Protein AF-A0A936C1P8-F1 (afdb_monomer_lite)

Structure (mmCIF, N/CA/C/O backbone):
data_AF-A0A936C1P8-F1
#
_entry.id   AF-A0A936C1P8-F1
#
loop_
_atom_site.group_PDB
_atom_site.id
_atom_site.type_symbol
_atom_site.label_atom_id
_atom_site.label_alt_id
_atom_site.label_comp_id
_atom_site.label_asym_id
_atom_site.label_entity_id
_atom_site.label_seq_id
_atom_site.pdbx_PDB_ins_code
_atom_site.Cartn_x
_atom_site.Cartn_y
_atom_site.Cartn_z
_atom_site.occupancy
_atom_site.B_iso_or_equiv
_atom_site.auth_seq_id
_atom_site.auth_comp_id
_atom_site.auth_asym_id
_atom_site.auth_atom_id
_atom_site.pdbx_PDB_model_num
ATOM 1 N N . MET A 1 1 ? -43.468 30.485 35.275 1.00 27.14 1 MET A N 1
ATOM 2 C CA . MET A 1 1 ? -44.178 31.459 34.392 1.00 27.14 1 MET A CA 1
ATOM 3 C C . MET A 1 1 ? -43.372 31.644 33.102 1.00 27.14 1 MET A C 1
ATOM 5 O O . MET A 1 1 ? -42.189 31.355 33.112 1.00 27.14 1 MET A O 1
ATOM 9 N N . PHE A 1 2 ? -43.995 32.091 32.006 1.00 31.25 2 PHE A N 1
ATOM 10 C CA . PHE A 1 2 ? -43.425 32.065 30.644 1.00 31.25 2 PHE A CA 1
ATOM 11 C C . PHE A 1 2 ? -42.155 32.918 30.382 1.00 31.25 2 PHE A C 1
ATOM 13 O O . PHE A 1 2 ? -42.141 34.106 30.687 1.00 31.25 2 PHE A O 1
ATOM 20 N N . SER A 1 3 ? -41.250 32.336 29.575 1.00 31.14 3 SER A N 1
ATOM 21 C CA . SER A 1 3 ? -40.466 32.954 28.476 1.00 31.14 3 SER A CA 1
ATOM 22 C C . SER A 1 3 ? -39.229 33.844 28.752 1.00 31.14 3 SER A C 1
ATOM 24 O O . SER A 1 3 ? -39.345 35.014 29.105 1.00 31.14 3 SER A O 1
ATOM 26 N N . SER A 1 4 ? -38.059 33.302 28.364 1.00 40.88 4 SER A N 1
ATOM 27 C CA . SER A 1 4 ? -37.023 33.789 27.395 1.00 40.88 4 SER A CA 1
ATOM 28 C C . SER A 1 4 ? -37.318 35.085 26.566 1.00 40.88 4 SER A C 1
ATOM 30 O O . SER A 1 4 ? -38.504 35.412 26.442 1.00 40.88 4 SER A O 1
ATOM 32 N N . PRO A 1 5 ? -36.353 35.780 25.870 1.00 58.50 5 PRO A N 1
ATOM 33 C CA . PRO A 1 5 ? -35.000 35.313 25.455 1.00 58.50 5 PRO A CA 1
ATOM 34 C C . PRO A 1 5 ? -33.799 36.323 25.314 1.00 58.50 5 PRO A C 1
ATOM 36 O O . PRO A 1 5 ? -33.987 37.531 25.216 1.00 58.50 5 PRO A O 1
ATOM 39 N N . ARG A 1 6 ? -32.576 35.760 25.134 1.00 34.66 6 ARG A N 1
ATOM 40 C CA . ARG A 1 6 ? -31.388 36.170 24.295 1.00 34.66 6 ARG A CA 1
ATOM 41 C C . ARG A 1 6 ? -30.818 37.622 24.290 1.00 34.66 6 ARG A C 1
ATOM 43 O O . ARG A 1 6 ? -31.560 38.571 24.049 1.00 34.66 6 ARG A O 1
ATOM 50 N N . SER A 1 7 ? -29.468 37.778 24.226 1.00 34.75 7 SER A N 1
ATOM 51 C CA . SER A 1 7 ? -28.685 38.218 23.009 1.00 34.75 7 SER A CA 1
ATOM 52 C C . SER A 1 7 ? -27.275 38.867 23.240 1.00 34.75 7 SER A C 1
ATOM 54 O O . SER A 1 7 ? -27.147 39.731 24.102 1.00 34.75 7 SER A O 1
ATOM 56 N N . HIS A 1 8 ? -26.329 38.644 22.292 1.00 31.92 8 HIS A N 1
ATOM 57 C CA . HIS A 1 8 ? -25.045 39.375 21.993 1.00 31.92 8 HIS A CA 1
ATOM 58 C C . HIS A 1 8 ? -23.819 39.138 22.920 1.00 31.92 8 HIS A C 1
ATOM 60 O O . HIS A 1 8 ? -24.009 38.739 24.057 1.00 31.92 8 HIS A O 1
ATOM 66 N N . ALA A 1 9 ? -22.540 39.361 22.533 1.00 28.95 9 ALA A N 1
ATOM 67 C CA . ALA A 1 9 ? -21.859 40.010 21.370 1.00 28.95 9 ALA A CA 1
ATOM 68 C C . ALA A 1 9 ? -20.537 39.244 21.017 1.00 28.95 9 ALA A C 1
ATOM 70 O O . ALA A 1 9 ? -20.058 38.524 21.878 1.00 28.95 9 ALA A O 1
ATOM 71 N N . VAL A 1 10 ? -19.873 39.246 19.839 1.00 29.00 10 VAL A N 1
ATOM 72 C CA . VAL A 1 10 ? -19.589 40.193 18.715 1.00 29.00 10 VAL A CA 1
ATOM 73 C C . VAL A 1 10 ? -18.407 41.177 18.914 1.00 29.00 10 VAL A C 1
ATOM 75 O O . VAL A 1 10 ? -18.560 42.194 19.588 1.00 29.00 10 VAL A O 1
ATOM 78 N N . VAL A 1 11 ? -17.289 40.966 18.181 1.00 25.47 11 VAL A N 1
ATOM 79 C CA . VAL A 1 11 ? -16.214 41.953 17.851 1.00 25.47 11 VAL A CA 1
ATOM 80 C C . VAL A 1 11 ? -15.625 41.671 16.441 1.00 25.47 11 VAL A C 1
ATOM 82 O O . VAL A 1 11 ? -15.556 40.516 16.038 1.00 25.47 11 VAL A O 1
ATOM 85 N N . CYS A 1 12 ? -15.203 42.695 15.667 1.00 23.73 12 CYS A N 1
ATOM 86 C CA . CYS A 1 12 ? -14.635 42.553 14.297 1.00 23.73 12 CYS A CA 1
ATOM 87 C C . CYS A 1 12 ? -13.601 43.655 13.918 1.00 23.73 12 CYS A C 1
ATOM 89 O O . CYS A 1 12 ? -13.723 44.768 14.439 1.00 23.73 12 CYS A O 1
ATOM 91 N N . ARG A 1 13 ? -12.693 43.407 12.937 1.00 25.38 13 ARG A N 1
ATOM 92 C CA . ARG A 1 13 ? -12.074 44.354 11.933 1.00 25.38 13 ARG A CA 1
ATOM 93 C C . ARG A 1 13 ? -11.042 43.623 11.020 1.00 25.38 13 ARG A C 1
ATOM 95 O O . ARG A 1 13 ? -10.352 42.774 11.556 1.00 25.38 13 ARG A O 1
ATOM 102 N N . PHE A 1 14 ? -10.948 43.756 9.674 1.00 29.39 14 PHE A N 1
ATOM 103 C CA . PHE A 1 14 ? -10.834 44.897 8.697 1.00 29.39 14 PHE A CA 1
ATOM 104 C C . PHE A 1 14 ? -9.397 45.476 8.543 1.00 29.39 14 PHE A C 1
ATOM 106 O O . PHE A 1 14 ? -8.691 45.503 9.543 1.00 29.39 14 PHE A O 1
ATOM 113 N N . ASP A 1 15 ? -8.865 45.997 7.407 1.00 31.58 15 ASP A N 1
ATOM 114 C CA . ASP A 1 15 ? -9.319 46.441 6.040 1.00 31.58 15 ASP A CA 1
ATOM 115 C C . ASP A 1 15 ? -8.030 46.551 5.130 1.00 31.58 15 ASP A C 1
ATOM 117 O O . ASP A 1 15 ? -7.023 46.984 5.686 1.00 31.58 15 ASP A O 1
ATOM 121 N N . GLN A 1 16 ? -7.818 46.280 3.815 1.00 37.62 16 GLN A N 1
ATOM 122 C CA . GLN A 1 16 ? -8.491 45.770 2.574 1.00 37.62 16 GLN A CA 1
ATOM 123 C C . GLN A 1 16 ? -7.450 44.901 1.774 1.00 37.62 16 GLN A C 1
ATOM 125 O O . GLN A 1 16 ? -6.442 44.539 2.366 1.00 37.62 16 GLN A O 1
ATOM 130 N N . GLY A 1 17 ? -7.496 44.535 0.470 1.00 25.11 17 GLY A N 1
ATOM 131 C CA . GLY A 1 17 ? -8.266 44.890 -0.754 1.00 25.11 17 GLY A CA 1
ATOM 132 C C . GLY A 1 17 ? -7.647 44.193 -2.008 1.00 25.11 17 GLY A C 1
ATOM 133 O O . GLY A 1 17 ? -6.857 43.280 -1.833 1.00 25.11 17 GLY A O 1
ATOM 134 N N . HIS A 1 18 ? -7.873 44.546 -3.292 1.00 32.44 18 HIS A N 1
ATOM 135 C CA . HIS A 1 18 ? -8.718 45.581 -3.916 1.00 32.44 18 HIS A CA 1
ATOM 136 C C . HIS A 1 18 ? -8.942 45.308 -5.449 1.00 32.44 18 HIS A C 1
ATOM 138 O O . HIS A 1 18 ? -7.970 45.079 -6.162 1.00 32.44 18 HIS A O 1
ATOM 144 N N . LYS A 1 19 ? -10.181 45.492 -5.970 1.00 27.05 19 LYS A N 1
ATOM 145 C CA . LYS A 1 19 ? -10.636 45.601 -7.406 1.00 27.05 19 LYS A CA 1
ATOM 146 C C . LYS A 1 19 ? -10.908 44.337 -8.279 1.00 27.05 19 LYS A C 1
ATOM 148 O O . LYS A 1 19 ? -10.009 43.583 -8.617 1.00 27.05 19 LYS A O 1
ATOM 153 N N . ARG A 1 20 ? -12.144 44.264 -8.821 1.00 33.06 20 ARG A N 1
ATOM 154 C CA . ARG A 1 20 ? -12.545 43.645 -10.126 1.00 33.06 20 ARG A CA 1
ATOM 155 C C . ARG A 1 20 ? -12.795 44.765 -11.178 1.00 33.06 20 ARG A C 1
ATOM 157 O O . ARG A 1 20 ? -12.707 45.930 -10.768 1.00 33.06 20 ARG A O 1
ATOM 164 N N . PRO A 1 21 ? -13.132 44.509 -12.475 1.00 50.75 21 PRO A N 1
ATOM 165 C CA . PRO A 1 21 ? -14.564 44.337 -12.859 1.00 50.75 21 PRO A CA 1
ATOM 166 C C . PRO A 1 21 ? -14.916 43.579 -14.191 1.00 50.75 21 PRO A C 1
ATOM 168 O O . PRO A 1 21 ? -14.120 43.560 -15.120 1.00 50.75 21 PRO A O 1
ATOM 171 N N . LEU A 1 22 ? -16.199 43.162 -14.326 1.00 26.67 22 LEU A N 1
ATOM 172 C CA . LEU A 1 22 ? -16.978 42.834 -15.569 1.00 26.67 22 LEU A CA 1
ATOM 173 C C . LEU A 1 22 ? -16.602 41.563 -16.398 1.00 26.67 22 LEU A C 1
ATOM 175 O O . LEU A 1 22 ? -15.457 41.146 -16.355 1.00 26.67 22 LEU A O 1
ATOM 179 N N . ALA A 1 23 ? -17.453 40.967 -17.267 1.00 30.36 23 ALA A N 1
ATOM 180 C CA . ALA A 1 23 ? -18.920 40.684 -17.295 1.00 30.36 23 ALA A CA 1
ATOM 181 C C . ALA A 1 23 ? -19.339 39.936 -18.608 1.00 30.36 23 ALA A C 1
ATOM 183 O O . ALA A 1 23 ? -18.586 39.975 -19.574 1.00 30.36 23 ALA A O 1
ATOM 184 N N . TYR A 1 24 ? -20.591 39.424 -18.671 1.00 24.78 24 TYR A N 1
ATOM 185 C CA . TYR A 1 24 ? -21.315 38.776 -19.810 1.00 24.78 24 TYR A CA 1
ATOM 186 C C . TYR A 1 24 ? -20.932 37.313 -20.160 1.00 24.78 24 TYR A C 1
ATOM 188 O O . TYR A 1 24 ? -19.771 36.956 -20.041 1.00 24.78 24 TYR A O 1
ATOM 196 N N . ALA A 1 25 ? -21.827 36.438 -20.668 1.00 27.97 25 ALA A N 1
ATOM 197 C CA . ALA A 1 25 ? -23.308 36.357 -20.594 1.00 27.97 25 ALA A CA 1
ATOM 198 C C . ALA A 1 25 ? -23.852 34.997 -21.125 1.00 27.97 25 ALA A C 1
ATOM 200 O O . ALA A 1 25 ? -23.222 34.359 -21.960 1.00 27.97 25 ALA A O 1
ATOM 201 N N . PHE A 1 26 ? -25.063 34.613 -20.692 1.00 31.09 26 PHE A N 1
ATOM 202 C CA . PHE A 1 26 ? -25.852 33.459 -21.180 1.00 31.09 26 PHE A CA 1
ATOM 203 C C . PHE A 1 26 ? -26.375 33.621 -22.626 1.00 31.09 26 PHE A C 1
ATOM 205 O O . PHE A 1 26 ? -26.602 34.746 -23.081 1.00 31.09 26 PHE A O 1
ATOM 212 N N . GLY A 1 27 ? -26.719 32.510 -23.298 1.00 26.89 27 GLY A N 1
ATOM 213 C CA . GLY A 1 27 ? -27.486 32.536 -24.553 1.00 26.89 27 GLY A CA 1
ATOM 214 C C . GLY A 1 27 ? -28.050 31.179 -25.010 1.00 26.89 27 GLY A C 1
ATOM 215 O O . GLY A 1 27 ? -27.331 30.191 -24.991 1.00 26.89 27 GLY A O 1
ATOM 216 N N . LEU A 1 28 ? -29.301 31.201 -25.508 1.00 26.34 28 LEU A N 1
ATOM 217 C CA . LEU A 1 28 ? -30.104 30.087 -26.073 1.00 26.34 28 LEU A CA 1
ATOM 218 C C . LEU A 1 28 ? -30.559 29.007 -25.050 1.00 26.34 28 LEU A C 1
ATOM 220 O O . LEU A 1 28 ? -29.825 28.679 -24.133 1.00 26.34 28 LEU A O 1
ATOM 224 N N . LEU A 1 29 ? -31.772 28.427 -25.125 1.00 26.00 29 LEU A N 1
ATOM 225 C CA . LEU A 1 29 ? -32.919 28.650 -26.030 1.00 26.00 29 LEU A CA 1
ATOM 226 C C . LEU A 1 29 ? -34.262 28.355 -25.313 1.00 26.00 29 LEU A C 1
ATOM 228 O O . LEU A 1 29 ? -34.385 27.317 -24.672 1.00 26.00 29 LEU A O 1
ATOM 232 N N . LEU A 1 30 ? -35.299 29.193 -25.484 1.00 25.59 30 LEU A N 1
ATOM 233 C CA . LEU A 1 30 ? -36.688 28.843 -25.118 1.00 25.59 30 LEU A CA 1
ATOM 234 C C . LEU A 1 30 ? -37.737 29.630 -25.931 1.00 25.59 30 LEU A C 1
ATOM 236 O O . LEU A 1 30 ? -37.748 30.858 -25.880 1.00 25.59 30 LEU A O 1
ATOM 240 N N . ALA A 1 31 ? -38.626 28.909 -26.631 1.00 30.91 31 ALA A N 1
ATOM 241 C CA . ALA A 1 31 ? -39.962 29.294 -27.143 1.00 30.91 31 ALA A CA 1
ATOM 242 C C . ALA A 1 31 ? -40.404 28.241 -28.185 1.00 30.91 31 ALA A C 1
ATOM 244 O O . ALA A 1 31 ? -39.554 27.793 -28.945 1.00 30.91 31 ALA A O 1
ATOM 245 N N . LEU A 1 32 ? -41.660 27.822 -28.391 1.00 30.02 32 LEU A N 1
ATOM 246 C CA . LEU A 1 32 ? -43.013 27.965 -27.797 1.00 30.02 32 LEU A CA 1
ATOM 247 C C . LEU A 1 32 ? -43.831 26.765 -28.407 1.00 30.02 32 LEU A C 1
ATOM 249 O O . LEU A 1 32 ? -43.332 26.140 -29.337 1.00 30.02 32 LEU A O 1
ATOM 253 N N . PHE A 1 33 ? -45.050 26.334 -28.046 1.00 28.14 33 PHE A N 1
ATOM 254 C CA . PHE A 1 33 ? -46.254 26.965 -27.477 1.00 28.14 33 PHE A CA 1
ATOM 255 C C . PHE A 1 33 ? -47.275 25.848 -27.097 1.00 28.14 33 PHE A C 1
ATOM 257 O O . PHE A 1 33 ? -47.389 24.901 -27.865 1.00 28.14 33 PHE A O 1
ATOM 264 N N . LEU A 1 34 ? -48.115 26.048 -26.060 1.00 28.06 34 LEU A N 1
ATOM 265 C CA . LEU A 1 34 ? -49.360 25.287 -25.732 1.00 28.06 34 LEU A CA 1
ATOM 266 C C . LEU A 1 34 ? -49.203 23.794 -25.306 1.00 28.06 34 LEU A C 1
ATOM 268 O O . LEU A 1 34 ? -48.451 23.053 -25.918 1.00 28.06 34 LEU A O 1
ATOM 272 N N . GLY A 1 35 ? -49.943 23.254 -24.323 1.00 26.12 35 GLY A N 1
ATOM 273 C CA . GLY A 1 35 ? -50.797 23.902 -23.313 1.00 26.12 35 GLY A CA 1
ATOM 274 C C . GLY A 1 35 ? -51.821 22.971 -22.618 1.00 26.12 35 GLY A C 1
ATOM 275 O O . GLY A 1 35 ? -52.532 22.245 -23.298 1.00 26.12 35 GLY A O 1
ATOM 276 N N . ALA A 1 36 ? -51.963 23.137 -21.291 1.00 28.59 36 ALA A N 1
ATOM 277 C CA . ALA A 1 36 ? -53.063 22.708 -20.396 1.00 28.59 36 ALA A CA 1
ATOM 278 C C . ALA A 1 36 ? -53.218 21.222 -19.951 1.00 28.59 36 ALA A C 1
ATOM 280 O O . ALA A 1 36 ? -53.629 20.368 -20.724 1.00 28.59 36 ALA A O 1
ATOM 281 N N . CYS A 1 37 ? -53.067 21.032 -18.627 1.00 25.20 37 CYS A N 1
ATOM 282 C CA . CYS A 1 37 ? -53.874 20.214 -17.691 1.00 25.20 37 CYS A CA 1
ATOM 283 C C . CYS A 1 37 ? -54.083 18.691 -17.884 1.00 25.20 37 CYS A C 1
ATOM 285 O O . CYS A 1 37 ? -54.798 18.282 -18.794 1.00 25.20 37 CYS A O 1
ATOM 287 N N . GLY A 1 38 ? -53.732 17.911 -16.844 1.00 26.38 38 GLY A N 1
ATOM 288 C CA . GLY A 1 38 ? -54.608 16.835 -16.340 1.00 26.38 38 GLY A CA 1
ATOM 289 C C . GLY A 1 38 ? -53.952 15.534 -15.852 1.00 26.38 38 GLY A C 1
ATOM 290 O O . GLY A 1 38 ? -53.723 14.638 -16.657 1.00 26.38 38 GLY A O 1
ATOM 291 N N . ASP A 1 39 ? -53.801 15.381 -14.534 1.00 30.80 39 ASP A N 1
ATOM 292 C CA . ASP A 1 39 ? -53.790 14.078 -13.838 1.00 30.80 39 ASP A CA 1
ATOM 293 C C . ASP A 1 39 ? -55.242 13.620 -13.545 1.00 30.80 39 ASP A C 1
ATOM 295 O O . ASP A 1 39 ? -56.134 14.480 -13.512 1.00 30.80 39 ASP A O 1
ATOM 299 N N . PRO A 1 40 ? -55.529 12.355 -13.162 1.00 58.50 40 PRO A N 1
ATOM 300 C CA . PRO A 1 40 ? -54.913 11.049 -13.473 1.00 58.50 40 PRO A CA 1
ATOM 301 C C . PRO A 1 40 ? -55.999 10.179 -14.208 1.00 58.50 40 PRO A C 1
ATOM 303 O O . PRO A 1 40 ? -56.766 10.777 -14.968 1.00 58.50 40 PRO A O 1
ATOM 306 N N . PRO A 1 41 ? -56.231 8.850 -14.008 1.00 44.94 41 PRO A N 1
ATOM 307 C CA . PRO A 1 41 ? -55.430 7.724 -13.487 1.00 44.94 41 PRO A CA 1
ATOM 308 C C . PRO A 1 41 ? -55.456 6.447 -14.389 1.00 44.94 41 PRO A C 1
ATOM 310 O O . PRO A 1 41 ? -56.005 6.431 -15.489 1.00 44.94 41 PRO A O 1
ATOM 313 N N . ALA A 1 42 ? -54.906 5.335 -13.878 1.00 39.09 42 ALA A N 1
ATOM 314 C CA . ALA A 1 42 ? -55.239 3.946 -14.263 1.00 39.09 42 ALA A CA 1
ATOM 315 C C . ALA A 1 42 ? -56.714 3.586 -13.873 1.00 39.09 42 ALA A C 1
ATOM 317 O O . ALA A 1 42 ? -57.282 4.356 -13.094 1.00 39.09 42 ALA A O 1
ATOM 318 N N . PRO A 1 43 ? -57.358 2.458 -14.303 1.00 49.31 43 PRO A N 1
ATOM 319 C CA . PRO A 1 43 ? -56.746 1.177 -14.712 1.00 49.31 43 PRO A CA 1
ATOM 320 C C . PRO A 1 43 ? -57.443 0.344 -15.838 1.00 49.31 43 PRO A C 1
ATOM 322 O O . PRO A 1 43 ? -58.476 0.707 -16.387 1.00 49.31 43 PRO A O 1
ATOM 325 N N . SER A 1 44 ? -56.872 -0.845 -16.108 1.00 30.23 44 SER A N 1
ATOM 326 C CA . SER A 1 44 ? -57.527 -2.109 -16.542 1.00 30.23 44 SER A CA 1
ATOM 327 C C . SER A 1 44 ? -58.367 -2.213 -17.848 1.00 30.23 44 SER A C 1
ATOM 329 O O . SER A 1 44 ? -59.545 -1.873 -17.851 1.00 30.23 44 SER A O 1
ATOM 331 N N . GLY A 1 45 ? -57.839 -2.947 -18.849 1.00 28.27 45 GLY A N 1
ATOM 332 C CA . GLY A 1 45 ? -58.402 -4.253 -19.285 1.00 28.27 45 GLY A CA 1
ATOM 333 C C . GLY A 1 45 ? -59.385 -4.366 -20.482 1.00 28.27 45 GLY A C 1
ATOM 334 O O . GLY A 1 45 ? -60.276 -3.542 -20.643 1.00 28.27 45 GLY A O 1
ATOM 335 N N . TYR A 1 46 ? -59.282 -5.509 -21.201 1.00 28.53 46 TYR A N 1
ATOM 336 C CA . TYR A 1 46 ? -60.231 -6.094 -22.193 1.00 28.53 46 TYR A CA 1
ATOM 337 C C . TYR A 1 46 ? -60.417 -5.337 -23.545 1.00 28.53 46 TYR A C 1
ATOM 339 O O . TYR A 1 46 ? -60.330 -4.118 -23.586 1.00 28.53 46 TYR A O 1
ATOM 347 N N . ASP A 1 47 ? -60.661 -5.954 -24.721 1.00 31.83 47 ASP A N 1
ATOM 348 C CA . ASP A 1 47 ? -60.823 -7.368 -25.156 1.00 31.83 47 ASP A CA 1
ATOM 349 C C . ASP A 1 47 ? -60.517 -7.543 -26.683 1.00 31.83 47 ASP A C 1
ATOM 351 O O . ASP A 1 47 ? -60.566 -6.567 -27.427 1.00 31.83 47 ASP A O 1
ATOM 355 N N . ALA A 1 48 ? -60.343 -8.799 -27.137 1.00 35.47 48 ALA A N 1
ATOM 356 C CA . ALA A 1 48 ? -60.642 -9.353 -28.480 1.00 35.47 48 ALA A CA 1
ATOM 357 C C . ALA A 1 48 ? -59.860 -8.895 -29.751 1.00 35.47 48 ALA A C 1
ATOM 359 O O . ALA A 1 48 ? -59.616 -7.719 -29.979 1.00 35.47 48 ALA A O 1
ATOM 360 N N . SER A 1 49 ? -59.557 -9.767 -30.739 1.00 32.50 49 SER A N 1
ATOM 361 C CA . SER A 1 49 ? -59.664 -11.248 -30.829 1.00 32.50 49 SER A CA 1
ATOM 362 C C . SER A 1 49 ? -58.957 -11.830 -32.083 1.00 32.50 49 SER A C 1
ATOM 364 O O . SER A 1 49 ? -58.610 -11.091 -33.002 1.00 32.50 49 SER A O 1
ATOM 366 N N . THR A 1 50 ? -58.870 -13.174 -32.156 1.00 32.09 50 THR A N 1
ATOM 367 C CA . THR A 1 50 ? -58.329 -14.035 -33.250 1.00 32.09 50 THR A CA 1
ATOM 368 C C . THR A 1 50 ? -56.798 -14.007 -33.404 1.00 32.09 50 THR A C 1
ATOM 370 O O . THR A 1 50 ? -56.212 -12.936 -33.441 1.00 32.09 50 THR A O 1
ATOM 373 N N . GLY A 1 51 ? -56.058 -15.121 -33.513 1.00 30.86 51 GLY A N 1
ATOM 374 C CA . GLY A 1 51 ? -56.346 -16.576 -33.516 1.00 30.86 51 GLY A CA 1
ATOM 375 C C . GLY A 1 51 ? -55.137 -17.307 -34.155 1.00 30.86 51 GLY A C 1
ATOM 376 O O . GLY A 1 51 ? -54.377 -16.652 -34.859 1.00 30.86 51 GLY A O 1
ATOM 377 N N . GLN A 1 52 ? -54.829 -18.604 -34.014 1.00 33.41 52 GLN A N 1
ATOM 378 C CA . GLN A 1 52 ? -55.421 -19.835 -33.438 1.00 33.41 52 GLN A CA 1
ATOM 379 C C . GLN A 1 52 ? -54.255 -20.876 -33.295 1.00 33.41 52 GLN A C 1
ATOM 381 O O . GLN A 1 52 ? -53.250 -20.685 -33.974 1.00 33.41 52 GLN A O 1
ATOM 386 N N . THR A 1 53 ? -54.246 -22.003 -32.557 1.00 31.72 53 THR A N 1
ATOM 387 C CA . THR A 1 53 ? -55.142 -22.710 -31.595 1.00 31.72 53 THR A CA 1
ATOM 388 C C . THR A 1 53 ? -54.324 -23.805 -30.867 1.00 31.72 53 THR A C 1
ATOM 390 O O . THR A 1 53 ? -53.484 -24.403 -31.529 1.00 31.72 53 THR A O 1
ATOM 393 N N . ASP A 1 54 ? -54.682 -24.122 -29.610 1.00 30.27 54 ASP A N 1
ATOM 394 C CA . ASP A 1 54 ? -54.626 -25.435 -28.902 1.00 30.27 54 ASP A CA 1
ATOM 395 C C . ASP A 1 54 ? -53.296 -26.245 -28.785 1.00 30.27 54 ASP A C 1
ATOM 397 O O . ASP A 1 54 ? -52.465 -26.222 -29.681 1.00 30.27 54 ASP A O 1
ATOM 401 N N . ALA A 1 55 ? -53.037 -27.136 -27.805 1.00 33.94 55 ALA A N 1
ATOM 402 C CA . ALA A 1 55 ? -53.433 -27.397 -26.392 1.00 33.94 55 ALA A CA 1
ATOM 403 C C . ALA A 1 55 ? -52.671 -28.697 -25.943 1.00 33.94 55 ALA A C 1
ATOM 405 O O . ALA A 1 55 ? -52.236 -29.440 -26.819 1.00 33.94 55 ALA A O 1
ATOM 406 N N . LYS A 1 56 ? -52.460 -29.130 -24.681 1.00 28.94 56 LYS A N 1
ATOM 407 C CA . LYS A 1 56 ? -52.755 -28.683 -23.295 1.00 28.94 56 LYS A CA 1
ATOM 408 C C . LYS A 1 56 ? -51.724 -29.354 -22.335 1.00 28.94 56 LYS A C 1
ATOM 410 O O . LYS A 1 56 ? -51.211 -30.417 -22.670 1.00 28.94 56 LYS A O 1
ATOM 415 N N . ALA A 1 57 ? -51.510 -28.818 -21.126 1.00 32.72 57 ALA A N 1
ATOM 416 C CA . ALA A 1 57 ? -50.851 -29.497 -19.987 1.00 32.72 57 ALA A CA 1
ATOM 417 C C . ALA A 1 57 ? -51.734 -30.599 -19.323 1.00 32.72 57 ALA A C 1
ATOM 419 O O . ALA A 1 57 ? -52.905 -30.756 -19.705 1.00 32.72 57 ALA A O 1
ATOM 420 N N . PRO A 1 58 ? -51.231 -31.332 -18.305 1.00 50.00 58 PRO A N 1
ATOM 421 C CA . PRO A 1 58 ? -51.422 -30.835 -16.930 1.00 50.00 58 PRO A CA 1
ATOM 422 C C . PRO A 1 58 ? -50.241 -31.081 -15.958 1.00 50.00 58 PRO A C 1
ATOM 424 O O . PRO A 1 58 ? -49.176 -31.553 -16.339 1.00 50.00 58 PRO A O 1
ATOM 427 N N . ASP A 1 59 ? -50.502 -30.701 -14.710 1.00 37.19 59 ASP A N 1
ATOM 428 C CA . ASP A 1 59 ? -49.784 -30.885 -13.443 1.00 37.19 59 ASP A CA 1
ATOM 429 C C . ASP A 1 59 ? -49.598 -32.346 -12.962 1.00 37.19 59 ASP A C 1
ATOM 431 O O . ASP A 1 59 ? -50.091 -33.297 -13.573 1.00 37.19 59 ASP A O 1
ATOM 435 N N . GLY A 1 60 ? -48.895 -32.500 -11.829 1.00 29.08 60 GLY A N 1
ATOM 436 C CA . GLY A 1 60 ? -48.810 -33.747 -11.062 1.00 29.08 60 GLY A CA 1
ATOM 437 C C . GLY A 1 60 ? -47.806 -33.692 -9.903 1.00 29.08 60 GLY A C 1
ATOM 438 O O . GLY A 1 60 ? -46.645 -34.047 -10.085 1.00 29.08 60 GLY A O 1
ATOM 439 N N . SER A 1 61 ? -48.246 -33.283 -8.710 1.00 38.38 61 SER A N 1
ATOM 440 C CA . SER A 1 61 ? -47.530 -33.552 -7.453 1.00 38.38 61 SER A CA 1
ATOM 441 C C . SER A 1 61 ? -47.950 -34.913 -6.881 1.00 38.38 61 SER A C 1
ATOM 443 O O . SER A 1 61 ? -49.096 -35.334 -7.049 1.00 38.38 61 SER A O 1
ATOM 445 N N . GLY A 1 62 ? -47.036 -35.613 -6.204 1.00 28.41 62 GLY A N 1
ATOM 446 C CA . GLY A 1 62 ? -47.327 -36.907 -5.584 1.00 28.41 62 GLY A CA 1
ATOM 447 C C . GLY A 1 62 ? -46.122 -37.509 -4.863 1.00 28.41 62 GLY A C 1
ATOM 448 O O . GLY A 1 62 ? -45.035 -37.585 -5.430 1.00 28.41 62 GLY A O 1
ATOM 449 N N . LEU A 1 63 ? -46.342 -37.917 -3.614 1.00 37.72 63 LEU A N 1
ATOM 450 C CA . LEU A 1 63 ? -45.455 -38.783 -2.833 1.00 37.72 63 LEU A CA 1
ATOM 451 C C . LEU A 1 63 ? -45.862 -40.264 -3.052 1.00 37.72 63 LEU A C 1
ATOM 453 O O . LEU A 1 63 ? -46.656 -40.564 -3.943 1.00 37.72 63 LEU A O 1
ATOM 457 N N . ASP A 1 64 ? -45.352 -41.146 -2.190 1.00 31.56 64 ASP A N 1
ATOM 458 C CA . ASP A 1 64 ? -45.848 -42.501 -1.886 1.00 31.56 64 ASP A CA 1
ATOM 459 C C . ASP A 1 64 ? -45.365 -43.692 -2.758 1.00 31.56 64 ASP A C 1
ATOM 461 O O . ASP A 1 64 ? -46.023 -44.144 -3.691 1.00 31.56 64 ASP A O 1
ATOM 465 N N . ASP A 1 65 ? -44.253 -44.274 -2.284 1.00 28.58 65 ASP A N 1
ATOM 466 C CA . ASP A 1 65 ? -44.155 -45.672 -1.799 1.00 28.58 65 ASP A CA 1
ATOM 467 C C . ASP A 1 65 ? -43.957 -46.887 -2.761 1.00 28.58 65 ASP A C 1
ATOM 469 O O . ASP A 1 65 ? -44.486 -46.985 -3.863 1.00 28.58 65 ASP A O 1
ATOM 473 N N . ALA A 1 66 ? -43.183 -47.851 -2.233 1.00 31.77 66 ALA A N 1
ATOM 474 C CA . ALA A 1 66 ? -43.038 -49.288 -2.525 1.00 31.77 66 ALA A CA 1
ATOM 475 C C . ALA A 1 66 ? -42.904 -49.846 -3.969 1.00 31.77 66 ALA A C 1
ATOM 477 O O . ALA A 1 66 ? -43.834 -49.825 -4.772 1.00 31.77 66 ALA A O 1
ATOM 478 N N . GLY A 1 67 ? -41.832 -50.630 -4.210 1.00 28.05 67 GLY A N 1
ATOM 479 C CA . GLY A 1 67 ? -41.853 -51.692 -5.238 1.00 28.05 67 GLY A CA 1
ATOM 480 C C . GLY A 1 67 ? -40.506 -52.303 -5.666 1.00 28.05 67 GLY A C 1
ATOM 481 O O . GLY A 1 67 ? -39.791 -51.715 -6.467 1.00 28.05 67 GLY A O 1
ATOM 482 N N . ALA A 1 68 ? -40.200 -53.526 -5.208 1.00 33.44 68 ALA A N 1
ATOM 483 C CA . ALA A 1 68 ? -39.119 -54.384 -5.738 1.00 33.44 68 ALA A CA 1
ATOM 484 C C . ALA A 1 68 ? -39.438 -54.877 -7.186 1.00 33.44 68 ALA A C 1
ATOM 486 O O . ALA A 1 68 ? -40.569 -54.726 -7.645 1.00 33.44 68 ALA A O 1
ATOM 487 N N . ASP A 1 69 ? -38.540 -55.483 -7.979 1.00 32.00 69 ASP A N 1
ATOM 488 C CA . ASP A 1 69 ? -37.738 -56.686 -7.674 1.00 32.00 69 ASP A CA 1
ATOM 489 C C . ASP A 1 69 ? -36.696 -57.017 -8.787 1.00 32.00 69 ASP A C 1
ATOM 491 O O . ASP A 1 69 ? -36.794 -56.507 -9.904 1.00 32.00 69 ASP A O 1
ATOM 495 N N . ALA A 1 70 ? -35.793 -57.966 -8.489 1.00 34.28 70 ALA A N 1
ATOM 496 C CA . ALA A 1 70 ? -34.875 -58.724 -9.364 1.00 34.28 70 ALA A CA 1
ATOM 497 C C . ALA A 1 70 ? -33.612 -58.031 -9.951 1.00 34.28 70 ALA A C 1
ATOM 499 O O . ALA A 1 70 ? -33.640 -56.865 -10.321 1.00 34.28 70 ALA A O 1
ATOM 500 N N . ALA A 1 71 ? -32.477 -58.722 -10.179 1.00 34.22 71 ALA A N 1
ATOM 501 C CA . ALA A 1 71 ? -31.943 -59.983 -9.613 1.00 34.22 71 ALA A CA 1
ATOM 502 C C . ALA A 1 71 ? -30.474 -60.230 -10.060 1.00 34.22 71 ALA A C 1
ATOM 504 O O . ALA A 1 71 ? -30.151 -59.989 -11.219 1.00 34.22 71 ALA A O 1
ATOM 505 N N . ASN A 1 72 ? -29.672 -60.880 -9.196 1.00 33.59 72 ASN A N 1
ATOM 506 C CA . ASN A 1 72 ? -28.315 -61.441 -9.424 1.00 33.59 72 ASN A CA 1
ATOM 507 C C . ASN A 1 72 ? -27.168 -60.444 -9.750 1.00 33.59 72 ASN A C 1
ATOM 509 O O . ASN A 1 72 ? -27.345 -59.516 -10.524 1.00 33.59 72 ASN A O 1
ATOM 513 N N . GLY A 1 73 ? -25.932 -60.648 -9.270 1.00 31.06 73 GLY A N 1
ATOM 514 C CA . GLY A 1 73 ? -25.452 -61.649 -8.299 1.00 31.06 73 GLY A CA 1
ATOM 515 C C . GLY A 1 73 ? -23.929 -61.884 -8.347 1.00 31.06 73 GLY A C 1
ATOM 516 O O . GLY A 1 73 ? -23.313 -61.635 -9.379 1.00 31.06 73 GLY A O 1
ATOM 517 N N . HIS A 1 74 ? -23.386 -62.450 -7.256 1.00 33.66 74 HIS A N 1
ATOM 518 C CA . HIS A 1 74 ? -21.972 -62.797 -6.989 1.00 33.66 74 HIS A CA 1
ATOM 519 C C . HIS A 1 74 ? -20.962 -61.640 -6.865 1.00 33.66 74 HIS A C 1
ATOM 521 O O . HIS A 1 74 ? -21.069 -60.652 -7.579 1.00 33.66 74 HIS A O 1
ATOM 527 N N . ASP A 1 75 ? -19.880 -61.719 -6.076 1.00 34.69 75 ASP A N 1
ATOM 528 C CA . ASP A 1 75 ? -19.483 -62.447 -4.834 1.00 34.69 75 ASP A CA 1
ATOM 529 C C . ASP A 1 75 ? -18.068 -61.886 -4.511 1.00 34.69 75 ASP A C 1
ATOM 531 O O . ASP A 1 75 ? -17.259 -61.775 -5.431 1.00 34.69 75 ASP A O 1
ATOM 535 N N . GLY A 1 76 ? -17.637 -61.532 -3.298 1.00 30.81 76 GLY A N 1
ATOM 536 C CA . GLY A 1 76 ? -18.284 -61.396 -1.989 1.00 30.81 76 GLY A CA 1
ATOM 537 C C . GLY A 1 76 ? -17.268 -60.812 -0.977 1.00 30.81 76 GLY A C 1
ATOM 538 O O . GLY A 1 76 ? -16.065 -60.855 -1.232 1.00 30.81 76 GLY A O 1
ATOM 539 N N . ALA A 1 77 ? -17.735 -60.251 0.145 1.00 37.88 77 ALA A N 1
ATOM 540 C CA . ALA A 1 77 ? -16.882 -59.784 1.258 1.00 37.88 77 ALA A CA 1
ATOM 541 C C . ALA A 1 77 ? -16.460 -60.964 2.185 1.00 37.88 77 ALA A C 1
ATOM 543 O O . ALA A 1 77 ? -16.784 -62.111 1.849 1.00 37.88 77 ALA A O 1
ATOM 544 N N . PRO A 1 78 ? -15.716 -60.751 3.298 1.00 50.81 78 PRO A N 1
ATOM 545 C CA . PRO A 1 78 ? -16.327 -60.178 4.515 1.00 50.81 78 PRO A CA 1
ATOM 546 C C . PRO A 1 78 ? -15.426 -59.265 5.390 1.00 50.81 78 PRO A C 1
ATOM 548 O O . PRO A 1 78 ? -14.208 -59.258 5.252 1.00 50.81 78 PRO A O 1
ATOM 551 N N . ASP A 1 79 ? -16.090 -58.507 6.274 1.00 34.72 79 ASP A N 1
ATOM 552 C CA . ASP A 1 79 ? -15.906 -58.313 7.736 1.00 34.72 79 ASP A CA 1
ATOM 553 C C . ASP A 1 79 ? -14.505 -58.509 8.386 1.00 34.72 79 ASP A C 1
ATOM 555 O O . ASP A 1 79 ? -13.745 -59.397 8.016 1.00 34.72 79 ASP A O 1
ATOM 559 N N . GLY A 1 80 ? -14.120 -57.815 9.470 1.00 31.03 80 GLY A N 1
ATOM 560 C CA . GLY A 1 80 ? -14.837 -56.847 10.319 1.00 31.03 80 GLY A CA 1
ATOM 561 C C . GLY A 1 80 ? -14.534 -57.046 11.824 1.00 31.03 80 GLY A C 1
ATOM 562 O O . GLY A 1 80 ? -14.240 -58.160 12.241 1.00 31.03 80 GLY A O 1
ATOM 563 N N . HIS A 1 81 ? -14.673 -55.979 12.627 1.00 31.73 81 HIS A N 1
ATOM 564 C CA . HIS A 1 81 ? -14.600 -55.919 14.109 1.00 31.73 81 HIS A CA 1
ATOM 565 C C . HIS A 1 81 ? -13.256 -56.161 14.857 1.00 31.73 81 HIS A C 1
ATOM 567 O O . HIS A 1 81 ? -12.691 -57.245 14.855 1.00 31.73 81 HIS A O 1
ATOM 573 N N . VAL A 1 82 ? -12.852 -55.102 15.580 1.00 39.50 82 VAL A N 1
ATOM 574 C CA . VAL A 1 82 ? -12.169 -54.983 16.898 1.00 39.50 82 VAL A CA 1
ATOM 575 C C . VAL A 1 82 ? -11.463 -56.192 17.563 1.00 39.50 82 VAL A C 1
ATOM 577 O O . VAL A 1 82 ? -12.088 -57.211 17.846 1.00 39.50 82 VAL A O 1
ATOM 580 N N . ASN A 1 83 ? -10.184 -56.010 17.947 1.00 30.19 83 ASN A N 1
ATOM 581 C CA . ASN A 1 83 ? -9.709 -55.935 19.355 1.00 30.19 83 ASN A CA 1
ATOM 582 C C . ASN A 1 83 ? -8.160 -55.932 19.475 1.00 30.19 83 ASN A C 1
ATOM 584 O O . ASN A 1 83 ? -7.477 -56.613 18.718 1.00 30.19 83 ASN A O 1
ATOM 588 N N . ASP A 1 84 ? -7.672 -55.169 20.458 1.00 30.75 84 ASP A N 1
ATOM 589 C CA . ASP A 1 84 ? -6.537 -55.330 21.395 1.00 30.75 84 ASP A CA 1
ATOM 590 C C . ASP A 1 84 ? -5.264 -56.175 21.098 1.00 30.75 84 ASP A C 1
ATOM 592 O O . ASP A 1 84 ? -5.307 -57.342 20.720 1.00 30.75 84 ASP A O 1
ATOM 596 N N . GLU A 1 85 ? -4.138 -55.563 21.504 1.00 32.97 85 GLU A N 1
ATOM 597 C CA . GLU A 1 85 ? -2.917 -56.122 22.136 1.00 32.97 85 GLU A CA 1
ATOM 598 C C . GLU A 1 85 ? -1.952 -57.099 21.403 1.00 32.97 85 GLU A C 1
ATOM 600 O O . GLU A 1 85 ? -2.107 -58.316 21.387 1.00 32.97 85 GLU A O 1
ATOM 605 N N . ASP A 1 86 ? -0.824 -56.497 20.990 1.00 33.91 86 ASP A N 1
ATOM 606 C CA . ASP A 1 86 ? 0.557 -56.764 21.464 1.00 33.91 86 ASP A CA 1
ATOM 607 C C . ASP A 1 86 ? 1.405 -57.970 20.954 1.00 33.91 86 ASP A C 1
ATOM 609 O O . ASP A 1 86 ? 0.930 -59.066 20.659 1.00 33.91 86 ASP A O 1
ATOM 613 N N . ALA A 1 87 ? 2.729 -57.720 20.942 1.00 33.72 87 ALA A N 1
ATOM 614 C CA . ALA A 1 87 ? 3.905 -58.504 20.507 1.00 33.72 87 ALA A CA 1
ATOM 615 C C . ALA A 1 87 ? 4.433 -58.234 19.070 1.00 33.72 87 ALA A C 1
ATOM 617 O O . ALA A 1 87 ? 3.729 -58.427 18.083 1.00 33.72 87 ALA A O 1
ATOM 618 N N . GLY A 1 88 ? 5.704 -57.868 18.830 1.00 30.50 88 GLY A N 1
ATOM 619 C CA . GLY A 1 88 ? 6.850 -57.636 19.731 1.00 30.50 88 GLY A CA 1
ATOM 620 C C . GLY A 1 88 ? 8.060 -58.531 19.407 1.00 30.50 88 GLY A C 1
ATOM 621 O O . GLY A 1 88 ? 7.948 -59.748 19.520 1.00 30.50 88 GLY A O 1
ATOM 622 N N . THR A 1 89 ? 9.185 -57.938 18.968 1.00 35.16 89 THR A N 1
ATOM 623 C CA . THR A 1 89 ? 10.595 -58.444 18.920 1.00 35.16 89 THR A CA 1
ATOM 624 C C . THR A 1 89 ? 11.423 -57.590 17.925 1.00 35.16 89 THR A C 1
ATOM 626 O O . THR A 1 89 ? 10.882 -57.164 16.911 1.00 35.16 89 THR A O 1
ATOM 629 N N . ASP A 1 90 ? 12.728 -57.313 18.082 1.00 34.25 90 ASP A N 1
ATOM 630 C CA . ASP A 1 90 ? 13.606 -57.418 19.265 1.00 34.25 90 ASP A CA 1
ATOM 631 C C . ASP A 1 90 ? 14.915 -56.596 19.104 1.00 34.25 90 ASP A C 1
ATOM 633 O O . ASP A 1 90 ? 15.579 -56.691 18.071 1.00 34.25 90 ASP A O 1
ATOM 637 N N . GLY A 1 91 ? 15.345 -55.922 20.186 1.00 33.97 91 GLY A N 1
ATOM 638 C CA . GLY A 1 91 ? 16.751 -55.576 20.501 1.00 33.97 91 GLY A CA 1
ATOM 639 C C . GLY A 1 91 ? 17.401 -54.364 19.797 1.00 33.97 91 GLY A C 1
ATOM 640 O O . GLY A 1 91 ? 17.067 -54.022 18.672 1.00 33.97 91 GLY A O 1
ATOM 641 N N . SER A 1 92 ? 18.418 -53.693 20.366 1.00 37.62 92 SER A N 1
ATOM 642 C CA . SER A 1 92 ? 19.104 -53.797 21.688 1.00 37.62 92 SER A CA 1
ATOM 643 C C . SER A 1 92 ? 20.003 -52.537 21.872 1.00 37.62 92 SER A C 1
ATOM 645 O O . SER A 1 92 ? 20.332 -51.924 20.862 1.00 37.62 92 SER A O 1
ATOM 647 N N . SER A 1 93 ? 20.501 -52.081 23.037 1.00 34.47 93 SER A N 1
ATOM 648 C CA . SER A 1 93 ? 20.521 -52.575 24.435 1.00 34.47 93 SER A CA 1
ATOM 649 C C . SER A 1 93 ? 21.013 -51.478 25.419 1.00 34.47 93 SER A C 1
ATOM 651 O O . SER A 1 93 ? 21.864 -50.696 25.012 1.00 34.47 93 SER A O 1
ATOM 653 N N . ALA A 1 94 ? 20.632 -51.590 26.710 1.00 36.06 94 ALA A N 1
ATOM 654 C CA . ALA A 1 94 ? 21.361 -51.157 27.936 1.00 36.06 94 ALA A CA 1
ATOM 655 C C . ALA A 1 94 ? 21.647 -49.649 28.187 1.00 36.06 94 ALA A C 1
ATOM 657 O O . ALA A 1 94 ? 21.888 -48.901 27.249 1.00 36.06 94 ALA A O 1
ATOM 658 N N . ASP A 1 95 ? 21.765 -49.119 29.419 1.00 32.56 95 ASP A N 1
ATOM 659 C CA . ASP A 1 95 ? 21.377 -49.486 30.815 1.00 32.56 95 ASP A CA 1
ATOM 660 C C . ASP A 1 95 ? 21.620 -48.212 31.691 1.00 32.56 95 ASP A C 1
ATOM 662 O O . ASP A 1 95 ? 22.410 -47.360 31.289 1.00 32.56 95 ASP A O 1
ATOM 666 N N . GLY A 1 96 ? 21.062 -47.971 32.891 1.00 30.55 96 GLY A N 1
ATOM 667 C CA . GLY A 1 96 ? 20.072 -48.694 33.709 1.00 30.55 96 GLY A CA 1
ATOM 668 C C . GLY A 1 96 ? 20.306 -48.497 35.233 1.00 30.55 96 GLY A C 1
ATOM 669 O O . GLY A 1 96 ? 21.456 -48.555 35.661 1.00 30.55 96 GLY A O 1
ATOM 670 N N . SER A 1 97 ? 19.238 -48.364 36.055 1.00 35.06 97 SER A N 1
ATOM 671 C CA . SER A 1 97 ? 19.208 -48.351 37.560 1.00 35.06 97 SER A CA 1
ATOM 672 C C . SER A 1 97 ? 19.852 -47.140 38.298 1.00 35.06 97 SER A C 1
ATOM 674 O O . SER A 1 97 ? 20.710 -46.484 37.723 1.00 35.06 97 SER A O 1
ATOM 676 N N . SER A 1 98 ? 19.534 -46.766 39.558 1.00 32.41 98 SER A N 1
ATOM 677 C CA . SER A 1 98 ? 18.396 -47.015 40.493 1.00 32.41 98 SER A CA 1
ATOM 678 C C . SER A 1 98 ? 18.432 -46.001 41.675 1.00 32.41 98 SER A C 1
ATOM 680 O O . SER A 1 98 ? 19.284 -45.118 41.695 1.00 32.41 98 SER A O 1
ATOM 682 N N . SER A 1 99 ? 17.524 -46.124 42.655 1.00 35.03 99 SER A N 1
ATOM 683 C CA . SER A 1 99 ? 17.432 -45.310 43.887 1.00 35.03 99 SER A CA 1
ATOM 684 C C . SER A 1 99 ? 18.601 -45.475 44.878 1.00 35.03 99 SER A C 1
ATOM 686 O O . SER A 1 99 ? 19.251 -46.521 44.873 1.00 35.03 99 SER A O 1
ATOM 688 N N . ASP A 1 100 ? 18.828 -44.472 45.748 1.00 32.56 100 ASP A N 1
ATOM 689 C CA . ASP A 1 100 ? 18.723 -44.566 47.231 1.00 32.56 100 ASP A CA 1
ATOM 690 C C . ASP A 1 100 ? 19.321 -43.333 47.975 1.00 32.56 100 ASP A C 1
ATOM 692 O O . ASP A 1 100 ? 20.226 -42.687 47.464 1.00 32.56 100 ASP A O 1
ATOM 696 N N . ASP A 1 101 ? 18.799 -43.067 49.189 1.00 32.38 101 ASP A N 1
ATOM 697 C CA . ASP A 1 101 ? 19.421 -42.493 50.420 1.00 32.38 101 ASP A CA 1
ATOM 698 C C . ASP A 1 101 ? 20.324 -41.217 50.415 1.00 32.38 101 ASP A C 1
ATOM 700 O O . ASP A 1 101 ? 21.209 -41.035 49.587 1.00 32.38 101 ASP A O 1
ATOM 704 N N . GLY A 1 102 ? 20.211 -40.410 51.489 1.00 30.19 102 GLY A N 1
ATOM 705 C CA . GLY A 1 102 ? 21.343 -39.621 52.020 1.00 30.19 102 GLY A CA 1
ATOM 706 C C . GLY A 1 102 ? 21.099 -38.141 52.367 1.00 30.19 102 GLY A C 1
ATOM 707 O O . GLY A 1 102 ? 21.108 -37.278 51.496 1.00 30.19 102 GLY A O 1
ATOM 708 N N . SER A 1 103 ? 20.992 -37.809 53.662 1.00 36.31 103 SER A N 1
ATOM 709 C CA . SER A 1 103 ? 21.079 -36.422 54.184 1.00 36.31 103 SER A CA 1
ATOM 710 C C . SER A 1 103 ? 22.498 -36.049 54.676 1.00 36.31 103 SER A C 1
ATOM 712 O O . SER A 1 103 ? 23.367 -36.912 54.737 1.00 36.31 103 SER A O 1
ATOM 714 N N . VAL A 1 104 ? 22.667 -34.789 55.127 1.00 32.91 104 VAL A N 1
ATOM 715 C CA . VAL A 1 104 ? 23.833 -34.145 55.805 1.00 32.91 104 VAL A CA 1
ATOM 716 C C . VAL A 1 104 ? 25.146 -33.979 55.002 1.00 32.91 104 VAL A C 1
ATOM 718 O O . VAL A 1 104 ? 25.496 -34.810 54.178 1.00 32.91 104 VAL A O 1
ATOM 721 N N . GLY A 1 105 ? 25.955 -32.928 55.220 1.00 29.28 105 GLY A N 1
ATOM 722 C CA . GLY A 1 105 ? 25.724 -31.714 56.026 1.00 29.28 105 GLY A CA 1
ATOM 723 C C . GLY A 1 105 ? 26.988 -30.872 56.325 1.00 29.28 105 GLY A C 1
ATOM 724 O O . GLY A 1 105 ? 28.032 -31.429 56.633 1.00 29.28 105 GLY A O 1
ATOM 725 N N . ASP A 1 106 ? 26.817 -29.545 56.265 1.00 31.09 106 ASP A N 1
ATOM 726 C CA . ASP A 1 106 ? 27.560 -28.413 56.879 1.00 31.09 106 ASP A CA 1
ATOM 727 C C . ASP A 1 106 ? 29.115 -28.253 56.821 1.00 31.09 106 ASP A C 1
ATOM 729 O O . ASP A 1 106 ? 29.900 -29.116 57.203 1.00 31.09 106 ASP A O 1
ATOM 733 N N . SER A 1 107 ? 29.516 -26.998 56.549 1.00 35.12 107 SER A N 1
ATOM 734 C CA . SER A 1 107 ? 30.762 -26.284 56.921 1.00 35.12 107 SER A CA 1
ATOM 735 C C . SER A 1 107 ? 32.131 -26.622 56.273 1.00 35.12 107 SER A C 1
ATOM 737 O O . SER A 1 107 ? 32.683 -27.699 56.462 1.00 35.12 107 SER A O 1
ATOM 739 N N . SER A 1 108 ? 32.780 -25.609 55.651 1.00 32.81 108 SER A N 1
ATOM 740 C CA . SER A 1 108 ? 33.938 -24.900 56.268 1.00 32.81 108 SER A CA 1
ATOM 741 C C . SER A 1 108 ? 34.569 -23.746 55.427 1.00 32.81 108 SER A C 1
ATOM 743 O O . SER A 1 108 ? 35.225 -23.989 54.418 1.00 32.81 108 SER A O 1
ATOM 745 N N . SER A 1 109 ? 34.474 -22.508 55.940 1.00 34.97 109 SER A N 1
ATOM 746 C CA . SER A 1 109 ? 35.502 -21.423 55.973 1.00 34.97 109 SER A CA 1
ATOM 747 C C . SER A 1 109 ? 36.300 -20.932 54.724 1.00 34.97 109 SER A C 1
ATOM 749 O O . SER A 1 109 ? 37.346 -21.485 54.398 1.00 34.97 109 SER A O 1
ATOM 751 N N . THR A 1 110 ? 35.894 -19.763 54.189 1.00 38.56 110 THR A N 1
ATOM 752 C CA . THR A 1 110 ? 36.634 -18.457 54.076 1.00 38.56 110 THR A CA 1
ATOM 753 C C . THR A 1 110 ? 38.134 -18.336 53.704 1.00 38.56 110 THR A C 1
ATOM 755 O O . THR A 1 110 ? 38.970 -18.893 54.412 1.00 38.56 110 THR A O 1
ATOM 758 N N . ASP A 1 111 ? 38.472 -17.354 52.836 1.00 30.28 111 ASP A N 1
ATOM 759 C CA . ASP A 1 111 ? 39.546 -16.340 53.070 1.00 30.28 111 ASP A CA 1
ATOM 760 C C . ASP A 1 111 ? 39.409 -15.062 52.171 1.00 30.28 111 ASP A C 1
ATOM 762 O O . ASP A 1 111 ? 38.983 -15.200 51.032 1.00 30.28 111 ASP A O 1
ATOM 766 N N . SER A 1 112 ? 39.792 -13.875 52.699 1.00 35.75 112 SER A N 1
ATOM 767 C CA . SER A 1 112 ? 40.318 -12.602 52.089 1.00 35.75 112 SER A CA 1
ATOM 768 C C . SER A 1 112 ? 39.760 -12.001 50.760 1.00 35.75 112 SER A C 1
ATOM 770 O O . SER A 1 112 ? 39.375 -12.727 49.860 1.00 35.75 112 SER A O 1
ATOM 772 N N . SER A 1 113 ? 39.781 -10.687 50.432 1.00 35.91 113 SER A N 1
ATOM 773 C CA . SER A 1 113 ? 40.175 -9.367 51.028 1.00 35.91 113 SER A CA 1
ATOM 774 C C . SER A 1 113 ? 39.932 -8.271 49.933 1.00 35.91 113 SER A C 1
ATOM 776 O O . SER A 1 113 ? 40.040 -8.639 48.770 1.00 35.91 113 SER A O 1
ATOM 778 N N . SER A 1 114 ? 39.729 -6.943 50.057 1.00 37.09 114 SER A N 1
ATOM 779 C CA . SER A 1 114 ? 39.593 -5.911 51.114 1.00 37.09 114 SER A CA 1
ATOM 780 C C . SER A 1 114 ? 39.699 -4.487 50.475 1.00 37.09 114 SER A C 1
ATOM 782 O O . SER A 1 114 ? 40.576 -4.311 49.630 1.00 37.09 114 SER A O 1
ATOM 784 N N . GLY A 1 115 ? 38.969 -3.461 50.958 1.00 30.45 115 GLY A N 1
ATOM 785 C CA . GLY A 1 115 ? 39.285 -2.012 50.778 1.00 30.45 115 GLY A CA 1
ATOM 786 C C . GLY A 1 115 ? 38.359 -1.187 49.847 1.00 30.45 115 GLY A C 1
ATOM 787 O O . GLY A 1 115 ? 37.863 -1.729 48.868 1.00 30.45 115 GLY A O 1
ATOM 788 N N . ASP A 1 116 ? 38.105 0.117 50.071 1.00 34.44 116 ASP A N 1
ATOM 789 C CA . ASP A 1 116 ? 38.448 0.991 51.222 1.00 34.44 116 ASP A CA 1
ATOM 790 C C . ASP A 1 116 ? 37.493 2.226 51.350 1.00 34.44 116 ASP A C 1
ATOM 792 O O . ASP A 1 116 ? 36.642 2.448 50.493 1.00 34.44 116 ASP A O 1
ATOM 796 N N . ALA A 1 117 ? 37.629 2.981 52.451 1.00 39.09 117 ALA A N 1
ATOM 797 C CA . ALA A 1 117 ? 36.802 4.057 53.043 1.00 39.09 117 ALA A CA 1
ATOM 798 C C . ALA A 1 117 ? 36.371 5.268 52.158 1.00 39.09 117 ALA A C 1
ATOM 800 O O . ALA A 1 117 ? 36.921 5.503 51.088 1.00 39.09 117 ALA A O 1
ATOM 801 N N . GLY A 1 118 ? 35.445 6.154 52.587 1.00 33.16 118 GLY A N 1
ATOM 802 C CA . GLY A 1 118 ? 34.742 6.304 53.886 1.00 33.16 118 GLY A CA 1
ATOM 803 C C . GLY A 1 118 ? 33.705 7.459 53.877 1.00 33.16 118 GLY A C 1
ATOM 804 O O . GLY A 1 118 ? 33.685 8.240 52.935 1.00 33.16 118 GLY A O 1
ATOM 805 N N . SER A 1 119 ? 32.756 7.553 54.826 1.00 41.78 119 SER A N 1
ATOM 806 C CA . SER A 1 119 ? 32.879 8.048 56.227 1.00 41.78 119 SER A CA 1
ATOM 807 C C . SER A 1 119 ? 32.357 9.502 56.386 1.00 41.78 119 SER A C 1
ATOM 809 O O . SER A 1 119 ? 32.707 10.356 55.583 1.00 41.78 119 SER A O 1
ATOM 811 N N . GLY A 1 120 ? 31.579 9.872 57.419 1.00 32.22 120 GLY A N 1
ATOM 812 C CA . GLY A 1 120 ? 31.206 9.088 58.610 1.00 32.22 120 GLY A CA 1
ATOM 813 C C . GLY A 1 120 ? 30.188 9.751 59.564 1.00 32.22 120 GLY A C 1
ATOM 814 O O . GLY A 1 120 ? 29.180 10.286 59.121 1.00 32.22 120 GLY A O 1
ATOM 815 N N . ASP A 1 121 ? 30.447 9.645 60.873 1.00 38.53 121 ASP A N 1
ATOM 816 C CA . ASP A 1 121 ? 29.448 9.447 61.947 1.00 38.53 121 ASP A CA 1
ATOM 817 C C . ASP A 1 121 ? 29.505 10.486 63.103 1.00 38.53 121 ASP A C 1
ATOM 819 O O . ASP A 1 121 ? 30.508 11.187 63.262 1.00 38.53 121 ASP A O 1
ATOM 823 N N . THR A 1 122 ? 28.421 10.594 63.896 1.00 36.97 122 THR A N 1
ATOM 824 C CA . THR A 1 122 ? 28.369 10.690 65.390 1.00 36.97 122 THR A CA 1
ATOM 825 C C . THR A 1 122 ? 26.930 10.996 65.866 1.00 36.97 122 THR A C 1
ATOM 827 O O . THR A 1 122 ? 26.225 11.754 65.210 1.00 36.97 122 THR A O 1
ATOM 830 N N . GLY A 1 123 ? 26.419 10.516 67.013 1.00 32.72 123 GLY A N 1
ATOM 831 C CA . GLY A 1 123 ? 26.973 9.591 68.015 1.00 32.72 123 GLY A CA 1
ATOM 832 C C . GLY A 1 123 ? 25.982 9.303 69.178 1.00 32.72 123 GLY A C 1
ATOM 833 O O . GLY A 1 123 ? 24.954 9.961 69.303 1.00 32.72 123 GLY A O 1
ATOM 834 N N . SER A 1 124 ? 26.290 8.310 70.025 1.00 41.19 124 SER A N 1
ATOM 835 C CA . SER A 1 124 ? 25.377 7.652 70.999 1.00 41.19 124 SER A CA 1
ATOM 836 C C . SER A 1 124 ? 24.994 8.432 72.283 1.00 41.19 124 SER A C 1
ATOM 838 O O . SER A 1 124 ? 25.793 9.205 72.810 1.00 41.19 124 SER A O 1
ATOM 840 N N . GLY A 1 125 ? 23.840 8.083 72.886 1.00 30.91 125 GLY A N 1
ATOM 841 C CA . GLY A 1 125 ? 23.419 8.423 74.265 1.00 30.91 125 GLY A CA 1
ATOM 842 C C . GLY A 1 125 ? 22.320 7.472 74.796 1.00 30.91 125 GLY A C 1
ATOM 843 O O . GLY A 1 125 ? 21.531 6.983 73.998 1.00 30.91 125 GLY A O 1
ATOM 844 N N . ASP A 1 126 ? 22.292 7.170 76.106 1.00 35.00 126 ASP A N 1
ATOM 845 C CA . ASP A 1 126 ? 21.514 6.056 76.709 1.00 35.00 126 ASP A CA 1
ATOM 846 C C . ASP A 1 126 ? 20.895 6.404 78.095 1.00 35.00 126 ASP A C 1
ATOM 848 O O . ASP A 1 126 ? 21.397 7.280 78.805 1.00 35.00 126 ASP A O 1
ATOM 852 N N . THR A 1 127 ? 19.867 5.641 78.501 1.00 36.34 127 THR A N 1
ATOM 853 C CA . THR A 1 127 ? 19.118 5.588 79.786 1.00 36.34 127 THR A CA 1
ATOM 854 C C . THR A 1 127 ? 18.138 6.733 80.119 1.00 36.34 127 THR A C 1
ATOM 856 O O . THR A 1 127 ? 18.486 7.906 80.006 1.00 36.34 127 THR A O 1
ATOM 859 N N . GLY A 1 128 ? 16.918 6.412 80.611 1.00 31.83 128 GLY A N 1
ATOM 860 C CA . GLY A 1 128 ? 15.944 7.462 80.987 1.00 31.83 128 GLY A CA 1
ATOM 861 C C . GLY A 1 128 ? 14.709 7.151 81.861 1.00 31.83 128 GLY A C 1
ATOM 862 O O . GLY A 1 128 ? 14.545 7.860 82.843 1.00 31.83 128 GLY A O 1
ATOM 863 N N . SER A 1 129 ? 13.882 6.127 81.572 1.00 35.56 129 SER A N 1
ATOM 864 C CA . SER A 1 129 ? 12.667 5.713 82.346 1.00 35.56 129 SER A CA 1
ATOM 865 C C . SER A 1 129 ? 11.510 6.736 82.507 1.00 35.56 129 SER A C 1
ATOM 867 O O . SER A 1 129 ? 11.684 7.758 83.167 1.00 35.56 129 SER A O 1
ATOM 869 N N . GLY A 1 130 ? 10.275 6.401 82.083 1.00 30.47 130 GLY A N 1
ATOM 870 C CA . GLY A 1 130 ? 9.092 7.227 82.405 1.00 30.47 130 GLY A CA 1
ATOM 871 C C . GLY A 1 130 ? 7.709 6.756 81.916 1.00 30.47 130 GLY A C 1
ATOM 872 O O . GLY A 1 130 ? 7.204 7.313 80.953 1.00 30.47 130 GLY A O 1
ATOM 873 N N . ASP A 1 131 ? 7.082 5.853 82.678 1.00 33.25 131 ASP A N 1
ATOM 874 C CA . ASP A 1 131 ? 5.633 5.533 82.705 1.00 33.25 131 ASP A CA 1
ATOM 875 C C . ASP A 1 131 ? 4.959 4.878 81.470 1.00 33.25 131 ASP A C 1
ATOM 877 O O . ASP A 1 131 ? 5.632 4.469 80.526 1.00 33.25 131 ASP A O 1
ATOM 881 N N . THR A 1 132 ? 3.648 4.614 81.585 1.00 33.97 132 THR A N 1
ATOM 882 C CA . THR A 1 132 ? 2.954 3.454 80.988 1.00 33.97 132 THR A CA 1
ATOM 883 C C . THR A 1 132 ? 1.537 3.743 80.465 1.00 33.97 132 THR A C 1
ATOM 885 O O . THR A 1 132 ? 0.889 4.694 80.896 1.00 33.97 132 THR A O 1
ATOM 888 N N . GLY A 1 133 ? 1.043 2.884 79.561 1.00 30.47 133 GLY A N 1
ATOM 889 C CA . GLY A 1 133 ? -0.344 2.877 79.076 1.00 30.47 133 GLY A CA 1
ATOM 890 C C . GLY A 1 133 ? -0.547 1.872 77.935 1.00 30.47 133 GLY A C 1
ATOM 891 O O . GLY A 1 133 ? -0.173 2.156 76.800 1.00 30.47 133 GLY A O 1
ATOM 892 N N . SER A 1 134 ? -1.078 0.681 78.232 1.00 37.03 134 SER A N 1
ATOM 893 C CA . SER A 1 134 ? -1.403 -0.358 77.236 1.00 37.03 134 SER A CA 1
ATOM 894 C C . SER A 1 134 ? -2.458 -1.333 77.772 1.00 37.03 134 SER A C 1
ATOM 896 O O . SER A 1 134 ? -2.420 -1.690 78.950 1.00 37.03 134 SER A O 1
ATOM 898 N N . GLY A 1 135 ? -3.340 -1.765 76.876 1.00 31.23 135 GLY A N 1
ATOM 899 C CA . GLY A 1 135 ? -4.276 -2.891 76.953 1.00 31.23 135 GLY A CA 1
ATOM 900 C C . GLY A 1 135 ? -4.970 -2.922 75.584 1.00 31.23 135 GLY A C 1
ATOM 901 O O . GLY A 1 135 ? -5.428 -1.869 75.154 1.00 31.23 135 GLY A O 1
ATOM 902 N N . ASP A 1 136 ? -4.857 -3.948 74.741 1.00 35.50 136 ASP A N 1
ATOM 903 C CA . ASP A 1 136 ? -5.047 -5.404 74.907 1.00 35.50 136 ASP A CA 1
ATOM 904 C C . ASP A 1 136 ? -6.518 -5.780 75.141 1.00 35.50 136 ASP A C 1
ATOM 906 O O . ASP A 1 136 ? -7.071 -5.549 76.215 1.00 35.50 136 ASP A O 1
ATOM 910 N N . ALA A 1 137 ? -7.112 -6.408 74.124 1.00 33.72 137 ALA A N 1
ATOM 911 C CA . ALA A 1 137 ? -8.442 -7.011 74.137 1.00 33.72 137 ALA A CA 1
ATOM 912 C C . ALA A 1 137 ? -8.356 -8.540 74.291 1.00 33.72 137 ALA A C 1
ATOM 914 O O . ALA A 1 137 ? -7.364 -9.144 73.877 1.00 33.72 137 ALA A O 1
ATOM 915 N N . VAL A 1 138 ? -9.411 -9.172 74.821 1.00 34.59 138 VAL A N 1
ATOM 916 C CA . VAL A 1 138 ? -9.784 -10.568 74.503 1.00 34.59 138 VAL A CA 1
ATOM 917 C C . VAL A 1 138 ? -11.194 -10.920 74.990 1.00 34.59 138 VAL A C 1
ATOM 919 O O . VAL A 1 138 ? -11.514 -10.694 76.152 1.00 34.59 138 VAL A O 1
ATOM 922 N N . SER A 1 139 ? -11.955 -11.548 74.086 1.00 31.56 139 SER A N 1
ATOM 923 C CA . SER A 1 139 ? -12.834 -12.723 74.265 1.00 31.56 139 SER A CA 1
ATOM 924 C C . SER A 1 139 ? -13.370 -13.057 75.668 1.00 31.56 139 SER A C 1
ATOM 926 O O . SER A 1 139 ? -12.631 -13.338 76.615 1.00 31.56 139 SER A O 1
ATOM 928 N N . SER A 1 140 ? -14.692 -13.216 75.720 1.00 29.20 140 SER A N 1
ATOM 929 C CA . SER A 1 140 ? -15.409 -14.084 76.656 1.00 29.20 140 SER A CA 1
ATOM 930 C C . SER A 1 140 ? -15.342 -15.562 76.220 1.00 29.20 140 SER A C 1
ATOM 932 O O . SER A 1 140 ? -15.285 -15.852 75.027 1.00 29.20 140 SER A O 1
ATOM 934 N N . ASP A 1 141 ? -15.366 -16.488 77.190 1.00 32.69 141 ASP A N 1
ATOM 935 C CA . ASP A 1 141 ? -16.038 -17.800 77.086 1.00 32.69 141 ASP A CA 1
ATOM 936 C C . ASP A 1 141 ? -16.290 -18.399 78.501 1.00 32.69 141 ASP A C 1
ATOM 938 O O . ASP A 1 141 ? -15.578 -18.115 79.468 1.00 32.69 141 ASP A O 1
ATOM 942 N N . ALA A 1 142 ? -17.348 -19.201 78.606 1.00 31.70 142 ALA A N 1
ATOM 943 C CA . ALA A 1 142 ? -17.927 -19.968 79.714 1.00 31.70 142 ALA A CA 1
ATOM 944 C C . ALA A 1 142 ? -17.300 -19.963 81.143 1.00 31.70 142 ALA A C 1
ATOM 946 O O . ALA A 1 142 ? -16.358 -20.689 81.462 1.00 31.70 142 ALA A O 1
ATOM 947 N N . ALA A 1 143 ? -18.064 -19.353 82.064 1.00 31.59 143 ALA A N 1
ATOM 948 C CA . ALA A 1 143 ? -18.512 -19.893 83.366 1.00 31.59 143 ALA A CA 1
ATOM 949 C C . ALA A 1 143 ? -17.514 -20.327 84.480 1.00 31.59 143 ALA A C 1
ATOM 951 O O . ALA A 1 143 ? -16.801 -21.319 84.361 1.00 31.59 143 ALA A O 1
ATOM 952 N N . SER A 1 144 ? -17.675 -19.746 85.691 1.00 30.67 144 SER A N 1
ATOM 953 C CA . SER A 1 144 ? -17.965 -20.505 86.943 1.00 30.67 144 SER A CA 1
ATOM 954 C C . SER A 1 144 ? -18.127 -19.615 88.199 1.00 30.67 144 SER A C 1
ATOM 956 O O . SER A 1 144 ? -17.147 -19.086 88.709 1.00 30.67 144 SER A O 1
ATOM 958 N N . THR A 1 145 ? -19.324 -19.628 88.808 1.00 31.56 145 THR A N 1
ATOM 959 C CA . THR A 1 145 ? -19.612 -19.497 90.269 1.00 31.56 145 THR A CA 1
ATOM 960 C C . THR A 1 145 ? -18.987 -18.357 91.109 1.00 31.56 145 THR A C 1
ATOM 962 O O . THR A 1 145 ? -17.790 -18.394 91.394 1.00 31.56 145 THR A O 1
ATOM 965 N N . GLY A 1 146 ? -19.807 -17.507 91.758 1.00 31.70 146 GLY A N 1
ATOM 966 C CA . GLY A 1 146 ? -19.317 -16.727 92.915 1.00 31.70 146 GLY A CA 1
ATOM 967 C C . GLY A 1 146 ? -20.163 -15.566 93.459 1.00 31.70 146 GLY A C 1
ATOM 968 O O . GLY A 1 146 ? -19.645 -14.459 93.539 1.00 31.70 146 GLY A O 1
ATOM 969 N N . ASP A 1 147 ? -21.412 -15.793 93.876 1.00 33.09 147 ASP A N 1
ATOM 970 C CA . ASP A 1 147 ? -22.245 -14.752 94.513 1.00 33.09 147 ASP A CA 1
ATOM 971 C C . ASP A 1 147 ? -21.744 -14.288 95.912 1.00 33.09 147 ASP A C 1
ATOM 973 O O . ASP A 1 147 ? -21.145 -15.060 96.668 1.00 33.09 147 ASP A O 1
ATOM 977 N N . ALA A 1 148 ? -22.121 -13.041 96.238 1.00 37.16 148 ALA A N 1
ATOM 978 C CA . ALA A 1 148 ? -22.444 -12.462 97.551 1.00 37.16 148 ALA A CA 1
ATOM 979 C C . ALA A 1 148 ? -21.453 -11.491 98.233 1.00 37.16 148 ALA A C 1
ATOM 981 O O . ALA A 1 148 ? -20.482 -11.898 98.877 1.00 37.16 148 ALA A O 1
ATOM 982 N N . GLY A 1 149 ? -21.873 -10.215 98.328 1.00 31.16 149 GLY A N 1
ATOM 983 C CA . GLY A 1 149 ? -21.863 -9.517 99.627 1.00 31.16 149 GLY A CA 1
ATOM 984 C C . GLY A 1 149 ? -21.561 -8.006 99.668 1.00 31.16 149 GLY A C 1
ATOM 985 O O . GLY A 1 149 ? -20.389 -7.632 99.730 1.00 31.16 149 GLY A O 1
ATOM 986 N N . PRO A 1 150 ? -22.585 -7.138 99.815 1.00 53.16 150 PRO A N 1
ATOM 987 C CA . PRO A 1 150 ? -22.418 -5.755 100.270 1.00 53.16 150 PRO A CA 1
ATOM 988 C C . PRO A 1 150 ? -22.598 -5.568 101.801 1.00 53.16 150 PRO A C 1
ATOM 990 O O . PRO A 1 150 ? -23.656 -5.833 102.364 1.00 53.16 150 PRO A O 1
ATOM 993 N N . ASP A 1 151 ? -21.557 -5.009 102.429 1.00 43.88 151 ASP A N 1
ATOM 994 C CA . ASP A 1 151 ? -21.490 -4.306 103.734 1.00 43.88 151 ASP A CA 1
ATOM 995 C C . ASP A 1 151 ? -21.900 -5.024 105.062 1.00 43.88 151 ASP A C 1
ATOM 997 O O . ASP A 1 151 ? -22.193 -6.217 105.137 1.00 43.88 151 ASP A O 1
ATOM 1001 N N . ASN A 1 152 ? -21.723 -4.308 106.183 1.00 42.66 152 ASN A N 1
ATOM 1002 C CA . ASN A 1 152 ? -21.434 -4.848 107.516 1.00 42.66 152 ASN A CA 1
ATOM 1003 C C . ASN A 1 152 ? -22.667 -5.138 108.391 1.00 42.66 152 ASN A C 1
ATOM 1005 O O . ASN A 1 152 ? -23.485 -4.266 108.679 1.00 42.66 152 ASN A O 1
ATOM 1009 N N . GLY A 1 153 ? -22.717 -6.362 108.923 1.00 39.41 153 GLY A N 1
ATOM 1010 C CA . GLY A 1 153 ? -23.867 -6.889 109.653 1.00 39.41 153 GLY A CA 1
ATOM 1011 C C . GLY A 1 153 ? -24.080 -6.469 111.115 1.00 39.41 153 GLY A C 1
ATOM 1012 O O . GLY A 1 153 ? -23.216 -5.924 111.802 1.00 39.41 153 GLY A O 1
ATOM 1013 N N . ASP A 1 154 ? -25.241 -6.896 111.614 1.00 39.19 154 ASP A N 1
ATOM 1014 C CA . ASP A 1 154 ? -25.472 -7.333 112.997 1.00 39.19 154 ASP A CA 1
ATOM 1015 C C . ASP A 1 154 ? -26.392 -8.580 112.970 1.00 39.19 154 ASP A C 1
ATOM 1017 O O . ASP A 1 154 ? -26.958 -8.930 111.933 1.00 39.19 154 ASP A O 1
ATOM 1021 N N . ALA A 1 155 ? -26.511 -9.311 114.078 1.00 46.50 155 ALA A N 1
ATOM 1022 C CA . ALA A 1 155 ? -27.136 -10.633 114.110 1.00 46.50 155 ALA A CA 1
ATOM 1023 C C . ALA A 1 155 ? -28.652 -10.606 114.407 1.00 46.50 155 ALA A C 1
ATOM 1025 O O . ALA A 1 155 ? -29.072 -10.287 115.521 1.00 46.50 155 ALA A O 1
ATOM 1026 N N . GLY A 1 156 ? -29.479 -11.083 113.465 1.00 37.84 156 GLY A N 1
ATOM 1027 C CA . GLY A 1 156 ? -30.927 -11.262 113.659 1.00 37.84 156 GLY A CA 1
ATOM 1028 C C . GLY A 1 156 ? -31.530 -12.358 112.773 1.00 37.84 156 GLY A C 1
ATOM 1029 O O . GLY A 1 156 ? -31.649 -12.194 111.569 1.00 37.84 156 GLY A O 1
ATOM 1030 N N . SER A 1 157 ? -31.918 -13.490 113.368 1.00 50.59 157 SER A N 1
ATOM 1031 C CA . SER A 1 157 ? -32.443 -14.658 112.640 1.00 50.59 157 SER A CA 1
ATOM 1032 C C . SER A 1 157 ? -33.937 -14.530 112.294 1.00 50.59 157 SER A C 1
ATOM 1034 O O . SER A 1 157 ? -34.754 -14.304 113.188 1.00 50.59 157 SER A O 1
ATOM 1036 N N . GLY A 1 158 ? -34.292 -14.770 111.027 1.00 38.06 158 GLY A N 1
ATOM 1037 C CA . GLY A 1 158 ? -35.664 -14.919 110.523 1.00 38.06 158 GLY A CA 1
ATOM 1038 C C . GLY A 1 158 ? -35.670 -15.538 109.116 1.00 38.06 158 GLY A C 1
ATOM 1039 O O . GLY A 1 158 ? -34.731 -15.314 108.361 1.00 38.06 158 GLY A O 1
ATOM 1040 N N . HIS A 1 159 ? -36.678 -16.350 108.780 1.00 53.22 159 HIS A N 1
ATOM 1041 C CA . HIS A 1 159 ? -36.866 -16.902 107.427 1.00 53.22 159 HIS A CA 1
ATOM 1042 C C . HIS A 1 159 ? -37.833 -16.029 106.610 1.00 53.22 159 HIS A C 1
ATOM 1044 O O . HIS A 1 159 ? -38.826 -15.554 107.162 1.00 53.22 159 HIS A O 1
ATOM 1050 N N . GLY A 1 160 ? -37.574 -15.911 105.307 1.00 37.62 160 GLY A N 1
ATOM 1051 C CA . GLY A 1 160 ? -38.456 -15.375 104.264 1.00 37.62 160 GLY A CA 1
ATOM 1052 C C . GLY A 1 160 ? -38.102 -16.045 102.928 1.00 37.62 160 GLY A C 1
ATOM 1053 O O . GLY A 1 160 ? -36.974 -16.518 102.790 1.00 37.62 160 GLY A O 1
ATOM 1054 N N . ASP A 1 161 ? -39.072 -16.176 102.022 1.00 46.41 161 ASP A N 1
ATOM 1055 C CA . ASP A 1 161 ? -38.959 -16.970 100.786 1.00 46.41 161 ASP A CA 1
ATOM 1056 C C . ASP A 1 161 ? -37.963 -16.418 99.753 1.00 46.41 161 ASP A C 1
ATOM 1058 O O . ASP A 1 161 ? -37.673 -15.224 99.718 1.00 46.41 161 ASP A O 1
ATOM 1062 N N . ALA A 1 162 ? -37.487 -17.311 98.880 1.00 43.41 162 ALA A N 1
ATOM 1063 C CA . ALA A 1 162 ? -36.721 -16.985 97.679 1.00 43.41 162 ALA A CA 1
ATOM 1064 C C . ALA A 1 162 ? -37.612 -17.208 96.443 1.00 43.41 162 ALA A C 1
ATOM 1066 O O . ALA A 1 162 ? -37.714 -18.323 95.938 1.00 43.41 162 ALA A O 1
ATOM 1067 N N . GLY A 1 163 ? -38.304 -16.148 96.022 1.00 50.56 163 GLY A N 1
ATOM 1068 C CA . GLY A 1 163 ? -39.283 -16.151 94.926 1.00 50.56 163 GLY A CA 1
ATOM 1069 C C . GLY A 1 163 ? -39.865 -14.752 94.722 1.00 50.56 163 GLY A C 1
ATOM 1070 O O . GLY A 1 163 ? -41.060 -14.552 94.906 1.00 50.56 163 GLY A O 1
ATOM 1071 N N . SER A 1 164 ? -38.974 -13.774 94.526 1.00 56.06 164 SER A N 1
ATOM 1072 C CA . SER A 1 164 ? -39.270 -12.329 94.511 1.00 56.06 164 SER A CA 1
ATOM 1073 C C . SER A 1 164 ? -38.139 -11.519 93.841 1.00 56.06 164 SER A C 1
ATOM 1075 O O . SER A 1 164 ? -37.840 -10.410 94.274 1.00 56.06 164 SER A O 1
ATOM 1077 N N . GLN A 1 165 ? -37.426 -12.122 92.882 1.00 57.53 165 GLN A N 1
ATOM 1078 C CA . GLN A 1 165 ? -36.341 -11.479 92.110 1.00 57.53 165 GLN A CA 1
ATOM 1079 C C . GLN A 1 165 ? -36.390 -11.789 90.606 1.00 57.53 165 GLN A C 1
ATOM 1081 O O . GLN A 1 165 ? -35.565 -11.263 89.878 1.00 57.53 165 GLN A O 1
ATOM 1086 N N . PHE A 1 166 ? -37.326 -12.653 90.212 1.00 67.88 166 PHE A N 1
ATOM 1087 C CA . PHE A 1 166 ? -37.719 -13.010 88.855 1.00 67.88 166 PHE A CA 1
ATOM 1088 C C . PHE A 1 166 ? -39.223 -13.207 88.988 1.00 67.88 166 PHE A C 1
ATOM 1090 O O . PHE A 1 166 ? -39.683 -14.188 89.591 1.00 67.88 166 PHE A O 1
ATOM 1097 N N . ARG A 1 167 ? -39.959 -12.162 88.658 1.00 82.19 167 ARG A N 1
ATOM 1098 C CA . ARG A 1 167 ? -41.404 -12.084 88.768 1.00 82.19 167 ARG A CA 1
ATOM 1099 C C . ARG A 1 167 ? -41.830 -11.257 87.568 1.00 82.19 167 ARG A C 1
ATOM 1101 O O . ARG A 1 167 ? -41.274 -10.193 87.407 1.00 82.19 167 ARG A O 1
ATOM 1108 N N . ASP A 1 168 ? -42.754 -11.768 86.784 1.00 83.94 168 ASP A N 1
ATOM 1109 C CA . ASP A 1 168 ? -43.578 -11.005 85.851 1.00 83.94 168 ASP A CA 1
ATOM 1110 C C . ASP A 1 168 ? -44.993 -10.868 86.472 1.00 83.94 168 ASP A C 1
ATOM 1112 O O . ASP A 1 168 ? -45.326 -11.557 87.464 1.00 83.94 168 ASP A O 1
ATOM 1116 N N . GLN A 1 169 ? -45.835 -9.965 85.967 1.00 85.88 169 GLN A N 1
ATOM 1117 C CA . GLN A 1 169 ? -47.181 -9.717 86.512 1.00 85.88 169 GLN A CA 1
ATOM 1118 C C . GLN A 1 169 ? -48.298 -9.744 85.446 1.00 85.88 169 GLN A C 1
ATOM 1120 O O . GLN A 1 169 ? -49.380 -10.299 85.684 1.00 85.88 169 GLN A O 1
ATOM 1125 N N . ASP A 1 170 ? -47.991 -9.078 84.357 1.00 84.88 170 ASP A N 1
ATOM 1126 C CA . ASP A 1 170 ? -48.338 -9.066 82.925 1.00 84.88 170 ASP A CA 1
ATOM 1127 C C . ASP A 1 170 ? -48.149 -10.434 82.228 1.00 84.88 170 ASP A C 1
ATOM 1129 O O . ASP A 1 170 ? -49.133 -11.006 81.736 1.00 84.88 170 ASP A O 1
ATOM 1133 N N . SER A 1 171 ? -46.939 -11.004 82.304 1.00 87.19 171 SER A N 1
ATOM 1134 C CA . SER A 1 171 ? -46.496 -12.271 81.682 1.00 87.19 171 SER A CA 1
ATOM 1135 C C . SER A 1 171 ? -46.154 -12.224 80.178 1.00 87.19 171 SER A C 1
ATOM 1137 O O . SER A 1 171 ? -46.459 -13.170 79.438 1.00 87.19 171 SER A O 1
ATOM 1139 N N . ASP A 1 172 ? -45.472 -11.166 79.761 1.00 85.19 172 ASP A N 1
ATOM 1140 C CA . ASP A 1 172 ? -44.671 -11.023 78.534 1.00 85.19 172 ASP A CA 1
ATOM 1141 C C . ASP A 1 172 ? -43.530 -12.069 78.437 1.00 85.19 172 ASP A C 1
ATOM 1143 O O . ASP A 1 172 ? -43.652 -13.076 77.719 1.00 85.19 172 ASP A O 1
ATOM 1147 N N . GLY A 1 173 ? -42.458 -11.866 79.208 1.00 86.50 173 GLY A N 1
ATOM 1148 C CA . GLY A 1 173 ? -41.167 -12.556 79.155 1.00 86.50 173 GLY A CA 1
ATOM 1149 C C . GLY A 1 173 ? -40.055 -11.906 80.005 1.00 86.50 173 GLY A C 1
ATOM 1150 O O . GLY A 1 173 ? -39.083 -12.602 80.319 1.00 86.50 173 GLY A O 1
ATOM 1151 N N . ILE A 1 174 ? -40.216 -10.644 80.428 1.00 88.75 174 ILE A N 1
ATOM 1152 C CA . ILE A 1 174 ? -39.248 -9.827 81.179 1.00 88.75 174 ILE A CA 1
ATOM 1153 C C . ILE A 1 174 ? -39.441 -10.058 82.704 1.00 88.75 174 ILE A C 1
ATOM 1155 O O . ILE A 1 174 ? -39.746 -11.176 83.138 1.00 88.75 174 ILE A O 1
ATOM 1159 N N . SER A 1 175 ? -39.133 -9.104 83.584 1.00 89.62 175 SER A N 1
ATOM 1160 C CA . SER A 1 175 ? -39.384 -9.217 85.025 1.00 89.62 175 SER A CA 1
ATOM 1161 C C . SER A 1 175 ? -39.414 -7.858 85.747 1.00 89.62 175 SER A C 1
ATOM 1163 O O . SER A 1 175 ? -38.557 -7.020 85.455 1.00 89.62 175 SER A O 1
ATOM 1165 N N . ASP A 1 176 ? -40.262 -7.754 86.799 1.00 86.88 176 ASP A N 1
ATOM 1166 C CA . ASP A 1 176 ? -40.535 -6.724 87.854 1.00 86.88 176 ASP A CA 1
ATOM 1167 C C . ASP A 1 176 ? -39.322 -5.877 88.336 1.00 86.88 176 ASP A C 1
ATOM 1169 O O . ASP A 1 176 ? -39.412 -5.025 89.227 1.00 86.88 176 ASP A O 1
ATOM 1173 N N . ARG A 1 177 ? -38.126 -6.267 87.921 1.00 86.62 177 ARG A N 1
ATOM 1174 C CA . ARG A 1 177 ? -36.808 -5.795 88.316 1.00 86.62 177 ARG A CA 1
ATOM 1175 C C . ARG A 1 177 ? -36.111 -5.032 87.187 1.00 86.62 177 ARG A C 1
ATOM 1177 O O . ARG A 1 177 ? -35.353 -4.110 87.496 1.00 86.62 177 ARG A O 1
ATOM 1184 N N . ASP A 1 178 ? -36.276 -5.497 85.956 1.00 87.88 178 ASP A N 1
ATOM 1185 C CA . ASP A 1 178 ? -35.497 -5.114 84.785 1.00 87.88 178 ASP A CA 1
ATOM 1186 C C . ASP A 1 178 ? -36.336 -4.218 83.839 1.00 87.88 178 ASP A C 1
ATOM 1188 O O . ASP A 1 178 ? -35.754 -3.311 83.238 1.00 87.88 178 ASP A O 1
ATOM 1192 N N . GLU A 1 179 ? -37.684 -4.301 83.879 1.00 88.12 179 GLU A N 1
ATOM 1193 C CA . GLU A 1 179 ? -38.528 -3.120 83.593 1.00 88.12 179 GLU A CA 1
ATOM 1194 C C . GLU A 1 179 ? -38.235 -2.038 84.648 1.00 88.12 179 GLU A C 1
ATOM 1196 O O . GLU A 1 179 ? -37.578 -1.040 84.381 1.00 88.12 179 GLU A O 1
ATOM 1201 N N . GLY A 1 180 ? -38.592 -2.249 85.917 1.00 80.62 180 GLY A N 1
ATOM 1202 C CA . GLY A 1 180 ? -38.264 -1.293 86.977 1.00 80.62 180 GLY A CA 1
ATOM 1203 C C . GLY A 1 180 ? -39.149 -1.419 88.208 1.00 80.62 180 GLY A C 1
ATOM 1204 O O . GLY A 1 180 ? -40.079 -2.212 88.249 1.00 80.62 180 GLY A O 1
ATOM 1205 N N . ASP A 1 181 ? -38.897 -0.617 89.251 1.00 74.00 181 ASP A N 1
ATOM 1206 C CA . ASP A 1 181 ? -39.569 -0.787 90.556 1.00 74.00 181 ASP A CA 1
ATOM 1207 C C . ASP A 1 181 ? -41.027 -0.268 90.627 1.00 74.00 181 ASP A C 1
ATOM 1209 O O . ASP A 1 181 ? -41.519 0.088 91.706 1.00 74.00 181 ASP A O 1
ATOM 1213 N N . GLY A 1 182 ? -41.727 -0.244 89.486 1.00 75.38 182 GLY A N 1
ATOM 1214 C CA . GLY A 1 182 ? -43.057 0.343 89.311 1.00 75.38 182 GLY A CA 1
ATOM 1215 C C . GLY A 1 182 ? -43.046 1.872 89.400 1.00 75.38 182 GLY A C 1
ATOM 1216 O O . GLY A 1 182 ? -43.945 2.463 90.010 1.00 75.38 182 GLY A O 1
ATOM 1217 N N . SER A 1 183 ? -41.980 2.505 88.892 1.00 81.25 183 SER A N 1
ATOM 1218 C CA . SER A 1 183 ? -41.818 3.967 88.864 1.00 81.25 183 SER A CA 1
ATOM 1219 C C . SER A 1 183 ? -41.154 4.544 87.603 1.00 81.25 183 SER A C 1
ATOM 1221 O O . SER A 1 183 ? -40.918 5.756 87.562 1.00 81.25 183 SER A O 1
ATOM 1223 N N . ILE A 1 184 ? -40.891 3.691 86.610 1.00 88.81 184 ILE A N 1
ATOM 1224 C CA . ILE A 1 184 ? -40.686 4.063 85.203 1.00 88.81 184 ILE A CA 1
ATOM 1225 C C . ILE A 1 184 ? -42.069 3.954 84.516 1.00 88.81 184 ILE A C 1
ATOM 1227 O O . ILE A 1 184 ? -42.970 3.353 85.105 1.00 88.81 184 ILE A O 1
ATOM 1231 N N . ASP A 1 185 ? -42.272 4.724 83.452 1.00 91.44 185 ASP A N 1
ATOM 1232 C CA . ASP A 1 185 ? -43.543 5.155 82.837 1.00 91.44 185 ASP A CA 1
ATOM 1233 C C . ASP A 1 185 ? -43.072 5.791 81.508 1.00 91.44 185 ASP A C 1
ATOM 1235 O O . ASP A 1 185 ? -42.819 7.002 81.480 1.00 91.44 185 ASP A O 1
ATOM 1239 N N . THR A 1 186 ? -42.690 4.943 80.537 1.00 93.00 186 THR A N 1
ATOM 1240 C CA . THR A 1 186 ? -41.795 5.303 79.410 1.00 93.00 186 THR A CA 1
ATOM 1241 C C . THR A 1 186 ? -42.518 6.090 78.311 1.00 93.00 186 THR A C 1
ATOM 1243 O O . THR A 1 186 ? -42.138 7.244 78.080 1.00 93.00 186 THR A O 1
ATOM 1246 N N . ASP A 1 187 ? -43.616 5.566 77.752 1.00 90.50 187 ASP A N 1
ATOM 1247 C CA . ASP A 1 187 ? -44.534 6.301 76.857 1.00 90.50 187 ASP A CA 1
ATOM 1248 C C . ASP A 1 187 ? -45.155 7.553 77.542 1.00 90.50 187 ASP A C 1
ATOM 1250 O O . ASP A 1 187 ? -45.253 8.658 76.985 1.00 90.50 187 ASP A O 1
ATOM 1254 N N . GLY A 1 188 ? -45.537 7.400 78.816 1.00 93.00 188 GLY A N 1
ATOM 1255 C CA . GLY A 1 188 ? -46.219 8.391 79.638 1.00 93.00 188 GLY A CA 1
ATOM 1256 C C . GLY A 1 188 ? -47.759 8.324 79.686 1.00 93.00 188 GLY A C 1
ATOM 1257 O O . GLY A 1 188 ? -48.363 9.329 80.106 1.00 93.00 188 GLY A O 1
ATOM 1258 N N . ASP A 1 189 ? -48.424 7.216 79.319 1.00 91.44 189 ASP A N 1
ATOM 1259 C CA . ASP A 1 189 ? -49.866 6.967 79.557 1.00 91.44 189 ASP A CA 1
ATOM 1260 C C . ASP A 1 189 ? -50.199 7.117 81.051 1.00 91.44 189 ASP A C 1
ATOM 1262 O O . ASP A 1 189 ? -51.208 7.739 81.441 1.00 91.44 189 ASP A O 1
ATOM 1266 N N . GLY A 1 190 ? -49.312 6.591 81.901 1.00 90.25 190 GLY A N 1
ATOM 1267 C CA . GLY A 1 190 ? -49.499 6.443 83.338 1.00 90.25 190 GLY A CA 1
ATOM 1268 C C . GLY A 1 190 ? -49.764 5.005 83.804 1.00 90.25 190 GLY A C 1
ATOM 1269 O O . GLY A 1 190 ? -50.153 4.818 84.974 1.00 90.25 190 GLY A O 1
ATOM 1270 N N . VAL A 1 191 ? -49.562 4.008 82.941 1.00 90.81 191 VAL A N 1
ATOM 1271 C CA . VAL A 1 191 ? -49.196 2.641 83.333 1.00 90.81 191 VAL A CA 1
ATOM 1272 C C . VAL A 1 191 ? -47.660 2.578 83.476 1.00 90.81 191 VAL A C 1
ATOM 1274 O O . VAL A 1 191 ? -46.954 3.120 82.644 1.00 90.81 191 VAL A O 1
ATOM 1277 N N . PRO A 1 192 ? -47.108 1.997 84.558 1.00 91.88 192 PRO A N 1
ATOM 1278 C CA . PRO A 1 192 ? -45.660 1.817 84.700 1.00 91.88 192 PRO A CA 1
ATOM 1279 C C . PRO A 1 192 ? -45.188 0.529 84.011 1.00 91.88 192 PRO A C 1
ATOM 1281 O O . PRO A 1 192 ? -45.727 -0.511 84.392 1.00 91.88 192 PRO A O 1
ATOM 1284 N N . ASP A 1 193 ? -44.142 0.591 83.172 1.00 91.56 193 ASP A N 1
ATOM 1285 C CA . ASP A 1 193 ? -43.538 -0.469 82.322 1.00 91.56 193 ASP A CA 1
ATOM 1286 C C . ASP A 1 193 ? -43.881 -1.910 82.775 1.00 91.56 193 ASP A C 1
ATOM 1288 O O . ASP A 1 193 ? -44.596 -2.645 82.112 1.00 91.56 193 ASP A O 1
ATOM 1292 N N . SER A 1 194 ? -43.489 -2.251 84.014 1.00 89.81 194 SER A N 1
ATOM 1293 C CA . SER A 1 194 ? -43.768 -3.478 84.804 1.00 89.81 194 SER A CA 1
ATOM 1294 C C . SER A 1 194 ? -45.248 -3.884 85.032 1.00 89.81 194 SER A C 1
ATOM 1296 O O . SER A 1 194 ? -45.575 -4.509 86.054 1.00 89.81 194 SER A O 1
ATOM 1298 N N . LEU A 1 195 ? -46.163 -3.381 84.203 1.00 90.88 195 LEU A N 1
ATOM 1299 C CA . LEU A 1 195 ? -47.611 -3.588 84.176 1.00 90.88 195 LEU A CA 1
ATOM 1300 C C . LEU A 1 195 ? -48.237 -3.372 82.788 1.00 90.88 195 LEU A C 1
ATOM 1302 O O . LEU A 1 195 ? -49.457 -3.584 82.694 1.00 90.88 195 LEU A O 1
ATOM 1306 N N . ASP A 1 196 ? -47.482 -2.894 81.795 1.00 90.94 196 ASP A N 1
ATOM 1307 C CA . ASP A 1 196 ? -47.974 -2.728 80.430 1.00 90.94 196 ASP A CA 1
ATOM 1308 C C . ASP A 1 196 ? -47.722 -3.988 79.584 1.00 90.94 196 ASP A C 1
ATOM 1310 O O . ASP A 1 196 ? -47.697 -5.103 80.121 1.00 90.94 196 ASP A O 1
ATOM 1314 N N . SER A 1 197 ? -47.685 -3.841 78.265 1.00 91.25 197 SER A N 1
ATOM 1315 C CA . SER A 1 197 ? -47.398 -4.905 77.299 1.00 91.25 197 SER A CA 1
ATOM 1316 C C . SER A 1 197 ? -46.942 -4.352 75.941 1.00 91.25 197 SER A C 1
ATOM 1318 O O . SER A 1 197 ? -47.165 -5.021 74.938 1.00 91.25 197 SER A O 1
ATOM 1320 N N . ASP A 1 198 ? -46.495 -3.100 75.948 1.00 93.06 198 ASP A N 1
ATOM 1321 C CA . ASP A 1 198 ? -46.233 -2.148 74.863 1.00 93.06 198 ASP A CA 1
ATOM 1322 C C . ASP A 1 198 ? -45.743 -0.890 75.630 1.00 93.06 198 ASP A C 1
ATOM 1324 O O . ASP A 1 198 ? -46.559 -0.107 76.124 1.00 93.06 198 ASP A O 1
ATOM 1328 N N . SER A 1 199 ? -44.453 -0.842 76.000 1.00 94.06 199 SER A N 1
ATOM 1329 C CA . SER A 1 199 ? -43.935 0.039 77.078 1.00 94.06 199 SER A CA 1
ATOM 1330 C C . SER A 1 199 ? -43.632 1.485 76.630 1.00 94.06 199 SER A C 1
ATOM 1332 O O . SER A 1 199 ? -43.499 2.388 77.468 1.00 94.06 199 SER A O 1
ATOM 1334 N N . ASP A 1 200 ? -43.563 1.709 75.323 1.00 92.75 200 ASP A N 1
ATOM 1335 C CA . ASP A 1 200 ? -43.172 2.931 74.605 1.00 92.75 200 ASP A CA 1
ATOM 1336 C C . ASP A 1 200 ? -44.273 3.444 73.639 1.00 92.75 200 ASP A C 1
ATOM 1338 O O . ASP A 1 200 ? -44.209 4.613 73.245 1.00 92.75 200 ASP A O 1
ATOM 1342 N N . ASP A 1 201 ? -45.340 2.660 73.389 1.00 94.12 201 ASP A N 1
ATOM 1343 C CA . ASP A 1 201 ? -46.475 2.934 72.467 1.00 94.12 201 ASP A CA 1
ATOM 1344 C C . ASP A 1 201 ? -46.035 2.958 70.982 1.00 94.12 201 ASP A C 1
ATOM 1346 O O . ASP A 1 201 ? -46.595 3.712 70.176 1.00 94.12 201 ASP A O 1
ATOM 1350 N N . ASP A 1 202 ? -45.033 2.136 70.625 1.00 91.94 202 ASP A N 1
ATOM 1351 C CA . ASP A 1 202 ? -44.530 1.937 69.256 1.00 91.94 202 ASP A CA 1
ATOM 1352 C C . ASP A 1 202 ? -45.513 1.077 68.416 1.00 91.94 202 ASP A C 1
ATOM 1354 O O . ASP A 1 202 ? -45.964 1.485 67.336 1.00 91.94 202 ASP A O 1
ATOM 1358 N N . GLY A 1 203 ? -45.961 -0.057 68.971 1.00 92.44 203 GLY A N 1
ATOM 1359 C CA . GLY A 1 203 ? -46.879 -1.013 68.351 1.00 92.44 203 GLY A CA 1
ATOM 1360 C C . GLY A 1 203 ? -46.378 -2.462 68.229 1.00 92.44 203 GLY A C 1
ATOM 1361 O O . GLY A 1 203 ? -47.157 -3.305 67.750 1.00 92.44 203 GLY A O 1
ATOM 1362 N N . ILE A 1 204 ? -45.151 -2.768 68.663 1.00 93.94 204 ILE A N 1
ATOM 1363 C CA . ILE A 1 204 ? -44.664 -4.119 68.977 1.00 93.94 204 ILE A CA 1
ATOM 1364 C C . ILE A 1 204 ? -45.220 -4.495 70.378 1.00 93.94 204 ILE A C 1
ATOM 1366 O O . ILE A 1 204 ? -46.414 -4.291 70.622 1.00 93.94 204 ILE A O 1
ATOM 1370 N N . SER A 1 205 ? -44.495 -5.183 71.265 1.00 93.94 205 SER A N 1
ATOM 1371 C CA . SER A 1 205 ? -44.968 -5.544 72.611 1.00 93.94 205 SER A CA 1
ATOM 1372 C C . SER A 1 205 ? -43.850 -6.210 73.395 1.00 93.94 205 SER A C 1
ATOM 1374 O O . SER A 1 205 ? -43.426 -7.265 72.936 1.00 93.94 205 SER A O 1
ATOM 1376 N N . ASP A 1 206 ? -43.512 -5.760 74.619 1.00 92.38 206 ASP A N 1
ATOM 1377 C CA . ASP A 1 206 ? -42.309 -6.131 75.418 1.00 92.38 206 ASP A CA 1
ATOM 1378 C C . ASP A 1 206 ? -41.917 -7.626 75.370 1.00 92.38 206 ASP A C 1
ATOM 1380 O O . ASP A 1 206 ? -40.780 -8.046 75.566 1.00 92.38 206 ASP A O 1
ATOM 1384 N N . ARG A 1 207 ? -42.921 -8.474 75.172 1.00 91.31 207 ARG A N 1
ATOM 1385 C CA . ARG A 1 207 ? -42.877 -9.914 74.959 1.00 91.31 207 ARG A CA 1
ATOM 1386 C C . ARG A 1 207 ? -42.116 -10.389 73.703 1.00 91.31 207 ARG A C 1
ATOM 1388 O O . ARG A 1 207 ? -41.747 -11.572 73.655 1.00 91.31 207 ARG A O 1
ATOM 1395 N N . GLU A 1 208 ? -42.002 -9.550 72.688 1.00 91.56 208 GLU A N 1
ATOM 1396 C CA . GLU A 1 208 ? -41.418 -9.815 71.377 1.00 91.56 208 GLU A CA 1
ATOM 1397 C C . GLU A 1 208 ? -40.025 -9.152 71.314 1.00 91.56 208 GLU A C 1
ATOM 1399 O O . GLU A 1 208 ? -39.069 -9.904 71.109 1.00 91.56 208 GLU A O 1
ATOM 1404 N N . GLU A 1 209 ? -39.848 -7.886 71.736 1.00 93.12 209 GLU A N 1
ATOM 1405 C CA . GLU A 1 209 ? -38.511 -7.276 71.961 1.00 93.12 209 GLU A CA 1
ATOM 1406 C C . GLU A 1 209 ? -37.670 -7.986 73.048 1.00 93.12 209 GLU A C 1
ATOM 1408 O O . GLU A 1 209 ? -36.440 -7.939 73.038 1.00 93.12 209 GLU A O 1
ATOM 1413 N N . ALA A 1 210 ? -38.289 -8.712 73.993 1.00 87.25 210 ALA A N 1
ATOM 1414 C CA . ALA A 1 210 ? -37.564 -9.464 75.028 1.00 87.25 210 ALA A CA 1
ATOM 1415 C C . ALA A 1 210 ? -36.510 -10.457 74.490 1.00 87.25 210 ALA A C 1
ATOM 1417 O O . ALA A 1 210 ? -35.669 -10.917 75.274 1.00 87.25 210 ALA A O 1
ATOM 1418 N N . GLY A 1 211 ? -36.593 -10.868 73.216 1.00 79.19 211 GLY A N 1
ATOM 1419 C CA . GLY A 1 211 ? -35.701 -11.822 72.538 1.00 79.19 211 GLY A CA 1
ATOM 1420 C C . GLY A 1 211 ? -35.785 -13.274 73.039 1.00 79.19 211 GLY A C 1
ATOM 1421 O O . GLY A 1 211 ? -35.643 -14.229 72.270 1.00 79.19 211 GLY A O 1
ATOM 1422 N N . ASP A 1 212 ? -36.077 -13.501 74.325 1.00 80.56 212 ASP A N 1
ATOM 1423 C CA . ASP A 1 212 ? -36.460 -14.806 74.854 1.00 80.56 212 ASP A CA 1
ATOM 1424 C C . ASP A 1 212 ? -37.572 -14.750 75.921 1.00 80.56 212 ASP A C 1
ATOM 1426 O O . ASP A 1 212 ? -37.873 -13.738 76.540 1.00 80.56 212 ASP A O 1
ATOM 1430 N N . ILE A 1 213 ? -38.218 -15.899 76.150 1.00 80.62 213 ILE A N 1
ATOM 1431 C CA . ILE A 1 213 ? -39.290 -16.058 77.152 1.00 80.62 213 ILE A CA 1
ATOM 1432 C C . ILE A 1 213 ? -38.759 -16.455 78.545 1.00 80.62 213 ILE A C 1
ATOM 1434 O O . ILE A 1 213 ? -39.424 -17.187 79.295 1.00 80.62 213 ILE A O 1
ATOM 1438 N N . SER A 1 214 ? -37.518 -16.095 78.871 1.00 83.50 214 SER A N 1
ATOM 1439 C CA . SER A 1 214 ? -36.845 -16.417 80.125 1.00 83.50 214 SER A CA 1
ATOM 1440 C C . SER A 1 214 ? -36.668 -15.160 80.975 1.00 83.50 214 SER A C 1
ATOM 1442 O O . SER A 1 214 ? -35.649 -14.480 80.937 1.00 83.50 214 SER A O 1
ATOM 1444 N N . ILE A 1 215 ? -37.576 -15.030 81.946 1.00 81.75 215 ILE A N 1
ATOM 1445 C CA . ILE A 1 215 ? -37.546 -14.117 83.108 1.00 81.75 215 ILE A CA 1
ATOM 1446 C C . ILE A 1 215 ? -36.278 -14.216 84.002 1.00 81.75 215 ILE A C 1
ATOM 1448 O O . ILE A 1 215 ? -36.270 -13.777 85.151 1.00 81.75 215 ILE A O 1
ATOM 1452 N N . THR A 1 216 ? -35.234 -14.923 83.556 1.00 83.81 216 THR A N 1
ATOM 1453 C CA . THR A 1 216 ? -33.915 -15.070 84.198 1.00 83.81 216 THR A CA 1
ATOM 1454 C C . THR A 1 216 ? -32.740 -14.716 83.281 1.00 83.81 216 THR A C 1
ATOM 1456 O O . THR A 1 216 ? -31.588 -14.776 83.725 1.00 83.81 216 THR A O 1
ATOM 1459 N N . SER A 1 217 ? -33.036 -14.382 82.026 1.00 83.75 217 SER A N 1
ATOM 1460 C CA . SER A 1 217 ? -32.150 -13.711 81.084 1.00 83.75 217 SER A CA 1
ATOM 1461 C C . SER A 1 217 ? -31.998 -12.240 81.511 1.00 83.75 217 SER A C 1
ATOM 1463 O O . SER A 1 217 ? -32.403 -11.843 82.609 1.00 83.75 217 SER A O 1
ATOM 1465 N N . ARG A 1 218 ? -31.346 -11.433 80.683 1.00 85.94 218 ARG A N 1
ATOM 1466 C CA . ARG A 1 218 ? -31.652 -10.001 80.620 1.00 85.94 218 ARG A CA 1
ATOM 1467 C C . ARG A 1 218 ? -32.572 -9.799 79.411 1.00 85.94 218 ARG A C 1
ATOM 1469 O O . ARG A 1 218 ? -32.515 -10.663 78.535 1.00 85.94 218 ARG A O 1
ATOM 1476 N N . PRO A 1 219 ? -33.337 -8.700 79.357 1.00 89.12 219 PRO A N 1
ATOM 1477 C CA . PRO A 1 219 ? -33.787 -8.145 78.086 1.00 89.12 219 PRO A CA 1
ATOM 1478 C C . PRO A 1 219 ? -32.631 -8.026 77.087 1.00 89.12 219 PRO A C 1
ATOM 1480 O O . PRO A 1 219 ? -31.457 -8.017 77.496 1.00 89.12 219 PRO A O 1
ATOM 1483 N N . VAL A 1 220 ? -32.986 -7.931 75.811 1.00 92.00 220 VAL A N 1
ATOM 1484 C CA . VAL A 1 220 ? -32.069 -7.504 74.753 1.00 92.00 220 VAL A CA 1
ATOM 1485 C C . VAL A 1 220 ? -31.721 -6.011 74.955 1.00 92.00 220 VAL A C 1
ATOM 1487 O O . VAL A 1 220 ? -32.259 -5.365 75.858 1.00 92.00 220 VAL A O 1
ATOM 1490 N N . ASP A 1 221 ? -30.651 -5.576 74.302 1.00 93.25 221 ASP A N 1
ATOM 1491 C CA . ASP A 1 221 ? -29.929 -4.302 74.432 1.00 93.25 221 ASP A CA 1
ATOM 1492 C C . ASP A 1 221 ? -29.098 -4.263 73.127 1.00 93.25 221 ASP A C 1
ATOM 1494 O O . ASP A 1 221 ? -27.916 -4.617 73.174 1.00 93.25 221 ASP A O 1
ATOM 1498 N N . THR A 1 222 ? -29.765 -4.108 71.964 1.00 94.31 222 THR A N 1
ATOM 1499 C CA . THR A 1 222 ? -29.229 -4.485 70.626 1.00 94.31 222 THR A CA 1
ATOM 1500 C C . THR A 1 222 ? -28.106 -3.559 70.136 1.00 94.31 222 THR A C 1
ATOM 1502 O O . THR A 1 222 ? -27.007 -4.063 69.872 1.00 94.31 222 THR A O 1
ATOM 1505 N N . ASP A 1 223 ? -28.298 -2.233 70.119 1.00 93.00 223 ASP A N 1
ATOM 1506 C CA . ASP A 1 223 ? -27.237 -1.253 69.785 1.00 93.00 223 ASP A CA 1
ATOM 1507 C C . ASP A 1 223 ? -26.104 -1.186 70.851 1.00 93.00 223 ASP A C 1
ATOM 1509 O O . ASP A 1 223 ? -24.934 -0.886 70.564 1.00 93.00 223 ASP A O 1
ATOM 1513 N N . PHE A 1 224 ? -26.445 -1.535 72.099 1.00 94.25 224 PHE A N 1
ATOM 1514 C CA . PHE A 1 224 ? -25.661 -1.426 73.336 1.00 94.25 224 PHE A CA 1
ATOM 1515 C C . PHE A 1 224 ? -25.451 -0.003 73.937 1.00 94.25 224 PHE A C 1
ATOM 1517 O O . PHE A 1 224 ? -24.474 0.195 74.685 1.00 94.25 224 PHE A O 1
ATOM 1524 N N . ASP A 1 225 ? -26.342 0.973 73.712 1.00 92.88 225 ASP A N 1
ATOM 1525 C CA . ASP A 1 225 ? -26.463 2.235 74.477 1.00 92.88 225 ASP A CA 1
ATOM 1526 C C . ASP A 1 225 ? -26.644 1.941 75.976 1.00 92.88 225 ASP A C 1
ATOM 1528 O O . ASP A 1 225 ? -25.956 2.512 76.845 1.00 92.88 225 ASP A O 1
ATOM 1532 N N . GLY A 1 226 ? -27.532 0.987 76.274 1.00 92.12 226 GLY A N 1
ATOM 1533 C CA . GLY A 1 226 ? -27.967 0.619 77.616 1.00 92.12 226 GLY A CA 1
ATOM 1534 C C . GLY A 1 226 ? -29.407 1.017 77.961 1.00 92.12 226 GLY A C 1
ATOM 1535 O O . GLY A 1 226 ? -29.803 0.837 79.127 1.00 92.12 226 GLY A O 1
ATOM 1536 N N . VAL A 1 227 ? -30.176 1.534 77.001 1.00 92.75 227 VAL A N 1
ATOM 1537 C CA . VAL A 1 227 ? -31.627 1.327 76.926 1.00 92.75 227 VAL A CA 1
ATOM 1538 C C . VAL A 1 227 ? -31.871 -0.080 76.349 1.00 92.75 227 VAL A C 1
ATOM 1540 O O . VAL A 1 227 ? -31.254 -0.452 75.363 1.00 92.75 227 VAL A O 1
ATOM 1543 N N . PRO A 1 228 ? -32.675 -0.926 77.013 1.00 93.06 228 PRO A N 1
ATOM 1544 C CA . PRO A 1 228 ? -33.107 -2.203 76.445 1.00 93.06 228 PRO A CA 1
ATOM 1545 C C . PRO A 1 228 ? -34.265 -2.025 75.462 1.00 93.06 228 PRO A C 1
ATOM 1547 O O . PRO A 1 228 ? -35.186 -1.288 75.812 1.00 93.06 228 PRO A O 1
ATOM 1550 N N . ASP A 1 229 ? -34.263 -2.801 74.377 1.00 94.69 229 ASP A N 1
ATOM 1551 C CA . ASP A 1 229 ? -35.136 -2.728 73.190 1.00 94.69 229 ASP A CA 1
ATOM 1552 C C . ASP A 1 229 ? -36.601 -2.360 73.501 1.00 94.69 229 ASP A C 1
ATOM 1554 O O . ASP A 1 229 ? -37.105 -1.395 72.952 1.00 94.69 229 ASP A O 1
ATOM 1558 N N . PHE A 1 230 ? -37.237 -3.022 74.481 1.00 93.50 230 PHE A N 1
ATOM 1559 C CA . PHE A 1 230 ? -38.624 -2.769 74.946 1.00 93.50 230 PHE A CA 1
ATOM 1560 C C . PHE A 1 230 ? -38.912 -1.383 75.577 1.00 93.50 230 PHE A C 1
ATOM 1562 O O . PHE A 1 230 ? -39.828 -1.250 76.397 1.00 93.50 230 PHE A O 1
ATOM 1569 N N . ARG A 1 231 ? -38.025 -0.409 75.350 1.00 94.12 231 ARG A N 1
ATOM 1570 C CA . ARG A 1 231 ? -38.087 0.996 75.781 1.00 94.12 231 ARG A CA 1
ATOM 1571 C C . ARG A 1 231 ? -37.334 1.954 74.858 1.00 94.12 231 ARG A C 1
ATOM 1573 O O . ARG A 1 231 ? -37.128 3.106 75.272 1.00 94.12 231 ARG A O 1
ATOM 1580 N N . ASP A 1 232 ? -36.847 1.489 73.713 1.00 94.25 232 ASP A N 1
ATOM 1581 C CA . ASP A 1 232 ? -36.301 2.377 72.689 1.00 94.25 232 AS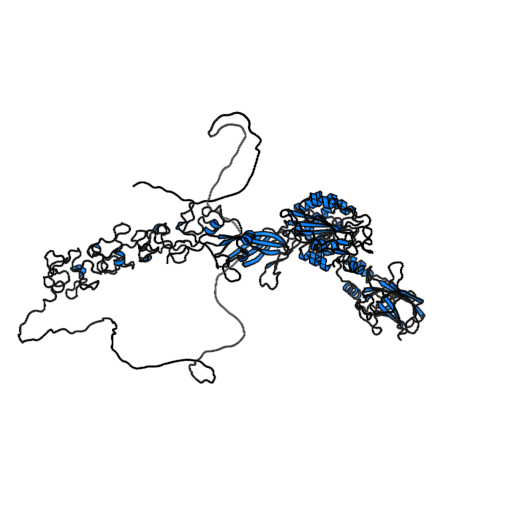P A CA 1
ATOM 1582 C C . ASP A 1 232 ? -37.356 2.678 71.615 1.00 94.25 232 ASP A C 1
ATOM 1584 O O . ASP A 1 232 ? -38.546 2.485 71.862 1.00 94.25 232 ASP A O 1
ATOM 1588 N N . LEU A 1 233 ? -36.943 3.306 70.514 1.00 94.06 233 LEU A N 1
ATOM 1589 C CA . LEU A 1 233 ? -37.778 3.618 69.344 1.00 94.06 233 LEU A CA 1
ATOM 1590 C C . LEU A 1 233 ? -36.949 3.516 68.035 1.00 94.06 233 LEU A C 1
ATOM 1592 O O . LEU A 1 233 ? -37.225 4.262 67.097 1.00 94.06 233 LEU A O 1
ATOM 1596 N N . ASP A 1 234 ? -35.864 2.734 68.079 1.00 93.81 234 ASP A N 1
ATOM 1597 C CA . ASP A 1 234 ? -34.641 2.711 67.240 1.00 93.81 234 ASP A CA 1
ATOM 1598 C C . ASP A 1 234 ? -33.697 1.677 67.919 1.00 93.81 234 ASP A C 1
ATOM 1600 O O . ASP A 1 234 ? -32.685 2.043 68.525 1.00 93.81 234 ASP A O 1
ATOM 1604 N N . ALA A 1 235 ? -34.125 0.407 68.045 1.00 95.19 235 ALA A N 1
ATOM 1605 C CA . ALA A 1 235 ? -33.528 -0.535 69.009 1.00 95.19 235 ALA A CA 1
ATOM 1606 C C . ALA A 1 235 ? -32.162 -1.119 68.590 1.00 95.19 235 ALA A C 1
ATOM 1608 O O . ALA A 1 235 ? -31.360 -1.499 69.459 1.00 95.19 235 ALA A O 1
ATOM 1609 N N . ASP A 1 236 ? -31.876 -1.201 67.290 1.00 94.06 236 ASP A N 1
ATOM 1610 C CA . ASP A 1 236 ? -30.583 -1.639 66.750 1.00 94.06 236 ASP A CA 1
ATOM 1611 C C . ASP A 1 236 ? -29.574 -0.470 66.582 1.00 94.06 236 ASP A C 1
ATOM 1613 O O . ASP A 1 236 ? -28.352 -0.686 66.609 1.00 94.06 236 ASP A O 1
ATOM 1617 N N . GLY A 1 237 ? -30.082 0.769 66.514 1.00 94.44 237 GLY A N 1
ATOM 1618 C CA . GLY A 1 237 ? -29.331 2.014 66.382 1.00 94.44 237 GLY A CA 1
ATOM 1619 C C . GLY A 1 237 ? -29.073 2.462 64.937 1.00 94.44 237 GLY A C 1
ATOM 1620 O O . GLY A 1 237 ? -28.063 3.150 64.696 1.00 94.44 237 GLY A O 1
ATOM 1621 N N . ASP A 1 238 ? -29.900 2.052 63.973 1.00 93.75 238 ASP A N 1
ATOM 1622 C CA . ASP A 1 238 ? -29.750 2.404 62.566 1.00 93.75 238 ASP A CA 1
ATOM 1623 C C . ASP A 1 238 ? -30.255 3.825 62.212 1.00 93.75 238 ASP A C 1
ATOM 1625 O O . ASP A 1 238 ? -29.606 4.497 61.410 1.00 93.75 238 ASP A O 1
ATOM 1629 N N . SER A 1 239 ? -31.240 4.391 62.925 1.00 94.12 239 SER A N 1
ATOM 1630 C CA . SER A 1 239 ? -31.983 5.649 62.640 1.00 94.12 239 SER A CA 1
ATOM 1631 C C . SER A 1 239 ? -33.271 5.542 61.796 1.00 94.12 239 SER A C 1
ATOM 1633 O O . SER A 1 239 ? -33.809 6.588 61.404 1.00 94.12 239 SER A O 1
ATOM 1635 N N . ILE A 1 240 ? -33.791 4.342 61.565 1.00 94.31 240 ILE A N 1
ATOM 1636 C CA . ILE A 1 240 ? -35.207 4.042 61.311 1.00 94.31 240 ILE A CA 1
ATOM 1637 C C . ILE A 1 240 ? -35.869 3.832 62.700 1.00 94.31 240 ILE A C 1
ATOM 1639 O O . ILE A 1 240 ? -35.288 4.188 63.728 1.00 94.31 240 ILE A O 1
ATOM 1643 N N . ALA A 1 241 ? -37.141 3.442 62.771 1.00 94.75 241 ALA A N 1
ATOM 1644 C CA . ALA A 1 241 ? -37.855 3.274 64.034 1.00 94.75 241 ALA A CA 1
ATOM 1645 C C . ALA A 1 241 ? -38.641 1.964 64.076 1.00 94.75 241 ALA A C 1
ATOM 1647 O O . ALA A 1 241 ? -39.382 1.667 63.132 1.00 94.75 241 ALA A O 1
ATOM 1648 N N . ASP A 1 242 ? -38.607 1.294 65.237 1.00 94.50 242 ASP A N 1
ATOM 1649 C CA . ASP A 1 242 ? -39.156 -0.055 65.455 1.00 94.50 242 ASP A CA 1
ATOM 1650 C C . ASP A 1 242 ? -40.603 -0.210 64.930 1.00 94.50 242 ASP A C 1
ATOM 1652 O O . ASP A 1 242 ? -40.997 -1.234 64.364 1.00 94.50 242 ASP A O 1
ATOM 1656 N N . ALA A 1 243 ? -41.401 0.856 65.059 1.00 93.81 243 ALA A N 1
ATOM 1657 C CA . ALA A 1 243 ? -42.801 0.938 64.641 1.00 93.81 243 ALA A CA 1
ATOM 1658 C C . ALA A 1 243 ? -43.037 0.968 63.110 1.00 93.81 243 ALA A C 1
ATOM 1660 O O . ALA A 1 243 ? -44.177 0.777 62.662 1.00 93.81 243 ALA A O 1
ATOM 1661 N N . GLU A 1 244 ? -42.006 1.259 62.311 1.00 93.44 244 GLU A N 1
ATOM 1662 C CA . GLU A 1 244 ? -42.015 1.272 60.840 1.00 93.44 244 GLU A CA 1
ATOM 1663 C C . GLU A 1 244 ? -41.477 -0.054 60.269 1.00 93.44 244 GLU A C 1
ATOM 1665 O O . GLU A 1 244 ? -42.117 -0.635 59.390 1.00 93.44 244 GLU A O 1
ATOM 1670 N N . GLU A 1 245 ? -40.392 -0.583 60.841 1.00 94.38 245 GLU A N 1
ATOM 1671 C CA . GLU A 1 245 ? -39.769 -1.873 60.494 1.00 94.38 245 GLU A CA 1
ATOM 1672 C C . GLU A 1 245 ? -40.644 -3.063 60.931 1.00 94.38 245 GLU A C 1
ATOM 1674 O O . GLU A 1 245 ? -41.052 -3.929 60.146 1.00 94.38 245 GLU A O 1
ATOM 1679 N N . GLY A 1 246 ? -40.998 -3.073 62.216 1.00 92.81 246 GLY A N 1
ATOM 1680 C CA . GLY A 1 246 ? -41.862 -4.048 62.853 1.00 92.81 246 GLY A CA 1
ATOM 1681 C C . GLY A 1 246 ? -41.318 -5.480 62.917 1.00 92.81 246 GLY A C 1
ATOM 1682 O O . GLY A 1 246 ? -40.158 -5.805 62.686 1.00 92.81 246 GLY A O 1
ATOM 1683 N N . THR A 1 247 ? -42.226 -6.401 63.250 1.00 94.50 247 THR A N 1
ATOM 1684 C CA . THR A 1 247 ? -41.928 -7.821 63.532 1.00 94.50 247 THR A CA 1
ATOM 1685 C C . THR A 1 247 ? -41.887 -8.711 62.282 1.00 94.50 247 THR A C 1
ATOM 1687 O O . THR A 1 247 ? -42.449 -9.816 62.266 1.00 94.50 247 THR A O 1
ATOM 1690 N N . ALA A 1 248 ? -41.265 -8.214 61.213 1.00 95.19 248 ALA A N 1
ATOM 1691 C CA . ALA A 1 248 ? -40.907 -9.010 60.042 1.00 95.19 248 ALA A CA 1
ATOM 1692 C C . ALA A 1 248 ? -39.635 -9.862 60.308 1.00 95.19 248 ALA A C 1
ATOM 1694 O O . ALA A 1 248 ? -39.223 -10.005 61.455 1.00 95.19 248 ALA A O 1
ATOM 1695 N N . ASP A 1 249 ? -39.166 -10.576 59.283 1.00 94.00 249 ASP A N 1
ATOM 1696 C CA . ASP A 1 249 ? -38.051 -11.553 59.251 1.00 94.00 249 ASP A CA 1
ATOM 1697 C C . ASP A 1 249 ? -37.911 -11.891 57.752 1.00 94.00 249 ASP A C 1
ATOM 1699 O O . ASP A 1 249 ? -38.534 -12.846 57.259 1.00 94.00 249 ASP A O 1
ATOM 1703 N N . LEU A 1 250 ? -37.317 -10.966 56.983 1.00 93.62 250 LEU A N 1
ATOM 1704 C CA . LEU A 1 250 ? -37.414 -10.925 55.515 1.00 93.62 250 LEU A CA 1
ATOM 1705 C C . LEU A 1 250 ? -36.382 -11.850 54.846 1.00 93.62 250 LEU A C 1
ATOM 1707 O O . LEU A 1 250 ? -36.785 -12.764 54.107 1.00 93.62 250 LEU A O 1
ATOM 1711 N N . ASP A 1 251 ? -35.095 -11.690 55.167 1.00 93.12 251 ASP A N 1
ATOM 1712 C CA . ASP A 1 251 ? -33.991 -12.529 54.667 1.00 93.12 251 ASP A CA 1
ATOM 1713 C C . ASP A 1 251 ? -34.125 -14.013 55.112 1.00 93.12 251 ASP A C 1
ATOM 1715 O O . ASP A 1 251 ? -33.877 -14.950 54.339 1.00 93.12 251 ASP A O 1
ATOM 1719 N N . GLN A 1 252 ? -34.653 -14.224 56.327 1.00 96.00 252 GLN A N 1
ATOM 1720 C CA . GLN A 1 252 ? -34.793 -15.483 57.072 1.00 96.00 252 GLN A CA 1
ATOM 1721 C C . GLN A 1 252 ? -33.518 -16.039 57.760 1.00 96.00 252 GLN A C 1
ATOM 1723 O O . GLN A 1 252 ? -33.398 -17.268 57.921 1.00 96.00 252 GLN A O 1
ATOM 1728 N N . ASP A 1 253 ? -32.613 -15.179 58.245 1.00 94.38 253 ASP A N 1
ATOM 1729 C CA . ASP A 1 253 ? -31.640 -15.469 59.315 1.00 94.38 253 ASP A CA 1
ATOM 1730 C C . ASP A 1 253 ? -32.375 -15.926 60.588 1.00 94.38 253 ASP A C 1
ATOM 1732 O O . ASP A 1 253 ? -32.094 -17.008 61.142 1.00 94.38 253 ASP A O 1
ATOM 1736 N N . GLY A 1 254 ? -33.392 -15.151 60.983 1.00 92.75 254 GLY A N 1
ATOM 1737 C CA . GLY A 1 254 ? -34.210 -15.350 62.177 1.00 92.75 254 GLY A CA 1
ATOM 1738 C C . GLY A 1 254 ? -34.012 -14.315 63.291 1.00 92.75 254 GLY A C 1
ATOM 1739 O O . GLY A 1 254 ? -34.445 -14.584 64.422 1.00 92.75 254 GLY A O 1
ATOM 1740 N N . ILE A 1 255 ? -33.376 -13.182 62.991 1.00 92.75 255 ILE A N 1
ATOM 1741 C CA . ILE A 1 255 ? -33.539 -11.904 63.695 1.00 92.75 255 ILE A CA 1
ATOM 1742 C C . ILE A 1 255 ? -34.762 -11.180 63.068 1.00 92.75 255 ILE A C 1
ATOM 1744 O O . ILE A 1 255 ? -35.026 -11.375 61.883 1.00 92.75 255 ILE A O 1
ATOM 1748 N N . PRO A 1 256 ? -35.594 -10.444 63.830 1.00 94.31 256 PRO A N 1
ATOM 1749 C CA . PRO A 1 256 ? -36.644 -9.598 63.256 1.00 94.31 256 PRO A CA 1
ATOM 1750 C C . PRO A 1 256 ? -36.091 -8.235 62.818 1.00 94.31 256 PRO A C 1
ATOM 1752 O O . PRO A 1 256 ? -35.191 -7.749 63.487 1.00 94.31 256 PRO A O 1
ATOM 1755 N N . ASN A 1 257 ? -36.689 -7.596 61.804 1.00 95.12 257 ASN A N 1
ATOM 1756 C CA . ASN A 1 257 ? -36.215 -6.321 61.231 1.00 95.12 257 ASN A CA 1
ATOM 1757 C C . ASN A 1 257 ? -35.817 -5.264 62.285 1.00 95.12 257 ASN A C 1
ATOM 1759 O O . ASN A 1 257 ? -34.651 -4.916 62.316 1.00 95.12 257 ASN A O 1
ATOM 1763 N N . PHE A 1 258 ? -36.688 -4.938 63.256 1.00 95.25 258 PHE A N 1
ATOM 1764 C CA . PHE A 1 258 ? -36.395 -4.018 64.389 1.00 95.25 258 PHE A CA 1
ATOM 1765 C C . PHE A 1 258 ? -35.213 -4.402 65.324 1.00 95.25 258 PHE A C 1
ATOM 1767 O O . PHE A 1 258 ? -35.015 -3.823 66.390 1.00 95.25 258 PHE A O 1
ATOM 1774 N N . GLN A 1 259 ? -34.463 -5.458 65.008 1.00 95.38 259 GLN A N 1
ATOM 1775 C CA . GLN A 1 259 ? -33.259 -5.897 65.718 1.00 95.38 259 GLN A CA 1
ATOM 1776 C C . GLN A 1 259 ? -32.124 -6.307 64.758 1.00 95.38 259 GLN A C 1
ATOM 1778 O O . GLN A 1 259 ? -31.120 -6.854 65.235 1.00 95.38 259 GLN A O 1
ATOM 1783 N N . ASP A 1 260 ? -32.287 -6.121 63.442 1.00 95.88 260 ASP A N 1
ATOM 1784 C CA . ASP A 1 260 ? -31.299 -6.462 62.415 1.00 95.88 260 ASP A CA 1
ATOM 1785 C C . ASP A 1 260 ? -30.788 -5.215 61.691 1.00 95.88 260 ASP A C 1
ATOM 1787 O O . ASP A 1 260 ? -31.483 -4.221 61.578 1.00 95.88 260 ASP A O 1
ATOM 1791 N N . ILE A 1 261 ? -29.545 -5.288 61.221 1.00 94.94 261 ILE A N 1
ATOM 1792 C CA . ILE A 1 261 ? -28.793 -4.147 60.668 1.00 94.94 261 ILE A CA 1
ATOM 1793 C C . ILE A 1 261 ? -28.672 -4.204 59.132 1.00 94.94 261 ILE A C 1
ATOM 1795 O O . ILE A 1 261 ? -27.841 -3.484 58.580 1.00 94.94 261 ILE A O 1
ATOM 1799 N N . ASP A 1 262 ? -29.334 -5.187 58.517 1.00 95.94 262 ASP A N 1
ATOM 1800 C CA . ASP A 1 262 ? -29.194 -5.710 57.143 1.00 95.94 262 ASP A CA 1
ATOM 1801 C C . ASP A 1 262 ? -30.521 -6.451 56.816 1.00 95.94 262 ASP A C 1
ATOM 1803 O O . ASP A 1 262 ? -30.564 -7.675 56.665 1.00 95.94 262 ASP A O 1
ATOM 1807 N N . SER A 1 263 ? -31.644 -5.720 56.894 1.00 96.31 263 SER A N 1
ATOM 1808 C CA . SER A 1 263 ? -33.025 -6.222 57.068 1.00 96.31 263 SER A CA 1
ATOM 1809 C C . SER A 1 263 ? -33.529 -7.208 56.010 1.00 96.31 263 SER A C 1
ATOM 1811 O O . SER A 1 263 ? -34.403 -8.040 56.300 1.00 96.31 263 SER A O 1
ATOM 1813 N N . ASP A 1 264 ? -33.046 -7.098 54.775 1.00 94.88 264 ASP A N 1
ATOM 1814 C CA . ASP A 1 264 ? -33.419 -7.952 53.645 1.00 94.88 264 ASP A CA 1
ATOM 1815 C C . ASP A 1 264 ? -32.307 -8.947 53.235 1.00 94.88 264 ASP A C 1
ATOM 1817 O O . ASP A 1 264 ? -32.585 -9.942 52.545 1.00 94.88 264 ASP A O 1
ATOM 1821 N N . GLY A 1 265 ? -31.088 -8.741 53.749 1.00 95.50 265 GLY A N 1
ATOM 1822 C CA . GLY A 1 265 ? -29.900 -9.563 53.553 1.00 95.50 265 GLY A CA 1
ATOM 1823 C C . GLY A 1 265 ? -29.122 -9.302 52.257 1.00 95.50 265 GLY A C 1
ATOM 1824 O O . GLY A 1 265 ? -28.422 -10.221 51.796 1.00 95.50 265 GLY A O 1
ATOM 1825 N N . ASP A 1 266 ? -29.259 -8.128 51.634 1.00 93.75 266 ASP A N 1
ATOM 1826 C CA . ASP A 1 266 ? -28.512 -7.741 50.431 1.00 93.75 266 ASP A CA 1
ATOM 1827 C C . ASP A 1 266 ? -27.007 -7.478 50.720 1.00 93.75 266 ASP A C 1
ATOM 1829 O O . ASP A 1 266 ? -26.129 -7.951 49.977 1.00 93.75 266 ASP A O 1
ATOM 1833 N N . GLY A 1 267 ? -26.694 -6.846 51.859 1.00 94.19 267 GLY A N 1
ATOM 1834 C CA . GLY A 1 267 ? -25.348 -6.485 52.307 1.00 94.19 267 GLY A CA 1
ATOM 1835 C C . GLY A 1 267 ? -24.963 -4.996 52.229 1.00 94.19 267 GLY A C 1
ATOM 1836 O O . GLY A 1 267 ? -23.764 -4.693 52.372 1.00 94.19 267 GLY A O 1
ATOM 1837 N N . ILE A 1 268 ? -25.921 -4.085 52.030 1.00 95.56 268 ILE A N 1
ATOM 1838 C CA . ILE A 1 268 ? -25.874 -2.696 52.511 1.00 95.56 268 ILE A CA 1
ATOM 1839 C C . ILE A 1 268 ? -26.145 -2.734 54.038 1.00 95.56 268 ILE A C 1
ATOM 1841 O O . ILE A 1 268 ? -25.568 -3.594 54.708 1.00 95.56 268 ILE A O 1
ATOM 1845 N N . LEU A 1 269 ? -26.832 -1.764 54.641 1.00 95.88 269 LEU A N 1
ATOM 1846 C CA . LEU A 1 269 ? -27.091 -1.658 56.081 1.00 95.88 269 LEU A CA 1
ATOM 1847 C C . LEU A 1 269 ? -28.193 -0.615 56.295 1.00 95.88 269 LEU A C 1
ATOM 1849 O O . LEU A 1 269 ? -27.946 0.550 55.979 1.00 95.88 269 LEU A O 1
ATOM 1853 N N . ASP A 1 270 ? -29.276 -0.962 56.988 1.00 95.44 270 ASP A N 1
ATOM 1854 C CA . ASP A 1 270 ? -30.515 -0.176 57.116 1.00 95.44 270 ASP A CA 1
ATOM 1855 C C . ASP A 1 270 ? -30.292 1.332 57.373 1.00 95.44 270 ASP A C 1
ATOM 1857 O O . ASP A 1 270 ? -30.882 2.171 56.704 1.00 95.44 270 ASP A O 1
ATOM 1861 N N . ARG A 1 271 ? -29.323 1.722 58.216 1.00 94.50 271 ARG A N 1
ATOM 1862 C CA . ARG A 1 271 ? -28.914 3.133 58.443 1.00 94.50 271 ARG A CA 1
ATOM 1863 C C . ARG A 1 271 ? -28.474 3.887 57.188 1.00 94.50 271 ARG A C 1
ATOM 1865 O O . ARG A 1 271 ? -28.683 5.095 57.061 1.00 94.50 271 ARG A O 1
ATOM 1872 N N . ASP A 1 272 ? -27.692 3.228 56.345 1.00 93.31 272 ASP A N 1
ATOM 1873 C CA . ASP A 1 272 ? -27.185 3.795 55.104 1.00 93.31 272 ASP A CA 1
ATOM 1874 C C . ASP A 1 272 ? -28.349 3.823 54.063 1.00 93.31 272 ASP A C 1
ATOM 1876 O O . ASP A 1 272 ? -28.400 4.719 53.208 1.00 93.31 272 ASP A O 1
ATOM 1880 N N . GLU A 1 273 ? -29.377 2.978 54.239 1.00 94.81 273 GLU A N 1
ATOM 1881 C CA . GLU A 1 273 ? -30.707 3.094 53.620 1.00 94.81 273 GLU A CA 1
ATOM 1882 C C . GLU A 1 273 ? -31.690 4.069 54.316 1.00 94.81 273 GLU A C 1
ATOM 1884 O O . GLU A 1 273 ? -32.613 4.539 53.661 1.00 94.81 273 GLU A O 1
ATOM 1889 N N . ALA A 1 274 ? -31.493 4.508 55.560 1.00 91.81 274 ALA A N 1
ATOM 1890 C CA . ALA A 1 274 ? -32.458 5.345 56.294 1.00 91.81 274 ALA A CA 1
ATOM 1891 C C . ALA A 1 274 ? -32.687 6.744 55.675 1.00 91.81 274 ALA A C 1
ATOM 1893 O O . ALA A 1 274 ? -33.629 7.463 56.021 1.00 91.81 274 ALA A O 1
ATOM 1894 N N . GLY A 1 275 ? -31.808 7.180 54.768 1.00 85.00 275 GLY A N 1
ATOM 1895 C CA . GLY A 1 275 ? -31.934 8.416 53.988 1.00 85.00 275 GLY A CA 1
ATOM 1896 C C . GLY A 1 275 ? -31.615 9.714 54.750 1.00 85.00 275 GLY A C 1
ATOM 1897 O O . GLY A 1 275 ? -31.040 10.636 54.161 1.00 85.00 275 GLY A O 1
ATOM 1898 N N . ASP A 1 276 ? -31.912 9.810 56.055 1.00 86.88 276 ASP A N 1
ATOM 1899 C CA . ASP A 1 276 ? -31.240 10.769 56.948 1.00 86.88 276 ASP A CA 1
ATOM 1900 C C . ASP A 1 276 ? -30.714 10.171 58.277 1.00 86.88 276 ASP A C 1
ATOM 1902 O O . ASP A 1 276 ? -29.949 9.216 58.240 1.00 86.88 276 ASP A O 1
ATOM 1906 N N . ALA A 1 277 ? -30.941 10.804 59.429 1.00 88.81 277 ALA A N 1
ATOM 1907 C CA . ALA A 1 277 ? -30.427 10.389 60.744 1.00 88.81 277 ALA A CA 1
ATOM 1908 C C . ALA A 1 277 ? -31.298 10.968 61.884 1.00 88.81 277 ALA A C 1
ATOM 1910 O O . ALA A 1 277 ? -30.794 11.498 62.886 1.00 88.81 277 ALA A O 1
ATOM 1911 N N . ASP A 1 278 ? -32.611 10.986 61.661 1.00 89.00 278 ASP A N 1
ATOM 1912 C CA . ASP A 1 278 ? -33.665 11.394 62.589 1.00 89.00 278 ASP A CA 1
ATOM 1913 C C . ASP A 1 278 ? -34.775 10.323 62.473 1.00 89.00 278 ASP A C 1
ATOM 1915 O O . ASP A 1 278 ? -35.593 10.428 61.557 1.00 89.00 278 ASP A O 1
ATOM 1919 N N . PRO A 1 279 ? -34.850 9.316 63.371 1.00 86.00 279 PRO A N 1
ATOM 1920 C CA . PRO A 1 279 ? -35.868 8.243 63.337 1.00 86.00 279 PRO A CA 1
ATOM 1921 C C . PRO A 1 279 ? -37.309 8.744 63.574 1.00 86.00 279 PRO A C 1
ATOM 1923 O O . PRO A 1 279 ? -38.269 7.988 63.648 1.00 86.00 279 PRO A O 1
ATOM 1926 N N . ALA A 1 280 ? -37.496 10.064 63.689 1.00 87.19 280 ALA A N 1
ATOM 1927 C CA . ALA A 1 280 ? -38.794 10.733 63.604 1.00 87.19 280 ALA A CA 1
ATOM 1928 C C . ALA A 1 280 ? -39.107 11.286 62.192 1.00 87.19 280 ALA A C 1
ATOM 1930 O O . ALA A 1 280 ? -39.994 12.144 62.043 1.00 87.19 280 ALA A O 1
ATOM 1931 N N . SER A 1 281 ? -38.351 10.853 61.180 1.00 89.19 281 SER A N 1
ATOM 1932 C CA . SER A 1 281 ? -38.723 10.896 59.766 1.00 89.19 281 SER A CA 1
ATOM 1933 C C . SER A 1 281 ? -39.774 9.805 59.461 1.00 89.19 281 SER A C 1
ATOM 1935 O O . SER A 1 281 ? -40.412 9.290 60.375 1.00 89.19 281 SER A O 1
ATOM 1937 N N . GLU A 1 282 ? -40.067 9.564 58.187 1.00 88.56 282 GLU A N 1
ATOM 1938 C CA . GLU A 1 282 ? -40.778 8.362 57.720 1.00 88.56 282 GLU A CA 1
ATOM 1939 C C . GLU A 1 282 ? -39.815 7.760 56.681 1.00 88.56 282 GLU A C 1
ATOM 1941 O O . GLU A 1 282 ? -39.235 8.546 55.914 1.00 88.56 282 GLU A O 1
ATOM 1946 N N . ALA A 1 283 ? -39.591 6.443 56.710 1.00 90.62 283 ALA A N 1
ATOM 1947 C CA . ALA A 1 283 ? -38.561 5.762 55.923 1.00 90.62 283 ALA A CA 1
ATOM 1948 C C . ALA A 1 283 ? -38.635 6.116 54.426 1.00 90.62 283 ALA A C 1
ATOM 1950 O O . ALA A 1 283 ? -39.708 6.398 53.876 1.00 90.62 283 ALA A O 1
ATOM 1951 N N . VAL A 1 284 ? -37.475 6.154 53.768 1.00 93.75 284 VAL A N 1
ATOM 1952 C CA . VAL A 1 284 ? -37.396 6.477 52.339 1.00 93.75 284 VAL A CA 1
ATOM 1953 C C . VAL A 1 284 ? -37.922 5.308 51.495 1.00 93.75 284 VAL A C 1
ATOM 1955 O O . VAL A 1 284 ? -37.794 4.152 51.874 1.00 93.75 284 VAL A O 1
ATOM 1958 N N . ASP A 1 285 ? -38.610 5.667 50.414 1.00 94.69 285 ASP A N 1
ATOM 1959 C CA . ASP A 1 285 ? -39.334 4.815 49.460 1.00 94.69 285 ASP A CA 1
ATOM 1960 C C . ASP A 1 285 ? -39.040 5.459 48.097 1.00 94.69 285 ASP A C 1
ATOM 1962 O O . ASP A 1 285 ? -39.677 6.459 47.717 1.00 94.69 285 ASP A O 1
ATOM 1966 N N . THR A 1 286 ? -37.943 5.026 47.468 1.00 95.31 286 THR A N 1
ATOM 1967 C CA . THR A 1 286 ? -37.297 5.735 46.354 1.00 95.31 286 THR A CA 1
ATOM 1968 C C . THR A 1 286 ? -38.084 5.572 45.045 1.00 95.31 286 THR A C 1
ATOM 1970 O O . THR A 1 286 ? -38.519 6.591 44.487 1.00 95.31 286 THR A O 1
ATOM 1973 N N . ASP A 1 287 ? -38.420 4.353 44.602 1.00 94.19 287 ASP A N 1
ATOM 1974 C CA . ASP A 1 287 ? -39.257 4.136 43.399 1.00 94.19 287 ASP A CA 1
ATOM 1975 C C . ASP A 1 287 ? -40.748 4.538 43.581 1.00 94.19 287 ASP A C 1
ATOM 1977 O O . ASP A 1 287 ? -41.408 4.969 42.621 1.00 94.19 287 ASP A O 1
ATOM 1981 N N . ASN A 1 288 ? -41.265 4.522 44.821 1.00 95.56 288 ASN A N 1
ATOM 1982 C CA . ASN A 1 288 ? -42.669 4.761 45.207 1.00 95.56 288 ASN A CA 1
ATOM 1983 C C . ASN A 1 288 ? -43.666 3.596 44.917 1.00 95.56 288 ASN A C 1
ATOM 1985 O O . ASN A 1 288 ? -44.867 3.853 44.699 1.00 95.56 288 ASN A O 1
ATOM 1989 N N . ASP A 1 289 ? -43.226 2.330 44.947 1.00 93.62 289 ASP A N 1
ATOM 1990 C CA . ASP A 1 289 ? -44.047 1.105 45.038 1.00 93.62 289 ASP A CA 1
ATOM 1991 C C . ASP A 1 289 ? -44.805 1.055 46.373 1.00 93.62 289 ASP A C 1
ATOM 1993 O O . ASP A 1 289 ? -46.034 0.841 46.398 1.00 93.62 289 ASP A O 1
ATOM 1997 N N . GLY A 1 290 ? -44.088 1.345 47.465 1.00 93.25 290 GLY A N 1
ATOM 1998 C CA . GLY A 1 290 ? -44.559 1.246 48.844 1.00 93.25 290 GLY A CA 1
ATOM 1999 C C . GLY A 1 290 ? -43.938 0.111 49.671 1.00 93.25 290 GLY A C 1
ATOM 2000 O O . GLY A 1 290 ? -44.556 -0.287 50.668 1.00 93.25 290 GLY A O 1
ATOM 2001 N N . GLN A 1 291 ? -42.769 -0.393 49.274 1.00 93.06 291 GLN A N 1
ATOM 2002 C CA . GLN A 1 291 ? -41.765 -0.971 50.174 1.00 93.06 291 GLN A CA 1
ATOM 2003 C C . GLN A 1 291 ? -40.707 0.131 50.406 1.00 93.06 291 GLN A C 1
ATOM 2005 O O . GLN A 1 291 ? -40.290 0.745 49.429 1.00 93.06 291 GLN A O 1
ATOM 2010 N N . PRO A 1 292 ? -40.344 0.479 51.653 1.00 95.00 292 PRO A N 1
ATOM 2011 C CA . PRO A 1 292 ? -39.203 1.354 51.908 1.00 95.00 292 PRO A CA 1
ATOM 2012 C C . PRO A 1 292 ? -37.881 0.664 51.556 1.00 95.00 292 PRO A C 1
ATOM 2014 O O . PRO A 1 292 ? -37.792 -0.554 51.693 1.00 95.00 292 PRO A O 1
ATOM 2017 N N . ASP A 1 293 ? -36.872 1.451 51.186 1.00 95.94 293 ASP A N 1
ATOM 2018 C CA . ASP A 1 293 ? -35.594 0.985 50.630 1.00 95.94 293 ASP A CA 1
ATOM 2019 C C . ASP A 1 293 ? -34.927 -0.121 51.485 1.00 95.94 293 ASP A C 1
ATOM 2021 O O . ASP A 1 293 ? -34.590 -1.168 50.958 1.00 95.94 293 ASP A O 1
ATOM 2025 N N . PHE A 1 294 ? -34.873 0.025 52.820 1.00 95.50 294 PHE A N 1
ATOM 2026 C CA . PHE A 1 294 ? -34.285 -0.970 53.750 1.00 95.50 294 PHE A CA 1
ATOM 2027 C C . PHE A 1 294 ? -34.975 -2.358 53.778 1.00 95.50 294 PHE A C 1
ATOM 2029 O O . PHE A 1 294 ? -34.576 -3.255 54.521 1.00 95.50 294 PHE A O 1
ATOM 2036 N N . ILE A 1 295 ? -36.067 -2.539 53.027 1.00 95.69 295 ILE A N 1
ATOM 2037 C CA . ILE A 1 295 ? -36.727 -3.832 52.806 1.00 95.69 295 ILE A CA 1
ATOM 2038 C C . ILE A 1 295 ? -37.079 -4.080 51.328 1.00 95.69 295 ILE A C 1
ATOM 2040 O O . ILE A 1 295 ? -37.998 -4.868 51.055 1.00 95.69 295 ILE A O 1
ATOM 2044 N N . ASP A 1 296 ? -36.384 -3.442 50.379 1.00 95.69 296 ASP A N 1
ATOM 2045 C CA . ASP A 1 296 ? -36.503 -3.755 48.952 1.00 95.69 296 ASP A CA 1
ATOM 2046 C C . ASP A 1 296 ? -35.155 -3.986 48.257 1.00 95.69 296 ASP A C 1
ATOM 2048 O O . ASP A 1 296 ? -34.178 -3.290 48.478 1.00 95.69 296 ASP A O 1
ATOM 2052 N N . LEU A 1 297 ? -35.143 -4.969 47.356 1.00 94.88 297 LEU A N 1
ATOM 2053 C CA . LEU A 1 297 ? -33.943 -5.501 46.690 1.00 94.88 297 LEU A CA 1
ATOM 2054 C C . LEU A 1 297 ? -33.687 -4.841 45.314 1.00 94.88 297 LEU A C 1
ATOM 2056 O O . LEU A 1 297 ? -33.091 -5.482 44.442 1.00 94.88 297 LEU A O 1
ATOM 2060 N N . ASP A 1 298 ? -34.300 -3.677 45.081 1.00 94.94 298 ASP A N 1
ATOM 2061 C CA . ASP A 1 298 ? -34.479 -2.962 43.799 1.00 94.94 298 ASP A CA 1
ATOM 2062 C C . ASP A 1 298 ? -34.969 -1.519 44.124 1.00 94.94 298 ASP A C 1
ATOM 2064 O O . ASP A 1 298 ? -36.067 -1.124 43.724 1.00 94.94 298 ASP A O 1
ATOM 2068 N N . SER A 1 299 ? -34.237 -0.772 44.972 1.00 96.06 299 SER A N 1
ATOM 2069 C CA . SER A 1 299 ? -34.734 0.425 45.705 1.00 96.06 299 SER A CA 1
ATOM 2070 C C . SER A 1 299 ? -35.311 1.565 44.844 1.00 96.06 299 SER A C 1
ATOM 2072 O O . SER A 1 299 ? -36.260 2.246 45.254 1.00 96.06 299 SER A O 1
ATOM 2074 N N . ASP A 1 300 ? -34.772 1.809 43.648 1.00 94.81 300 ASP A N 1
ATOM 2075 C CA . ASP A 1 300 ? -35.305 2.785 42.680 1.00 94.81 300 ASP A CA 1
ATOM 2076 C C . ASP A 1 300 ? -36.065 2.133 41.499 1.00 94.81 300 ASP A C 1
ATOM 2078 O O . ASP A 1 300 ? -36.541 2.806 40.564 1.00 94.81 300 ASP A O 1
ATOM 2082 N N . GLY A 1 301 ? -36.254 0.815 41.577 1.00 94.44 301 GLY A N 1
ATOM 2083 C CA . GLY A 1 301 ? -37.039 0.013 40.655 1.00 94.44 301 GLY A CA 1
ATOM 2084 C C . GLY A 1 301 ? -36.430 -0.105 39.259 1.00 94.44 301 GLY A C 1
ATOM 2085 O O . GLY A 1 301 ? -37.202 -0.239 38.294 1.00 94.44 301 GLY A O 1
ATOM 2086 N N . ASP A 1 302 ? -35.115 0.070 39.087 1.00 93.44 302 ASP A N 1
ATOM 2087 C CA . ASP A 1 302 ? -34.422 -0.056 37.800 1.00 93.44 302 ASP A CA 1
ATOM 2088 C C . ASP A 1 302 ? -34.334 -1.508 37.267 1.00 93.44 302 ASP A C 1
ATOM 2090 O O . ASP A 1 302 ? -34.442 -1.721 36.052 1.00 93.44 302 ASP A O 1
ATOM 2094 N N . THR A 1 303 ? -34.343 -2.504 38.159 1.00 93.50 303 THR A N 1
ATOM 2095 C CA . THR A 1 303 ? -34.187 -3.959 37.947 1.00 93.50 303 THR A CA 1
ATOM 2096 C C . THR A 1 303 ? -32.760 -4.528 37.851 1.00 93.50 303 THR A C 1
ATOM 2098 O O . THR A 1 303 ? -32.597 -5.726 37.566 1.00 93.50 303 THR A O 1
ATOM 2101 N N . ILE A 1 304 ? -31.747 -3.727 38.177 1.00 93.88 304 ILE A N 1
ATOM 2102 C CA . ILE A 1 304 ? -30.546 -4.145 38.918 1.00 93.88 304 ILE A CA 1
ATOM 2103 C C . ILE A 1 304 ? -30.979 -4.342 40.389 1.00 93.88 304 ILE A C 1
ATOM 2105 O O . ILE A 1 304 ? -32.167 -4.470 40.666 1.00 93.88 304 ILE A O 1
ATOM 2109 N N . ALA A 1 305 ? -30.057 -4.578 41.313 1.00 94.94 305 ALA A N 1
ATOM 2110 C CA . ALA A 1 305 ? -30.375 -5.051 42.648 1.00 94.94 305 ALA A CA 1
ATOM 2111 C C . ALA A 1 305 ? -29.304 -4.550 43.596 1.00 94.94 305 ALA A C 1
ATOM 2113 O O . ALA A 1 305 ? -28.134 -4.889 43.393 1.00 94.94 305 ALA A O 1
ATOM 2114 N N . ASP A 1 306 ? -29.726 -3.858 44.649 1.00 95.19 306 ASP A N 1
ATOM 2115 C CA . ASP A 1 306 ? -28.929 -3.074 45.593 1.00 95.19 306 ASP A CA 1
ATOM 2116 C C . ASP A 1 306 ? -27.581 -3.733 45.968 1.00 95.19 306 ASP A C 1
ATOM 2118 O O . ASP A 1 306 ? -26.539 -3.078 45.950 1.00 95.19 306 ASP A O 1
ATOM 2122 N N . ALA A 1 307 ? -27.533 -5.062 46.128 1.00 94.38 307 ALA A N 1
ATOM 2123 C CA . ALA A 1 307 ? -26.321 -5.844 46.425 1.00 94.38 307 ALA A CA 1
ATOM 2124 C C . ALA A 1 307 ? -25.233 -5.828 45.322 1.00 94.38 307 ALA A C 1
ATOM 2126 O O . ALA A 1 307 ? -24.136 -6.387 45.491 1.00 94.38 307 ALA A O 1
ATOM 2127 N N . ILE A 1 308 ? -25.540 -5.261 44.155 1.00 93.25 308 ILE A N 1
ATOM 2128 C CA . ILE A 1 308 ? -24.704 -5.150 42.956 1.00 93.25 308 ILE A CA 1
ATOM 2129 C C . ILE A 1 308 ? -24.311 -3.684 42.720 1.00 93.25 308 ILE A C 1
ATOM 2131 O O . ILE A 1 308 ? -23.156 -3.416 42.351 1.00 93.25 308 ILE A O 1
ATOM 2135 N N . GLU A 1 309 ? -25.206 -2.731 42.983 1.00 94.06 309 GLU A N 1
ATOM 2136 C CA . GLU A 1 309 ? -24.861 -1.319 43.135 1.00 94.06 309 GLU A CA 1
ATOM 2137 C C . GLU A 1 309 ? -24.039 -1.073 44.408 1.00 94.06 309 GLU A C 1
ATOM 2139 O O . GLU A 1 309 ? -22.825 -0.831 44.341 1.00 94.06 309 GLU A O 1
ATOM 2144 N N . GLY A 1 310 ? -24.686 -1.166 45.563 1.00 93.25 310 GLY A N 1
ATOM 2145 C CA . GLY A 1 310 ? -24.170 -0.821 46.874 1.00 93.25 310 GLY A CA 1
ATOM 2146 C C . GLY A 1 310 ? -23.919 0.678 47.047 1.00 93.25 310 GLY A C 1
ATOM 2147 O O . GLY A 1 310 ? -24.168 1.502 46.171 1.00 93.25 310 GLY A O 1
ATOM 2148 N N . THR A 1 311 ? -23.321 1.038 48.183 1.00 94.12 311 THR A N 1
ATOM 2149 C CA . THR A 1 311 ? -23.031 2.426 48.605 1.00 94.12 311 THR A CA 1
ATOM 2150 C C . THR A 1 311 ? -21.871 3.107 47.852 1.00 94.12 311 THR A C 1
ATOM 2152 O O . THR A 1 311 ? -21.066 3.844 48.437 1.00 94.12 311 THR A O 1
ATOM 2155 N N . ARG A 1 312 ? -21.749 2.855 46.544 1.00 92.06 312 ARG A N 1
ATOM 2156 C CA . ARG A 1 312 ? -20.975 3.704 45.629 1.00 92.06 312 ARG A CA 1
ATOM 2157 C C . ARG A 1 312 ? -21.761 5.001 45.358 1.00 92.06 312 ARG A C 1
ATOM 2159 O O . ARG A 1 312 ? -22.944 5.069 45.649 1.00 92.06 312 ARG A O 1
ATOM 2166 N N . ASP A 1 313 ? -21.041 6.023 44.907 1.00 91.88 313 ASP A N 1
ATOM 2167 C CA . ASP A 1 313 ? -21.536 7.219 44.216 1.00 91.88 313 ASP A CA 1
ATOM 2168 C C . ASP A 1 313 ? -20.776 7.216 42.870 1.00 91.88 313 ASP A C 1
ATOM 2170 O O . ASP A 1 313 ? -19.532 7.151 42.854 1.00 91.88 313 ASP A O 1
ATOM 2174 N N . GLY A 1 314 ? -21.511 7.067 41.767 1.00 88.44 314 GLY A N 1
ATOM 2175 C CA . GLY A 1 314 ? -20.991 6.681 40.457 1.00 88.44 314 GLY A CA 1
ATOM 2176 C C . GLY A 1 314 ? -20.394 7.851 39.683 1.00 88.44 314 GLY A C 1
ATOM 2177 O O . GLY A 1 314 ? -19.223 7.771 39.280 1.00 88.44 314 GLY A O 1
ATOM 2178 N N . ASP A 1 315 ? -21.171 8.931 39.546 1.00 90.38 315 ASP A N 1
ATOM 2179 C CA . ASP A 1 315 ? -20.843 10.162 38.816 1.00 90.38 315 ASP A CA 1
ATOM 2180 C C . ASP A 1 315 ? -20.231 11.276 39.706 1.00 90.38 315 ASP A C 1
ATOM 2182 O O . ASP A 1 315 ? -19.387 12.060 39.241 1.00 90.38 315 ASP A O 1
ATOM 2186 N N . GLY A 1 316 ? -20.614 11.336 40.990 1.00 92.00 316 GLY A N 1
ATOM 2187 C CA . GLY A 1 316 ? -20.268 12.387 41.950 1.00 92.00 316 GLY A CA 1
ATOM 2188 C C . GLY A 1 316 ? -21.367 13.419 42.286 1.00 92.00 316 GLY A C 1
ATOM 2189 O O . GLY A 1 3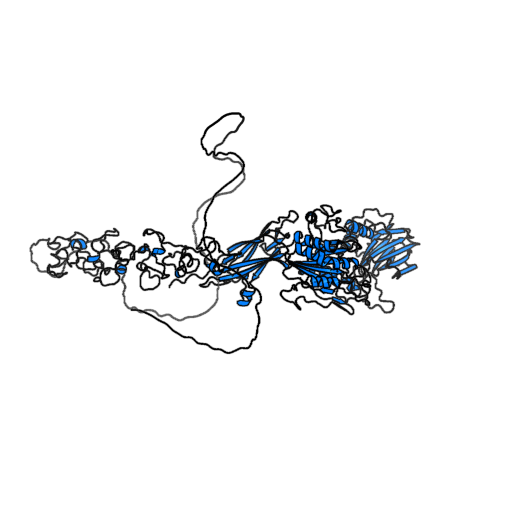16 ? -21.000 14.557 42.625 1.00 92.00 316 GLY A O 1
ATOM 2190 N N . ASP A 1 317 ? -22.663 13.097 42.176 1.00 92.38 317 ASP A N 1
ATOM 2191 C CA . ASP A 1 317 ? -23.813 13.986 42.470 1.00 92.38 317 ASP A CA 1
ATOM 2192 C C . ASP A 1 317 ? -24.083 14.236 43.978 1.00 92.38 317 ASP A C 1
ATOM 2194 O O . ASP A 1 317 ? -24.615 15.298 44.325 1.00 92.38 317 ASP A O 1
ATOM 2198 N N . ASP A 1 318 ? -23.594 13.364 44.875 1.00 92.31 318 ASP A N 1
ATOM 2199 C CA . ASP A 1 318 ? -24.018 13.155 46.282 1.00 92.31 318 ASP A CA 1
ATOM 2200 C C . ASP A 1 318 ? -25.242 12.185 46.453 1.00 92.31 318 ASP A C 1
ATOM 2202 O O . ASP A 1 318 ? -25.797 12.118 47.558 1.00 92.31 318 ASP A O 1
ATOM 2206 N N . VAL A 1 319 ? -25.648 11.409 45.429 1.00 92.56 319 VAL A N 1
ATOM 2207 C CA . VAL A 1 319 ? -26.610 10.271 45.515 1.00 92.56 319 VAL A CA 1
ATOM 2208 C C . VAL A 1 319 ? -25.864 8.927 45.349 1.00 92.56 319 VAL A C 1
ATOM 2210 O O . VAL A 1 319 ? -24.911 8.878 44.574 1.00 92.56 319 VAL A O 1
ATOM 2213 N N . PRO A 1 320 ? -26.217 7.850 46.088 1.00 94.19 320 PRO A N 1
ATOM 2214 C CA . PRO A 1 320 ? -25.630 6.526 45.870 1.00 94.19 320 PRO A CA 1
ATOM 2215 C C . PRO A 1 320 ? -26.252 5.763 44.693 1.00 94.19 320 PRO A C 1
ATOM 2217 O O . PRO A 1 320 ? -27.451 5.888 44.480 1.00 94.19 320 PRO A O 1
ATOM 2220 N N . ASP A 1 321 ? -25.471 4.909 44.025 1.00 94.94 321 ASP A N 1
ATOM 2221 C CA . ASP A 1 321 ? -25.871 4.171 42.811 1.00 94.94 321 ASP A CA 1
ATOM 2222 C C . ASP A 1 321 ? -27.205 3.401 42.976 1.00 94.94 321 ASP A C 1
ATOM 2224 O O . ASP A 1 321 ? -28.059 3.513 42.114 1.00 94.94 321 ASP A O 1
ATOM 2228 N N . PHE A 1 322 ? -27.455 2.736 44.119 1.00 95.56 322 PHE A N 1
ATOM 2229 C CA . PHE A 1 322 ? -28.720 2.012 44.417 1.00 95.56 322 PHE A CA 1
ATOM 2230 C C . PHE A 1 322 ? -29.980 2.906 44.548 1.00 95.56 322 PHE A C 1
ATOM 2232 O O . PHE A 1 322 ? -31.014 2.501 45.077 1.00 95.56 322 PHE A O 1
ATOM 2239 N N . ARG A 1 323 ? -29.868 4.185 44.176 1.00 95.81 323 ARG A N 1
ATOM 2240 C CA . ARG A 1 323 ? -30.901 5.224 44.274 1.00 95.81 323 ARG A CA 1
ATOM 2241 C C . ARG A 1 323 ? -30.877 6.210 43.103 1.00 95.81 323 ARG A C 1
ATOM 2243 O O . ARG A 1 323 ? -31.561 7.239 43.200 1.00 95.81 323 ARG A O 1
ATOM 2250 N N . ASP A 1 324 ? -30.066 5.975 42.071 1.00 95.38 324 ASP A N 1
ATOM 2251 C CA . ASP A 1 324 ? -29.952 6.883 40.929 1.00 95.38 324 ASP A CA 1
ATOM 2252 C C . ASP A 1 324 ? -30.326 6.204 39.607 1.00 95.38 324 ASP A C 1
ATOM 2254 O O . ASP A 1 324 ? -29.611 5.357 39.090 1.00 95.38 324 ASP A O 1
ATOM 2258 N N . ASP A 1 325 ? -31.405 6.714 39.009 1.00 94.25 325 ASP A N 1
ATOM 2259 C CA . ASP A 1 325 ? -31.994 6.347 37.709 1.00 94.25 325 ASP A CA 1
ATOM 2260 C C . ASP A 1 325 ? -30.992 6.398 36.510 1.00 94.25 325 ASP A C 1
ATOM 2262 O O . ASP A 1 325 ? -31.420 6.125 35.389 1.00 94.25 325 ASP A O 1
ATOM 2266 N N . ASP A 1 326 ? -29.749 6.876 36.701 1.00 94.19 326 ASP A N 1
ATOM 2267 C CA . ASP A 1 326 ? -28.746 7.317 35.697 1.00 94.19 326 ASP A CA 1
ATOM 2268 C C . ASP A 1 326 ? -27.310 7.311 36.320 1.00 94.19 326 ASP A C 1
ATOM 2270 O O . ASP A 1 326 ? -26.653 8.357 36.388 1.00 94.19 326 ASP A O 1
ATOM 2274 N N . SER A 1 327 ? -26.837 6.159 36.834 1.00 94.19 327 SER A N 1
ATOM 2275 C CA . SER A 1 327 ? -25.689 5.991 37.771 1.00 94.19 327 SER A CA 1
ATOM 2276 C C . SER A 1 327 ? -24.333 6.599 37.362 1.00 94.19 327 SER A C 1
ATOM 2278 O O . SER A 1 327 ? -23.469 6.803 38.224 1.00 94.19 327 SER A O 1
ATOM 2280 N N . ASP A 1 328 ? -24.078 6.875 36.078 1.00 91.62 328 ASP A N 1
ATOM 2281 C CA . ASP A 1 328 ? -22.859 7.574 35.626 1.00 91.62 328 ASP A CA 1
ATOM 2282 C C . ASP A 1 328 ? -23.110 8.901 34.867 1.00 91.62 328 ASP A C 1
ATOM 2284 O O . ASP A 1 328 ? -22.163 9.599 34.468 1.00 91.62 328 ASP A O 1
ATOM 2288 N N . GLN A 1 329 ? -24.383 9.307 34.763 1.00 92.25 329 GLN A N 1
ATOM 2289 C CA . GLN A 1 329 ? -24.887 10.508 34.086 1.00 92.25 329 GLN A CA 1
ATOM 2290 C C . GLN A 1 329 ? -24.461 10.667 32.614 1.00 92.25 329 GLN A C 1
ATOM 2292 O O . GLN A 1 329 ? -24.258 11.790 32.110 1.00 92.25 329 GLN A O 1
ATOM 2297 N N . ASP A 1 330 ? -24.370 9.557 31.886 1.00 89.12 330 ASP A N 1
ATOM 2298 C CA . ASP A 1 330 ? -24.399 9.538 30.426 1.00 89.12 330 ASP A CA 1
ATOM 2299 C C . ASP A 1 330 ? -25.738 10.106 29.870 1.00 89.12 330 ASP A C 1
ATOM 2301 O O . ASP A 1 330 ? -25.725 10.975 28.976 1.00 89.12 330 ASP A O 1
ATOM 2305 N N . GLY A 1 331 ? -26.878 9.730 30.466 1.00 88.81 331 GLY A N 1
ATOM 2306 C CA . GLY A 1 331 ? -28.225 10.164 30.091 1.00 88.81 331 GLY A CA 1
ATOM 2307 C C . GLY A 1 331 ? -29.076 9.187 29.259 1.00 88.81 331 GLY A C 1
ATOM 2308 O O . GLY A 1 331 ? -30.054 9.643 28.633 1.00 88.81 331 GLY A O 1
ATOM 2309 N N . HIS A 1 332 ? -28.743 7.894 29.236 1.00 89.00 332 HIS A N 1
ATOM 2310 C CA . HIS A 1 332 ? -29.707 6.790 29.183 1.00 89.00 332 HIS A CA 1
ATOM 2311 C C . HIS A 1 332 ? -30.368 6.655 30.567 1.00 89.00 332 HIS A C 1
ATOM 2313 O O . HIS A 1 332 ? -30.804 7.676 31.100 1.00 89.00 332 HIS A O 1
ATOM 2319 N N . LEU A 1 333 ? -30.577 5.432 31.059 1.00 93.31 333 LEU A N 1
ATOM 2320 C CA . LEU A 1 333 ? -31.044 5.080 32.404 1.00 93.31 333 LEU A CA 1
ATOM 2321 C C . LEU A 1 333 ? -30.663 3.608 32.628 1.00 93.31 333 LEU A C 1
ATOM 2323 O O . LEU A 1 333 ? -30.942 2.802 31.735 1.00 93.31 333 LEU A O 1
ATOM 2327 N N . ASP A 1 334 ? -30.182 3.247 33.811 1.00 93.50 334 ASP A N 1
ATOM 2328 C CA . ASP A 1 334 ? -29.679 1.912 34.178 1.00 93.50 334 ASP A CA 1
ATOM 2329 C C . ASP A 1 334 ? -30.655 0.779 33.745 1.00 93.50 334 ASP A C 1
ATOM 2331 O O . ASP A 1 334 ? -30.312 -0.181 33.039 1.00 93.50 334 ASP A O 1
ATOM 2335 N N . ARG A 1 335 ? -31.951 1.014 33.995 1.00 92.50 335 ARG A N 1
ATOM 2336 C CA . ARG A 1 335 ? -33.121 0.190 33.616 1.00 92.50 335 ARG A CA 1
ATOM 2337 C C . ARG A 1 335 ? -33.330 -0.093 32.122 1.00 92.50 335 ARG A C 1
ATOM 2339 O O . ARG A 1 335 ? -34.113 -0.981 31.768 1.00 92.50 335 ARG A O 1
ATOM 2346 N N . ASP A 1 336 ? -32.768 0.724 31.234 1.00 90.88 336 ASP A N 1
ATOM 2347 C CA . ASP A 1 336 ? -32.818 0.550 29.772 1.00 90.88 336 ASP A CA 1
ATOM 2348 C C . ASP A 1 336 ? -31.520 -0.123 29.245 1.00 90.88 336 ASP A C 1
ATOM 2350 O O . ASP A 1 336 ? -31.493 -0.535 28.080 1.00 90.88 336 ASP A O 1
ATOM 2354 N N . GLU A 1 337 ? -30.499 -0.301 30.098 1.00 92.12 337 GLU A N 1
ATOM 2355 C CA . GLU A 1 337 ? -29.166 -0.847 29.778 1.00 92.12 337 GLU A CA 1
ATOM 2356 C C . GLU A 1 337 ? -28.996 -2.324 30.201 1.00 92.12 337 GLU A C 1
ATOM 2358 O O . GLU A 1 337 ? -28.156 -3.041 29.653 1.00 92.12 337 GLU A O 1
ATOM 2363 N N . VAL A 1 338 ? -29.867 -2.842 31.077 1.00 90.31 338 VAL A N 1
ATOM 2364 C CA . VAL A 1 338 ? -29.955 -4.279 31.414 1.00 90.31 338 VAL A CA 1
ATOM 2365 C C . VAL A 1 338 ? -30.896 -5.091 30.508 1.00 90.31 338 VAL A C 1
ATOM 2367 O O . VAL A 1 338 ? -31.970 -4.646 30.094 1.00 90.31 338 VAL A O 1
ATOM 2370 N N . THR A 1 339 ? -30.533 -6.347 30.198 1.00 85.25 339 THR A N 1
ATOM 2371 C CA . THR A 1 339 ? -31.274 -7.164 29.208 1.00 85.25 339 THR A CA 1
ATOM 2372 C C . THR A 1 339 ? -32.372 -8.107 29.741 1.00 85.25 339 THR A C 1
ATOM 2374 O O . THR A 1 339 ? -33.146 -8.637 28.927 1.00 85.25 339 THR A O 1
ATOM 2377 N N . ASP A 1 340 ? -32.502 -8.327 31.056 1.00 84.38 340 ASP A N 1
ATOM 2378 C CA . ASP A 1 340 ? -33.607 -9.084 31.684 1.00 84.38 340 ASP A CA 1
ATOM 2379 C C . ASP A 1 340 ? -33.906 -8.562 33.102 1.00 84.38 340 ASP A C 1
ATOM 2381 O O . ASP A 1 340 ? -32.996 -8.191 33.829 1.00 84.38 340 ASP A O 1
ATOM 2385 N N . THR A 1 341 ? -35.175 -8.588 33.517 1.00 88.00 341 THR A N 1
ATOM 2386 C CA . THR A 1 341 ? -35.637 -8.023 34.804 1.00 88.00 341 THR A CA 1
ATOM 2387 C C . THR A 1 341 ? -35.627 -9.095 35.908 1.00 88.00 341 THR A C 1
ATOM 2389 O O . THR A 1 341 ? -36.682 -9.478 36.435 1.00 88.00 341 THR A O 1
ATOM 2392 N N . ASP A 1 342 ? -34.468 -9.703 36.160 1.00 89.62 342 ASP A N 1
ATOM 2393 C CA . ASP A 1 342 ? -34.277 -10.766 37.158 1.00 89.62 342 ASP A CA 1
ATOM 2394 C C . ASP A 1 342 ? -33.061 -10.428 38.028 1.00 89.62 342 ASP A C 1
ATOM 2396 O O . ASP A 1 342 ? -31.930 -10.755 37.666 1.00 89.62 342 ASP A O 1
ATOM 2400 N N . LEU A 1 343 ? -33.334 -9.838 39.197 1.00 90.12 343 LEU A N 1
ATOM 2401 C CA . LEU A 1 343 ? -32.396 -9.452 40.266 1.00 90.12 343 LEU A CA 1
ATOM 2402 C C . LEU A 1 343 ? -31.374 -10.547 40.644 1.00 90.12 343 LEU A C 1
ATOM 2404 O O . LEU A 1 343 ? -30.332 -10.282 41.229 1.00 90.12 343 LEU A O 1
ATOM 2408 N N . SER A 1 344 ? -31.652 -11.820 40.323 1.00 86.38 344 SER A N 1
ATOM 2409 C CA . SER A 1 344 ? -30.724 -12.936 40.559 1.00 86.38 344 SER A CA 1
ATOM 2410 C C . SER A 1 344 ? -29.725 -13.191 39.417 1.00 86.38 344 SER A C 1
ATOM 2412 O O . SER A 1 344 ? -28.958 -14.166 39.457 1.00 86.38 344 SER A O 1
ATOM 2414 N N . THR A 1 345 ? -29.735 -12.347 38.384 1.00 86.81 345 THR A N 1
ATOM 2415 C CA . THR A 1 345 ? -28.769 -12.341 37.280 1.00 86.81 345 THR A CA 1
ATOM 2416 C C . THR A 1 345 ? -27.634 -11.339 37.530 1.00 86.81 345 THR A C 1
ATOM 2418 O O . THR A 1 345 ? -27.612 -10.631 38.527 1.00 86.81 345 THR A O 1
ATOM 2421 N N . ARG A 1 346 ? -26.598 -11.375 36.686 1.00 87.38 346 ARG A N 1
ATOM 2422 C CA . ARG A 1 346 ? -25.502 -10.394 36.698 1.00 87.38 346 ARG A CA 1
ATOM 2423 C C . ARG A 1 346 ? -25.845 -9.376 35.601 1.00 87.38 346 ARG A C 1
ATOM 2425 O O . ARG A 1 346 ? -26.136 -9.873 34.510 1.00 87.38 346 ARG A O 1
ATOM 2432 N N . PRO A 1 347 ? -25.761 -8.056 35.854 1.00 92.06 347 PRO A N 1
ATOM 2433 C CA . PRO A 1 347 ? -25.930 -7.029 34.827 1.00 92.06 347 PRO A CA 1
ATOM 2434 C C . PRO A 1 347 ? -25.014 -7.233 33.627 1.00 92.06 347 PRO A C 1
ATOM 2436 O O . PRO A 1 347 ? -24.011 -7.957 33.700 1.00 92.06 347 PRO A O 1
ATOM 2439 N N . ASP A 1 348 ? -25.386 -6.606 32.520 1.00 93.56 348 ASP A N 1
ATOM 2440 C CA . ASP A 1 348 ? -24.624 -6.687 31.286 1.00 93.56 348 ASP A CA 1
ATOM 2441 C C . ASP A 1 348 ? -23.280 -5.926 31.399 1.00 93.56 348 ASP A C 1
ATOM 2443 O O . ASP A 1 348 ? -23.064 -5.085 32.272 1.00 93.56 348 ASP A O 1
ATOM 2447 N N . ASP A 1 349 ? -22.319 -6.420 30.622 1.00 93.81 349 ASP A N 1
ATOM 2448 C CA . ASP A 1 349 ? -20.861 -6.229 30.716 1.00 93.81 349 ASP A CA 1
ATOM 2449 C C . ASP A 1 349 ? -20.372 -6.433 29.272 1.00 93.81 349 ASP A C 1
ATOM 2451 O O . ASP A 1 349 ? -19.898 -7.516 28.897 1.00 93.81 349 ASP A O 1
ATOM 2455 N N . THR A 1 350 ? -20.738 -5.477 28.409 1.00 93.75 350 THR A N 1
ATOM 2456 C CA . THR A 1 350 ? -20.873 -5.689 26.959 1.00 93.75 350 THR A CA 1
ATOM 2457 C C . THR A 1 350 ? -19.528 -5.833 26.237 1.00 93.75 350 THR A C 1
ATOM 2459 O O . THR A 1 350 ? -19.386 -6.750 25.412 1.00 93.75 350 THR A O 1
ATOM 2462 N N . ASP A 1 351 ? -18.520 -5.012 26.553 1.00 92.25 351 ASP A N 1
ATOM 2463 C CA . ASP A 1 351 ? -17.155 -5.161 26.017 1.00 92.25 351 ASP A CA 1
ATOM 2464 C C . ASP A 1 351 ? -16.340 -6.270 26.737 1.00 92.25 351 ASP A C 1
ATOM 2466 O O . ASP A 1 351 ? -15.554 -6.996 26.105 1.00 92.25 351 ASP A O 1
ATOM 2470 N N . GLY A 1 352 ? -16.588 -6.477 28.038 1.00 94.12 352 GLY A N 1
ATOM 2471 C CA . GLY A 1 352 ? -15.915 -7.457 28.892 1.00 94.12 352 GLY A CA 1
ATOM 2472 C C . GLY A 1 352 ? -14.716 -6.946 29.713 1.00 94.12 352 GLY A C 1
ATOM 2473 O O . GLY A 1 352 ? -13.906 -7.781 30.148 1.00 94.12 352 GLY A O 1
ATOM 2474 N N . ASP A 1 353 ? -14.553 -5.631 29.901 1.00 90.69 353 ASP A N 1
ATOM 2475 C CA . ASP A 1 353 ? -13.573 -4.984 30.791 1.00 90.69 353 ASP A CA 1
ATOM 2476 C C . ASP A 1 353 ? -13.763 -5.421 32.255 1.00 90.69 353 ASP A C 1
ATOM 2478 O O . ASP A 1 353 ? -12.800 -5.832 32.926 1.00 90.69 353 ASP A O 1
ATOM 2482 N N . GLY A 1 354 ? -15.019 -5.425 32.717 1.00 91.69 354 GLY A N 1
ATOM 2483 C CA . GLY A 1 354 ? -15.417 -5.759 34.083 1.00 91.69 354 GLY A CA 1
ATOM 2484 C C . GLY A 1 354 ? -15.991 -4.601 34.907 1.00 91.69 354 GLY A C 1
ATOM 2485 O O . GLY A 1 354 ? -16.308 -4.829 36.082 1.00 91.69 354 GLY A O 1
ATOM 2486 N N . ILE A 1 355 ? -16.148 -3.410 34.319 1.00 91.06 355 ILE A N 1
ATOM 2487 C CA . ILE A 1 355 ? -17.250 -2.487 34.646 1.00 91.06 355 ILE A CA 1
ATOM 2488 C C . ILE A 1 355 ? -18.570 -3.117 34.108 1.00 91.06 355 ILE A C 1
ATOM 2490 O O . ILE A 1 355 ? -18.551 -4.203 33.525 1.00 91.06 355 ILE A O 1
ATOM 2494 N N . PHE A 1 356 ? -19.724 -2.533 34.415 1.00 93.31 356 PHE A N 1
ATOM 2495 C CA . PHE A 1 356 ? -21.041 -2.936 33.906 1.00 93.31 356 PHE A CA 1
ATOM 2496 C C . PHE A 1 356 ? -21.628 -1.789 33.082 1.00 93.31 356 PHE A C 1
ATOM 2498 O O . PHE A 1 356 ? -21.331 -0.649 33.426 1.00 93.31 356 PHE A O 1
ATOM 2505 N N . ASP A 1 357 ? -22.474 -2.075 32.086 1.00 93.81 357 ASP A N 1
ATOM 2506 C CA . ASP A 1 357 ? -23.013 -1.072 31.145 1.00 93.81 357 ASP A CA 1
ATOM 2507 C C . ASP A 1 357 ? -23.594 0.167 31.878 1.00 93.81 357 ASP A C 1
ATOM 2509 O O . ASP A 1 357 ? -23.128 1.272 31.639 1.00 93.81 357 ASP A O 1
ATOM 2513 N N . PHE A 1 358 ? -24.436 -0.019 32.910 1.00 93.12 358 PHE A N 1
ATOM 2514 C CA . PHE A 1 358 ? -25.009 1.053 33.768 1.00 93.12 358 PHE A CA 1
ATOM 2515 C C . PHE A 1 358 ? -24.000 1.940 34.537 1.00 93.12 358 PHE A C 1
ATOM 2517 O O . PHE A 1 358 ? -24.354 2.828 35.306 1.00 93.12 358 PHE A O 1
ATOM 2524 N N . ARG A 1 359 ? -22.707 1.645 34.417 1.00 92.19 359 ARG A N 1
ATOM 2525 C CA . ARG A 1 359 ? -21.587 2.351 35.050 1.00 92.19 359 ARG A CA 1
ATOM 2526 C C . ARG A 1 359 ? -20.452 2.615 34.057 1.00 92.19 359 ARG A C 1
ATOM 2528 O O . ARG A 1 359 ? -19.359 2.990 34.506 1.00 92.19 359 ARG A O 1
ATOM 2535 N N . ASP A 1 360 ? -20.658 2.353 32.763 1.00 92.94 360 ASP A N 1
ATOM 2536 C CA . ASP A 1 360 ? -19.655 2.555 31.726 1.00 92.94 360 ASP A CA 1
ATOM 2537 C C . ASP A 1 360 ? -20.137 3.395 30.539 1.00 92.94 360 ASP A C 1
ATOM 2539 O O . ASP A 1 360 ? -20.630 2.879 29.546 1.00 92.94 360 ASP A O 1
ATOM 2543 N N . LEU A 1 361 ? -19.820 4.690 30.616 1.00 92.69 361 LEU A N 1
ATOM 2544 C CA . LEU A 1 361 ? -19.704 5.713 29.563 1.00 92.69 361 LEU A CA 1
ATOM 2545 C C . LEU A 1 361 ? -19.169 5.293 28.158 1.00 92.69 361 LEU A C 1
ATOM 2547 O O . LEU A 1 361 ? -18.926 6.205 27.360 1.00 92.69 361 LEU A O 1
ATOM 2551 N N . ASP A 1 362 ? -18.868 4.018 27.886 1.00 92.81 362 ASP A N 1
ATOM 2552 C CA . ASP A 1 362 ? -18.308 3.414 26.658 1.00 92.81 362 ASP A CA 1
ATOM 2553 C C . ASP A 1 362 ? -18.708 1.913 26.551 1.00 92.81 362 ASP A C 1
ATOM 2555 O O . ASP A 1 362 ? -17.833 1.074 26.320 1.00 92.81 362 ASP A O 1
ATOM 2559 N N . SER A 1 363 ? -19.982 1.542 26.777 1.00 93.25 363 SER A N 1
ATOM 2560 C CA . SER A 1 363 ? -20.424 0.154 27.084 1.00 93.25 363 SER A CA 1
ATOM 2561 C C . SER A 1 363 ? -19.912 -0.942 26.132 1.00 93.25 363 SER A C 1
ATOM 2563 O O . SER A 1 363 ? -19.698 -2.088 26.541 1.00 93.25 363 SER A O 1
ATOM 2565 N N . ASP A 1 364 ? -19.718 -0.635 24.844 1.00 92.69 364 ASP A N 1
ATOM 2566 C CA . ASP A 1 364 ? -19.207 -1.584 23.842 1.00 92.69 364 ASP A CA 1
ATOM 2567 C C . ASP A 1 364 ? -17.699 -1.492 23.526 1.00 92.69 364 ASP A C 1
ATOM 2569 O O . ASP A 1 364 ? -17.173 -2.317 22.762 1.00 92.69 364 ASP A O 1
ATOM 2573 N N . GLY A 1 365 ? -16.993 -0.531 24.128 1.00 91.62 365 GLY A N 1
ATOM 2574 C CA . GLY A 1 365 ? -15.543 -0.356 24.036 1.00 91.62 365 GLY A CA 1
ATOM 2575 C C . GLY A 1 365 ? -15.010 0.131 22.678 1.00 91.62 365 GLY A C 1
ATOM 2576 O O . GLY A 1 365 ? -13.808 -0.005 22.402 1.00 91.62 365 GLY A O 1
ATOM 2577 N N . ASP A 1 366 ? -15.852 0.676 21.792 1.00 90.12 366 ASP A N 1
ATOM 2578 C CA . ASP A 1 366 ? -15.433 1.351 20.550 1.00 90.12 366 ASP A CA 1
ATOM 2579 C C . ASP A 1 366 ? -14.662 2.670 20.813 1.00 90.12 366 ASP A C 1
ATOM 2581 O O . ASP A 1 366 ? -13.790 3.057 20.015 1.00 90.12 366 ASP A O 1
ATOM 2585 N N . GLY A 1 367 ? -14.889 3.312 21.965 1.00 89.25 367 GLY A N 1
ATOM 2586 C CA . GLY A 1 367 ? -14.252 4.557 22.393 1.00 89.25 367 GLY A CA 1
ATOM 2587 C C . GLY A 1 367 ? -15.038 5.822 22.033 1.00 89.25 367 GLY A C 1
ATOM 2588 O O . GLY A 1 367 ? -14.474 6.929 22.056 1.00 89.25 367 GLY A O 1
ATOM 2589 N N . LEU A 1 368 ? -16.304 5.669 21.642 1.00 90.25 368 LEU A N 1
ATOM 2590 C CA . LEU A 1 368 ? -17.272 6.758 21.584 1.00 90.25 368 LEU A CA 1
ATOM 2591 C C . LEU A 1 368 ? -17.723 7.091 23.015 1.00 90.25 368 LEU A C 1
ATOM 2593 O O . LEU A 1 368 ? -16.862 7.313 23.865 1.00 90.25 368 LEU A O 1
ATOM 2597 N N . ARG A 1 369 ? -19.018 7.319 23.230 1.00 91.44 369 ARG A N 1
ATOM 2598 C CA . ARG A 1 369 ? -19.637 7.638 24.518 1.00 91.44 369 ARG A CA 1
ATOM 2599 C C . ARG A 1 369 ? -21.124 7.508 24.343 1.00 91.44 369 ARG A C 1
ATOM 2601 O O . ARG A 1 369 ? -21.678 8.318 23.596 1.00 91.44 369 ARG A O 1
ATOM 2608 N N . ASP A 1 370 ? -21.736 6.637 25.115 1.00 91.56 370 ASP A N 1
ATOM 2609 C CA . ASP A 1 370 ? -23.133 6.217 25.066 1.00 91.56 370 ASP A CA 1
ATOM 2610 C C . ASP A 1 370 ? -24.095 7.433 24.934 1.00 91.56 370 ASP A C 1
ATOM 2612 O O . ASP A 1 370 ? -25.023 7.433 24.115 1.00 91.56 370 ASP A O 1
ATOM 2616 N N . ALA A 1 371 ? -23.734 8.563 25.557 1.00 90.75 371 ALA A N 1
ATOM 2617 C CA . ALA A 1 371 ? -24.465 9.835 25.592 1.00 90.75 371 ALA A CA 1
ATOM 2618 C C . ALA A 1 371 ? -24.570 10.554 24.231 1.00 90.75 371 ALA A C 1
ATOM 2620 O O . ALA A 1 371 ? -25.417 11.430 24.003 1.00 90.75 371 ALA A O 1
ATOM 2621 N N . ASP A 1 372 ? -23.652 10.242 23.317 1.00 90.06 372 ASP A N 1
ATOM 2622 C CA . ASP A 1 372 ? -23.651 10.658 21.917 1.00 90.06 372 ASP A CA 1
ATOM 2623 C C . ASP A 1 372 ? -24.283 9.574 20.997 1.00 90.06 372 ASP A C 1
ATOM 2625 O O . ASP A 1 372 ? -24.537 9.848 19.817 1.00 90.06 372 ASP A O 1
ATOM 2629 N N . GLU A 1 373 ? -24.636 8.389 21.514 1.00 92.31 373 GLU A N 1
ATOM 2630 C CA . GLU A 1 373 ? -25.031 7.157 20.791 1.00 92.31 373 GLU A CA 1
ATOM 2631 C C . GLU A 1 373 ? -26.530 6.851 20.896 1.00 92.31 373 GLU A C 1
ATOM 2633 O O . GLU A 1 373 ? -26.988 5.745 21.163 1.00 92.31 373 GLU A O 1
ATOM 2638 N N . LEU A 1 374 ? -27.323 7.886 20.608 1.00 88.38 374 LEU A N 1
ATOM 2639 C CA . LEU A 1 374 ? -28.788 7.956 20.740 1.00 88.38 374 LEU A CA 1
ATOM 2640 C C . LEU A 1 374 ? -29.609 7.042 19.788 1.00 88.38 374 LEU A C 1
ATOM 2642 O O . LEU A 1 374 ? -30.708 7.421 19.354 1.00 88.38 374 LEU A O 1
ATOM 2646 N N . GLY A 1 375 ? -29.077 5.882 19.408 1.00 88.00 375 GLY A N 1
ATOM 2647 C CA . GLY A 1 375 ? -29.722 4.834 18.628 1.00 88.00 375 GLY A CA 1
ATOM 2648 C C . GLY A 1 375 ? -29.837 5.119 17.127 1.00 88.00 375 GLY A C 1
ATOM 2649 O O . GLY A 1 375 ? -30.180 6.222 16.671 1.00 88.00 375 GLY A O 1
ATOM 2650 N N . CYS A 1 376 ? -29.679 4.077 16.310 1.00 88.88 376 CYS A N 1
ATOM 2651 C CA . CYS A 1 376 ? -29.919 4.167 14.873 1.00 88.88 376 CYS A CA 1
ATOM 2652 C C . CYS A 1 376 ? -31.396 4.482 14.526 1.00 88.88 376 CYS A C 1
ATOM 2654 O O . CYS A 1 376 ? -32.322 3.846 15.038 1.00 88.88 376 CYS A O 1
ATOM 2656 N N . PRO A 1 377 ? -31.689 5.404 13.577 1.00 85.19 377 PRO A N 1
ATOM 2657 C CA . PRO A 1 377 ? -30.782 6.096 12.658 1.00 85.19 377 PRO A CA 1
ATOM 2658 C C . PRO A 1 377 ? -30.499 7.558 13.078 1.00 85.19 377 PRO A C 1
ATOM 2660 O O . PRO A 1 377 ? -30.495 8.454 12.224 1.00 85.19 377 PRO A O 1
ATOM 2663 N N . GLY A 1 378 ? -30.419 7.828 14.382 1.00 76.44 378 GLY A N 1
ATOM 2664 C CA . GLY A 1 378 ? -30.109 9.139 14.957 1.00 76.44 378 GLY A CA 1
ATOM 2665 C C . GLY A 1 378 ? -28.610 9.323 15.169 1.00 76.44 378 GLY A C 1
ATOM 2666 O O . GLY A 1 378 ? -28.046 10.287 14.646 1.00 76.44 378 GLY A O 1
ATOM 2667 N N . SER A 1 379 ? -28.018 8.364 15.877 1.00 86.56 379 SER A N 1
ATOM 2668 C CA . SER A 1 379 ? -26.581 8.132 16.041 1.00 86.56 379 SER A CA 1
ATOM 2669 C C . SER A 1 379 ? -26.321 6.618 15.932 1.00 86.56 379 SER A C 1
ATOM 2671 O O . SER A 1 379 ? -27.119 5.941 15.281 1.00 86.56 379 SER A O 1
ATOM 2673 N N . THR A 1 380 ? -25.237 6.129 16.518 1.00 93.00 380 THR A N 1
ATOM 2674 C CA . THR A 1 380 ? -24.825 4.724 16.725 1.00 93.00 380 THR A CA 1
ATOM 2675 C C . THR A 1 380 ? -25.676 4.011 17.810 1.00 93.00 380 THR A C 1
ATOM 2677 O O . THR A 1 380 ? -26.778 4.487 18.096 1.00 93.00 380 THR A O 1
ATOM 2680 N N . ASP A 1 381 ? -25.270 2.844 18.327 1.00 92.25 381 ASP A N 1
ATOM 2681 C CA . ASP A 1 381 ? -26.039 1.930 19.206 1.00 92.25 381 ASP A CA 1
ATOM 2682 C C . ASP A 1 381 ? -25.097 1.444 20.325 1.00 92.25 381 ASP A C 1
ATOM 2684 O O . ASP A 1 381 ? -24.326 0.528 20.078 1.00 92.25 381 ASP A O 1
ATOM 2688 N N . ALA A 1 382 ? -25.153 2.078 21.505 1.00 92.38 382 ALA A N 1
ATOM 2689 C CA . ALA A 1 382 ? -24.142 2.038 22.582 1.00 92.38 382 ALA A CA 1
ATOM 2690 C C . ALA A 1 382 ? -23.653 0.648 23.050 1.00 92.38 382 ALA A C 1
ATOM 2692 O O . ALA A 1 382 ? -22.547 0.509 23.556 1.00 92.38 382 ALA A O 1
ATOM 2693 N N . HIS A 1 383 ? -24.456 -0.401 22.846 1.00 91.06 383 HIS A N 1
ATOM 2694 C CA . HIS A 1 383 ? -24.093 -1.780 23.191 1.00 91.06 383 HIS A CA 1
ATOM 2695 C C . HIS A 1 383 ? -23.592 -2.582 21.962 1.00 91.06 383 HIS A C 1
ATOM 2697 O O . HIS A 1 383 ? -23.679 -3.819 21.946 1.00 91.06 383 HIS A O 1
ATOM 2703 N N . ARG A 1 384 ? -23.167 -1.918 20.866 1.00 92.94 384 ARG A N 1
ATOM 2704 C CA . ARG A 1 384 ? -22.659 -2.520 19.611 1.00 92.94 384 ARG A CA 1
ATOM 2705 C C . ARG A 1 384 ? -21.737 -1.595 18.798 1.00 92.94 384 ARG A C 1
ATOM 2707 O O . ARG A 1 384 ? -22.184 -0.943 17.852 1.00 92.94 384 ARG A O 1
ATOM 2714 N N . ALA A 1 385 ? -20.434 -1.854 18.925 1.00 93.25 385 ALA A N 1
ATOM 2715 C CA . ALA A 1 385 ? -19.340 -1.259 18.147 1.00 93.25 385 ALA A CA 1
ATOM 2716 C C . ALA A 1 385 ? -19.411 -1.437 16.604 1.00 93.25 385 ALA A C 1
ATOM 2718 O O . ALA A 1 385 ? -18.501 -1.016 15.892 1.00 93.25 385 ALA A O 1
ATOM 2719 N N . ASP A 1 386 ? -20.439 -2.118 16.084 1.00 94.19 386 ASP A N 1
ATOM 2720 C CA . ASP A 1 386 ? -20.855 -2.231 14.676 1.00 94.19 386 ASP A CA 1
ATOM 2721 C C . ASP A 1 386 ? -22.398 -2.186 14.669 1.00 94.19 386 ASP A C 1
ATOM 2723 O O . ASP A 1 386 ? -23.076 -3.217 14.796 1.00 94.19 386 ASP A O 1
ATOM 2727 N N . SER A 1 387 ? -22.955 -0.973 14.584 1.00 94.69 387 SER A N 1
ATOM 2728 C CA . SER A 1 387 ? -24.387 -0.688 14.776 1.00 94.69 387 SER A CA 1
ATOM 2729 C C . SER A 1 387 ? -25.313 -1.473 13.838 1.00 94.69 387 SER A C 1
ATOM 2731 O O . SER A 1 387 ? -26.428 -1.855 14.220 1.00 94.69 387 SER A O 1
ATOM 2733 N N . ASP A 1 388 ? -24.899 -1.691 12.583 1.00 93.19 388 ASP A N 1
ATOM 2734 C CA . ASP A 1 388 ? -25.732 -2.326 11.552 1.00 93.19 388 ASP A CA 1
ATOM 2735 C C . ASP A 1 388 ? -25.333 -3.765 11.173 1.00 93.19 388 ASP A C 1
ATOM 2737 O O . ASP A 1 388 ? -26.150 -4.491 10.581 1.00 93.19 388 ASP A O 1
ATOM 2741 N N . GLY A 1 389 ? -24.153 -4.215 11.604 1.00 93.88 389 GLY A N 1
ATOM 2742 C CA . GLY A 1 389 ? -23.672 -5.586 11.494 1.00 93.88 389 GLY A CA 1
ATOM 2743 C C . GLY A 1 389 ? -23.096 -5.955 10.124 1.00 93.88 389 GLY A C 1
ATOM 2744 O O . GLY A 1 389 ? -23.237 -7.118 9.714 1.00 93.88 389 GLY A O 1
ATOM 2745 N N . ASP A 1 390 ? -22.509 -5.007 9.381 1.00 92.50 390 ASP A N 1
ATOM 2746 C CA . ASP A 1 390 ? -21.852 -5.280 8.090 1.00 92.50 390 ASP A CA 1
ATOM 2747 C C . ASP A 1 390 ? -20.345 -5.599 8.188 1.00 92.50 390 ASP A C 1
ATOM 2749 O O . ASP A 1 390 ? -19.793 -6.202 7.254 1.00 92.50 390 ASP A O 1
ATOM 2753 N N . GLY A 1 391 ? -19.726 -5.346 9.349 1.00 91.81 391 GLY A N 1
ATOM 2754 C CA . GLY A 1 391 ? -18.342 -5.688 9.677 1.00 91.81 391 GLY A CA 1
ATOM 2755 C C . GLY A 1 391 ? -17.357 -4.514 9.723 1.00 91.81 391 GLY A C 1
ATOM 2756 O O . GLY A 1 391 ? -16.147 -4.765 9.776 1.00 91.81 391 GLY A O 1
ATOM 2757 N N . PHE A 1 392 ? -17.825 -3.263 9.685 1.00 92.44 392 PHE A N 1
ATOM 2758 C CA . PHE A 1 392 ? -17.014 -2.077 9.982 1.00 92.44 392 PHE A CA 1
ATOM 2759 C C . PHE A 1 392 ? -17.375 -1.521 11.362 1.00 92.44 392 PHE A C 1
ATOM 2761 O O . PHE A 1 392 ? -18.548 -1.431 11.686 1.00 92.44 392 PHE A O 1
ATOM 2768 N N . GLN A 1 393 ? -16.369 -1.124 12.151 1.00 92.62 393 GLN A N 1
ATOM 2769 C CA . GLN A 1 393 ? -16.626 -0.467 13.435 1.00 92.62 393 GLN A CA 1
ATOM 2770 C C . GLN A 1 393 ? -17.146 0.959 13.251 1.00 92.62 393 GLN A C 1
ATOM 2772 O O . GLN A 1 393 ? -16.735 1.660 12.317 1.00 92.62 393 GLN A O 1
ATOM 2777 N N . ASP A 1 394 ? -17.974 1.410 14.183 1.00 92.81 394 ASP A N 1
ATOM 2778 C CA . ASP A 1 394 ? -18.680 2.684 14.101 1.00 92.81 394 ASP A CA 1
ATOM 2779 C C . ASP A 1 394 ? -17.723 3.892 14.117 1.00 92.81 394 ASP A C 1
ATOM 2781 O O . ASP A 1 394 ? -17.822 4.778 13.256 1.00 92.81 394 ASP A O 1
ATOM 2785 N N . THR A 1 395 ? -16.681 3.896 14.955 1.00 92.44 395 THR A N 1
ATOM 2786 C CA . THR A 1 395 ? -15.602 4.903 14.860 1.00 92.44 395 THR A CA 1
ATOM 2787 C C . THR A 1 395 ? -14.845 4.888 13.539 1.00 92.44 395 THR A C 1
ATOM 2789 O O . THR A 1 395 ? -14.421 5.943 13.044 1.00 92.44 395 THR A O 1
ATOM 2792 N N . ALA A 1 396 ? -14.660 3.711 12.941 1.00 93.44 396 ALA A N 1
ATOM 2793 C CA . ALA A 1 396 ? -13.976 3.563 11.663 1.00 93.44 396 ALA A CA 1
ATOM 2794 C C . ALA A 1 396 ? -14.828 4.111 10.506 1.00 93.44 396 ALA A C 1
ATOM 2796 O O . ALA A 1 396 ? -14.301 4.804 9.627 1.00 93.44 396 ALA A O 1
ATOM 2797 N N . GLU A 1 397 ? -16.140 3.877 10.552 1.00 94.06 397 GLU A N 1
ATOM 2798 C CA . GLU A 1 397 ? -17.149 4.478 9.677 1.00 94.06 397 GLU A CA 1
ATOM 2799 C C . GLU A 1 397 ? -17.164 6.013 9.803 1.00 94.06 397 GLU A C 1
ATOM 2801 O O . GLU A 1 397 ? -17.058 6.735 8.804 1.00 94.06 397 GLU A O 1
ATOM 2806 N N . ILE A 1 398 ? -17.232 6.534 11.034 1.00 92.81 398 ILE A N 1
ATOM 2807 C CA . ILE A 1 398 ? -17.261 7.975 11.333 1.00 92.81 398 ILE A CA 1
ATOM 2808 C C . ILE A 1 398 ? -15.996 8.671 10.809 1.00 92.81 398 ILE A C 1
ATOM 2810 O O . ILE A 1 398 ? -16.090 9.693 10.120 1.00 92.81 398 ILE A O 1
ATOM 2814 N N . ALA A 1 399 ? -14.811 8.098 11.048 1.00 93.62 399 ALA A N 1
ATOM 2815 C CA . ALA A 1 399 ? -13.545 8.641 10.551 1.00 93.62 399 ALA A CA 1
ATOM 2816 C C . ALA A 1 399 ? -13.377 8.523 9.025 1.00 93.62 399 ALA A C 1
ATOM 2818 O O . ALA A 1 399 ? -12.721 9.373 8.410 1.00 93.62 399 ALA A O 1
ATOM 2819 N N . PHE A 1 400 ? -13.966 7.507 8.385 1.00 93.81 400 PHE A N 1
ATOM 2820 C CA . PHE A 1 400 ? -14.004 7.406 6.922 1.00 93.81 400 PHE A CA 1
ATOM 2821 C C . PHE A 1 400 ? -15.025 8.370 6.288 1.00 93.81 400 PHE A C 1
ATOM 2823 O O . PHE A 1 400 ? -14.820 8.840 5.161 1.00 93.81 400 PHE A O 1
ATOM 2830 N N . GLY A 1 401 ? -16.085 8.717 7.022 1.00 92.62 401 GLY A N 1
ATOM 2831 C CA . GLY A 1 401 ? -17.209 9.531 6.563 1.00 92.62 401 GLY A CA 1
ATOM 2832 C C . GLY A 1 401 ? -18.325 8.714 5.902 1.00 92.62 401 GLY A C 1
ATOM 2833 O O . GLY A 1 401 ? -18.983 9.226 4.987 1.00 92.62 401 GLY A O 1
ATOM 2834 N N . SER A 1 402 ? -18.499 7.459 6.324 1.00 92.94 402 SER A N 1
ATOM 2835 C CA . SER A 1 402 ? -19.596 6.560 5.950 1.00 92.94 402 SER A CA 1
ATOM 2836 C C . SER A 1 402 ? -20.791 6.701 6.918 1.00 92.94 402 SER A C 1
ATOM 2838 O O . SER A 1 402 ? -21.215 7.838 7.148 1.00 92.94 402 SER A O 1
ATOM 2840 N N . SER A 1 403 ? -21.458 5.626 7.356 1.00 93.44 403 SER A N 1
ATOM 2841 C CA . SER A 1 403 ? -22.781 5.703 7.993 1.00 93.44 403 SER A CA 1
ATOM 2842 C C . SER A 1 403 ? -23.128 4.424 8.785 1.00 93.44 403 SER A C 1
ATOM 2844 O O . SER A 1 403 ? -23.856 3.598 8.224 1.00 93.44 403 SER A O 1
ATOM 2846 N N . PRO A 1 404 ? -22.785 4.355 10.090 1.00 94.25 404 PRO A N 1
ATOM 2847 C CA . PRO A 1 404 ? -23.007 3.202 10.986 1.00 94.25 404 PRO A CA 1
ATOM 2848 C C . PRO A 1 404 ? -24.397 2.543 10.990 1.00 94.25 404 PRO A C 1
ATOM 2850 O O . PRO A 1 404 ? -24.561 1.395 11.369 1.00 94.25 404 PRO A O 1
ATOM 2853 N N . CYS A 1 405 ? -25.440 3.266 10.574 1.00 94.44 405 CYS A N 1
ATOM 2854 C CA . CYS A 1 405 ? -26.820 2.771 10.526 1.00 94.44 405 CYS A CA 1
ATOM 2855 C C . CYS A 1 405 ? -27.268 2.272 9.138 1.00 94.44 405 CYS A C 1
ATOM 2857 O O . CYS A 1 405 ? -28.447 2.411 8.776 1.00 94.44 405 CYS A O 1
ATOM 2859 N N . SER A 1 406 ? -26.352 1.821 8.280 1.00 94.12 406 SER A N 1
ATOM 2860 C CA . SER A 1 406 ? -26.639 1.463 6.891 1.00 94.12 406 SER A CA 1
ATOM 2861 C C . SER A 1 406 ? -25.589 0.536 6.234 1.00 94.12 406 SER A C 1
ATOM 2863 O O . SER A 1 406 ? -24.820 1.015 5.394 1.00 94.12 406 SER A O 1
ATOM 2865 N N . ALA A 1 407 ? -25.768 -0.788 6.394 1.00 92.38 407 ALA A N 1
ATOM 2866 C CA . ALA A 1 407 ? -25.080 -1.959 5.785 1.00 92.38 407 ALA A CA 1
ATOM 2867 C C . ALA A 1 407 ? -24.947 -2.008 4.237 1.00 92.38 407 ALA A C 1
ATOM 2869 O O . ALA A 1 407 ? -24.753 -3.046 3.596 1.00 92.38 407 ALA A O 1
ATOM 2870 N N . ALA A 1 408 ? -25.207 -0.886 3.578 1.00 92.38 408 ALA A N 1
ATOM 2871 C CA . ALA A 1 408 ? -24.978 -0.610 2.170 1.00 92.38 408 ALA A CA 1
ATOM 2872 C C . ALA A 1 408 ? -23.971 0.545 1.965 1.00 92.38 408 ALA A C 1
ATOM 2874 O O . ALA A 1 408 ? -23.879 1.058 0.844 1.00 92.38 408 ALA A O 1
ATOM 2875 N N . SER A 1 409 ? -23.289 0.993 3.028 1.00 91.88 409 SER A N 1
ATOM 2876 C CA . SER A 1 409 ? -22.557 2.265 3.089 1.00 91.88 409 SER A CA 1
ATOM 2877 C C . SER A 1 409 ? -21.150 2.187 3.700 1.00 91.88 409 SER A C 1
ATOM 2879 O O . SER A 1 409 ? -20.549 3.248 3.854 1.00 91.88 409 SER A O 1
ATOM 2881 N N . GLY A 1 410 ? -20.631 0.985 3.968 1.00 89.19 410 GLY A N 1
ATOM 2882 C CA . GLY A 1 410 ? -19.353 0.753 4.642 1.00 89.19 410 GLY A CA 1
ATOM 2883 C C . GLY A 1 410 ? -18.070 1.318 3.995 1.00 89.19 410 GLY A C 1
ATOM 2884 O O . GLY A 1 410 ? -18.077 1.897 2.898 1.00 89.19 410 GLY A O 1
ATOM 2885 N N . ILE A 1 411 ? -16.926 1.079 4.647 1.00 90.88 411 ILE A N 1
ATOM 2886 C CA . ILE A 1 411 ? -15.596 1.563 4.235 1.00 90.88 411 ILE A CA 1
ATOM 2887 C C . ILE A 1 411 ? -15.158 0.971 2.883 1.00 90.88 411 ILE A C 1
ATOM 2889 O O . ILE A 1 411 ? -15.064 -0.241 2.682 1.00 90.88 411 ILE A O 1
ATOM 2893 N N . VAL A 1 412 ? -14.797 1.843 1.932 1.00 90.25 412 VAL A N 1
ATOM 2894 C CA . VAL A 1 412 ? -14.359 1.440 0.582 1.00 90.25 412 VAL A CA 1
ATOM 2895 C C . VAL A 1 412 ? -12.845 1.582 0.426 1.00 90.25 412 VAL A C 1
ATOM 2897 O O . VAL A 1 412 ? -12.341 2.657 0.095 1.00 90.25 412 VAL A O 1
ATOM 2900 N N . GLY A 1 413 ? -12.117 0.476 0.586 1.00 88.88 413 GLY A N 1
ATOM 2901 C CA . GLY A 1 413 ? -10.684 0.411 0.297 1.00 88.88 413 GLY A CA 1
ATOM 2902 C C . GLY A 1 413 ? -9.993 -0.812 0.897 1.00 88.88 413 GLY A C 1
ATOM 2903 O O . GLY A 1 413 ? -10.612 -1.849 1.116 1.00 88.88 413 GLY A O 1
ATOM 2904 N N . PHE A 1 414 ? -8.694 -0.673 1.152 1.00 93.12 414 PHE A N 1
ATOM 2905 C CA . PHE A 1 414 ? -7.917 -1.561 2.014 1.00 93.12 414 PHE A CA 1
ATOM 2906 C C . PHE A 1 414 ? -7.575 -0.754 3.270 1.00 93.12 414 PHE A C 1
ATOM 2908 O O . PHE A 1 414 ? -7.017 0.339 3.145 1.00 93.12 414 PHE A O 1
ATOM 2915 N N . TYR A 1 415 ? -7.976 -1.229 4.450 1.00 94.69 415 TYR A N 1
ATOM 2916 C CA . TYR A 1 415 ? -7.925 -0.446 5.687 1.00 94.69 415 TYR A CA 1
ATOM 2917 C C . TYR A 1 415 ? -7.478 -1.274 6.898 1.00 94.69 415 TYR A C 1
ATOM 2919 O O . TYR A 1 415 ? -7.493 -2.502 6.849 1.00 94.69 415 TYR A O 1
ATOM 2927 N N . PHE A 1 416 ? -7.104 -0.575 7.970 1.00 96.06 416 PHE A N 1
ATOM 2928 C CA . PHE A 1 416 ? -6.876 -1.120 9.309 1.00 96.06 416 PHE A CA 1
ATOM 2929 C C . PHE A 1 416 ? -7.443 -0.163 10.368 1.00 96.06 416 PHE A C 1
ATOM 2931 O O . PHE A 1 416 ? -7.389 1.054 10.170 1.00 96.06 416 PHE A O 1
ATOM 2938 N N . VAL A 1 417 ? -7.888 -0.702 11.505 1.00 94.75 417 VAL A N 1
ATOM 2939 C CA . VAL A 1 417 ? -8.087 0.040 12.764 1.00 94.75 417 VAL A CA 1
ATOM 2940 C C . VAL A 1 417 ? -6.891 -0.273 13.665 1.00 94.75 417 VAL A C 1
ATOM 2942 O O . VAL A 1 417 ? -6.568 -1.440 13.857 1.00 94.75 417 VAL A O 1
ATOM 2945 N N . LEU A 1 418 ? -6.171 0.747 14.145 1.00 96.19 418 LEU A N 1
ATOM 2946 C CA . LEU A 1 418 ? -4.889 0.583 14.847 1.00 96.19 418 LEU A CA 1
ATOM 2947 C C . LEU A 1 418 ? -4.837 1.410 16.153 1.00 96.19 418 LEU A C 1
ATOM 2949 O O . LEU A 1 418 ? -4.340 2.550 16.143 1.00 96.19 418 LEU A O 1
ATOM 2953 N N . PRO A 1 419 ? -5.289 0.841 17.290 1.00 93.75 419 PRO A N 1
ATOM 2954 C CA . PRO A 1 419 ? -5.144 1.446 18.616 1.00 93.75 419 PRO A CA 1
ATOM 2955 C C . PRO A 1 419 ? -3.686 1.846 18.923 1.00 93.75 419 PRO A C 1
ATOM 2957 O O . PRO A 1 419 ? -2.763 1.113 18.548 1.00 93.75 419 PRO A O 1
ATOM 2960 N N . PRO A 1 420 ? -3.420 2.987 19.592 1.00 94.44 420 PRO A N 1
ATOM 2961 C CA . PRO A 1 420 ? -2.058 3.415 19.924 1.00 94.44 420 PRO A CA 1
ATOM 2962 C C . PRO A 1 420 ? -1.300 2.370 20.751 1.00 94.44 420 PRO A C 1
ATOM 2964 O O . PRO A 1 420 ? -1.756 1.982 21.820 1.00 94.44 420 PRO A O 1
ATOM 2967 N N . LEU A 1 421 ? -0.121 1.939 20.279 1.00 94.69 421 LEU A N 1
ATOM 2968 C CA . LEU A 1 421 ? 0.659 0.835 20.875 1.00 94.69 421 LEU A CA 1
ATOM 2969 C C . LEU A 1 421 ? -0.077 -0.525 20.942 1.00 94.69 421 LEU A C 1
ATOM 2971 O O . LEU A 1 421 ? 0.371 -1.425 21.652 1.00 94.69 421 LEU A O 1
ATOM 2975 N N . GLY A 1 422 ? -1.167 -0.688 20.186 1.00 92.38 422 GLY A N 1
ATOM 2976 C CA . GLY A 1 422 ? -1.917 -1.937 20.072 1.00 92.38 422 GLY A CA 1
ATOM 2977 C C . GLY A 1 422 ? -1.140 -3.077 19.388 1.00 92.38 422 GLY A C 1
ATOM 2978 O O . GLY A 1 422 ? 0.029 -2.910 19.006 1.00 92.38 422 GLY A O 1
ATOM 2979 N N . PRO A 1 423 ? -1.777 -4.254 19.232 1.00 95.19 423 PRO A N 1
ATOM 2980 C CA . PRO A 1 423 ? -1.197 -5.406 18.542 1.00 95.19 423 PRO A CA 1
ATOM 2981 C C . PRO A 1 423 ? -0.879 -5.119 17.064 1.00 95.19 423 PRO A C 1
ATOM 2983 O O . PRO A 1 423 ? -1.286 -4.110 16.490 1.00 95.19 423 PRO A O 1
ATOM 2986 N N . VAL A 1 424 ? -0.105 -6.021 16.452 1.00 95.56 424 VAL A N 1
ATOM 2987 C CA . VAL A 1 424 ? 0.136 -6.007 15.003 1.00 95.56 424 VAL A CA 1
ATOM 2988 C C . VAL A 1 424 ? -1.035 -6.694 14.312 1.00 95.56 424 VAL A C 1
ATOM 2990 O O . VAL A 1 424 ? -1.178 -7.911 14.435 1.00 95.56 424 VAL A O 1
ATOM 2993 N N . GLU A 1 425 ? -1.796 -5.928 13.542 1.00 97.06 425 GLU A N 1
ATOM 2994 C CA . GLU A 1 425 ? -2.847 -6.444 12.669 1.00 97.06 425 GLU A CA 1
ATOM 2995 C C . GLU A 1 425 ? -2.268 -6.895 11.325 1.00 97.06 425 GLU A C 1
ATOM 2997 O O . GLU A 1 425 ? -1.272 -6.341 10.844 1.00 97.06 425 GLU A O 1
ATOM 3002 N N . ASP A 1 426 ? -2.881 -7.902 10.695 1.00 95.56 426 ASP A N 1
ATOM 3003 C CA . ASP A 1 426 ? -2.497 -8.342 9.352 1.00 95.56 426 ASP A CA 1
ATOM 3004 C C . ASP A 1 426 ? -3.691 -8.504 8.401 1.00 95.56 426 ASP A C 1
ATOM 3006 O O . ASP A 1 426 ? -4.790 -8.886 8.799 1.00 95.56 426 ASP A O 1
ATOM 3010 N N . ALA A 1 427 ? -3.486 -8.140 7.130 1.00 95.12 427 ALA A N 1
ATOM 3011 C CA . ALA A 1 427 ? -4.523 -8.221 6.104 1.00 95.12 427 ALA A CA 1
ATOM 3012 C C . ALA A 1 427 ? -3.962 -8.644 4.730 1.00 95.12 427 ALA A C 1
ATOM 3014 O O . ALA A 1 427 ? -2.847 -8.252 4.353 1.00 95.12 427 ALA A O 1
ATOM 3015 N N . PRO A 1 428 ? -4.718 -9.436 3.939 1.00 94.62 428 PRO A N 1
ATOM 3016 C CA . PRO A 1 428 ? -4.289 -9.906 2.626 1.00 94.62 428 PRO A CA 1
ATOM 3017 C C . PRO A 1 428 ? -4.479 -8.825 1.554 1.00 94.62 428 PRO A C 1
ATOM 3019 O O . PRO A 1 428 ? -5.594 -8.537 1.119 1.00 94.62 428 PRO A O 1
ATOM 3022 N N . LEU A 1 429 ? -3.374 -8.270 1.063 1.00 93.56 429 LEU A N 1
ATOM 3023 C CA . LEU A 1 429 ? -3.372 -7.327 -0.050 1.00 93.56 429 LEU A CA 1
ATOM 3024 C C . LEU A 1 429 ? -3.240 -8.081 -1.379 1.00 93.56 429 LEU A C 1
ATOM 3026 O O . LEU A 1 429 ? -2.248 -8.770 -1.624 1.00 93.56 429 LEU A O 1
ATOM 3030 N N . VAL A 1 430 ? -4.246 -7.944 -2.245 1.00 92.12 430 VAL A N 1
ATOM 3031 C CA . VAL A 1 430 ? -4.282 -8.577 -3.570 1.00 92.12 430 VAL A CA 1
ATOM 3032 C C . VAL A 1 430 ? -4.234 -7.537 -4.691 1.00 92.12 430 VAL A C 1
ATOM 3034 O O . VAL A 1 430 ? -4.933 -6.516 -4.671 1.00 92.12 430 VAL A O 1
ATOM 3037 N N . PHE A 1 431 ? -3.412 -7.856 -5.686 1.00 88.69 431 PHE A N 1
ATOM 3038 C CA . PHE A 1 431 ? -3.283 -7.196 -6.977 1.00 88.69 431 PHE A CA 1
ATOM 3039 C C . PHE A 1 431 ? -3.827 -8.166 -8.027 1.00 88.69 431 PHE A C 1
ATOM 3041 O O . PHE A 1 431 ? -3.319 -9.282 -8.156 1.00 88.69 431 PHE A O 1
ATOM 3048 N N . GLU A 1 432 ? -4.929 -7.799 -8.685 1.00 86.50 432 GLU A N 1
ATOM 3049 C CA . GLU A 1 432 ? -5.669 -8.709 -9.576 1.00 86.50 432 GLU A CA 1
ATOM 3050 C C . GLU A 1 432 ? -4.920 -8.991 -10.887 1.00 86.50 432 GLU A C 1
ATOM 3052 O O . GLU A 1 432 ? -4.988 -10.107 -11.406 1.00 86.50 432 GLU A O 1
ATOM 3057 N N . ASP A 1 433 ? -4.143 -8.014 -11.346 1.00 84.06 433 ASP A N 1
ATOM 3058 C CA . ASP A 1 433 ? -3.179 -8.095 -12.436 1.00 84.06 433 ASP A CA 1
ATOM 3059 C C . ASP A 1 433 ? -1.950 -7.214 -12.117 1.00 84.06 433 ASP A C 1
ATOM 3061 O O . ASP A 1 433 ? -1.881 -6.562 -11.071 1.00 84.06 433 ASP A O 1
ATOM 3065 N N . THR A 1 434 ? -0.952 -7.261 -13.000 1.00 89.44 434 THR A N 1
ATOM 3066 C CA . THR A 1 434 ? 0.276 -6.447 -12.960 1.00 89.44 434 THR A CA 1
ATOM 3067 C C . THR A 1 434 ? 0.605 -5.950 -14.370 1.00 89.44 434 THR A C 1
ATOM 3069 O O . THR A 1 434 ? 1.733 -6.107 -14.844 1.00 89.44 434 THR A O 1
ATOM 3072 N N . ASP A 1 435 ? -0.403 -5.469 -15.099 1.00 89.88 435 ASP A N 1
ATOM 3073 C CA . ASP A 1 435 ? -0.235 -4.998 -16.478 1.00 89.88 435 ASP A CA 1
ATOM 3074 C C . ASP A 1 435 ? 0.552 -3.675 -16.546 1.00 89.88 435 ASP A C 1
ATOM 3076 O O . ASP A 1 435 ? 0.502 -2.831 -15.651 1.00 89.88 435 ASP A O 1
ATOM 3080 N N . ILE A 1 436 ? 1.322 -3.484 -17.625 1.00 91.19 436 ILE A N 1
ATOM 3081 C CA . ILE A 1 436 ? 2.166 -2.292 -17.804 1.00 91.19 436 ILE A CA 1
ATOM 3082 C C . ILE A 1 436 ? 1.334 -1.160 -18.417 1.00 91.19 436 ILE A C 1
ATOM 3084 O O . ILE A 1 436 ? 1.401 -0.875 -19.613 1.00 91.19 436 ILE A O 1
ATOM 3088 N N . ASP A 1 437 ? 0.548 -0.496 -17.573 1.00 90.00 437 ASP A N 1
ATOM 3089 C CA . ASP A 1 437 ? -0.391 0.552 -17.991 1.00 90.00 437 ASP A CA 1
ATOM 3090 C C . ASP A 1 437 ? 0.315 1.832 -18.507 1.00 90.00 437 ASP A C 1
ATOM 3092 O O . ASP A 1 437 ? -0.241 2.603 -19.302 1.00 90.00 437 ASP A O 1
ATOM 3096 N N . ARG A 1 438 ? 1.576 2.044 -18.086 1.00 91.88 438 ARG A N 1
ATOM 3097 C CA . ARG A 1 438 ? 2.435 3.193 -18.429 1.00 91.88 438 ARG A CA 1
ATOM 3098 C C . ARG A 1 438 ? 3.801 2.759 -18.953 1.00 91.88 438 ARG A C 1
ATOM 3100 O O . ARG A 1 438 ? 4.552 2.067 -18.270 1.00 91.88 438 ARG A O 1
ATOM 3107 N N . ALA A 1 439 ? 4.175 3.258 -20.130 1.00 94.38 439 ALA A N 1
ATOM 3108 C CA . ALA A 1 439 ? 5.511 3.078 -20.697 1.00 94.38 439 ALA A CA 1
ATOM 3109 C C . ALA A 1 439 ? 5.930 4.275 -21.560 1.00 94.38 439 ALA A C 1
ATOM 3111 O O . ALA A 1 439 ? 5.102 4.911 -22.218 1.00 94.38 439 ALA A O 1
ATOM 3112 N N . ASP A 1 440 ? 7.231 4.546 -21.603 1.00 95.50 440 ASP A N 1
ATOM 3113 C CA . ASP A 1 440 ? 7.809 5.674 -22.328 1.00 95.50 440 ASP A CA 1
ATOM 3114 C C . ASP A 1 440 ? 8.804 5.176 -23.384 1.00 95.50 440 ASP A C 1
ATOM 3116 O O . ASP A 1 440 ? 9.891 4.692 -23.065 1.00 95.50 440 ASP A O 1
ATOM 3120 N N . LEU A 1 441 ? 8.441 5.307 -24.664 1.00 96.50 441 LEU A N 1
ATOM 3121 C CA . LEU A 1 441 ? 9.264 4.863 -25.788 1.00 96.50 441 LEU A CA 1
ATOM 3122 C C . LEU A 1 441 ? 10.266 5.935 -26.225 1.00 96.50 441 LEU A C 1
ATOM 3124 O O . LEU A 1 441 ? 9.882 6.941 -26.823 1.00 96.50 441 LEU A O 1
ATOM 3128 N N . ALA A 1 442 ? 11.557 5.659 -26.068 1.00 97.25 442 ALA A N 1
ATOM 3129 C CA . ALA A 1 442 ? 12.625 6.375 -26.749 1.00 97.25 442 ALA A CA 1
ATOM 3130 C C . ALA A 1 442 ? 12.929 5.736 -28.108 1.00 97.25 442 ALA A C 1
ATOM 3132 O O . ALA A 1 442 ? 13.633 4.730 -28.196 1.00 97.25 442 ALA A O 1
ATOM 3133 N N . ILE A 1 443 ? 12.416 6.332 -29.188 1.00 97.94 443 ILE A N 1
ATOM 3134 C CA . ILE A 1 443 ? 12.742 5.915 -30.556 1.00 97.94 443 ILE A CA 1
ATOM 3135 C C . ILE A 1 443 ? 14.104 6.512 -30.921 1.00 97.94 443 ILE A C 1
ATOM 3137 O O . ILE A 1 443 ? 14.208 7.711 -31.187 1.00 97.94 443 ILE A O 1
ATOM 3141 N N . ASN A 1 444 ? 15.135 5.668 -30.919 1.00 97.31 444 ASN A N 1
ATOM 3142 C CA . ASN A 1 444 ? 16.523 6.036 -31.165 1.00 97.31 444 ASN A CA 1
ATOM 3143 C C . ASN A 1 444 ? 16.987 5.502 -32.522 1.00 97.31 444 ASN A C 1
ATOM 3145 O O . ASN A 1 444 ? 17.258 4.307 -32.659 1.00 97.31 444 ASN A O 1
ATOM 3149 N N . ILE A 1 445 ? 17.069 6.376 -33.523 1.00 95.31 445 ILE A N 1
ATOM 3150 C CA . ILE A 1 445 ? 17.319 5.979 -34.912 1.00 95.31 445 ILE A CA 1
ATOM 3151 C C . ILE A 1 445 ? 18.601 6.588 -35.481 1.00 95.31 445 ILE A C 1
ATOM 3153 O O . ILE A 1 445 ? 18.855 7.787 -35.397 1.00 95.31 445 ILE A O 1
ATOM 3157 N N . ASP A 1 446 ? 19.387 5.722 -36.096 1.00 91.81 446 ASP A N 1
ATOM 3158 C CA . ASP A 1 446 ? 20.539 6.041 -36.926 1.00 91.81 446 ASP A CA 1
ATOM 3159 C C . ASP A 1 446 ? 20.129 6.958 -38.106 1.00 91.81 446 ASP A C 1
ATOM 3161 O O . ASP A 1 446 ? 19.205 6.633 -38.860 1.00 91.81 446 ASP A O 1
ATOM 3165 N N . THR A 1 447 ? 20.773 8.125 -38.256 1.00 92.12 447 THR A N 1
ATOM 3166 C CA . THR A 1 447 ? 20.507 9.092 -39.349 1.00 92.12 447 THR A CA 1
ATOM 3167 C C . THR A 1 447 ? 21.601 9.151 -40.412 1.00 92.12 447 THR A C 1
ATOM 3169 O O . THR A 1 447 ? 21.682 10.111 -41.186 1.00 92.12 447 THR A O 1
ATOM 3172 N N . THR A 1 448 ? 22.420 8.107 -40.507 1.00 84.44 448 THR A N 1
ATOM 3173 C CA . THR A 1 448 ? 23.508 8.008 -41.483 1.00 84.44 448 THR A CA 1
ATOM 3174 C C . THR A 1 448 ? 23.017 7.909 -42.930 1.00 84.44 448 THR A C 1
ATOM 3176 O O . THR A 1 448 ? 21.826 7.886 -43.260 1.00 84.44 448 THR A O 1
ATOM 3179 N N . SER A 1 449 ? 23.971 7.885 -43.862 1.00 81.00 449 SER A N 1
ATOM 3180 C CA . SER A 1 449 ? 23.686 7.957 -45.294 1.00 81.00 449 SER A CA 1
ATOM 3181 C C . SER A 1 449 ? 23.008 6.697 -45.877 1.00 81.00 449 SER A C 1
ATOM 3183 O O . SER A 1 449 ? 22.534 6.725 -47.023 1.00 81.00 449 SER A O 1
ATOM 3185 N N . SER A 1 450 ? 22.935 5.608 -45.120 1.00 79.38 450 SER A N 1
ATOM 3186 C CA . SER A 1 450 ? 22.321 4.337 -45.509 1.00 79.38 450 SER A CA 1
ATOM 3187 C C . SER A 1 450 ? 20.860 4.211 -45.049 1.00 79.38 450 SER A C 1
ATOM 3189 O O . SER A 1 450 ? 20.034 3.752 -45.842 1.00 79.38 450 SER A O 1
ATOM 3191 N N . MET A 1 451 ? 20.506 4.747 -43.876 1.00 88.81 451 MET A N 1
ATOM 3192 C CA . MET A 1 451 ? 19.187 4.680 -43.202 1.00 88.81 451 MET A CA 1
ATOM 3193 C C . MET A 1 451 ? 18.008 5.432 -43.874 1.00 88.81 451 MET A C 1
ATOM 3195 O O . MET A 1 451 ? 17.024 5.834 -43.242 1.00 88.81 451 MET A O 1
ATOM 3199 N N . ARG A 1 452 ? 18.097 5.687 -45.184 1.00 88.44 452 ARG A N 1
ATOM 3200 C CA . ARG A 1 452 ? 17.150 6.527 -45.941 1.00 88.44 452 ARG A CA 1
ATOM 3201 C C . ARG A 1 452 ? 15.735 5.974 -46.018 1.00 88.44 452 ARG A C 1
ATOM 3203 O O . ARG A 1 452 ? 14.789 6.763 -46.002 1.00 88.44 452 ARG A O 1
ATOM 3210 N N . ASP A 1 453 ? 15.593 4.666 -46.172 1.00 91.00 453 ASP A N 1
ATOM 3211 C CA . ASP A 1 453 ? 14.292 4.042 -46.397 1.00 91.00 453 ASP A CA 1
ATOM 3212 C C . ASP A 1 453 ? 13.612 3.740 -45.048 1.00 91.00 453 ASP A C 1
ATOM 3214 O O . ASP A 1 453 ? 12.398 3.869 -44.906 1.00 91.00 453 ASP A O 1
ATOM 3218 N N . GLU A 1 454 ? 14.405 3.477 -44.015 1.00 92.62 454 GLU A N 1
ATOM 3219 C CA . GLU A 1 454 ? 14.024 3.226 -42.625 1.00 92.62 454 GLU A CA 1
ATOM 3220 C C . GLU A 1 454 ? 13.374 4.470 -42.013 1.00 92.62 454 GLU A C 1
ATOM 3222 O O . GLU A 1 454 ? 12.250 4.404 -41.513 1.00 92.62 454 GLU A O 1
ATOM 3227 N N . ILE A 1 455 ? 14.024 5.632 -42.149 1.00 94.75 455 ILE A N 1
ATOM 3228 C CA . ILE A 1 455 ? 13.483 6.927 -41.707 1.00 94.75 455 ILE A CA 1
ATOM 3229 C C . ILE A 1 455 ? 12.173 7.256 -42.439 1.00 94.75 455 ILE A C 1
ATOM 3231 O O . ILE A 1 455 ? 11.209 7.694 -41.809 1.00 94.75 455 ILE A O 1
ATOM 3235 N N . ALA A 1 456 ? 12.082 6.976 -43.743 1.00 94.88 456 ALA A N 1
ATOM 3236 C CA . ALA A 1 456 ? 10.853 7.185 -44.509 1.00 94.88 456 ALA A CA 1
ATOM 3237 C C . ALA A 1 456 ? 9.709 6.243 -44.069 1.00 94.88 456 ALA A C 1
ATOM 3239 O O . ALA A 1 456 ? 8.545 6.655 -44.028 1.00 94.88 456 ALA A O 1
ATOM 3240 N N . ASN A 1 457 ? 10.022 4.995 -43.698 1.00 95.12 457 ASN A N 1
ATOM 3241 C CA . ASN A 1 457 ? 9.057 4.062 -43.111 1.00 95.12 457 ASN A CA 1
ATOM 3242 C C . ASN A 1 457 ? 8.632 4.503 -41.696 1.00 95.12 457 ASN A C 1
ATOM 3244 O O . ASN A 1 457 ? 7.442 4.424 -41.377 1.00 95.12 457 ASN A O 1
ATOM 3248 N N . LEU A 1 458 ? 9.544 5.019 -40.863 1.00 96.19 458 LEU A N 1
ATOM 3249 C CA . LEU A 1 458 ? 9.229 5.564 -39.534 1.00 96.19 458 LEU A CA 1
ATOM 3250 C C . LEU A 1 458 ? 8.292 6.781 -39.638 1.00 96.19 458 LEU A C 1
ATOM 3252 O O . LEU A 1 458 ? 7.234 6.799 -39.007 1.00 96.19 458 LEU A O 1
ATOM 3256 N N . GLN A 1 459 ? 8.615 7.735 -40.517 1.00 96.62 459 GLN A N 1
ATOM 3257 C CA . GLN A 1 459 ? 7.785 8.908 -40.829 1.00 96.62 459 GLN A CA 1
ATOM 3258 C C . GLN A 1 459 ? 6.370 8.521 -41.268 1.00 96.62 459 GLN A C 1
ATOM 3260 O O . GLN A 1 459 ? 5.390 9.086 -40.781 1.00 96.62 459 GLN A O 1
ATOM 3265 N N . ALA A 1 460 ? 6.235 7.513 -42.133 1.00 96.12 460 ALA A N 1
ATOM 3266 C CA . ALA A 1 460 ? 4.929 7.032 -42.570 1.00 96.12 460 ALA A CA 1
ATOM 3267 C C . ALA A 1 460 ? 4.132 6.303 -41.466 1.00 96.12 460 ALA A C 1
ATOM 3269 O O . ALA A 1 460 ? 2.896 6.297 -41.511 1.00 96.12 460 ALA A O 1
ATOM 3270 N N . SER A 1 461 ? 4.809 5.673 -40.498 1.00 96.62 461 SER A N 1
ATOM 3271 C CA . SER A 1 461 ? 4.197 4.699 -39.585 1.00 96.62 461 SER A CA 1
ATOM 3272 C C . SER A 1 461 ? 3.972 5.174 -38.148 1.00 96.62 461 SER A C 1
ATOM 3274 O O . SER A 1 461 ? 3.083 4.609 -37.512 1.00 96.62 461 SER A O 1
ATOM 3276 N N . LEU A 1 462 ? 4.661 6.207 -37.641 1.00 96.38 462 LEU A N 1
ATOM 3277 C CA . LEU A 1 462 ? 4.543 6.615 -36.231 1.00 96.38 462 LEU A CA 1
ATOM 3278 C C . LEU A 1 462 ? 3.086 6.894 -35.806 1.00 96.38 462 LEU A C 1
ATOM 3280 O O . LEU A 1 462 ? 2.519 6.118 -35.041 1.00 96.38 462 LEU A O 1
ATOM 3284 N N . SER A 1 463 ? 2.435 7.929 -36.349 1.00 95.75 463 SER A N 1
ATOM 3285 C CA . SER A 1 463 ? 1.039 8.260 -35.986 1.00 95.75 463 SER A CA 1
ATOM 3286 C C . SER A 1 463 ? -0.016 7.268 -36.499 1.00 95.75 463 SER A C 1
ATOM 3288 O O . SER A 1 463 ? -1.168 7.334 -36.078 1.00 95.75 463 SER A O 1
ATOM 3290 N N . ASN A 1 464 ? 0.331 6.389 -37.447 1.00 94.94 464 ASN A N 1
ATOM 3291 C CA . ASN A 1 464 ? -0.638 5.557 -38.179 1.00 94.94 464 ASN A CA 1
ATOM 3292 C C . ASN A 1 464 ? -0.611 4.071 -37.788 1.00 94.94 464 ASN A C 1
ATOM 3294 O O . ASN A 1 464 ? -1.561 3.352 -38.097 1.00 94.94 464 ASN A O 1
ATOM 3298 N N . VAL A 1 465 ? 0.481 3.605 -37.176 1.00 96.19 465 VAL A N 1
ATOM 3299 C CA . VAL A 1 465 ? 0.734 2.196 -36.836 1.00 96.19 465 VAL A CA 1
ATOM 3300 C C . VAL A 1 465 ? 1.344 2.087 -35.442 1.00 96.19 465 VAL A C 1
ATOM 3302 O O . VAL A 1 465 ? 0.749 1.431 -34.595 1.00 96.19 465 VAL A O 1
ATOM 3305 N N . ILE A 1 466 ? 2.478 2.758 -35.192 1.00 96.56 466 ILE A N 1
ATOM 3306 C CA . ILE A 1 466 ? 3.229 2.606 -33.935 1.00 96.56 466 ILE A CA 1
ATOM 3307 C C . ILE A 1 466 ? 2.405 3.117 -32.760 1.00 96.56 466 ILE A C 1
ATOM 3309 O O . ILE A 1 466 ? 2.084 2.336 -31.873 1.00 96.56 466 ILE A O 1
ATOM 3313 N N . VAL A 1 467 ? 2.012 4.395 -32.773 1.00 96.06 467 VAL A N 1
ATOM 3314 C CA . VAL A 1 467 ? 1.259 4.988 -31.660 1.00 96.06 467 VAL A CA 1
ATOM 3315 C C . VAL A 1 467 ? -0.055 4.234 -31.418 1.00 96.06 467 VAL A C 1
ATOM 3317 O O . VAL A 1 467 ? -0.221 3.765 -30.300 1.00 96.06 467 VAL A O 1
ATOM 3320 N N . PRO A 1 468 ? -0.943 3.998 -32.414 1.00 96.25 468 PRO A N 1
ATOM 3321 C CA . PRO A 1 468 ? -2.186 3.261 -32.170 1.00 96.25 468 PRO A CA 1
ATOM 3322 C C . PRO A 1 468 ? -1.983 1.823 -31.670 1.00 96.25 468 PRO A C 1
ATOM 3324 O O . PRO A 1 468 ? -2.781 1.349 -30.863 1.00 96.25 468 PRO A O 1
ATOM 3327 N N . GLY A 1 469 ? -0.945 1.126 -32.148 1.00 94.56 469 GLY A N 1
ATOM 3328 C CA . GLY A 1 469 ? -0.627 -0.237 -31.720 1.00 94.56 469 GLY A CA 1
ATOM 3329 C C . GLY A 1 469 ? -0.109 -0.282 -30.284 1.00 94.56 469 GLY A C 1
ATOM 3330 O O . GLY A 1 469 ? -0.647 -1.019 -29.462 1.00 94.56 469 GLY A O 1
ATOM 3331 N N . VAL A 1 470 ? 0.861 0.576 -29.955 1.00 94.94 470 VAL A N 1
ATOM 3332 C CA . VAL A 1 470 ? 1.392 0.719 -28.591 1.00 94.94 470 VAL A CA 1
ATOM 3333 C C . VAL A 1 470 ? 0.282 1.122 -27.617 1.00 94.94 470 VAL A C 1
ATOM 3335 O O . VAL A 1 470 ? 0.097 0.437 -26.618 1.00 94.94 470 VAL A O 1
ATOM 3338 N N . THR A 1 471 ? -0.558 2.111 -27.951 1.00 93.56 471 THR A N 1
ATOM 3339 C CA . THR A 1 471 ? -1.696 2.523 -27.100 1.00 93.56 471 THR A CA 1
ATOM 3340 C C . THR A 1 471 ? -2.840 1.503 -27.023 1.00 93.56 471 THR A C 1
ATOM 3342 O O . THR A 1 471 ? -3.867 1.784 -26.414 1.00 93.56 471 THR A O 1
ATOM 3345 N N . THR A 1 472 ? -2.717 0.343 -27.679 1.00 92.31 472 THR A N 1
ATOM 3346 C CA . THR A 1 472 ? -3.639 -0.793 -27.495 1.00 92.31 472 THR A CA 1
ATOM 3347 C C . THR A 1 472 ? -3.156 -1.747 -26.394 1.00 92.31 472 THR A C 1
ATOM 3349 O O . THR A 1 472 ? -3.988 -2.439 -25.820 1.00 92.31 472 THR A O 1
ATOM 3352 N N . SER A 1 473 ? -1.848 -1.769 -26.094 1.00 89.19 473 SER A N 1
ATOM 3353 C CA . SER A 1 473 ? -1.245 -2.612 -25.039 1.00 89.19 473 SER A CA 1
ATOM 3354 C C . SER A 1 473 ? -0.787 -1.811 -23.812 1.00 89.19 473 SER A C 1
ATOM 3356 O O . SER A 1 473 ? -0.677 -2.371 -22.735 1.00 89.19 473 SER A O 1
ATOM 3358 N N . VAL A 1 474 ? -0.520 -0.510 -23.976 1.00 93.62 474 VAL A N 1
ATOM 3359 C CA . VAL A 1 474 ? -0.097 0.425 -22.920 1.00 93.62 474 VAL A CA 1
ATOM 3360 C C . VAL A 1 474 ? -0.989 1.673 -23.005 1.00 93.62 474 VAL A C 1
ATOM 3362 O O . VAL A 1 474 ? -0.735 2.539 -23.852 1.00 93.62 474 VAL A O 1
ATOM 3365 N N . PRO A 1 475 ? -2.072 1.779 -22.214 1.00 92.25 475 PRO A N 1
ATOM 3366 C CA . PRO A 1 475 ? -3.058 2.856 -22.337 1.00 92.25 475 PRO A CA 1
ATOM 3367 C C . PRO A 1 475 ? -2.501 4.279 -22.180 1.00 92.25 475 PRO A C 1
ATOM 3369 O O . PRO A 1 475 ? -2.960 5.183 -22.883 1.00 92.25 475 PRO A O 1
ATOM 3372 N N . ASP A 1 476 ? -1.501 4.486 -21.318 1.00 92.12 476 ASP A N 1
ATOM 3373 C CA . ASP A 1 476 ? -0.812 5.770 -21.127 1.00 92.12 476 ASP A CA 1
ATOM 3374 C C . ASP A 1 476 ? 0.655 5.681 -21.586 1.00 92.12 476 ASP A C 1
ATOM 3376 O O . ASP A 1 476 ? 1.604 5.719 -20.798 1.00 92.12 476 ASP A O 1
ATOM 3380 N N . ALA A 1 477 ? 0.840 5.548 -22.902 1.00 94.19 477 ALA A N 1
ATOM 3381 C CA . ALA A 1 477 ? 2.151 5.543 -23.547 1.00 94.19 477 ALA A CA 1
ATOM 3382 C C . ALA A 1 477 ? 2.623 6.947 -23.975 1.00 94.19 477 ALA A C 1
ATOM 3384 O O . ALA A 1 477 ? 1.887 7.690 -24.636 1.00 94.19 477 ALA A O 1
ATOM 3385 N N . ALA A 1 478 ? 3.886 7.280 -23.692 1.00 94.44 478 ALA A N 1
ATOM 3386 C CA . ALA A 1 478 ? 4.542 8.502 -24.169 1.00 94.44 478 ALA A CA 1
ATOM 3387 C C . ALA A 1 478 ? 5.740 8.197 -25.087 1.00 94.44 478 ALA A C 1
ATOM 3389 O O . ALA A 1 478 ? 6.250 7.079 -25.126 1.00 94.44 478 ALA A O 1
ATOM 3390 N N . PHE A 1 479 ? 6.187 9.195 -25.860 1.00 94.88 479 PHE A N 1
ATOM 3391 C CA . PHE A 1 479 ? 7.175 9.001 -26.928 1.00 94.88 479 PHE A CA 1
ATOM 3392 C C . PHE A 1 479 ? 8.251 10.097 -26.922 1.00 94.88 479 PHE A C 1
ATOM 3394 O O . PHE A 1 479 ? 7.930 11.287 -26.929 1.00 94.88 479 PHE A O 1
ATOM 3401 N N . SER A 1 480 ? 9.527 9.712 -26.975 1.00 94.62 480 SER A N 1
ATOM 3402 C CA . SER A 1 480 ? 10.665 10.581 -27.297 1.00 94.62 480 SER A CA 1
ATOM 3403 C C . SER A 1 480 ? 11.314 10.157 -28.615 1.00 94.62 480 SER A C 1
ATOM 3405 O O . SER A 1 480 ? 11.151 9.026 -29.076 1.00 94.62 480 SER A O 1
ATOM 3407 N N . VAL A 1 481 ? 12.061 11.070 -29.237 1.00 96.81 481 VAL A N 1
ATOM 3408 C CA . VAL A 1 481 ? 12.727 10.824 -30.524 1.00 96.81 481 VAL A CA 1
ATOM 3409 C C . VAL A 1 481 ? 14.157 11.331 -30.441 1.00 96.81 481 VAL A C 1
ATOM 3411 O O . VAL A 1 481 ? 14.383 12.520 -30.192 1.00 96.81 481 VAL A O 1
ATOM 3414 N N . THR A 1 482 ? 15.112 10.438 -30.667 1.00 96.69 482 THR A N 1
ATOM 3415 C CA . THR A 1 482 ? 16.547 10.731 -30.678 1.00 96.69 482 THR A CA 1
ATOM 3416 C C . THR A 1 482 ? 17.190 10.194 -31.949 1.00 96.69 482 THR A C 1
ATOM 3418 O O . THR A 1 482 ? 16.682 9.268 -32.583 1.00 96.69 482 THR A O 1
ATOM 3421 N N . SER A 1 483 ? 18.314 10.793 -32.325 1.00 95.19 483 SER A N 1
ATOM 3422 C CA . SER A 1 483 ? 19.089 10.394 -33.495 1.00 95.19 483 SER A CA 1
ATOM 3423 C C . SER A 1 483 ? 20.576 10.324 -33.188 1.00 95.19 483 SER A C 1
ATOM 3425 O O . SER A 1 483 ? 21.075 11.084 -32.352 1.00 95.19 483 SER A O 1
ATOM 3427 N N . PHE A 1 484 ? 21.282 9.451 -33.898 1.00 93.50 484 PHE A N 1
ATOM 3428 C CA . PHE A 1 484 ? 22.732 9.315 -33.809 1.00 93.50 484 PHE A CA 1
ATOM 3429 C C . PHE A 1 484 ? 23.350 9.011 -35.171 1.00 93.50 484 PHE A C 1
ATOM 3431 O O . PHE A 1 484 ? 22.695 8.511 -36.083 1.00 93.50 484 PHE A O 1
ATOM 3438 N N . GLU A 1 485 ? 24.623 9.356 -35.286 1.00 90.12 485 GLU A N 1
ATOM 3439 C CA . GLU A 1 485 ? 25.471 9.162 -36.456 1.00 90.12 485 GLU A CA 1
ATOM 3440 C C . GLU A 1 485 ? 26.836 8.734 -35.910 1.00 90.12 485 GLU A C 1
ATOM 3442 O O . GLU A 1 485 ? 26.925 7.735 -35.197 1.00 90.12 485 GLU A O 1
ATOM 3447 N N . ASP A 1 486 ? 27.864 9.561 -36.080 1.00 87.50 486 ASP A N 1
ATOM 3448 C CA . ASP A 1 486 ? 29.198 9.331 -35.547 1.00 87.50 486 ASP A CA 1
ATOM 3449 C C . ASP A 1 486 ? 29.778 10.597 -34.895 1.00 87.50 486 ASP A C 1
ATOM 3451 O O . ASP A 1 486 ? 29.260 11.709 -35.050 1.00 87.50 486 ASP A O 1
ATOM 3455 N N . TYR A 1 487 ? 30.897 10.456 -34.187 1.00 87.31 487 TYR A N 1
ATOM 3456 C CA . TYR A 1 487 ? 31.730 11.596 -33.822 1.00 87.31 487 TYR A CA 1
ATOM 3457 C C . TYR A 1 487 ? 32.384 12.175 -35.086 1.00 87.31 487 TYR A C 1
ATOM 3459 O O . TYR A 1 487 ? 33.045 11.428 -35.806 1.00 87.31 487 TYR A O 1
ATOM 3467 N N . PRO A 1 488 ? 32.314 13.497 -35.347 1.00 88.38 488 PRO A N 1
ATOM 3468 C CA . PRO A 1 488 ? 32.848 14.121 -36.564 1.00 88.38 488 PRO A CA 1
ATOM 3469 C C . PRO A 1 488 ? 34.383 14.264 -36.502 1.00 88.38 488 PRO A C 1
ATOM 3471 O O . PRO A 1 488 ? 34.929 15.371 -36.509 1.00 88.38 488 PRO A O 1
ATOM 3474 N N . VAL A 1 489 ? 35.086 13.133 -36.395 1.00 81.38 489 VAL A N 1
ATOM 3475 C CA . VAL A 1 489 ? 36.528 12.986 -36.167 1.00 81.38 489 VAL A CA 1
ATOM 3476 C C . VAL A 1 489 ? 37.054 11.821 -37.010 1.00 81.38 489 VAL A C 1
ATOM 3478 O O . VAL A 1 489 ? 36.641 10.682 -36.837 1.00 81.38 489 VAL A O 1
ATOM 3481 N N . VAL A 1 490 ? 38.017 12.097 -37.892 1.00 77.75 490 VAL A N 1
ATOM 3482 C CA . VAL A 1 490 ? 38.652 11.086 -38.761 1.00 77.75 490 VAL A CA 1
ATOM 3483 C C . VAL A 1 490 ? 39.402 10.055 -37.897 1.00 77.75 490 VAL A C 1
ATOM 3485 O O . VAL A 1 490 ? 40.182 10.486 -37.047 1.00 77.75 490 VAL A O 1
ATOM 3488 N N . PRO A 1 491 ? 39.258 8.731 -38.121 1.00 71.19 491 PRO A N 1
ATOM 3489 C CA . PRO A 1 491 ? 38.685 8.070 -39.303 1.00 71.19 491 PRO A CA 1
ATOM 3490 C C . PRO A 1 491 ? 37.177 7.783 -39.258 1.00 71.19 491 PRO A C 1
ATOM 3492 O O . PRO A 1 491 ? 36.666 7.292 -40.261 1.00 71.19 491 PRO A O 1
ATOM 3495 N N . PHE A 1 492 ? 36.525 8.064 -38.132 1.00 76.25 492 PHE A N 1
ATOM 3496 C CA . PHE A 1 492 ? 35.137 7.725 -37.821 1.00 76.25 492 PHE A CA 1
ATOM 3497 C C . PHE A 1 492 ? 34.180 8.624 -38.621 1.00 76.25 492 PHE A C 1
ATOM 3499 O O . PHE A 1 492 ? 33.901 8.334 -39.781 1.00 76.25 492 PHE A O 1
ATOM 3506 N N . GLY A 1 493 ? 33.804 9.796 -38.107 1.00 77.19 493 GLY A N 1
ATOM 3507 C CA . GLY A 1 493 ? 33.093 10.819 -38.873 1.00 77.19 493 GLY A CA 1
ATOM 3508 C C . GLY A 1 493 ? 34.009 11.780 -39.643 1.00 77.19 493 GLY A C 1
ATOM 3509 O O . GLY A 1 493 ? 35.244 11.711 -39.636 1.00 77.19 493 GLY A O 1
ATOM 3510 N N . ASN A 1 494 ? 33.396 12.749 -40.318 1.00 74.25 494 ASN A N 1
ATOM 3511 C CA . ASN A 1 494 ? 34.066 13.724 -41.169 1.00 74.25 494 ASN A CA 1
ATOM 3512 C C . ASN A 1 494 ? 33.898 15.153 -40.623 1.00 74.25 494 ASN A C 1
ATOM 3514 O O . ASN A 1 494 ? 32.838 15.735 -40.821 1.00 74.25 494 ASN A O 1
ATOM 3518 N N . PRO A 1 495 ? 34.951 15.814 -40.095 1.00 72.81 495 PRO A N 1
ATOM 3519 C CA . PRO A 1 495 ? 34.884 17.181 -39.546 1.00 72.81 495 PRO A CA 1
ATOM 3520 C C . PRO A 1 495 ? 34.362 18.298 -40.482 1.00 72.81 495 PRO A C 1
ATOM 3522 O O . PRO A 1 495 ? 34.287 19.459 -40.074 1.00 72.81 495 PRO A O 1
ATOM 3525 N N . SER A 1 496 ? 34.088 18.002 -41.759 1.00 72.75 496 SER A N 1
ATOM 3526 C CA . SER A 1 496 ? 33.497 18.933 -42.738 1.00 72.75 496 SER A CA 1
ATOM 3527 C C . SER A 1 496 ? 31.980 18.779 -42.905 1.00 72.75 496 SER A C 1
ATOM 3529 O O . SER A 1 496 ? 31.344 19.672 -43.472 1.00 72.75 496 SER A O 1
ATOM 3531 N N . TYR A 1 497 ? 31.420 17.664 -42.442 1.00 64.56 497 TYR A N 1
ATOM 3532 C CA . TYR A 1 497 ? 29.991 17.400 -42.325 1.00 64.56 497 TYR A CA 1
ATOM 3533 C C . TYR A 1 497 ? 29.663 17.349 -40.825 1.00 64.56 497 TYR A C 1
ATOM 3535 O O . TYR A 1 497 ? 30.539 17.122 -39.995 1.00 64.56 497 TYR A O 1
ATOM 3543 N N . SER A 1 498 ? 28.457 17.753 -40.434 1.00 68.88 498 SER A N 1
ATOM 3544 C CA . SER A 1 498 ? 28.155 17.988 -39.017 1.00 68.88 498 SER A CA 1
ATOM 3545 C C . SER A 1 498 ? 27.615 16.733 -38.346 1.00 68.88 498 SER A C 1
ATOM 3547 O O . SER A 1 498 ? 26.505 16.787 -37.820 1.00 68.88 498 SER A O 1
ATOM 3549 N N . ASP A 1 499 ? 28.388 15.648 -38.408 1.00 83.12 4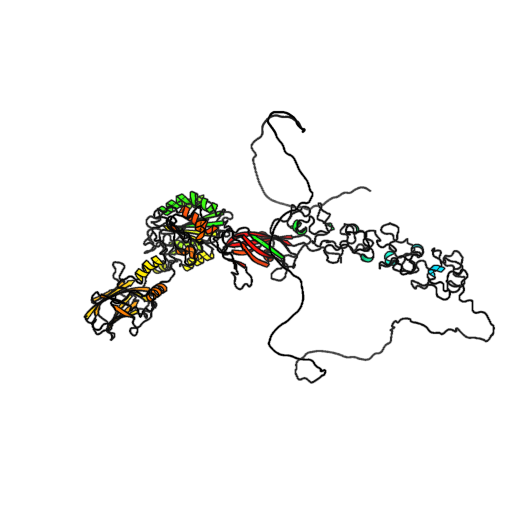99 ASP A N 1
ATOM 3550 C CA . ASP A 1 499 ? 28.017 14.353 -37.835 1.00 83.12 499 ASP A CA 1
ATOM 3551 C C . ASP A 1 499 ? 27.790 14.500 -36.318 1.00 83.12 499 ASP A C 1
ATOM 3553 O O . ASP A 1 499 ? 28.481 15.287 -35.648 1.00 83.12 499 ASP A O 1
ATOM 3557 N N . ARG A 1 500 ? 26.771 13.818 -35.787 1.00 87.38 500 ARG A N 1
ATOM 3558 C CA . ARG A 1 500 ? 26.330 13.954 -34.389 1.00 87.38 500 ARG A CA 1
ATOM 3559 C C . ARG A 1 500 ? 26.291 12.605 -33.669 1.00 87.38 500 ARG A C 1
ATOM 3561 O O . ARG A 1 500 ? 25.425 11.795 -33.989 1.00 87.38 500 ARG A O 1
ATOM 3568 N N . PRO A 1 501 ? 27.103 12.392 -32.614 1.00 90.62 501 PRO A N 1
ATOM 3569 C CA . PRO A 1 501 ? 27.072 11.129 -31.882 1.00 90.62 501 PRO A CA 1
ATOM 3570 C C . PRO A 1 501 ? 25.786 10.939 -31.055 1.00 90.62 501 PRO A C 1
ATOM 3572 O O . PRO A 1 501 ? 25.423 9.826 -30.697 1.00 90.62 501 PRO A O 1
ATOM 3575 N N . PHE A 1 502 ? 25.075 12.031 -30.750 1.00 94.25 502 PHE A N 1
ATOM 3576 C CA . PHE A 1 502 ? 23.733 11.998 -30.166 1.00 94.25 502 PHE A CA 1
ATOM 3577 C C . PHE A 1 502 ? 23.018 13.348 -30.325 1.00 94.25 502 PHE A C 1
ATOM 3579 O O . PHE A 1 502 ? 23.618 14.400 -30.071 1.00 94.25 502 PHE A O 1
ATOM 3586 N N . GLU A 1 503 ? 21.727 13.325 -30.670 1.00 92.81 503 GLU A N 1
ATOM 3587 C CA . GLU A 1 503 ? 20.811 14.468 -30.595 1.00 92.81 503 GLU A CA 1
ATOM 3588 C C . GLU A 1 503 ? 19.395 14.055 -30.151 1.00 92.81 503 GLU A C 1
ATOM 3590 O O . GLU A 1 503 ? 18.853 13.037 -30.578 1.00 92.81 503 GLU A O 1
ATOM 3595 N N . ILE A 1 504 ? 18.764 14.898 -29.324 1.00 92.50 504 ILE A N 1
ATOM 3596 C CA . ILE A 1 504 ? 17.366 14.763 -28.898 1.00 92.50 504 ILE A CA 1
ATOM 3597 C C . ILE A 1 504 ? 16.489 15.637 -29.805 1.00 92.50 504 ILE A C 1
ATOM 3599 O O . ILE A 1 504 ? 16.505 16.863 -29.683 1.00 92.50 504 ILE A O 1
ATOM 3603 N N . GLN A 1 505 ? 15.687 15.016 -30.675 1.00 93.69 505 GLN A N 1
ATOM 3604 C CA . GLN A 1 505 ? 14.727 15.719 -31.540 1.00 93.69 505 GLN A CA 1
ATOM 3605 C C . GLN A 1 505 ? 13.466 16.119 -30.753 1.00 93.69 505 GLN A C 1
ATOM 3607 O O . GLN A 1 505 ? 12.955 17.232 -30.885 1.00 93.69 505 GLN A O 1
ATOM 3612 N N . THR A 1 506 ? 13.004 15.250 -29.848 1.00 91.44 506 THR A N 1
ATOM 3613 C CA . THR A 1 506 ? 12.162 15.647 -28.710 1.00 91.44 506 THR A CA 1
ATOM 3614 C C . THR A 1 506 ? 12.432 14.762 -27.498 1.00 91.44 506 THR A C 1
ATOM 3616 O O . THR A 1 506 ? 12.602 13.552 -27.638 1.00 91.44 506 THR A O 1
ATOM 3619 N N . ARG A 1 507 ? 12.394 15.375 -26.304 1.00 89.88 507 ARG A N 1
ATOM 3620 C CA . ARG A 1 507 ? 12.134 14.681 -25.028 1.00 89.88 507 ARG A CA 1
ATOM 3621 C C . ARG A 1 507 ? 10.845 13.857 -25.122 1.00 89.88 507 ARG A C 1
ATOM 3623 O O . ARG A 1 507 ? 10.045 14.095 -26.038 1.00 89.88 507 ARG A O 1
ATOM 3630 N N . VAL A 1 508 ? 10.625 12.990 -24.137 1.00 91.81 508 VAL A N 1
ATOM 3631 C CA . VAL A 1 508 ? 9.339 12.311 -23.916 1.00 91.81 508 VAL A CA 1
ATOM 3632 C C . VAL A 1 508 ? 8.178 13.304 -24.019 1.00 91.81 508 VAL A C 1
ATOM 3634 O O . VAL A 1 508 ? 8.296 14.478 -23.654 1.00 91.81 508 VAL A O 1
ATOM 3637 N N . THR A 1 509 ? 7.077 12.858 -24.623 1.00 90.88 509 THR A N 1
ATOM 3638 C CA . THR A 1 509 ? 5.826 13.605 -24.687 1.00 90.88 509 THR A CA 1
ATOM 3639 C C . THR A 1 509 ? 4.646 12.695 -25.038 1.00 90.88 509 THR A C 1
ATOM 3641 O O . THR A 1 509 ? 4.775 11.767 -25.835 1.00 90.88 509 THR A O 1
ATOM 3644 N N . THR A 1 510 ? 3.469 13.001 -24.495 1.00 91.56 510 THR A N 1
ATOM 3645 C CA . THR A 1 510 ? 2.178 12.425 -24.910 1.00 91.56 510 THR A CA 1
ATOM 3646 C C . THR A 1 510 ? 1.522 13.206 -26.060 1.00 91.56 510 THR A C 1
ATOM 3648 O O . THR A 1 510 ? 0.505 12.778 -26.604 1.00 91.56 510 THR A O 1
ATOM 3651 N N . ASP A 1 511 ? 2.100 14.335 -26.502 1.00 91.62 511 ASP A N 1
ATOM 3652 C CA . ASP A 1 511 ? 1.662 15.005 -27.733 1.00 91.62 511 ASP A CA 1
ATOM 3653 C C . ASP A 1 511 ? 2.204 14.266 -28.965 1.00 91.62 511 ASP A C 1
ATOM 3655 O O . ASP A 1 511 ? 3.285 14.553 -29.483 1.00 91.62 511 ASP A O 1
ATOM 3659 N N . VAL A 1 512 ? 1.395 13.337 -29.474 1.00 91.38 512 VAL A N 1
ATOM 3660 C CA . VAL A 1 512 ? 1.631 12.592 -30.722 1.00 91.38 512 VAL A CA 1
ATOM 3661 C C . VAL A 1 512 ? 1.962 13.520 -31.901 1.00 91.38 512 VAL A C 1
ATOM 3663 O O . VAL A 1 512 ? 2.763 13.162 -32.763 1.00 91.38 512 VAL A O 1
ATOM 3666 N N . THR A 1 513 ? 1.420 14.744 -31.933 1.00 93.56 513 THR A N 1
ATOM 3667 C CA . THR A 1 513 ? 1.728 15.741 -32.974 1.00 93.56 513 THR A CA 1
ATOM 3668 C C . THR A 1 513 ? 3.172 16.225 -32.881 1.00 93.56 513 THR A C 1
ATOM 3670 O O . THR A 1 513 ? 3.818 16.438 -33.906 1.00 93.56 513 THR A O 1
ATOM 3673 N N . ARG A 1 514 ? 3.687 16.400 -31.659 1.00 92.38 514 ARG A N 1
ATOM 3674 C CA . ARG A 1 514 ? 5.074 16.791 -31.380 1.00 92.38 514 ARG A CA 1
ATOM 3675 C C . ARG A 1 514 ? 6.038 15.634 -31.644 1.00 92.38 514 ARG A C 1
ATOM 3677 O O . ARG A 1 514 ? 7.077 15.869 -32.255 1.00 92.38 514 ARG A O 1
ATOM 3684 N N . ALA A 1 515 ? 5.678 14.406 -31.266 1.00 93.56 515 ALA A N 1
ATOM 3685 C CA . ALA A 1 515 ? 6.455 13.210 -31.598 1.00 93.56 515 ALA A CA 1
ATOM 3686 C C . ALA A 1 515 ? 6.553 12.999 -33.125 1.00 93.56 515 ALA A C 1
ATOM 3688 O O . ALA A 1 515 ? 7.651 12.843 -33.659 1.00 93.56 515 ALA A O 1
ATOM 3689 N N . GLN A 1 516 ? 5.434 13.109 -33.854 1.00 96.25 516 GLN A N 1
ATOM 3690 C CA . GLN A 1 516 ? 5.432 13.061 -35.321 1.00 96.25 516 GLN A CA 1
ATOM 3691 C C . GLN A 1 516 ? 6.238 14.208 -35.935 1.00 96.25 516 GLN A C 1
ATOM 3693 O O . GLN A 1 516 ? 7.020 13.960 -36.841 1.00 96.25 516 GLN A O 1
ATOM 3698 N N . ALA A 1 517 ? 6.119 15.441 -35.432 1.00 95.44 517 ALA A N 1
ATOM 3699 C CA . ALA A 1 517 ? 6.896 16.571 -35.944 1.00 95.44 517 ALA A CA 1
ATOM 3700 C C . ALA A 1 517 ? 8.416 16.420 -35.725 1.00 95.44 517 ALA A C 1
ATOM 3702 O O . ALA A 1 517 ? 9.190 16.979 -36.499 1.00 95.44 517 ALA A O 1
ATOM 3703 N N . ALA A 1 518 ? 8.843 15.673 -34.701 1.00 95.44 518 ALA A N 1
ATOM 3704 C CA . ALA A 1 518 ? 10.245 15.321 -34.483 1.00 95.44 518 ALA A CA 1
ATOM 3705 C C . ALA A 1 518 ? 10.721 14.222 -35.454 1.00 95.44 518 ALA A C 1
ATOM 3707 O O . ALA A 1 518 ? 11.798 14.349 -36.031 1.00 95.44 518 ALA A O 1
ATOM 3708 N N . VAL A 1 519 ? 9.906 13.192 -35.713 1.00 96.44 519 VAL A N 1
ATOM 3709 C CA . VAL A 1 519 ? 10.20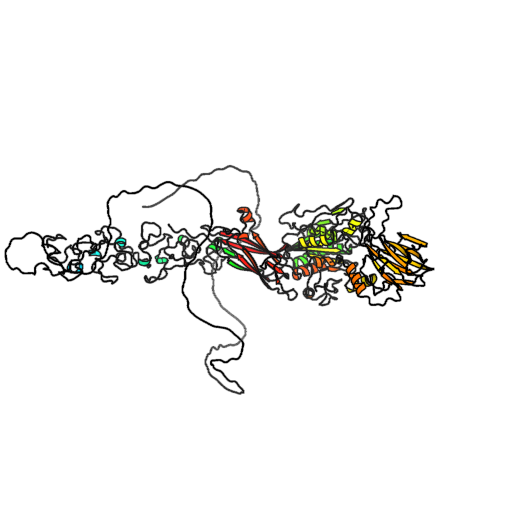3 12.166 -36.732 1.00 96.44 519 VAL A CA 1
ATOM 3710 C C . VAL A 1 519 ? 10.189 12.743 -38.158 1.00 96.44 519 VAL A C 1
ATOM 3712 O O . VAL A 1 519 ? 11.069 12.428 -38.957 1.00 96.44 519 VAL A O 1
ATOM 3715 N N . ASP A 1 520 ? 9.255 13.642 -38.476 1.00 96.00 520 ASP A N 1
ATOM 3716 C CA . ASP A 1 520 ? 9.175 14.376 -39.752 1.00 96.00 520 ASP A CA 1
ATOM 3717 C C . ASP A 1 520 ? 10.381 15.315 -39.982 1.00 96.00 520 ASP A C 1
ATOM 3719 O O . ASP A 1 520 ? 10.580 15.792 -41.100 1.00 96.00 520 ASP A O 1
ATOM 3723 N N . ALA A 1 521 ? 11.175 15.599 -38.940 1.00 93.50 521 ALA A N 1
ATOM 3724 C CA . ALA A 1 521 ? 12.396 16.404 -39.010 1.00 93.50 521 ALA A CA 1
ATOM 3725 C C . ALA A 1 521 ? 13.681 15.573 -39.212 1.00 93.50 521 ALA A C 1
ATOM 3727 O O . ALA A 1 521 ? 14.736 16.156 -39.461 1.00 93.50 521 ALA A O 1
ATOM 3728 N N . LEU A 1 522 ? 13.606 14.238 -39.132 1.00 91.88 522 LEU A N 1
ATOM 3729 C CA . LEU A 1 522 ? 14.732 13.347 -39.420 1.00 91.88 522 LEU A CA 1
ATOM 3730 C C . LEU A 1 522 ? 15.067 13.375 -40.923 1.00 91.88 522 LEU A C 1
ATOM 3732 O O . LEU A 1 522 ? 14.230 13.050 -41.768 1.00 91.88 522 LEU A O 1
ATOM 3736 N N . GLU A 1 523 ? 16.313 13.708 -41.263 1.00 83.31 523 GLU A N 1
ATOM 3737 C CA . GLU A 1 523 ? 16.850 13.620 -42.625 1.00 83.31 523 GLU A CA 1
ATOM 3738 C C . GLU A 1 523 ? 18.120 12.758 -42.621 1.00 83.31 523 GLU A C 1
ATOM 3740 O O . GLU A 1 523 ? 19.103 13.114 -41.981 1.00 83.31 523 GLU A O 1
ATOM 3745 N N . ALA A 1 524 ? 18.128 11.652 -43.374 1.00 74.88 524 ALA A N 1
ATOM 3746 C CA . ALA A 1 524 ? 19.306 10.793 -43.528 1.00 74.88 524 ALA A CA 1
ATOM 3747 C C . ALA A 1 524 ? 20.469 11.558 -44.190 1.00 74.88 524 ALA A C 1
ATOM 3749 O O . ALA A 1 524 ? 20.430 11.852 -45.399 1.00 74.88 524 ALA A O 1
ATOM 3750 N N . VAL A 1 525 ? 21.507 11.891 -43.424 1.00 69.81 525 VAL A N 1
ATOM 3751 C CA . VAL A 1 525 ? 22.535 12.849 -43.838 1.00 69.81 525 VAL A CA 1
ATOM 3752 C C . VAL A 1 525 ? 23.311 12.322 -45.049 1.00 69.81 525 VAL A C 1
ATOM 3754 O O . VAL A 1 525 ? 23.729 11.172 -45.154 1.00 69.81 525 VAL A O 1
ATOM 3757 N N . SER A 1 526 ? 23.454 13.160 -46.077 1.00 56.31 526 SER A N 1
ATOM 3758 C CA . SER A 1 526 ? 23.937 12.712 -47.393 1.00 56.31 526 SER A CA 1
ATOM 3759 C C . SER A 1 526 ? 25.460 12.531 -47.496 1.00 56.31 526 SER A C 1
ATOM 3761 O O . SER A 1 526 ? 25.961 12.379 -48.611 1.00 56.31 526 SER A O 1
ATOM 3763 N N . ALA A 1 527 ? 26.191 12.649 -46.384 1.00 54.97 527 ALA A N 1
ATOM 3764 C CA . ALA A 1 527 ? 27.657 12.658 -46.348 1.00 54.97 527 ALA A CA 1
ATOM 3765 C C . ALA A 1 527 ? 28.276 12.297 -44.974 1.00 54.97 527 ALA A C 1
ATOM 3767 O O . ALA A 1 527 ? 29.466 12.549 -44.787 1.00 54.97 527 ALA A O 1
ATOM 3768 N N . SER A 1 528 ? 27.484 11.754 -44.043 1.00 52.41 528 SER A N 1
ATOM 3769 C CA . SER A 1 528 ? 27.948 11.201 -42.764 1.00 52.41 528 SER A CA 1
ATOM 3770 C C . SER A 1 528 ? 28.534 9.795 -42.953 1.00 52.41 528 SER A C 1
ATOM 3772 O O . SER A 1 528 ? 28.254 9.141 -43.966 1.00 52.41 528 SER A O 1
ATOM 3774 N N . GLY A 1 529 ? 29.357 9.366 -41.993 1.00 58.03 529 GLY A N 1
ATOM 3775 C CA . GLY A 1 529 ? 30.096 8.100 -42.015 1.00 58.03 529 GLY A CA 1
ATOM 3776 C C . GLY A 1 529 ? 31.409 8.182 -42.810 1.00 58.03 529 GLY A C 1
ATOM 3777 O O . GLY A 1 529 ? 31.428 8.431 -44.021 1.00 58.03 529 GLY A O 1
ATOM 3778 N N . GLY A 1 530 ? 32.539 7.976 -42.132 1.00 58.41 530 GLY A N 1
ATOM 3779 C CA . GLY A 1 530 ? 33.863 7.754 -42.731 1.00 58.41 530 GLY A CA 1
ATOM 3780 C C . GLY A 1 530 ? 34.249 6.271 -42.801 1.00 58.41 530 GLY A C 1
ATOM 3781 O O . GLY A 1 530 ? 35.059 5.891 -43.654 1.00 58.41 530 GLY A O 1
ATOM 3782 N N . ASN A 1 531 ? 33.625 5.432 -41.970 1.00 64.31 531 ASN A N 1
ATOM 3783 C CA . ASN A 1 531 ? 33.700 3.972 -41.987 1.00 64.31 531 ASN A CA 1
ATOM 3784 C C . ASN A 1 531 ? 32.292 3.319 -42.026 1.00 64.31 531 ASN A C 1
ATOM 3786 O O . ASN A 1 531 ? 31.564 3.589 -42.978 1.00 64.31 531 ASN A O 1
ATOM 3790 N N . ILE A 1 532 ? 31.974 2.361 -41.141 1.00 67.94 532 ILE A N 1
ATOM 3791 C CA . ILE A 1 532 ? 30.745 1.526 -41.192 1.00 67.94 532 ILE A CA 1
ATOM 3792 C C . ILE A 1 532 ? 30.109 1.316 -39.805 1.00 67.94 532 ILE A C 1
ATOM 3794 O O . ILE A 1 532 ? 28.888 1.220 -39.748 1.00 67.94 532 ILE A O 1
ATOM 3798 N N . PRO A 1 533 ? 30.864 1.172 -38.696 1.00 77.06 533 PRO A N 1
ATOM 3799 C CA . PRO A 1 533 ? 30.278 1.248 -37.365 1.00 77.06 533 PRO A CA 1
ATOM 3800 C C . PRO A 1 533 ? 30.013 2.707 -36.979 1.00 77.06 533 PRO A C 1
ATOM 3802 O O . PRO A 1 533 ? 30.761 3.593 -37.371 1.00 77.06 533 PRO A O 1
ATOM 3805 N N . GLU A 1 534 ? 28.974 2.928 -36.184 1.00 84.62 534 GLU A N 1
ATOM 3806 C CA . GLU A 1 534 ? 28.429 4.245 -35.840 1.00 84.62 534 GLU A CA 1
ATOM 3807 C C . GLU A 1 534 ? 28.307 4.374 -34.304 1.00 84.62 534 GLU A C 1
ATOM 3809 O O . GLU A 1 534 ? 28.517 3.416 -33.556 1.00 84.62 534 GLU A O 1
ATOM 3814 N N . SER A 1 535 ? 27.953 5.540 -33.772 1.00 88.94 535 SER A N 1
ATOM 3815 C CA . SER A 1 535 ? 28.007 5.839 -32.324 1.00 88.94 535 SER A CA 1
ATOM 3816 C C . SER A 1 535 ? 26.842 5.285 -31.473 1.00 88.94 535 SER A C 1
ATOM 3818 O O . SER A 1 535 ? 26.533 5.811 -30.402 1.00 88.94 535 SER A O 1
ATOM 3820 N N . GLY A 1 536 ? 26.191 4.198 -31.898 1.00 89.44 536 GLY A N 1
ATOM 3821 C CA . GLY A 1 536 ? 24.961 3.686 -31.272 1.00 89.44 536 GLY A CA 1
ATOM 3822 C C . GLY A 1 536 ? 25.071 3.335 -29.778 1.00 89.44 536 GLY A C 1
ATOM 3823 O O . GLY A 1 536 ? 24.111 3.544 -29.037 1.00 89.44 536 GLY A O 1
ATOM 3824 N N . LEU A 1 537 ? 26.245 2.891 -29.305 1.00 88.50 537 LEU A N 1
ATOM 3825 C CA . LEU A 1 537 ? 26.515 2.684 -27.872 1.00 88.50 537 LEU A CA 1
ATOM 3826 C C . LEU A 1 537 ? 26.486 4.006 -27.087 1.00 88.50 537 LEU A C 1
ATOM 3828 O O . LEU A 1 537 ? 25.837 4.084 -26.044 1.00 88.50 537 LEU A O 1
ATOM 3832 N N . GLU A 1 538 ? 27.128 5.057 -27.603 1.00 92.75 538 GLU A N 1
ATOM 3833 C CA . GLU A 1 538 ? 27.105 6.387 -26.985 1.00 92.75 538 GLU A CA 1
ATOM 3834 C C . GLU A 1 538 ? 25.677 6.942 -26.947 1.00 92.75 538 GLU A C 1
ATOM 3836 O O . GLU A 1 538 ? 25.238 7.441 -25.914 1.00 92.75 538 GLU A O 1
ATOM 3841 N N . ALA A 1 539 ? 24.915 6.789 -28.032 1.00 95.56 539 ALA A N 1
ATOM 3842 C CA . ALA A 1 539 ? 23.523 7.225 -28.090 1.00 95.56 539 ALA A CA 1
ATOM 3843 C C . ALA A 1 539 ? 22.659 6.579 -26.990 1.00 95.56 539 ALA A C 1
ATOM 3845 O O . ALA A 1 539 ? 21.873 7.270 -26.341 1.00 95.56 539 ALA A O 1
ATOM 3846 N N . LEU A 1 540 ? 22.836 5.278 -26.724 1.00 96.12 540 LEU A N 1
ATOM 3847 C CA . LEU A 1 540 ? 22.158 4.593 -25.618 1.00 96.12 540 LEU A CA 1
ATOM 3848 C C . LEU A 1 540 ? 22.613 5.107 -24.243 1.00 96.12 540 LEU A C 1
ATOM 3850 O O . LEU A 1 540 ? 21.765 5.360 -23.388 1.00 96.12 540 LEU A O 1
ATOM 3854 N N . TYR A 1 541 ? 23.914 5.337 -24.033 1.00 95.81 541 TYR A N 1
ATOM 3855 C CA . TYR A 1 541 ? 24.417 5.931 -22.785 1.00 95.81 541 TYR A CA 1
ATOM 3856 C C . TYR A 1 541 ? 23.858 7.340 -22.544 1.00 95.81 541 TYR A C 1
ATOM 3858 O O . TYR A 1 541 ? 23.521 7.698 -21.413 1.00 95.81 541 TYR A O 1
ATOM 3866 N N . GLN A 1 542 ? 23.709 8.143 -23.599 1.00 97.12 542 GLN A N 1
ATOM 3867 C CA . GLN A 1 542 ? 23.139 9.483 -23.497 1.00 97.12 542 GLN A CA 1
ATOM 3868 C C . GLN A 1 542 ? 21.624 9.457 -23.250 1.00 97.12 542 GLN A C 1
ATOM 3870 O O . GLN A 1 542 ? 21.149 10.272 -22.465 1.00 97.12 542 GLN A O 1
ATOM 3875 N N . ILE A 1 543 ? 20.874 8.495 -23.805 1.00 96.88 543 ILE A N 1
ATOM 3876 C CA . ILE A 1 543 ? 19.461 8.252 -23.440 1.00 96.88 543 ILE A CA 1
ATOM 3877 C C . ILE A 1 543 ? 19.335 7.825 -21.976 1.00 96.88 543 ILE A C 1
ATOM 3879 O O . ILE A 1 543 ? 18.423 8.274 -21.285 1.00 96.88 543 ILE A O 1
ATOM 3883 N N . ALA A 1 544 ? 20.261 7.001 -21.489 1.00 96.00 544 ALA A N 1
ATOM 3884 C CA . ALA A 1 544 ? 20.248 6.503 -20.121 1.00 96.00 544 ALA A CA 1
ATOM 3885 C C . ALA A 1 544 ? 20.655 7.558 -19.074 1.00 96.00 544 ALA A C 1
ATOM 3887 O O . ALA A 1 544 ? 20.093 7.583 -17.986 1.00 96.00 544 ALA A O 1
ATOM 3888 N N . THR A 1 545 ? 21.593 8.460 -19.393 1.00 96.00 545 THR A N 1
ATOM 3889 C CA . THR A 1 545 ? 22.215 9.356 -18.390 1.00 96.00 545 THR A CA 1
ATOM 3890 C C . THR A 1 545 ? 22.018 10.853 -18.610 1.00 96.00 545 THR A C 1
ATOM 3892 O O . THR A 1 545 ? 22.078 11.617 -17.649 1.00 96.00 545 THR A O 1
ATOM 3895 N N . GLY A 1 546 ? 21.877 11.310 -19.858 1.00 94.50 546 GLY A N 1
ATOM 3896 C CA . GLY A 1 546 ? 21.964 12.734 -20.198 1.00 94.50 546 GLY A CA 1
ATOM 3897 C C . GLY A 1 546 ? 23.328 13.377 -19.895 1.00 94.50 546 GLY A C 1
ATOM 3898 O O . GLY A 1 546 ? 23.426 14.603 -19.862 1.00 94.50 546 GLY A O 1
ATOM 3899 N N . ALA A 1 547 ? 24.392 12.597 -19.662 1.00 94.62 547 ALA A N 1
ATOM 3900 C CA . ALA A 1 547 ? 25.680 13.101 -19.170 1.00 94.62 547 ALA A CA 1
ATOM 3901 C C . ALA A 1 547 ? 26.363 14.134 -20.094 1.00 94.62 547 ALA A C 1
ATOM 3903 O O . ALA A 1 547 ? 27.190 14.928 -19.637 1.00 94.62 547 ALA A O 1
ATOM 3904 N N . GLY A 1 548 ? 26.008 14.148 -21.381 1.00 93.19 548 GLY A N 1
ATOM 3905 C CA . GLY A 1 548 ? 26.680 14.909 -22.428 1.00 93.19 548 GLY A CA 1
ATOM 3906 C C . GLY A 1 548 ? 27.950 14.211 -22.914 1.00 93.19 548 GLY A C 1
ATOM 3907 O O . GLY A 1 548 ? 28.482 13.316 -22.259 1.00 93.19 548 GLY A O 1
ATOM 3908 N N . THR A 1 549 ? 28.447 14.625 -24.079 1.00 92.81 549 THR A N 1
ATOM 3909 C CA . THR A 1 549 ? 29.668 14.067 -24.676 1.00 92.81 549 THR A CA 1
ATOM 3910 C C . THR A 1 549 ? 30.449 15.117 -25.453 1.00 92.81 549 THR A C 1
ATOM 3912 O O . THR A 1 549 ? 29.888 16.108 -25.921 1.00 92.81 549 THR A O 1
ATOM 3915 N N . SER A 1 550 ? 31.760 14.943 -25.579 1.00 91.94 550 SER A N 1
ATOM 3916 C CA . SER A 1 550 ? 32.674 15.952 -26.116 1.00 91.94 550 SER A CA 1
ATOM 3917 C C . SER A 1 550 ? 33.776 15.344 -26.980 1.00 91.94 550 SER A C 1
ATOM 3919 O O . SER A 1 550 ? 34.077 14.158 -26.865 1.00 91.94 550 SER A O 1
ATOM 3921 N N . TRP A 1 551 ? 34.318 16.154 -27.892 1.00 91.31 551 TRP A N 1
ATOM 3922 C CA . TRP A 1 551 ? 35.303 15.752 -28.901 1.00 91.31 551 TRP A CA 1
ATOM 3923 C C . TRP A 1 551 ? 36.081 16.974 -29.433 1.00 91.31 551 TRP A C 1
ATOM 3925 O O . TRP A 1 551 ? 35.703 18.121 -29.151 1.00 91.31 551 TRP A O 1
ATOM 3935 N N . PRO A 1 552 ? 37.142 16.792 -30.245 1.00 87.31 552 PRO A N 1
ATOM 3936 C CA . PRO A 1 552 ? 37.881 17.890 -30.868 1.00 87.31 552 PRO A CA 1
ATOM 3937 C C . PRO A 1 552 ? 37.004 18.884 -31.654 1.00 87.31 552 PRO A C 1
ATOM 3939 O O . PRO A 1 552 ? 36.659 18.682 -32.815 1.00 87.31 552 PRO A O 1
ATOM 3942 N N . GLY A 1 553 ? 36.684 20.018 -31.024 1.00 83.56 553 GLY A N 1
ATOM 3943 C CA . GLY A 1 553 ? 35.951 21.127 -31.646 1.00 83.56 553 GLY A CA 1
ATOM 3944 C C . GLY A 1 553 ? 34.426 21.104 -31.486 1.00 83.56 553 GLY A C 1
ATOM 3945 O O . GLY A 1 553 ? 33.779 22.020 -31.998 1.00 83.56 553 GLY A O 1
ATOM 3946 N N . GLY A 1 554 ? 33.850 20.144 -30.756 1.00 87.81 554 GLY A N 1
ATOM 3947 C CA . GLY A 1 554 ? 32.405 20.066 -30.518 1.00 87.81 554 GLY A CA 1
ATOM 3948 C C . GLY A 1 554 ? 32.019 19.365 -29.212 1.00 87.81 554 GLY A C 1
ATOM 3949 O O . GLY A 1 554 ? 32.868 18.879 -28.467 1.00 87.81 554 GLY A O 1
ATOM 3950 N N . GLN A 1 555 ? 30.723 19.397 -28.904 1.00 91.50 555 GLN A N 1
ATOM 3951 C CA . GLN A 1 555 ? 30.110 18.671 -27.790 1.00 91.50 555 GLN A CA 1
ATOM 3952 C C . GLN A 1 555 ? 28.599 18.532 -28.019 1.00 91.50 555 GLN A C 1
ATOM 3954 O O . GLN A 1 555 ? 27.976 19.460 -28.546 1.00 91.50 555 GLN A O 1
ATOM 3959 N N . THR A 1 556 ? 28.016 17.441 -27.534 1.00 91.00 556 THR A N 1
ATOM 3960 C CA . THR A 1 556 ? 26.596 17.357 -27.181 1.00 91.00 556 THR A CA 1
ATOM 3961 C C . THR A 1 556 ? 26.503 17.746 -25.702 1.00 91.00 556 THR A C 1
ATOM 3963 O O . THR A 1 556 ? 27.071 17.040 -24.867 1.00 91.00 556 THR A O 1
ATOM 3966 N N . PRO A 1 557 ? 25.892 18.893 -25.343 1.00 90.69 557 PRO A N 1
ATOM 3967 C CA . PRO A 1 557 ? 25.849 19.348 -23.955 1.00 90.69 557 PRO A CA 1
ATOM 3968 C C . PRO A 1 557 ? 25.138 18.353 -23.036 1.00 90.69 557 PRO A C 1
ATOM 3970 O O . PRO A 1 557 ? 24.191 17.696 -23.462 1.00 90.69 557 PRO A O 1
ATOM 3973 N N . ALA A 1 558 ? 25.549 18.318 -21.766 1.00 91.75 558 ALA A N 1
ATOM 3974 C CA . ALA A 1 558 ? 24.818 17.604 -20.726 1.00 91.75 558 ALA A CA 1
ATOM 3975 C C . ALA A 1 558 ? 23.359 18.084 -20.658 1.00 91.75 558 ALA A C 1
ATOM 3977 O O . ALA A 1 558 ? 23.077 19.286 -20.748 1.00 91.75 558 ALA A O 1
ATOM 3978 N N . PHE A 1 559 ? 22.451 17.133 -20.488 1.00 88.81 559 PHE A N 1
ATOM 3979 C CA . PHE A 1 559 ? 21.016 17.323 -20.484 1.00 88.81 559 PHE A CA 1
ATOM 3980 C C . PHE A 1 559 ? 20.422 16.838 -19.158 1.00 88.81 559 PHE A C 1
ATOM 3982 O O . PHE A 1 559 ? 20.412 15.651 -18.857 1.00 88.81 559 PHE A O 1
ATOM 3989 N N . ASP A 1 560 ? 19.906 17.786 -18.378 1.00 87.69 560 ASP A N 1
ATOM 3990 C CA . ASP A 1 560 ? 19.163 17.525 -17.147 1.00 87.69 560 ASP A CA 1
ATOM 3991 C C . ASP A 1 560 ? 17.653 17.483 -17.478 1.00 87.69 560 ASP A C 1
ATOM 3993 O O . ASP A 1 560 ? 17.107 18.510 -17.913 1.00 87.69 560 ASP A O 1
ATOM 3997 N N . PRO A 1 561 ? 16.964 16.337 -17.302 1.00 84.38 561 PRO A N 1
ATOM 3998 C CA . PRO A 1 561 ? 15.544 16.206 -17.624 1.00 84.38 561 PRO A CA 1
ATOM 3999 C C . PRO A 1 561 ? 14.654 17.099 -16.747 1.00 84.38 561 PRO A C 1
ATOM 4001 O O . PRO A 1 561 ? 13.695 17.689 -17.255 1.00 84.38 561 PRO A O 1
ATOM 4004 N N . ALA A 1 562 ? 15.013 17.304 -15.473 1.00 81.94 562 ALA A N 1
ATOM 4005 C CA . ALA A 1 562 ? 14.257 18.143 -14.544 1.00 81.94 562 ALA A CA 1
ATOM 4006 C C . ALA A 1 562 ? 14.334 19.641 -14.905 1.00 81.94 562 ALA A C 1
ATOM 4008 O O . ALA A 1 562 ? 13.453 20.430 -14.539 1.00 81.94 562 ALA A O 1
ATOM 4009 N N . VAL A 1 563 ? 15.344 20.068 -15.675 1.00 81.12 563 VAL A N 1
ATOM 4010 C CA . VAL A 1 563 ? 15.456 21.457 -16.139 1.00 81.12 563 VAL A CA 1
ATOM 4011 C C . VAL A 1 563 ? 14.410 21.753 -17.216 1.00 81.12 563 VAL A C 1
ATOM 4013 O O . VAL A 1 563 ? 14.551 21.416 -18.396 1.00 81.12 563 VAL A O 1
ATOM 4016 N N . GLY A 1 564 ? 13.369 22.475 -16.798 1.00 68.38 564 GLY A N 1
ATOM 4017 C CA . GLY A 1 564 ? 12.282 22.957 -17.656 1.00 68.38 564 GLY A CA 1
ATOM 4018 C C . GLY A 1 564 ? 10.961 22.197 -17.521 1.00 68.38 564 GLY A C 1
ATOM 4019 O O . GLY A 1 564 ? 10.043 22.529 -18.265 1.00 68.38 564 GLY A O 1
ATOM 4020 N N . LEU A 1 565 ? 10.875 21.243 -16.585 1.00 73.25 565 LEU A N 1
ATOM 4021 C CA . LEU A 1 565 ? 9.686 20.454 -16.242 1.00 73.25 565 LEU A CA 1
ATOM 4022 C C . LEU A 1 565 ? 8.388 21.287 -16.221 1.00 73.25 565 LEU A C 1
ATOM 4024 O O . LEU A 1 565 ? 8.311 22.302 -15.518 1.00 73.25 565 LEU A O 1
ATOM 4028 N N . VAL A 1 566 ? 7.350 20.824 -16.926 1.00 66.00 566 VAL A N 1
ATOM 4029 C CA . VAL A 1 566 ? 5.980 21.348 -16.815 1.00 66.00 566 VAL A CA 1
ATOM 4030 C C . VAL A 1 566 ? 5.073 20.277 -16.188 1.00 66.00 566 VAL A C 1
ATOM 4032 O O . VAL A 1 566 ? 4.589 19.404 -16.905 1.00 66.00 566 VAL A O 1
ATOM 4035 N N . PRO A 1 567 ? 4.797 20.331 -14.868 1.00 54.69 567 PRO A N 1
ATOM 4036 C CA . PRO A 1 567 ? 3.950 19.343 -14.198 1.00 54.69 567 PRO A CA 1
ATOM 4037 C C . PRO A 1 567 ? 2.577 19.187 -14.868 1.00 54.69 567 PRO A C 1
ATOM 4039 O O . PRO A 1 567 ? 1.902 20.180 -15.152 1.00 54.69 567 PRO A O 1
ATOM 4042 N N . GLY A 1 568 ? 2.166 17.941 -15.118 1.00 50.75 568 GLY A N 1
ATOM 4043 C CA . GLY A 1 568 ? 0.926 17.610 -15.836 1.00 50.75 568 GLY A CA 1
ATOM 4044 C C . GLY A 1 568 ? 1.043 17.603 -17.368 1.00 50.75 568 GLY A C 1
ATOM 4045 O O . GLY A 1 568 ? 0.057 17.339 -18.053 1.00 50.75 568 GLY A O 1
ATOM 4046 N N . VAL A 1 569 ? 2.231 17.863 -17.917 1.00 60.41 569 VAL A N 1
ATOM 4047 C CA . VAL A 1 569 ? 2.649 17.400 -19.250 1.00 60.41 569 VAL A CA 1
ATOM 4048 C C . VAL A 1 569 ? 3.603 16.221 -19.032 1.00 60.41 569 VAL A C 1
ATOM 4050 O O . VAL A 1 569 ? 4.274 16.170 -18.004 1.00 60.41 569 VAL A O 1
ATOM 4053 N N . ALA A 1 570 ? 3.674 15.274 -19.971 1.00 65.25 570 ALA A N 1
ATOM 4054 C CA . ALA A 1 570 ? 4.610 14.147 -19.903 1.00 65.25 570 ALA A CA 1
ATOM 4055 C C . ALA A 1 570 ? 6.061 14.582 -20.209 1.00 65.25 570 ALA A C 1
ATOM 4057 O O . ALA A 1 570 ? 6.633 14.184 -21.218 1.00 65.25 570 ALA A O 1
ATOM 4058 N N . ASP A 1 571 ? 6.615 15.443 -19.354 1.00 69.75 571 ASP A N 1
ATOM 4059 C CA . ASP A 1 571 ? 8.049 15.665 -19.180 1.00 69.75 571 ASP A CA 1
ATOM 4060 C C . ASP A 1 571 ? 8.460 14.861 -17.925 1.00 69.75 571 ASP A C 1
ATOM 4062 O O . ASP A 1 571 ? 8.053 15.214 -16.819 1.00 69.75 571 ASP A O 1
ATOM 4066 N N . GLY A 1 572 ? 9.214 13.769 -18.067 1.00 81.69 572 GLY A N 1
ATOM 4067 C CA . GLY A 1 572 ? 9.692 12.968 -16.934 1.00 81.69 572 GLY A CA 1
ATOM 4068 C C . GLY A 1 572 ? 11.073 13.389 -16.411 1.00 81.69 572 GLY A C 1
ATOM 4069 O O . GLY A 1 572 ? 11.695 14.323 -16.922 1.00 81.69 572 GLY A O 1
ATOM 4070 N N . THR A 1 573 ? 11.563 12.692 -15.382 1.00 86.81 573 THR A N 1
ATOM 4071 C CA . THR A 1 573 ? 12.824 13.000 -14.672 1.00 86.81 573 THR A CA 1
ATOM 4072 C C . THR A 1 573 ? 13.887 11.905 -14.752 1.00 86.81 573 THR A C 1
ATOM 4074 O O . THR A 1 573 ? 15.011 12.141 -14.314 1.00 86.81 573 THR A O 1
ATOM 4077 N N . ILE A 1 574 ? 13.565 10.724 -15.283 1.00 89.50 574 ILE A N 1
ATOM 4078 C CA . ILE A 1 574 ? 14.497 9.597 -15.396 1.00 89.50 574 ILE A CA 1
ATOM 4079 C C . ILE A 1 574 ? 15.242 9.666 -16.738 1.00 89.50 574 ILE A C 1
ATOM 4081 O O . ILE A 1 574 ? 14.649 9.879 -17.797 1.00 89.50 574 ILE A O 1
ATOM 4085 N N . GLY A 1 575 ? 16.560 9.480 -16.691 1.00 92.06 575 GLY A N 1
ATOM 4086 C CA . GLY A 1 575 ? 17.435 9.411 -17.860 1.00 92.06 575 GLY A CA 1
ATOM 4087 C C . GLY A 1 575 ? 17.518 10.670 -18.735 1.00 92.06 575 GLY A C 1
ATOM 4088 O O . GLY A 1 575 ? 16.867 11.694 -18.525 1.00 92.06 575 GLY A O 1
ATOM 4089 N N . GLY A 1 576 ? 18.347 10.590 -19.773 1.00 92.81 576 GLY A N 1
ATOM 4090 C CA . GLY A 1 576 ? 18.682 11.699 -20.668 1.00 92.81 576 GLY A CA 1
ATOM 4091 C C . GLY A 1 576 ? 17.633 12.063 -21.720 1.00 92.81 576 GLY A C 1
ATOM 4092 O O . GLY A 1 576 ? 17.899 12.917 -22.561 1.00 92.81 576 GLY A O 1
ATOM 4093 N N . VAL A 1 577 ? 16.441 11.462 -21.688 1.00 92.44 577 VAL A N 1
ATOM 4094 C CA . VAL A 1 577 ? 15.277 11.898 -22.490 1.00 92.44 577 VAL A CA 1
ATOM 4095 C C . VAL A 1 577 ? 14.084 12.350 -21.640 1.00 92.44 577 VAL A C 1
ATOM 4097 O O . VAL A 1 577 ? 13.147 12.935 -22.192 1.00 92.44 577 VAL A O 1
ATOM 4100 N N . GLY A 1 578 ? 14.142 12.146 -20.317 1.00 90.94 578 GLY A N 1
ATOM 4101 C CA . GLY A 1 578 ? 13.068 12.459 -19.375 1.00 90.94 578 GLY A CA 1
ATOM 4102 C C . GLY A 1 578 ? 11.927 11.442 -19.392 1.00 90.94 578 GLY A C 1
ATOM 4103 O O . GLY A 1 578 ? 10.784 11.837 -19.602 1.00 90.94 578 GLY A O 1
ATOM 4104 N N . PHE A 1 579 ? 12.236 10.162 -19.172 1.00 92.56 579 PHE A N 1
ATOM 4105 C CA . PHE A 1 579 ? 11.256 9.114 -18.866 1.00 92.56 579 PHE A CA 1
ATOM 4106 C C . PHE A 1 579 ? 10.515 9.436 -17.555 1.00 92.56 579 PHE A C 1
ATOM 4108 O O . PHE A 1 579 ? 11.104 9.993 -16.618 1.00 92.56 579 PHE A O 1
ATOM 4115 N N . ARG A 1 580 ? 9.216 9.136 -17.481 1.00 90.31 580 ARG A N 1
ATOM 4116 C CA . ARG A 1 580 ? 8.394 9.346 -16.281 1.00 90.31 580 ARG A CA 1
ATOM 4117 C C . ARG A 1 580 ? 8.756 8.338 -15.187 1.00 90.31 580 ARG A C 1
ATOM 4119 O O . ARG A 1 580 ? 9.117 7.201 -15.472 1.00 90.31 580 ARG A O 1
ATOM 4126 N N . SER A 1 581 ? 8.655 8.773 -13.931 1.00 83.56 581 SER A N 1
ATOM 4127 C CA . SER A 1 581 ? 9.038 8.001 -12.735 1.00 83.56 581 SER A CA 1
ATOM 4128 C C . SER A 1 581 ? 8.062 6.884 -12.346 1.00 83.56 581 SER A C 1
ATOM 4130 O O . SER A 1 581 ? 8.266 6.220 -11.340 1.00 83.56 581 SER A O 1
ATOM 4132 N N . ASP A 1 582 ? 6.988 6.728 -13.109 1.00 84.00 582 ASP A N 1
ATOM 4133 C CA . ASP A 1 582 ? 5.879 5.795 -12.931 1.00 84.00 582 ASP A CA 1
ATOM 4134 C C . ASP A 1 582 ? 5.556 5.091 -14.265 1.00 84.00 582 ASP A C 1
ATOM 4136 O O . ASP A 1 582 ? 4.400 4.846 -14.594 1.00 84.00 582 ASP A O 1
ATOM 4140 N N . SER A 1 583 ? 6.580 4.840 -15.088 1.00 91.06 583 SER A N 1
ATOM 4141 C CA . SER A 1 583 ? 6.439 4.246 -16.422 1.00 91.06 583 SER A CA 1
ATOM 4142 C C . SER A 1 583 ? 7.623 3.351 -16.762 1.00 91.06 583 SER A C 1
ATOM 4144 O O . SER A 1 583 ? 8.748 3.678 -16.388 1.00 91.06 583 SER A O 1
ATOM 4146 N N . LEU A 1 584 ? 7.386 2.280 -17.525 1.00 94.00 584 LEU A N 1
ATOM 4147 C CA . LEU A 1 584 ? 8.445 1.416 -18.046 1.00 94.00 584 LEU A CA 1
ATOM 4148 C C . LEU A 1 584 ? 9.266 2.157 -19.119 1.00 94.00 584 LEU A C 1
ATOM 4150 O O . LEU A 1 584 ? 8.709 2.487 -20.174 1.00 94.00 584 LEU A O 1
ATOM 4154 N N . PRO A 1 585 ? 10.575 2.406 -18.927 1.00 95.75 585 PRO A N 1
ATOM 4155 C CA . PRO A 1 585 ? 11.395 3.049 -19.947 1.00 95.75 585 PRO A CA 1
ATOM 4156 C C . PRO A 1 585 ? 11.757 2.035 -21.034 1.00 95.75 585 PRO A C 1
ATOM 4158 O O . PRO A 1 585 ? 12.396 1.017 -20.765 1.00 95.75 585 PRO A O 1
ATOM 4161 N N . ILE A 1 586 ? 11.366 2.296 -22.281 1.00 97.38 586 ILE A N 1
ATOM 4162 C CA . ILE A 1 586 ? 11.628 1.384 -23.400 1.00 97.38 586 ILE A CA 1
ATOM 4163 C C . ILE A 1 586 ? 12.436 2.116 -24.464 1.00 97.38 586 ILE A C 1
ATOM 4165 O O . ILE A 1 586 ? 11.988 3.119 -25.012 1.00 97.38 586 ILE A O 1
ATOM 4169 N N . VAL A 1 587 ? 13.614 1.604 -24.819 1.00 97.81 587 VAL A N 1
ATOM 4170 C CA . VAL A 1 587 ? 14.412 2.168 -25.918 1.00 97.81 587 VAL A CA 1
ATOM 4171 C C . VAL A 1 587 ? 14.253 1.298 -27.155 1.00 97.81 587 VAL A C 1
ATOM 4173 O O . VAL A 1 587 ? 14.551 0.109 -27.127 1.00 97.81 587 VAL A O 1
ATOM 4176 N N . VAL A 1 588 ? 13.806 1.898 -28.256 1.00 97.75 588 VAL A N 1
ATOM 4177 C CA . VAL A 1 588 ? 13.679 1.249 -29.564 1.00 97.75 588 VAL A CA 1
ATOM 4178 C C . VAL A 1 588 ? 14.836 1.730 -30.435 1.00 97.75 588 VAL A C 1
ATOM 4180 O O . VAL A 1 588 ? 14.789 2.831 -30.983 1.00 97.75 588 VAL A O 1
ATOM 4183 N N . HIS A 1 589 ? 15.894 0.926 -30.529 1.00 96.00 589 HIS A N 1
ATOM 4184 C CA . HIS A 1 589 ? 17.143 1.275 -31.212 1.00 96.00 589 HIS A CA 1
ATOM 4185 C C . HIS A 1 589 ? 17.192 0.691 -32.634 1.00 96.00 589 HIS A C 1
ATOM 4187 O O . HIS A 1 589 ? 17.097 -0.523 -32.815 1.00 96.00 589 HIS A O 1
ATOM 4193 N N . ILE A 1 590 ? 17.318 1.557 -33.644 1.00 94.38 590 ILE A N 1
ATOM 4194 C CA . ILE A 1 590 ? 17.109 1.225 -35.064 1.00 94.38 590 ILE A CA 1
ATOM 4195 C C . ILE A 1 590 ? 18.348 1.634 -35.881 1.00 94.38 590 ILE A C 1
ATOM 4197 O O . ILE A 1 590 ? 18.719 2.808 -35.856 1.00 94.38 590 ILE A O 1
ATOM 4201 N N . THR A 1 591 ? 18.973 0.697 -36.608 1.00 89.19 591 THR A N 1
ATOM 4202 C CA . THR A 1 591 ? 20.226 0.934 -37.367 1.00 89.19 591 THR A CA 1
ATOM 4203 C C . THR A 1 591 ? 20.474 -0.095 -38.485 1.00 89.19 591 THR A C 1
ATOM 4205 O O . THR A 1 591 ? 19.953 -1.216 -38.443 1.00 89.19 591 THR A O 1
ATOM 4208 N N . ASP A 1 592 ? 21.289 0.273 -39.482 1.00 82.00 592 ASP A N 1
ATOM 4209 C CA . ASP A 1 592 ? 21.910 -0.641 -40.455 1.00 82.00 592 ASP A CA 1
ATOM 4210 C C . ASP A 1 592 ? 23.447 -0.723 -40.337 1.00 82.00 592 ASP A C 1
ATOM 4212 O O . ASP A 1 592 ? 24.123 -1.270 -41.212 1.00 82.00 592 ASP A O 1
ATOM 4216 N N . ALA A 1 593 ? 23.973 -0.274 -39.192 1.00 77.12 593 ALA A N 1
ATOM 4217 C CA . ALA A 1 593 ? 25.373 -0.289 -38.788 1.00 77.12 593 ALA A CA 1
ATOM 4218 C C . ALA A 1 593 ? 25.628 -1.123 -37.511 1.00 77.12 593 ALA A C 1
ATOM 4220 O O . ALA A 1 593 ? 24.726 -1.463 -36.744 1.00 77.12 593 ALA A O 1
ATOM 4221 N N . LEU A 1 594 ? 26.899 -1.470 -37.282 1.00 75.06 594 LEU A N 1
ATOM 4222 C CA . LEU A 1 594 ? 27.374 -1.916 -35.964 1.00 75.06 594 LEU A CA 1
ATOM 4223 C C . LEU A 1 594 ? 27.643 -0.686 -35.087 1.00 75.06 594 LEU A C 1
ATOM 4225 O O . LEU A 1 594 ? 27.796 0.412 -35.608 1.00 75.06 594 LEU A O 1
ATOM 4229 N N . SER A 1 595 ? 27.772 -0.848 -33.769 1.00 79.88 595 SER A N 1
ATOM 4230 C CA . SER A 1 595 ? 28.201 0.263 -32.904 1.00 79.88 595 SER A CA 1
ATOM 4231 C C . SER A 1 595 ? 29.689 0.243 -32.563 1.00 79.88 595 SER A C 1
ATOM 4233 O O . SER A 1 595 ? 30.245 -0.816 -32.274 1.00 79.88 595 SER A O 1
ATOM 4235 N N . HIS A 1 596 ? 30.300 1.427 -32.549 1.00 75.50 596 HIS A N 1
ATOM 4236 C CA . HIS A 1 596 ? 31.664 1.675 -32.086 1.00 75.50 596 HIS A CA 1
ATOM 4237 C C . HIS A 1 596 ? 31.792 1.656 -30.557 1.00 75.50 596 HIS A C 1
ATOM 4239 O O . HIS A 1 596 ? 30.913 2.129 -29.838 1.00 75.50 596 HIS A O 1
ATOM 4245 N N . GLU A 1 597 ? 32.928 1.163 -30.061 1.00 75.69 597 GLU A N 1
ATOM 4246 C CA . GLU A 1 597 ? 33.275 1.152 -28.635 1.00 75.69 597 GLU A CA 1
ATOM 4247 C C . GLU A 1 597 ? 33.989 2.451 -28.218 1.00 75.69 597 GLU A C 1
ATOM 4249 O O . GLU A 1 597 ? 34.835 2.969 -28.948 1.00 75.69 597 GLU A O 1
ATOM 4254 N N . GLY A 1 598 ? 33.727 2.964 -27.011 1.00 69.06 598 GLY A N 1
ATOM 4255 C CA . GLY A 1 598 ? 34.363 4.173 -26.484 1.00 69.06 598 GLY A CA 1
ATOM 4256 C C . GLY A 1 598 ? 35.897 4.177 -26.535 1.00 69.06 598 GLY A C 1
ATOM 4257 O O . GLY A 1 598 ? 36.492 5.203 -26.870 1.00 69.06 598 GLY A O 1
ATOM 4258 N N . ARG A 1 599 ? 36.558 3.034 -26.295 1.00 69.06 599 ARG A N 1
ATOM 4259 C CA . ARG A 1 599 ? 38.032 2.907 -26.459 1.00 69.06 599 ARG A CA 1
ATOM 4260 C C . ARG A 1 599 ? 38.499 3.054 -27.908 1.00 69.06 599 ARG A C 1
ATOM 4262 O O . ARG A 1 599 ? 39.621 3.500 -28.126 1.00 69.06 599 ARG A O 1
ATOM 4269 N N . GLU A 1 600 ? 37.673 2.711 -28.895 1.00 66.75 600 GLU A N 1
ATOM 4270 C CA . GLU A 1 600 ? 38.017 2.883 -30.311 1.00 66.75 600 GLU A CA 1
ATOM 4271 C C . GLU A 1 600 ? 38.094 4.380 -30.633 1.00 66.75 600 GLU A C 1
ATOM 4273 O O . GLU A 1 600 ? 39.131 4.839 -31.115 1.00 66.75 600 GLU A O 1
ATOM 4278 N N . TYR A 1 601 ? 37.096 5.167 -30.216 1.00 76.06 601 TYR A N 1
ATOM 4279 C CA . TYR A 1 601 ? 37.147 6.632 -30.286 1.00 76.06 601 TYR A CA 1
ATOM 4280 C C . TYR A 1 601 ? 38.355 7.230 -29.552 1.00 76.06 601 TYR A C 1
ATOM 4282 O O . TYR A 1 601 ? 39.131 7.992 -30.138 1.00 76.06 601 TYR A O 1
ATOM 4290 N N . GLN A 1 602 ? 38.551 6.844 -28.288 1.00 78.31 602 GLN A N 1
ATOM 4291 C CA . GLN A 1 602 ? 39.642 7.341 -27.441 1.00 78.31 602 GLN A CA 1
ATOM 4292 C C . GLN A 1 602 ? 41.035 6.991 -27.999 1.00 78.31 602 GLN A C 1
ATOM 4294 O O . GLN A 1 602 ? 41.988 7.727 -27.751 1.00 78.31 602 GLN A O 1
ATOM 4299 N N . SER A 1 603 ? 41.166 5.908 -28.779 1.00 69.62 603 SER A N 1
ATOM 4300 C CA . SER A 1 603 ? 42.425 5.527 -29.437 1.00 69.62 603 SER A CA 1
ATOM 4301 C C . SER A 1 603 ? 42.841 6.470 -30.574 1.00 69.62 603 SER A C 1
ATOM 4303 O O . SER A 1 603 ? 44.037 6.651 -30.801 1.00 69.62 603 SER A O 1
ATOM 4305 N N . ALA A 1 604 ? 41.886 7.105 -31.268 1.00 68.31 604 ALA A N 1
ATOM 4306 C CA . ALA A 1 604 ? 42.194 8.077 -32.321 1.00 68.31 604 ALA A CA 1
ATOM 4307 C C . ALA A 1 604 ? 42.356 9.498 -31.762 1.00 68.31 604 ALA A C 1
ATOM 4309 O O . ALA A 1 604 ? 43.233 10.237 -32.212 1.00 68.31 604 ALA A O 1
ATOM 4310 N N . ASP A 1 605 ? 41.538 9.876 -30.771 1.00 74.75 605 ASP A N 1
ATOM 4311 C CA . ASP A 1 605 ? 41.733 11.098 -29.991 1.00 74.75 605 ASP A CA 1
ATOM 4312 C C . ASP A 1 605 ? 41.291 10.904 -28.519 1.00 74.75 605 ASP A C 1
ATOM 4314 O O . ASP A 1 605 ? 40.090 10.840 -28.237 1.00 74.75 605 ASP A O 1
ATOM 4318 N N . PRO A 1 606 ? 42.236 10.878 -27.554 1.00 77.62 606 PRO A N 1
ATOM 4319 C CA . PRO A 1 606 ? 41.940 10.706 -26.127 1.00 77.62 606 PRO A CA 1
ATOM 4320 C C . PRO A 1 606 ? 41.110 11.820 -25.465 1.00 77.62 606 PRO A C 1
ATOM 4322 O O . PRO A 1 606 ? 40.875 11.760 -24.259 1.00 77.62 606 PRO A O 1
ATOM 4325 N N . SER A 1 607 ? 40.699 12.862 -26.199 1.00 85.12 607 SER A N 1
ATOM 4326 C CA . SER A 1 607 ? 39.737 13.860 -25.715 1.00 85.12 607 SER A CA 1
ATOM 4327 C C . SER A 1 607 ? 38.275 13.521 -26.027 1.00 85.12 607 SER A C 1
ATOM 4329 O O . SER A 1 607 ? 37.392 14.254 -25.578 1.00 85.12 607 SER A O 1
ATOM 4331 N N . ILE A 1 608 ? 37.999 12.429 -26.754 1.00 85.94 608 ILE A N 1
ATOM 4332 C CA . ILE A 1 608 ? 36.630 11.958 -26.994 1.00 85.94 608 ILE A CA 1
ATOM 4333 C C . ILE A 1 608 ? 36.093 11.233 -25.754 1.00 85.94 608 ILE A C 1
ATOM 4335 O O . ILE A 1 608 ? 36.652 10.233 -25.309 1.00 85.94 608 ILE A O 1
ATOM 4339 N N . THR A 1 609 ? 34.978 11.713 -25.204 1.00 88.62 609 THR A N 1
ATOM 4340 C CA . THR A 1 609 ? 34.391 11.194 -23.953 1.00 88.62 609 THR A CA 1
ATOM 4341 C C . THR A 1 609 ? 33.312 10.130 -24.183 1.00 88.62 609 THR A C 1
ATOM 4343 O O . THR A 1 609 ? 32.260 10.188 -23.553 1.00 88.62 609 THR A O 1
ATOM 4346 N N . ALA A 1 610 ? 33.559 9.190 -25.096 1.00 86.44 610 ALA A N 1
ATOM 4347 C CA . ALA A 1 610 ? 32.626 8.111 -25.430 1.00 86.44 610 ALA A CA 1
ATOM 4348 C C . ALA A 1 610 ? 32.568 7.013 -24.349 1.00 86.44 610 ALA A C 1
ATOM 4350 O O . ALA A 1 610 ? 33.592 6.674 -23.745 1.00 86.44 610 ALA A O 1
ATOM 4351 N N . ALA A 1 611 ? 31.387 6.433 -24.132 1.00 86.38 611 ALA A N 1
ATOM 4352 C CA . ALA A 1 611 ? 31.132 5.379 -23.154 1.00 86.38 611 ALA A CA 1
ATOM 4353 C C . ALA A 1 611 ? 31.623 3.984 -23.597 1.00 86.38 611 ALA A C 1
ATOM 4355 O O . ALA A 1 611 ? 31.654 3.644 -24.780 1.00 86.38 611 ALA A O 1
ATOM 4356 N N . SER A 1 612 ? 31.981 3.146 -22.620 1.00 80.69 612 SER A N 1
ATOM 4357 C CA . SER A 1 612 ? 32.253 1.716 -22.820 1.00 80.69 612 SER A CA 1
ATOM 4358 C C . SER A 1 612 ? 30.962 0.891 -22.792 1.00 80.69 612 SER A C 1
ATOM 4360 O O . SER A 1 612 ? 29.963 1.315 -22.208 1.00 80.69 612 SER A O 1
ATOM 4362 N N . VAL A 1 613 ? 30.996 -0.329 -23.342 1.00 74.44 613 VAL A N 1
ATOM 4363 C CA . VAL A 1 613 ? 29.843 -1.258 -23.328 1.00 74.44 613 VAL A CA 1
ATOM 4364 C C . VAL A 1 613 ? 29.302 -1.499 -21.914 1.00 74.44 613 VAL A C 1
ATOM 4366 O O . VAL A 1 613 ? 28.090 -1.521 -21.719 1.00 74.44 613 VAL A O 1
ATOM 4369 N N . GLU A 1 614 ? 30.175 -1.639 -20.914 1.00 75.75 614 GLU A N 1
ATOM 4370 C CA . GLU A 1 614 ? 29.734 -1.873 -19.533 1.00 75.75 614 GLU A CA 1
ATOM 4371 C C . GLU A 1 614 ? 29.076 -0.630 -18.916 1.00 75.75 614 GLU A C 1
ATOM 4373 O O . GLU A 1 614 ? 28.053 -0.760 -18.253 1.00 75.75 614 GLU A O 1
ATOM 4378 N N . ASN A 1 615 ? 29.576 0.579 -19.203 1.00 83.94 615 ASN A N 1
ATOM 4379 C CA . ASN A 1 615 ? 28.928 1.813 -18.746 1.00 83.94 615 ASN A CA 1
ATOM 4380 C C . ASN A 1 615 ? 27.534 1.988 -19.376 1.00 83.94 615 ASN A C 1
ATOM 4382 O O . ASN A 1 615 ? 26.628 2.483 -18.709 1.00 83.94 615 ASN A O 1
ATOM 4386 N N . VAL A 1 616 ? 27.356 1.575 -20.638 1.00 89.06 616 VAL A N 1
ATOM 4387 C CA . VAL A 1 616 ? 26.054 1.575 -21.330 1.00 89.06 616 VAL A CA 1
ATOM 4388 C C . VAL A 1 616 ? 25.074 0.627 -20.638 1.00 89.06 616 VAL A C 1
ATOM 4390 O O . VAL A 1 616 ? 23.962 1.043 -20.323 1.00 89.06 616 VAL A O 1
ATOM 4393 N N . LYS A 1 617 ? 25.486 -0.621 -20.357 1.00 81.88 617 LYS A N 1
ATOM 4394 C CA . LYS A 1 617 ? 24.657 -1.610 -19.643 1.00 81.88 617 LYS A CA 1
ATOM 4395 C C . LYS A 1 617 ? 24.219 -1.094 -18.275 1.00 81.88 617 LYS A C 1
ATOM 4397 O O . LYS A 1 617 ? 23.024 -1.055 -18.010 1.00 81.88 617 LYS A O 1
ATOM 4402 N N . THR A 1 618 ? 25.175 -0.681 -17.437 1.00 85.75 618 THR A N 1
ATOM 4403 C CA . THR A 1 618 ? 24.890 -0.210 -16.075 1.00 85.75 618 THR A CA 1
ATOM 4404 C C . THR A 1 618 ? 23.945 0.983 -16.107 1.00 85.75 618 THR A C 1
ATOM 4406 O O . THR A 1 618 ? 22.929 0.950 -15.435 1.00 85.75 618 THR A O 1
ATOM 4409 N N . ALA A 1 619 ? 24.195 1.981 -16.959 1.00 93.25 619 ALA A N 1
ATOM 4410 C CA . ALA A 1 619 ? 23.322 3.149 -17.044 1.00 93.25 619 ALA A CA 1
ATOM 4411 C C . ALA A 1 619 ? 21.885 2.815 -17.484 1.00 93.25 619 ALA A C 1
ATOM 4413 O O . ALA A 1 619 ? 20.951 3.449 -17.004 1.00 93.25 619 ALA A O 1
ATOM 4414 N N . LEU A 1 620 ? 21.694 1.850 -18.394 1.00 92.88 620 LEU A N 1
ATOM 4415 C CA . LEU A 1 620 ? 20.360 1.393 -18.808 1.00 92.88 620 LEU A CA 1
ATOM 4416 C C . LEU A 1 620 ? 19.660 0.605 -17.690 1.00 92.88 620 LEU A C 1
ATOM 4418 O O . LEU A 1 620 ? 18.473 0.815 -17.453 1.00 92.88 620 LEU A O 1
ATOM 4422 N N . PHE A 1 621 ? 20.395 -0.262 -16.990 1.00 86.81 621 PHE A N 1
ATOM 4423 C CA . PHE A 1 621 ? 19.883 -1.052 -15.869 1.00 86.81 621 PHE A CA 1
ATOM 4424 C C . PHE A 1 621 ? 19.524 -0.174 -14.657 1.00 86.81 621 PHE A C 1
ATOM 4426 O O . PHE A 1 621 ? 18.448 -0.331 -14.092 1.00 86.81 621 PHE A O 1
ATOM 4433 N N . ASP A 1 622 ? 20.360 0.817 -14.327 1.00 88.44 622 ASP A N 1
ATOM 4434 C CA . ASP A 1 622 ? 20.144 1.799 -13.250 1.00 88.44 622 ASP A CA 1
ATOM 4435 C C . ASP A 1 622 ? 18.858 2.633 -13.439 1.00 88.44 622 ASP A C 1
ATOM 4437 O O . ASP A 1 622 ? 18.364 3.228 -12.480 1.00 88.44 622 ASP A O 1
ATOM 4441 N N . ILE A 1 623 ? 18.314 2.696 -14.664 1.00 91.12 623 ILE A N 1
ATOM 4442 C CA . ILE A 1 623 ? 17.021 3.329 -14.966 1.00 91.12 623 ILE A CA 1
ATOM 4443 C C . ILE A 1 623 ? 15.907 2.332 -15.329 1.00 91.12 623 ILE A C 1
ATOM 4445 O O . ILE A 1 623 ? 14.860 2.761 -15.804 1.00 91.12 623 ILE A O 1
ATOM 4449 N N . GLY A 1 624 ? 16.112 1.021 -15.160 1.00 90.81 624 GLY A N 1
ATOM 4450 C CA . GLY A 1 624 ? 15.123 -0.013 -15.499 1.00 90.81 624 GLY A CA 1
ATOM 4451 C C . GLY A 1 624 ? 14.776 -0.106 -16.995 1.00 90.81 624 GLY A C 1
ATOM 4452 O O . GLY A 1 624 ? 13.705 -0.595 -17.350 1.00 90.81 624 GLY A O 1
ATOM 4453 N N . ALA A 1 625 ? 15.635 0.396 -17.890 1.00 94.12 625 ALA A N 1
ATOM 4454 C CA . ALA A 1 625 ? 15.301 0.528 -19.305 1.00 94.12 625 ALA A CA 1
ATOM 4455 C C . ALA A 1 625 ? 15.413 -0.791 -20.078 1.00 94.12 625 ALA A C 1
ATOM 4457 O O . ALA A 1 625 ? 16.477 -1.409 -20.137 1.00 94.12 625 ALA A O 1
ATOM 4458 N N . ARG A 1 626 ? 14.337 -1.159 -20.778 1.00 94.81 626 ARG A N 1
ATOM 4459 C CA . ARG A 1 626 ? 14.262 -2.334 -21.660 1.00 94.81 626 ARG A CA 1
ATOM 4460 C C . ARG A 1 626 ? 14.596 -1.932 -23.102 1.00 94.81 626 ARG A C 1
ATOM 4462 O O . ARG A 1 626 ? 13.922 -1.073 -23.673 1.00 94.81 626 ARG A O 1
ATOM 4469 N N . VAL A 1 627 ? 15.629 -2.519 -23.717 1.00 95.06 627 VAL A N 1
ATOM 4470 C CA . VAL A 1 627 ? 16.085 -2.116 -25.066 1.00 95.06 627 VAL A CA 1
ATOM 4471 C C . VAL A 1 627 ? 15.663 -3.119 -26.139 1.00 95.06 627 VAL A C 1
ATOM 4473 O O . VAL A 1 627 ? 16.254 -4.185 -26.290 1.00 95.06 627 VAL A O 1
ATOM 4476 N N . ILE A 1 628 ? 14.683 -2.733 -26.952 1.00 95.56 628 ILE A N 1
ATOM 4477 C CA . ILE A 1 628 ? 14.290 -3.439 -28.176 1.00 95.56 628 ILE A CA 1
ATOM 4478 C C . ILE A 1 628 ? 15.167 -2.929 -29.318 1.00 95.56 628 ILE A C 1
ATOM 4480 O O . ILE A 1 628 ? 15.355 -1.719 -29.471 1.00 95.56 628 ILE A O 1
ATOM 4484 N N . THR A 1 629 ? 15.684 -3.823 -30.159 1.00 91.31 629 THR A N 1
ATOM 4485 C CA . THR A 1 629 ? 16.529 -3.420 -31.294 1.00 91.31 629 THR A CA 1
ATOM 4486 C C . THR A 1 629 ? 15.987 -3.896 -32.631 1.00 91.31 629 THR A C 1
ATOM 4488 O O . THR A 1 629 ? 15.336 -4.935 -32.720 1.00 91.31 629 THR A O 1
ATOM 4491 N N . ILE A 1 630 ? 16.222 -3.110 -33.684 1.00 91.69 630 ILE A N 1
ATOM 4492 C CA . ILE A 1 630 ? 15.739 -3.385 -35.040 1.00 91.69 630 ILE A CA 1
ATOM 4493 C C . ILE A 1 630 ? 16.879 -3.150 -36.037 1.00 91.69 630 ILE A C 1
ATOM 4495 O O . ILE A 1 630 ? 17.276 -2.014 -36.299 1.00 91.69 630 ILE A O 1
ATOM 4499 N N . ALA A 1 631 ? 17.394 -4.247 -36.588 1.00 84.75 631 ALA A N 1
ATOM 4500 C CA . ALA A 1 631 ? 18.429 -4.284 -37.614 1.00 84.75 631 ALA A CA 1
ATOM 4501 C C . ALA A 1 631 ? 17.815 -4.228 -39.020 1.00 84.75 631 ALA A C 1
ATOM 4503 O O . ALA A 1 631 ? 16.864 -4.952 -39.301 1.00 84.75 631 ALA A O 1
ATOM 4504 N N . ASN A 1 632 ? 18.394 -3.486 -39.955 1.00 83.12 632 ASN A N 1
ATOM 4505 C CA . ASN A 1 632 ? 18.151 -3.738 -41.383 1.00 83.12 632 ASN A CA 1
ATOM 4506 C C . ASN A 1 632 ? 19.004 -4.941 -41.857 1.00 83.12 632 ASN A C 1
ATOM 4508 O O . ASN A 1 632 ? 20.148 -5.089 -41.438 1.00 83.12 632 ASN A O 1
ATOM 4512 N N . ALA A 1 633 ? 18.479 -5.792 -42.746 1.00 68.44 633 ALA A N 1
ATOM 4513 C CA . ALA A 1 633 ? 19.136 -7.005 -43.258 1.00 68.44 633 ALA A CA 1
ATOM 4514 C C . ALA A 1 633 ? 20.426 -6.796 -44.095 1.00 68.44 633 ALA A C 1
ATOM 4516 O O . ALA A 1 633 ? 21.120 -7.770 -44.406 1.00 68.44 633 ALA A O 1
ATOM 4517 N N . ARG A 1 634 ? 20.797 -5.546 -44.406 1.00 63.84 634 ARG A N 1
ATOM 4518 C CA . ARG A 1 634 ? 22.149 -5.151 -44.847 1.00 63.84 634 ARG A CA 1
ATOM 4519 C C . ARG A 1 634 ? 23.196 -5.452 -43.771 1.00 63.84 634 ARG A C 1
ATOM 4521 O O . ARG A 1 634 ? 24.323 -5.819 -44.114 1.00 63.84 634 ARG A O 1
ATOM 4528 N N . LEU A 1 635 ? 22.820 -5.365 -42.491 1.00 61.91 635 LEU A N 1
ATOM 4529 C CA . LEU A 1 635 ? 23.550 -6.034 -41.422 1.00 61.91 635 LEU A CA 1
ATOM 4530 C C . LEU A 1 635 ? 23.355 -7.542 -41.578 1.00 61.91 635 LEU A C 1
ATOM 4532 O O . LEU A 1 635 ? 22.214 -8.019 -41.576 1.00 61.91 635 LEU A O 1
ATOM 4536 N N . PRO A 1 636 ? 24.445 -8.330 -41.627 1.00 44.47 636 PRO A N 1
ATOM 4537 C CA . PRO A 1 636 ? 24.345 -9.761 -41.399 1.00 44.47 636 PRO A CA 1
ATOM 4538 C C . PRO A 1 636 ? 23.529 -10.032 -40.129 1.00 44.47 636 PRO A C 1
ATOM 4540 O O . PRO A 1 636 ? 23.612 -9.272 -39.156 1.00 44.47 636 PRO A O 1
ATOM 4543 N N . ARG A 1 637 ? 22.760 -11.130 -40.126 1.00 40.34 637 ARG A N 1
ATOM 4544 C CA . ARG A 1 637 ? 22.178 -11.664 -38.884 1.00 40.34 637 ARG A CA 1
ATOM 4545 C C . ARG A 1 637 ? 23.251 -11.740 -37.806 1.00 40.34 637 ARG A C 1
ATOM 4547 O O . ARG A 1 637 ? 24.424 -11.946 -38.134 1.00 40.34 637 ARG A O 1
ATOM 4554 N N . SER A 1 638 ? 22.815 -11.658 -36.546 1.00 39.56 638 SER A N 1
ATOM 4555 C CA . SER A 1 638 ? 23.594 -12.171 -35.421 1.00 39.56 638 SER A CA 1
ATOM 4556 C C . SER A 1 638 ? 24.229 -13.478 -35.871 1.00 39.56 638 SER A C 1
ATOM 4558 O O . SER A 1 638 ? 23.523 -14.395 -36.308 1.00 39.56 638 SER A O 1
ATOM 4560 N N . LEU A 1 639 ? 25.559 -13.496 -35.900 1.00 40.53 639 LEU A N 1
ATOM 4561 C CA . LEU A 1 639 ? 26.295 -14.669 -36.323 1.00 40.53 639 LEU A CA 1
ATOM 4562 C C . LEU A 1 639 ? 25.883 -15.762 -35.334 1.00 40.53 639 LEU A C 1
ATOM 4564 O O . LEU A 1 639 ? 26.127 -15.624 -34.139 1.00 40.53 639 LEU A O 1
ATOM 4568 N N . THR A 1 640 ? 25.188 -16.802 -35.801 1.00 38.19 640 THR A N 1
ATOM 4569 C CA . THR A 1 640 ? 24.787 -17.903 -34.915 1.00 38.19 640 THR A CA 1
ATOM 4570 C C . THR A 1 640 ? 26.039 -18.527 -34.305 1.00 38.19 640 THR A C 1
ATOM 4572 O O . THR A 1 640 ? 27.109 -18.397 -34.894 1.00 38.19 640 THR A O 1
ATOM 4575 N N . ASP A 1 641 ? 25.951 -19.299 -33.221 1.00 37.47 641 ASP A N 1
ATOM 4576 C CA . ASP A 1 641 ? 27.119 -20.063 -32.744 1.00 37.47 641 ASP A CA 1
ATOM 4577 C C . ASP A 1 641 ? 27.771 -20.903 -33.862 1.00 37.47 641 ASP A C 1
ATOM 4579 O O . ASP A 1 641 ? 28.974 -21.131 -33.832 1.00 37.47 641 ASP A O 1
ATOM 4583 N N . GLY A 1 642 ? 27.007 -21.307 -34.891 1.00 36.91 642 GLY A N 1
ATOM 4584 C CA . GLY A 1 642 ? 27.501 -21.976 -36.098 1.00 36.91 642 GLY A CA 1
ATOM 4585 C C . GLY A 1 642 ? 28.120 -21.063 -37.170 1.00 36.91 642 GLY A C 1
ATOM 4586 O O . GLY A 1 642 ? 28.961 -21.534 -37.935 1.00 36.91 642 GLY A O 1
A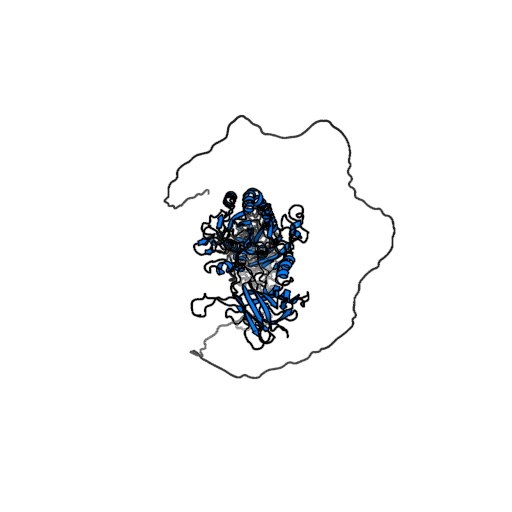TOM 4587 N N . ASP A 1 643 ? 27.757 -19.779 -37.236 1.00 37.50 643 ASP A N 1
ATOM 4588 C CA . ASP A 1 643 ? 28.316 -18.786 -38.170 1.00 37.50 643 ASP A CA 1
ATOM 4589 C C . ASP A 1 643 ? 29.466 -17.985 -37.548 1.00 37.50 643 ASP A C 1
ATOM 4591 O O . ASP A 1 643 ? 30.447 -17.717 -38.248 1.00 37.50 643 ASP A O 1
ATOM 4595 N N . ILE A 1 644 ? 29.398 -17.716 -36.235 1.00 39.88 644 ILE A N 1
ATOM 4596 C CA . ILE A 1 644 ? 30.548 -17.456 -35.363 1.00 39.88 644 ILE A CA 1
ATOM 4597 C C . ILE A 1 644 ? 31.509 -18.611 -35.556 1.00 39.88 644 ILE A C 1
ATOM 4599 O O . ILE A 1 644 ? 32.614 -18.358 -36.009 1.00 39.88 644 ILE A O 1
ATOM 4603 N N . ASP A 1 645 ? 31.107 -19.874 -35.389 1.00 38.38 645 ASP A N 1
ATOM 4604 C CA . ASP A 1 645 ? 32.021 -20.966 -35.720 1.00 38.38 645 ASP A CA 1
ATOM 4605 C C . ASP A 1 645 ? 32.420 -20.986 -37.196 1.00 38.38 645 ASP A C 1
ATOM 4607 O O . ASP A 1 645 ? 33.558 -21.321 -37.477 1.00 38.38 645 ASP A O 1
ATOM 4611 N N . SER A 1 646 ? 31.614 -20.559 -38.168 1.00 37.78 646 SER A N 1
ATOM 4612 C CA . SER A 1 646 ? 32.097 -20.498 -39.558 1.00 37.78 646 SER A CA 1
ATOM 4613 C C . SER A 1 646 ? 33.217 -19.458 -39.752 1.00 37.78 646 SER A C 1
ATOM 4615 O O . SER A 1 646 ? 34.183 -19.725 -40.474 1.00 37.78 646 SER A O 1
ATOM 4617 N N . ILE A 1 647 ? 33.125 -18.302 -39.081 1.00 40.41 647 ILE A N 1
ATOM 4618 C CA . ILE A 1 647 ? 34.076 -17.187 -39.177 1.00 40.41 647 ILE A CA 1
ATOM 4619 C C . ILE A 1 647 ? 35.263 -17.410 -38.238 1.00 40.41 647 ILE A C 1
ATOM 4621 O O . ILE A 1 647 ? 36.403 -17.369 -38.691 1.00 40.41 647 ILE A O 1
ATOM 4625 N N . PHE A 1 648 ? 35.039 -17.738 -36.973 1.00 44.00 648 PHE A N 1
ATOM 4626 C CA . PHE A 1 648 ? 36.073 -18.058 -35.995 1.00 44.00 648 PHE A CA 1
ATOM 4627 C C . PHE A 1 648 ? 36.740 -19.412 -36.273 1.00 44.00 648 PHE A C 1
ATOM 4629 O O . PHE A 1 648 ? 37.946 -19.489 -36.088 1.00 44.00 648 PHE A O 1
ATOM 4636 N N . GLN A 1 649 ? 36.091 -20.435 -36.853 1.00 39.19 649 GLN A N 1
ATOM 4637 C CA . GLN A 1 649 ? 36.843 -21.557 -37.450 1.00 39.19 649 GLN A CA 1
ATOM 4638 C C . GLN A 1 649 ? 37.578 -21.115 -38.724 1.00 39.19 649 GLN A C 1
ATOM 4640 O O . GLN A 1 649 ? 38.621 -21.684 -39.030 1.00 39.19 649 GLN A O 1
ATOM 4645 N N . SER A 1 650 ? 37.128 -20.096 -39.474 1.00 38.78 650 SER A N 1
ATOM 4646 C CA . SER A 1 650 ? 37.941 -19.564 -40.586 1.00 38.78 650 SER A CA 1
ATOM 4647 C C . SER A 1 650 ? 39.219 -18.856 -40.116 1.00 38.78 650 SER A C 1
ATOM 4649 O O . SER A 1 650 ? 40.251 -19.018 -40.763 1.00 38.78 650 SER A O 1
ATOM 4651 N N . GLN A 1 651 ? 39.169 -18.174 -38.966 1.00 43.72 651 GLN A N 1
ATOM 4652 C CA . GLN A 1 651 ? 40.297 -17.473 -38.338 1.00 43.72 651 GLN A CA 1
ATOM 4653 C C . GLN A 1 651 ? 41.198 -18.426 -37.517 1.00 43.72 651 GLN A C 1
ATOM 4655 O O . GLN A 1 651 ? 42.417 -18.398 -37.650 1.00 43.72 651 GLN A O 1
ATOM 4660 N N . CYS A 1 652 ? 40.610 -19.316 -36.707 1.00 46.28 652 CYS A N 1
ATOM 4661 C CA . CYS A 1 652 ? 41.305 -20.232 -35.790 1.00 46.28 652 CYS A CA 1
ATOM 4662 C C . CYS A 1 652 ? 41.546 -21.653 -36.350 1.00 46.28 652 CYS A C 1
ATOM 4664 O O . CYS A 1 652 ? 42.122 -22.478 -35.641 1.00 46.28 652 CYS A O 1
ATOM 4666 N N . THR A 1 653 ? 41.052 -22.029 -37.544 1.00 45.91 653 THR A N 1
ATOM 4667 C CA . THR A 1 653 ? 41.061 -23.458 -37.966 1.00 45.91 653 THR A CA 1
ATOM 4668 C C . THR A 1 653 ? 41.184 -23.744 -39.473 1.00 45.91 653 THR A C 1
ATOM 4670 O O . THR A 1 653 ? 41.696 -24.800 -39.851 1.00 45.91 653 THR A O 1
ATOM 4673 N N . ARG A 1 654 ? 40.697 -22.884 -40.380 1.00 33.50 654 ARG A N 1
ATOM 4674 C CA . ARG A 1 654 ? 40.343 -23.327 -41.744 1.00 33.50 654 ARG A CA 1
ATOM 4675 C C . ARG A 1 654 ? 41.451 -23.219 -42.790 1.00 33.50 654 ARG A C 1
ATOM 4677 O O . ARG A 1 654 ? 41.340 -22.488 -43.772 1.00 33.50 654 ARG A O 1
ATOM 4684 N N . GLY A 1 655 ? 42.434 -24.105 -42.678 1.00 48.03 655 GLY A N 1
ATOM 4685 C CA . GLY A 1 655 ? 43.179 -24.596 -43.843 1.00 48.03 655 GLY A CA 1
ATOM 4686 C C . GLY A 1 655 ? 44.114 -23.593 -44.533 1.00 48.03 655 GLY A C 1
ATOM 4687 O O . GLY A 1 655 ? 44.594 -23.877 -45.632 1.00 48.03 655 GLY A O 1
ATOM 4688 N N . THR A 1 656 ? 44.349 -22.436 -43.919 1.00 48.59 656 THR A N 1
ATOM 4689 C CA . THR A 1 656 ? 45.322 -21.432 -44.345 1.00 48.59 656 THR A CA 1
ATOM 4690 C C . THR A 1 656 ? 46.691 -21.706 -43.721 1.00 48.59 656 THR A C 1
ATOM 4692 O O . THR A 1 656 ? 46.848 -22.535 -42.828 1.00 48.59 656 THR A O 1
ATOM 4695 N N . GLU A 1 657 ? 47.716 -21.037 -44.236 1.00 56.75 657 GLU A N 1
ATOM 4696 C CA . GLU A 1 657 ? 49.123 -21.313 -43.925 1.00 56.75 657 GLU A CA 1
ATOM 4697 C C . GLU A 1 657 ? 49.634 -20.491 -42.718 1.00 56.75 657 GLU A C 1
ATOM 4699 O O . GLU A 1 657 ? 50.828 -20.220 -42.612 1.00 56.75 657 GLU A O 1
ATOM 4704 N N . HIS A 1 658 ? 48.721 -20.098 -41.817 1.00 65.81 658 HIS A N 1
ATOM 4705 C CA . HIS A 1 658 ? 48.940 -19.117 -40.747 1.00 65.81 658 HIS A CA 1
ATOM 4706 C C . HIS A 1 658 ? 48.577 -19.655 -39.351 1.00 65.81 658 HIS A C 1
ATOM 4708 O O . HIS A 1 658 ? 47.833 -20.628 -39.225 1.00 65.81 658 HIS A O 1
ATOM 4714 N N . PHE A 1 659 ? 49.060 -18.996 -38.295 1.00 67.38 659 PHE A N 1
ATOM 4715 C CA . PHE A 1 659 ? 48.635 -19.218 -36.903 1.00 67.38 659 PHE A CA 1
ATOM 4716 C C . PHE A 1 659 ? 48.600 -17.905 -36.097 1.00 67.38 659 PHE A C 1
ATOM 4718 O O . PHE A 1 659 ? 49.130 -16.896 -36.550 1.00 67.38 659 PHE A O 1
ATOM 4725 N N . PHE A 1 660 ? 47.931 -17.921 -34.938 1.00 67.31 660 PHE A N 1
ATOM 4726 C CA . PHE A 1 660 ? 47.551 -16.749 -34.125 1.00 67.31 660 PHE A CA 1
ATOM 4727 C C . PHE A 1 660 ? 48.327 -16.657 -32.800 1.00 67.31 660 PHE A C 1
ATOM 4729 O O . PHE A 1 660 ? 48.525 -17.693 -32.154 1.00 67.31 660 PHE A O 1
ATOM 4736 N N . GLY A 1 661 ? 48.682 -15.442 -32.376 1.00 66.25 661 GLY A N 1
ATOM 4737 C CA . GLY A 1 661 ? 49.290 -15.128 -31.076 1.00 66.25 661 GLY A CA 1
ATOM 4738 C C . GLY A 1 661 ? 48.883 -13.746 -30.544 1.00 66.25 661 GLY A C 1
ATOM 4739 O O . GLY A 1 661 ? 48.240 -12.953 -31.244 1.00 66.25 661 GLY A O 1
ATOM 4740 N N . ARG A 1 662 ? 49.242 -13.472 -29.289 1.00 68.25 662 ARG A N 1
ATOM 4741 C CA . ARG A 1 662 ? 48.926 -12.258 -28.528 1.00 68.25 662 ARG A CA 1
ATOM 4742 C C . ARG A 1 662 ? 50.173 -11.813 -27.764 1.00 68.25 662 ARG A C 1
ATOM 4744 O O . ARG A 1 662 ? 50.895 -12.652 -27.253 1.00 68.25 662 ARG A O 1
ATOM 4751 N N . ILE A 1 663 ? 50.379 -10.503 -27.661 1.00 68.00 663 ILE A N 1
ATOM 4752 C CA . ILE A 1 663 ? 51.430 -9.899 -26.829 1.00 68.00 663 ILE A CA 1
ATOM 4753 C C . ILE A 1 663 ? 50.762 -9.051 -25.742 1.00 68.00 663 ILE A C 1
ATOM 4755 O O . ILE A 1 663 ? 49.886 -8.236 -26.061 1.00 68.00 663 ILE A O 1
ATOM 4759 N N . GLU A 1 664 ? 51.144 -9.253 -24.476 1.00 58.47 664 GLU A N 1
ATOM 4760 C CA . GLU A 1 664 ? 50.482 -8.637 -23.306 1.00 58.47 664 GLU A CA 1
ATOM 4761 C C . GLU A 1 664 ? 51.326 -7.599 -22.540 1.00 58.47 664 GLU A C 1
ATOM 4763 O O . GLU A 1 664 ? 50.749 -6.756 -21.851 1.00 58.47 664 GLU A O 1
ATOM 4768 N N . ASP A 1 665 ? 52.661 -7.616 -22.645 1.00 58.97 665 ASP A N 1
ATOM 4769 C CA . ASP A 1 665 ? 53.541 -6.757 -21.826 1.00 58.97 665 ASP A CA 1
ATOM 4770 C C . ASP A 1 665 ? 53.869 -5.396 -22.496 1.00 58.97 665 ASP A C 1
ATOM 4772 O O . ASP A 1 665 ? 54.555 -5.375 -23.525 1.00 58.97 665 ASP A O 1
ATOM 4776 N N . PRO A 1 666 ? 53.488 -4.242 -21.900 1.00 51.28 666 PRO A N 1
ATOM 4777 C CA . PRO A 1 666 ? 53.828 -2.912 -22.424 1.00 51.28 666 PRO A CA 1
ATOM 4778 C C . PRO A 1 666 ? 55.335 -2.577 -22.426 1.00 51.28 666 PRO A C 1
ATOM 4780 O O . PRO A 1 666 ? 55.736 -1.582 -23.023 1.00 51.28 666 PRO A O 1
ATOM 4783 N N . VAL A 1 667 ? 56.198 -3.368 -21.773 1.00 50.19 667 VAL A N 1
ATOM 4784 C CA . VAL A 1 667 ? 57.635 -3.060 -21.599 1.00 50.19 667 VAL A CA 1
ATOM 4785 C C . VAL A 1 667 ? 58.550 -3.863 -22.548 1.00 50.19 667 VAL A C 1
ATOM 4787 O O . VAL A 1 667 ? 59.773 -3.878 -22.384 1.00 50.19 667 VAL A O 1
ATOM 4790 N N . GLY A 1 668 ? 57.994 -4.531 -23.568 1.00 52.16 668 GLY A N 1
ATOM 4791 C CA . GLY A 1 668 ? 58.784 -5.211 -24.610 1.00 52.16 668 GLY A CA 1
ATOM 4792 C C . GLY A 1 668 ? 59.682 -6.332 -24.064 1.00 52.16 668 GLY A C 1
ATOM 4793 O O . GLY A 1 668 ? 60.832 -6.499 -24.485 1.00 52.16 668 GLY A O 1
ATOM 4794 N N . HIS A 1 669 ? 59.199 -7.046 -23.046 1.00 59.47 669 HIS A N 1
ATOM 4795 C CA . HIS A 1 669 ? 59.855 -8.226 -22.468 1.00 59.47 669 HIS A CA 1
ATOM 4796 C C . HIS A 1 669 ? 59.190 -9.544 -22.875 1.00 59.47 669 HIS A C 1
ATOM 4798 O O . HIS A 1 669 ? 59.818 -10.598 -22.751 1.00 59.47 669 HIS A O 1
ATOM 4804 N N . ASP A 1 670 ? 57.971 -9.461 -23.395 1.00 69.75 670 ASP A N 1
ATOM 4805 C CA . ASP A 1 670 ? 57.220 -10.550 -23.997 1.00 69.75 670 ASP A CA 1
ATOM 4806 C C . ASP A 1 670 ? 57.666 -10.775 -25.454 1.00 69.75 670 ASP A C 1
ATOM 4808 O O . ASP A 1 670 ? 57.797 -9.825 -26.228 1.00 69.75 670 ASP A O 1
ATOM 4812 N N . ILE A 1 671 ? 57.991 -12.025 -25.801 1.00 77.50 671 ILE A N 1
ATOM 4813 C CA . ILE A 1 671 ? 58.467 -12.426 -27.131 1.00 77.50 671 ILE A CA 1
ATOM 4814 C C . ILE A 1 671 ? 58.019 -13.864 -27.402 1.00 77.50 671 ILE A C 1
ATOM 4816 O O . ILE A 1 671 ? 58.586 -14.812 -26.856 1.00 77.50 671 ILE A O 1
ATOM 4820 N N . ASP A 1 672 ? 57.100 -14.033 -28.342 1.00 81.06 672 ASP A N 1
ATOM 4821 C CA . ASP A 1 672 ? 56.670 -15.336 -28.837 1.00 81.06 672 ASP A CA 1
ATOM 4822 C C . ASP A 1 672 ? 57.792 -16.016 -29.640 1.00 81.06 672 ASP A C 1
ATOM 4824 O O . ASP A 1 672 ? 58.079 -15.628 -30.780 1.00 81.06 672 ASP A O 1
ATOM 4828 N N . TRP A 1 673 ? 58.430 -17.059 -29.091 1.00 85.38 673 TRP A N 1
ATOM 4829 C CA . TRP A 1 673 ? 59.408 -17.865 -29.829 1.00 85.38 673 TRP A CA 1
ATOM 4830 C C . TRP A 1 673 ? 58.795 -19.119 -30.451 1.00 85.38 673 TRP A C 1
ATOM 4832 O O . TRP A 1 673 ? 58.371 -20.055 -29.775 1.00 85.38 673 TRP A O 1
ATOM 4842 N N . PHE A 1 674 ? 58.909 -19.216 -31.771 1.00 87.56 674 PHE A N 1
ATOM 4843 C CA . PHE A 1 674 ? 58.585 -20.401 -32.556 1.00 87.56 674 PHE A CA 1
ATOM 4844 C C . PHE A 1 674 ? 59.854 -21.097 -33.048 1.00 87.56 674 PHE A C 1
ATOM 4846 O O . PHE A 1 674 ? 60.814 -20.465 -33.496 1.00 87.56 674 PHE A O 1
ATOM 4853 N N . ARG A 1 675 ? 59.875 -22.429 -32.990 1.00 89.00 675 ARG A N 1
ATOM 4854 C CA . ARG A 1 675 ? 61.058 -23.251 -33.263 1.00 89.00 675 ARG A CA 1
ATOM 4855 C C . ARG A 1 675 ? 60.907 -24.052 -34.554 1.00 89.00 675 ARG A C 1
ATOM 4857 O O . ARG A 1 675 ? 60.076 -24.948 -34.656 1.00 89.00 675 ARG A O 1
ATOM 4864 N N . LEU A 1 676 ? 61.788 -23.801 -35.517 1.00 87.81 676 LEU A N 1
ATOM 4865 C CA . LEU A 1 676 ? 61.804 -24.449 -36.825 1.00 87.81 676 LEU A CA 1
ATOM 4866 C C . LEU A 1 676 ? 62.873 -25.560 -36.876 1.00 87.81 676 LEU A C 1
ATOM 4868 O O . LEU A 1 676 ? 64.065 -25.309 -37.094 1.00 87.81 676 LEU A O 1
ATOM 4872 N N . ASP A 1 677 ? 62.444 -26.809 -36.683 1.00 80.62 677 ASP A N 1
ATOM 4873 C CA . ASP A 1 677 ? 63.311 -27.995 -36.709 1.00 80.62 677 ASP A CA 1
ATOM 4874 C C . ASP A 1 677 ? 63.518 -28.566 -38.124 1.00 80.62 677 ASP A C 1
ATOM 4876 O O . ASP A 1 677 ? 62.580 -28.776 -38.895 1.00 80.62 677 ASP A O 1
ATOM 4880 N N . GLY A 1 678 ? 64.765 -28.916 -38.462 1.00 71.62 678 GLY A N 1
ATOM 4881 C CA . GLY A 1 678 ? 65.048 -29.653 -39.695 1.00 71.62 678 GLY A CA 1
ATOM 4882 C C . GLY A 1 678 ? 66.508 -29.642 -40.148 1.00 71.62 678 GLY A C 1
ATOM 4883 O O . GLY A 1 678 ? 67.047 -28.616 -40.551 1.00 71.62 678 GLY A O 1
ATOM 4884 N N . ASN A 1 679 ? 67.125 -30.825 -40.217 1.00 61.25 679 ASN A N 1
ATOM 4885 C CA . ASN A 1 679 ? 68.547 -31.024 -40.557 1.00 61.25 679 ASN A CA 1
ATOM 4886 C C . ASN A 1 679 ? 68.998 -30.516 -41.950 1.00 61.25 679 ASN A C 1
ATOM 4888 O O . ASN A 1 679 ? 70.190 -30.544 -42.238 1.00 61.25 679 ASN A O 1
ATOM 4892 N N . ASN A 1 680 ? 68.073 -30.083 -42.815 1.00 71.38 680 ASN A N 1
ATOM 4893 C CA . ASN A 1 680 ? 68.337 -29.593 -44.177 1.00 71.38 680 ASN A CA 1
ATOM 4894 C C . ASN A 1 680 ? 67.801 -28.161 -44.417 1.00 71.38 680 ASN A C 1
ATOM 4896 O O . ASN A 1 680 ? 67.564 -27.790 -45.563 1.00 71.38 680 ASN A O 1
ATOM 4900 N N . LEU A 1 681 ? 67.548 -27.372 -43.365 1.00 80.00 681 LEU A N 1
ATOM 4901 C CA . LEU A 1 681 ? 66.997 -26.011 -43.493 1.00 80.00 681 LEU A CA 1
ATOM 4902 C C . LEU A 1 681 ? 68.038 -24.944 -43.887 1.00 80.00 681 LEU A C 1
ATOM 4904 O O . LEU A 1 681 ? 67.690 -23.973 -44.555 1.00 80.00 681 LEU A O 1
ATOM 4908 N N . SER A 1 682 ? 69.311 -25.137 -43.529 1.00 81.12 682 SER A N 1
ATOM 4909 C CA . SER A 1 682 ? 70.399 -24.213 -43.885 1.00 81.12 682 SER A CA 1
ATOM 4910 C C . SER A 1 682 ? 70.577 -24.131 -45.410 1.00 81.12 682 SER A C 1
ATOM 4912 O O . SER A 1 682 ? 70.676 -25.153 -46.094 1.00 81.12 682 SER A O 1
ATOM 4914 N N . GLY A 1 683 ? 70.597 -22.912 -45.950 1.00 81.00 683 GLY A N 1
ATOM 4915 C CA . GLY A 1 683 ? 70.633 -22.606 -47.383 1.00 81.00 683 GLY A CA 1
ATOM 4916 C C . GLY A 1 683 ? 69.267 -22.505 -48.077 1.00 81.00 683 GLY A C 1
ATOM 4917 O O . GLY A 1 683 ? 69.244 -22.272 -49.286 1.00 81.00 683 GLY A O 1
ATOM 4918 N N . ARG A 1 684 ? 68.147 -22.675 -47.358 1.00 87.00 684 ARG A N 1
ATOM 4919 C CA . ARG A 1 684 ? 66.779 -22.491 -47.884 1.00 87.00 684 ARG A CA 1
ATOM 4920 C C . ARG A 1 684 ? 66.276 -21.063 -47.643 1.00 87.00 684 ARG A C 1
ATOM 4922 O O . ARG A 1 684 ? 66.730 -20.396 -46.711 1.00 87.00 684 ARG A O 1
ATOM 4929 N N . ARG A 1 685 ? 65.332 -20.588 -48.462 1.00 89.31 685 ARG A N 1
ATOM 4930 C CA . ARG A 1 685 ? 64.676 -19.283 -48.271 1.00 89.31 685 ARG A CA 1
ATOM 4931 C C . ARG A 1 685 ? 63.583 -19.405 -47.212 1.00 89.31 685 ARG A C 1
ATOM 4933 O O . ARG A 1 685 ? 62.719 -20.264 -47.355 1.00 89.31 685 ARG A O 1
ATOM 4940 N N . LEU A 1 686 ? 63.602 -18.538 -46.206 1.00 88.56 686 LEU A N 1
ATOM 4941 C CA . LEU A 1 686 ? 62.539 -18.382 -45.213 1.00 88.56 686 LEU A CA 1
ATOM 4942 C C . LEU A 1 686 ? 61.810 -17.062 -45.484 1.00 88.56 686 LEU A C 1
ATOM 4944 O O . LEU A 1 686 ? 62.457 -16.027 -45.645 1.00 88.56 686 LEU A O 1
ATOM 4948 N N . VAL A 1 687 ? 60.483 -17.115 -45.543 1.00 85.44 687 VAL A N 1
ATOM 4949 C CA . VAL A 1 687 ? 59.600 -15.944 -45.564 1.00 85.44 687 VAL A CA 1
ATOM 4950 C C . VAL A 1 687 ? 58.685 -16.031 -44.349 1.00 85.44 687 VAL A C 1
ATOM 4952 O O . VAL A 1 687 ? 58.164 -17.113 -44.070 1.00 85.44 687 VAL A O 1
ATOM 4955 N N . ILE A 1 688 ? 58.530 -14.918 -43.640 1.00 85.56 688 ILE A N 1
ATOM 4956 C CA . ILE A 1 688 ? 57.604 -14.740 -42.520 1.00 85.56 688 ILE A CA 1
ATOM 4957 C C . ILE A 1 688 ? 56.864 -13.427 -42.765 1.00 85.56 688 ILE A C 1
ATOM 4959 O O . ILE A 1 688 ? 57.495 -12.439 -43.147 1.00 85.56 688 ILE A O 1
ATOM 4963 N N . GLU A 1 689 ? 55.553 -13.426 -42.571 1.00 80.38 689 GLU A N 1
ATOM 4964 C CA . GLU A 1 689 ? 54.681 -12.255 -42.723 1.00 80.38 689 GLU A CA 1
ATOM 4965 C C . GLU A 1 689 ? 53.740 -12.228 -41.517 1.00 80.38 689 GLU A C 1
ATOM 4967 O O . GLU A 1 689 ? 53.108 -13.250 -41.245 1.00 80.38 689 GLU A O 1
ATOM 4972 N N . THR A 1 690 ? 53.678 -11.117 -40.781 1.00 74.25 690 THR A N 1
ATOM 4973 C CA . THR A 1 690 ? 52.697 -10.895 -39.705 1.00 74.25 690 THR A CA 1
ATOM 4974 C C . THR A 1 690 ? 51.496 -10.101 -40.219 1.00 74.25 690 THR A C 1
ATOM 4976 O O . THR A 1 690 ? 51.563 -9.439 -41.255 1.00 74.25 690 THR A O 1
ATOM 4979 N N . PHE A 1 691 ? 50.361 -10.214 -39.530 1.00 66.31 691 PHE A N 1
ATOM 4980 C CA . PHE A 1 691 ? 49.089 -9.600 -39.914 1.00 66.31 691 PHE A CA 1
ATOM 4981 C C . PHE A 1 691 ? 48.372 -9.122 -38.645 1.00 66.31 691 PHE A C 1
ATOM 4983 O O . PHE A 1 691 ? 48.050 -9.942 -37.782 1.00 66.31 691 PHE A O 1
ATOM 4990 N N . ALA A 1 692 ? 48.092 -7.823 -38.529 1.00 57.16 692 ALA A N 1
ATOM 4991 C CA . ALA A 1 692 ? 47.333 -7.267 -37.409 1.00 57.16 692 ALA A CA 1
ATOM 4992 C C . ALA A 1 692 ? 45.880 -7.789 -37.420 1.00 57.16 692 ALA A C 1
ATOM 4994 O O . ALA A 1 692 ? 45.168 -7.651 -38.415 1.00 57.16 692 ALA A O 1
ATOM 4995 N N . ALA A 1 693 ? 45.419 -8.403 -36.324 1.00 48.41 693 ALA A N 1
ATOM 4996 C CA . ALA A 1 693 ? 44.194 -9.217 -36.341 1.00 48.41 693 ALA A CA 1
ATOM 4997 C C . ALA A 1 693 ? 42.861 -8.429 -36.343 1.00 48.41 693 ALA A C 1
ATOM 4999 O O . ALA A 1 693 ? 41.793 -9.039 -36.433 1.00 48.41 693 ALA A O 1
ATOM 5000 N N . ARG A 1 694 ? 42.891 -7.092 -36.238 1.00 45.06 694 ARG A N 1
ATOM 5001 C CA . ARG A 1 694 ? 41.713 -6.204 -36.306 1.00 45.06 694 ARG A CA 1
ATOM 5002 C C . ARG A 1 694 ? 42.063 -4.873 -36.973 1.00 45.06 694 ARG A C 1
ATOM 5004 O O . ARG A 1 694 ? 43.180 -4.380 -36.823 1.00 45.06 694 ARG A O 1
ATOM 5011 N N . LEU A 1 695 ? 41.069 -4.239 -37.601 1.00 36.53 695 LEU A N 1
ATOM 5012 C CA . LEU A 1 695 ? 41.073 -2.787 -37.804 1.00 36.53 695 LEU A CA 1
ATOM 5013 C C . LEU A 1 695 ? 41.057 -2.134 -36.410 1.00 36.53 695 LEU A C 1
ATOM 5015 O O . LEU A 1 695 ? 40.024 -2.160 -35.754 1.00 36.53 695 LEU A O 1
ATOM 5019 N N . GLY A 1 696 ? 42.206 -1.635 -35.942 1.00 39.44 696 GLY A N 1
ATOM 5020 C CA . GLY A 1 696 ? 42.364 -1.088 -34.585 1.00 39.44 696 GLY A CA 1
ATOM 5021 C C . GLY A 1 696 ? 43.241 -1.904 -33.622 1.00 39.44 696 GLY A C 1
ATOM 5022 O O . GLY A 1 696 ? 43.265 -1.597 -32.436 1.00 39.44 696 GLY A O 1
ATOM 5023 N N . SER A 1 697 ? 43.980 -2.923 -34.083 1.00 47.06 697 SER A N 1
ATOM 5024 C CA . SER A 1 697 ? 45.106 -3.450 -33.287 1.00 47.06 697 SER A CA 1
ATOM 5025 C C . SER A 1 697 ? 46.252 -2.429 -33.283 1.00 47.06 697 SER A C 1
ATOM 5027 O O . SER A 1 697 ? 46.660 -1.987 -34.354 1.00 47.06 697 SER A O 1
ATOM 5029 N N . ALA A 1 698 ? 46.772 -2.074 -32.104 1.00 49.66 698 ALA A N 1
ATOM 5030 C CA . ALA A 1 698 ? 47.892 -1.135 -31.939 1.00 49.66 698 ALA A CA 1
ATOM 5031 C C . ALA A 1 698 ? 49.283 -1.810 -31.964 1.00 49.66 698 ALA A C 1
ATOM 5033 O O . ALA A 1 698 ? 50.302 -1.145 -31.799 1.00 49.66 698 ALA A O 1
ATOM 5034 N N . LEU A 1 699 ? 49.326 -3.133 -32.152 1.00 59.28 699 LEU A N 1
ATOM 5035 C CA . LEU A 1 699 ? 50.555 -3.919 -32.227 1.00 59.28 699 LEU A CA 1
ATOM 5036 C C . LEU A 1 699 ? 51.263 -3.726 -33.582 1.00 59.28 699 LEU A C 1
ATOM 5038 O O . LEU A 1 699 ? 50.855 -4.330 -34.571 1.00 59.28 699 LEU A O 1
ATOM 5042 N N . ASP A 1 700 ? 52.343 -2.944 -33.574 1.00 63.34 700 ASP A N 1
ATOM 5043 C CA . ASP A 1 700 ? 53.432 -2.945 -34.567 1.00 63.34 700 ASP A CA 1
ATOM 5044 C C . ASP A 1 700 ? 54.386 -4.112 -34.233 1.00 63.34 700 ASP A C 1
ATOM 5046 O O . ASP A 1 700 ? 54.981 -4.135 -33.148 1.00 63.34 700 ASP A O 1
ATOM 5050 N N . SER A 1 701 ? 54.463 -5.141 -35.091 1.00 71.44 701 SER A N 1
ATOM 5051 C CA . SER A 1 701 ? 55.117 -6.418 -34.753 1.00 71.44 701 SER A CA 1
ATOM 5052 C C . SER A 1 701 ? 56.480 -6.626 -35.427 1.00 71.44 701 SER A C 1
ATOM 5054 O O . SER A 1 701 ? 56.585 -6.783 -36.638 1.00 71.44 701 SER A O 1
ATOM 5056 N N . LEU A 1 702 ? 57.555 -6.756 -34.643 1.00 76.31 702 LEU A N 1
ATOM 5057 C CA . LEU A 1 702 ? 58.907 -6.994 -35.160 1.00 76.31 702 LEU A CA 1
ATOM 5058 C C . LEU A 1 702 ? 59.258 -8.490 -35.223 1.00 76.31 702 LEU A C 1
ATOM 5060 O O . LEU A 1 702 ? 59.217 -9.211 -34.223 1.00 76.31 702 LEU A O 1
ATOM 5064 N N . ILE A 1 703 ? 59.717 -8.938 -36.398 1.00 82.50 703 ILE A N 1
ATOM 5065 C CA . ILE A 1 703 ? 60.129 -10.327 -36.660 1.00 82.50 703 ILE A CA 1
ATOM 5066 C C . ILE A 1 703 ? 61.656 -10.494 -36.545 1.00 82.50 703 ILE A C 1
ATOM 5068 O O . ILE A 1 703 ? 62.430 -10.010 -37.382 1.00 82.50 703 ILE A O 1
ATOM 5072 N N . VAL A 1 704 ? 62.100 -11.284 -35.563 1.00 83.62 704 VAL A N 1
ATOM 5073 C CA . VAL A 1 704 ? 63.511 -11.652 -35.339 1.00 83.62 704 VAL A CA 1
ATOM 5074 C C . VAL A 1 704 ? 63.739 -13.129 -35.675 1.00 83.62 704 VAL A C 1
ATOM 5076 O O . VAL A 1 704 ? 62.960 -13.989 -35.286 1.00 83.62 704 VAL A O 1
ATOM 5079 N N . VAL A 1 705 ? 64.840 -13.468 -36.359 1.00 86.62 705 VAL A N 1
ATOM 5080 C CA . VAL A 1 705 ? 65.202 -14.871 -36.656 1.00 86.62 705 VAL A CA 1
ATOM 5081 C C . VAL A 1 705 ? 66.646 -15.161 -36.248 1.00 86.62 705 VAL A C 1
ATOM 5083 O O . VAL A 1 705 ? 67.559 -14.445 -36.662 1.00 86.62 705 VAL A O 1
ATOM 5086 N N . VAL A 1 706 ? 66.880 -16.235 -35.486 1.00 86.81 706 VAL A N 1
ATOM 5087 C CA . VAL A 1 706 ? 68.212 -16.674 -35.013 1.00 86.81 706 VAL A CA 1
ATOM 5088 C C . VAL A 1 706 ? 68.467 -18.166 -35.272 1.00 86.81 706 VAL A C 1
ATOM 5090 O O . VAL A 1 706 ? 67.532 -18.953 -35.423 1.00 86.81 706 VAL A O 1
ATOM 5093 N N . ASP A 1 707 ? 69.739 -18.577 -35.329 1.00 86.19 707 ASP A N 1
ATOM 5094 C CA . ASP A 1 707 ? 70.141 -19.997 -35.338 1.00 86.19 707 ASP A CA 1
ATOM 5095 C C . ASP A 1 707 ? 70.362 -20.560 -33.917 1.00 86.19 707 ASP A C 1
ATOM 5097 O O . ASP A 1 707 ? 70.267 -19.839 -32.922 1.00 86.19 707 ASP A O 1
ATOM 5101 N N . GLN A 1 708 ? 70.691 -21.853 -33.803 1.00 83.56 708 GLN A N 1
ATOM 5102 C CA . GLN A 1 708 ? 70.914 -22.530 -32.514 1.00 83.56 708 GLN A CA 1
ATOM 5103 C C . GLN A 1 708 ? 72.028 -21.934 -31.623 1.00 83.56 708 GLN A C 1
ATOM 5105 O O . GLN A 1 708 ? 72.153 -22.331 -30.465 1.00 83.56 708 GLN A O 1
ATOM 5110 N N . ASN A 1 709 ? 72.869 -21.039 -32.151 1.00 81.44 709 ASN A N 1
ATOM 5111 C CA . ASN A 1 709 ? 73.933 -20.348 -31.420 1.00 81.44 709 ASN A CA 1
ATOM 5112 C C . ASN A 1 709 ? 73.535 -18.914 -31.021 1.00 81.44 709 ASN A C 1
ATOM 5114 O O . ASN A 1 709 ? 74.323 -18.230 -30.367 1.00 81.44 709 ASN A O 1
ATOM 5118 N N . GLY A 1 710 ? 72.349 -18.448 -31.432 1.00 75.75 710 GLY A N 1
ATOM 5119 C CA . GLY A 1 710 ? 71.917 -17.057 -31.312 1.00 75.75 710 GLY A CA 1
ATOM 5120 C C . GLY A 1 710 ? 72.437 -16.139 -32.426 1.00 75.75 710 GLY A C 1
ATOM 5121 O O . GLY A 1 710 ? 72.369 -14.920 -32.276 1.00 75.75 710 GLY A O 1
ATOM 5122 N N . GLU A 1 711 ? 72.971 -16.669 -33.537 1.00 80.81 711 GLU A N 1
ATOM 5123 C CA . GLU A 1 711 ? 73.379 -15.820 -34.665 1.00 80.81 711 GLU A CA 1
ATOM 5124 C C . GLU A 1 711 ? 72.143 -15.365 -35.464 1.00 80.81 711 GLU A C 1
ATOM 5126 O O . GLU A 1 711 ? 71.418 -16.186 -36.035 1.00 80.81 711 GLU A O 1
ATOM 5131 N N . VAL A 1 712 ? 71.905 -14.047 -35.503 1.00 78.38 712 VAL A N 1
ATOM 5132 C CA . VAL A 1 712 ? 70.782 -13.418 -36.222 1.00 78.38 712 VAL A CA 1
ATOM 5133 C C . VAL A 1 712 ? 70.897 -13.662 -37.728 1.00 78.38 712 VAL A C 1
ATOM 5135 O O . VAL A 1 712 ? 71.954 -13.461 -38.330 1.00 78.38 712 VAL A O 1
ATOM 5138 N N . GLN A 1 713 ? 69.799 -14.090 -38.345 1.00 81.19 713 GLN A N 1
ATOM 5139 C CA . GLN A 1 713 ? 69.725 -14.409 -39.767 1.00 81.19 713 GLN A CA 1
ATOM 5140 C C . GLN A 1 713 ? 69.422 -13.155 -40.592 1.00 81.19 713 GLN A C 1
ATOM 5142 O O . GLN A 1 713 ? 68.443 -12.457 -40.351 1.00 81.19 713 GLN A O 1
ATOM 5147 N N . ALA A 1 714 ? 70.257 -12.869 -41.593 1.00 64.94 714 ALA A N 1
ATOM 5148 C CA . ALA A 1 714 ? 70.110 -11.672 -42.415 1.00 64.94 714 ALA A CA 1
ATOM 5149 C C . ALA A 1 714 ? 68.995 -11.823 -43.470 1.00 64.94 714 ALA A C 1
ATOM 5151 O O . ALA A 1 714 ? 69.087 -12.660 -44.377 1.00 64.94 714 ALA A O 1
ATOM 5152 N N . GLY A 1 715 ? 67.975 -10.967 -43.382 1.00 58.41 715 GLY A N 1
ATOM 5153 C CA . GLY A 1 715 ? 66.974 -10.783 -44.432 1.00 58.41 715 GLY A CA 1
ATOM 5154 C C . GLY A 1 715 ? 67.559 -10.114 -45.684 1.00 58.41 715 GLY A C 1
ATOM 5155 O O . GLY A 1 715 ? 68.462 -9.282 -45.609 1.00 58.41 715 GLY A O 1
ATOM 5156 N N . GLY A 1 716 ? 67.036 -10.476 -46.857 1.00 53.06 716 GLY A N 1
ATOM 5157 C CA . GLY A 1 716 ? 67.209 -9.726 -48.106 1.00 53.06 716 GLY A CA 1
ATOM 5158 C C . GLY A 1 716 ? 66.222 -8.559 -48.234 1.00 53.06 716 GLY A C 1
ATOM 5159 O O . GLY A 1 716 ? 66.505 -7.602 -48.951 1.00 53.06 716 GLY A O 1
ATOM 5160 N N . SER A 1 717 ? 65.103 -8.639 -47.510 1.00 55.50 717 SER A N 1
ATOM 5161 C CA . SER A 1 717 ? 64.241 -7.519 -47.137 1.00 55.50 717 SER A CA 1
ATOM 5162 C C . SER A 1 717 ? 63.689 -7.810 -45.738 1.00 55.50 717 SER A C 1
ATOM 5164 O O . SER A 1 717 ? 63.108 -8.874 -45.527 1.00 55.50 717 SER A O 1
ATOM 5166 N N . GLN A 1 718 ? 63.898 -6.888 -44.802 1.00 56.75 718 GLN A N 1
ATOM 5167 C CA . GLN A 1 718 ? 63.001 -6.681 -43.664 1.00 56.75 718 GLN A CA 1
ATOM 5168 C C . GLN A 1 718 ? 62.220 -5.406 -43.983 1.00 56.75 718 GLN A C 1
ATOM 5170 O O . GLN A 1 718 ? 62.802 -4.471 -44.543 1.00 56.75 718 GLN A O 1
ATOM 5175 N N . VAL A 1 719 ? 60.913 -5.430 -43.750 1.00 56.88 719 VAL A N 1
ATOM 5176 C CA . VAL A 1 719 ? 60.005 -4.309 -44.001 1.00 56.88 719 VAL A CA 1
ATOM 5177 C C . VAL A 1 719 ? 58.961 -4.345 -42.901 1.00 56.88 719 VAL A C 1
ATOM 5179 O O . VAL A 1 719 ? 58.067 -5.186 -42.955 1.00 56.88 719 VAL A O 1
ATOM 5182 N N . ASP A 1 720 ? 59.103 -3.451 -41.935 1.00 55.19 720 ASP A N 1
ATOM 5183 C CA . ASP A 1 720 ? 57.961 -2.943 -41.185 1.00 55.19 720 ASP A CA 1
ATOM 5184 C C . ASP A 1 720 ? 57.199 -1.988 -42.124 1.00 55.19 720 ASP A C 1
ATOM 5186 O O . ASP A 1 720 ? 57.799 -1.394 -43.033 1.00 55.19 720 ASP A O 1
ATOM 5190 N N . ASP A 1 721 ? 55.884 -1.874 -41.951 1.00 55.62 721 ASP A N 1
ATOM 5191 C CA . ASP A 1 721 ? 55.017 -0.968 -42.711 1.00 55.62 721 ASP A CA 1
ATOM 5192 C C . ASP A 1 721 ? 54.984 -1.191 -44.248 1.00 55.62 721 ASP A C 1
ATOM 5194 O O . ASP A 1 721 ? 55.503 -0.419 -45.071 1.00 55.62 721 ASP A O 1
ATOM 5198 N N . ILE A 1 722 ? 54.249 -2.217 -44.703 1.00 51.00 722 ILE A N 1
ATOM 5199 C CA . ILE A 1 722 ? 53.810 -2.292 -46.112 1.00 51.00 722 ILE A CA 1
ATOM 5200 C C . ILE A 1 722 ? 52.647 -1.303 -46.336 1.00 51.00 722 ILE A C 1
ATOM 5202 O O . ILE A 1 722 ? 51.485 -1.682 -46.463 1.00 51.00 722 ILE A O 1
ATOM 5206 N N . LEU A 1 723 ? 52.987 -0.009 -46.454 1.00 46.97 723 LEU A N 1
ATOM 5207 C CA . LEU A 1 723 ? 52.097 1.172 -46.545 1.00 46.97 723 LEU A CA 1
ATOM 5208 C C . LEU A 1 723 ? 51.091 1.219 -47.729 1.00 46.97 723 LEU A C 1
ATOM 5210 O O . LEU A 1 723 ? 50.649 2.296 -48.132 1.00 46.97 723 LEU A O 1
ATOM 5214 N N . ASN A 1 724 ? 50.746 0.099 -48.368 1.00 39.12 724 ASN A N 1
ATOM 5215 C CA . ASN A 1 724 ? 49.697 -0.001 -49.387 1.00 39.12 724 ASN A CA 1
ATOM 5216 C C . ASN A 1 724 ? 48.971 -1.363 -49.287 1.00 39.12 724 ASN A C 1
ATOM 5218 O O . ASN A 1 724 ? 49.535 -2.377 -49.689 1.00 39.12 724 ASN A O 1
ATOM 5222 N N . TYR A 1 725 ? 47.684 -1.336 -48.900 1.00 36.78 725 TYR A N 1
ATOM 5223 C CA . TYR A 1 725 ? 46.731 -2.466 -48.784 1.00 36.78 725 TYR A CA 1
ATOM 5224 C C . TYR A 1 725 ? 46.847 -3.388 -47.545 1.00 36.78 725 TYR A C 1
ATOM 5226 O O . TYR A 1 725 ? 47.073 -4.585 -47.689 1.00 36.78 725 TYR A O 1
ATOM 5234 N N . HIS A 1 726 ? 46.546 -2.835 -46.359 1.00 46.78 726 HIS A N 1
ATOM 5235 C CA . HIS A 1 726 ? 45.634 -3.390 -45.324 1.00 46.78 726 HIS A CA 1
ATOM 5236 C C . HIS A 1 726 ? 45.676 -4.898 -44.961 1.00 46.78 726 HIS A C 1
ATOM 5238 O O . HIS A 1 726 ? 44.634 -5.448 -44.606 1.00 46.78 726 HIS A O 1
ATOM 5244 N N . ILE A 1 727 ? 46.805 -5.603 -45.077 1.00 53.34 727 ILE A N 1
ATOM 5245 C CA . ILE A 1 727 ? 46.849 -7.057 -44.821 1.00 53.34 727 ILE A CA 1
ATOM 5246 C C . ILE A 1 727 ? 48.113 -7.464 -44.054 1.00 53.34 727 ILE A C 1
ATOM 5248 O O . ILE A 1 727 ? 47.997 -7.992 -42.954 1.00 53.34 727 ILE A O 1
ATOM 5252 N N . VAL A 1 728 ? 49.303 -7.243 -44.623 1.00 55.69 728 VAL A N 1
ATOM 5253 C CA . VAL A 1 728 ? 50.580 -7.588 -43.971 1.00 55.69 728 VAL A CA 1
ATOM 5254 C C . VAL A 1 728 ? 51.079 -6.396 -43.163 1.00 55.69 728 VAL A C 1
ATOM 5256 O O . VAL A 1 728 ? 51.122 -5.284 -43.689 1.00 55.69 728 VAL A O 1
ATOM 5259 N N . ASP A 1 729 ? 51.458 -6.678 -41.922 1.00 63.88 729 ASP A N 1
ATOM 5260 C CA . ASP A 1 729 ? 52.062 -5.769 -40.951 1.00 63.88 729 ASP A CA 1
ATOM 5261 C C . ASP A 1 729 ? 53.582 -5.684 -41.207 1.00 63.88 729 ASP A C 1
ATOM 5263 O O . ASP A 1 729 ? 54.017 -4.944 -42.097 1.00 63.88 729 ASP A O 1
ATOM 5267 N N . SER A 1 730 ? 54.380 -6.538 -40.553 1.00 74.81 730 SER A N 1
ATOM 5268 C CA . SER A 1 730 ? 55.817 -6.691 -40.815 1.00 74.81 730 SER A CA 1
ATOM 5269 C C . SER A 1 730 ? 56.149 -7.952 -41.624 1.00 74.81 730 SER A C 1
ATOM 5271 O O . SER A 1 730 ? 55.381 -8.916 -41.737 1.00 74.81 730 SER A O 1
ATOM 5273 N N . ARG A 1 731 ? 57.335 -7.954 -42.243 1.00 81.94 731 ARG A N 1
ATOM 5274 C CA . ARG A 1 731 ? 57.803 -9.032 -43.121 1.00 81.94 731 ARG A CA 1
ATOM 5275 C C . ARG A 1 731 ? 59.307 -9.282 -43.045 1.00 81.94 731 ARG A C 1
ATOM 5277 O O . ARG A 1 731 ? 60.124 -8.404 -43.323 1.00 81.94 731 ARG A O 1
ATOM 5284 N N . PHE A 1 732 ? 59.668 -10.554 -42.874 1.00 84.56 732 PHE A N 1
ATOM 5285 C CA . PHE A 1 732 ? 61.020 -11.083 -43.070 1.00 84.56 732 PHE A CA 1
ATOM 5286 C C . PHE A 1 732 ? 61.104 -11.919 -44.358 1.00 84.56 732 PHE A C 1
ATOM 5288 O O . PHE A 1 732 ? 60.347 -12.868 -44.549 1.00 84.56 732 PHE A O 1
ATOM 5295 N N . ASP A 1 733 ? 62.068 -11.631 -45.237 1.00 85.56 733 ASP A N 1
ATOM 5296 C CA . ASP A 1 733 ? 62.356 -12.441 -46.430 1.00 85.56 733 ASP A CA 1
ATOM 5297 C C . ASP A 1 733 ? 63.868 -12.686 -46.546 1.00 85.56 733 ASP A C 1
ATOM 5299 O O . ASP A 1 733 ? 64.627 -11.799 -46.946 1.00 85.56 733 ASP A O 1
ATOM 5303 N N . GLY A 1 734 ? 64.334 -13.874 -46.149 1.00 83.56 734 GLY A N 1
ATOM 5304 C CA . GLY A 1 734 ? 65.756 -14.175 -45.949 1.00 83.56 734 GLY A CA 1
ATOM 5305 C C . GLY A 1 734 ? 66.186 -15.559 -46.436 1.00 83.56 734 GLY A C 1
ATOM 5306 O O . GLY A 1 734 ? 65.384 -16.380 -46.875 1.00 83.56 734 GLY A O 1
ATOM 5307 N N . THR A 1 735 ? 67.489 -15.840 -46.374 1.00 86.38 735 THR A N 1
ATOM 5308 C CA . THR A 1 735 ? 68.042 -17.186 -46.617 1.00 86.38 735 THR A CA 1
ATOM 5309 C C . THR A 1 735 ? 68.724 -17.673 -45.352 1.00 86.38 735 THR A C 1
ATOM 5311 O O . THR A 1 735 ? 69.615 -17.000 -44.841 1.00 86.38 735 THR A O 1
ATOM 5314 N N . LEU A 1 736 ? 68.322 -18.843 -44.860 1.00 84.44 736 LEU A N 1
ATOM 5315 C CA . LEU A 1 736 ? 68.858 -19.418 -43.631 1.00 84.44 736 LEU A CA 1
ATOM 5316 C C . LEU A 1 736 ? 70.338 -19.788 -43.795 1.00 84.44 736 LEU A C 1
ATOM 5318 O O . LEU A 1 736 ? 70.744 -20.395 -44.786 1.00 84.44 736 LEU A O 1
ATOM 5322 N N . THR A 1 737 ? 71.144 -19.437 -42.802 1.00 80.56 737 THR A N 1
ATOM 5323 C CA . THR A 1 737 ? 72.587 -19.705 -42.698 1.00 80.56 737 THR A CA 1
ATOM 5324 C C . THR A 1 737 ? 72.896 -20.322 -41.329 1.00 80.56 737 THR A C 1
ATOM 5326 O O . THR A 1 737 ? 71.974 -20.651 -40.596 1.00 80.56 737 THR A O 1
ATOM 5329 N N . GLY A 1 738 ? 74.154 -20.581 -40.965 1.00 79.12 738 GLY A N 1
ATOM 5330 C CA . GLY A 1 738 ? 74.439 -21.266 -39.693 1.00 79.12 738 GLY A CA 1
ATOM 5331 C C . GLY A 1 738 ? 73.878 -22.697 -39.659 1.00 79.12 738 GLY A C 1
ATOM 5332 O O . GLY A 1 738 ? 73.903 -23.396 -40.682 1.00 79.12 738 GLY A O 1
ATOM 5333 N N . SER A 1 739 ? 73.416 -23.160 -38.493 1.00 79.00 739 SER A N 1
ATOM 5334 C CA . SER A 1 739 ? 72.922 -24.536 -38.293 1.00 79.00 739 SER A CA 1
ATOM 5335 C C . SER A 1 739 ? 71.568 -24.604 -37.564 1.00 79.00 739 SER A C 1
ATOM 5337 O O . SER A 1 739 ? 71.385 -23.883 -36.587 1.00 79.00 739 SER A O 1
ATOM 5339 N N . PRO A 1 740 ? 70.653 -25.507 -37.978 1.00 80.19 740 PRO A N 1
ATOM 5340 C CA . PRO A 1 740 ? 69.357 -25.703 -37.324 1.00 80.19 740 PRO A CA 1
ATOM 5341 C C . PRO A 1 740 ? 69.497 -26.341 -35.923 1.00 80.19 740 PRO A C 1
ATOM 5343 O O . PRO A 1 740 ? 70.489 -27.041 -35.692 1.00 80.19 740 PRO A O 1
ATOM 5346 N N . PRO A 1 741 ? 68.493 -26.208 -35.030 1.00 87.19 741 PRO A N 1
ATOM 5347 C CA . PRO A 1 741 ? 67.207 -25.524 -35.231 1.00 87.19 741 PRO A CA 1
ATOM 5348 C C . PRO A 1 741 ? 67.342 -24.008 -35.410 1.00 87.19 741 PRO A C 1
ATOM 5350 O O . PRO A 1 741 ? 68.350 -23.412 -35.033 1.00 87.19 741 PRO A O 1
ATOM 5353 N N . TYR A 1 742 ? 66.314 -23.410 -36.005 1.00 89.06 742 TYR A N 1
ATOM 5354 C CA . TYR A 1 742 ? 66.143 -21.960 -36.076 1.00 89.06 742 TYR A CA 1
ATOM 5355 C C . TYR A 1 742 ? 65.016 -21.533 -35.146 1.00 89.06 742 TYR A C 1
ATOM 5357 O O . TYR A 1 742 ? 64.080 -22.304 -34.929 1.00 89.06 742 TYR A O 1
ATOM 5365 N N . TYR A 1 743 ? 65.096 -20.313 -34.633 1.00 89.31 743 TYR A N 1
ATOM 5366 C CA . TYR A 1 743 ? 64.063 -19.720 -33.794 1.00 89.31 743 TYR A CA 1
ATOM 5367 C C . TYR A 1 743 ? 63.592 -18.414 -34.423 1.00 89.31 743 TYR A C 1
ATOM 5369 O O . TYR A 1 743 ? 64.408 -17.628 -34.909 1.00 89.31 743 TYR A O 1
ATOM 5377 N N . ILE A 1 744 ? 62.281 -18.224 -34.433 1.00 90.06 744 ILE A N 1
ATOM 5378 C CA . ILE A 1 744 ? 61.577 -17.026 -34.878 1.00 90.06 744 ILE A CA 1
ATOM 5379 C C . ILE A 1 744 ? 61.011 -16.398 -33.609 1.00 90.06 744 ILE A C 1
ATOM 5381 O O . ILE A 1 744 ? 60.253 -17.071 -32.927 1.00 90.06 744 ILE A O 1
ATOM 5385 N N . GLY A 1 745 ? 61.409 -15.176 -33.278 1.00 85.69 745 GLY A N 1
ATOM 5386 C CA . GLY A 1 745 ? 60.804 -14.375 -32.217 1.00 85.69 745 GLY A CA 1
ATOM 5387 C C . GLY A 1 745 ? 59.883 -13.326 -32.832 1.00 85.69 745 GLY A C 1
ATOM 5388 O O . GLY A 1 745 ? 60.282 -12.682 -33.807 1.00 85.69 745 GLY A O 1
ATOM 5389 N N . ILE A 1 746 ? 58.687 -13.161 -32.276 1.00 82.75 746 ILE A N 1
ATOM 5390 C CA . ILE A 1 746 ? 57.744 -12.086 -32.612 1.00 82.75 746 ILE A CA 1
ATOM 5391 C C . ILE A 1 746 ? 57.505 -11.278 -31.336 1.00 82.75 746 ILE A C 1
ATOM 5393 O O . ILE A 1 746 ? 57.335 -11.851 -30.266 1.00 82.75 746 ILE A O 1
ATOM 5397 N N . THR A 1 747 ? 57.576 -9.954 -31.433 1.00 76.81 747 THR A N 1
ATOM 5398 C CA . THR A 1 747 ? 57.477 -9.024 -30.296 1.00 76.81 747 THR A CA 1
ATOM 5399 C C . THR A 1 747 ? 56.895 -7.700 -30.769 1.00 76.81 747 THR A C 1
ATOM 5401 O O . THR A 1 747 ? 56.963 -7.391 -31.959 1.00 76.81 747 THR A O 1
ATOM 5404 N N . ALA A 1 748 ? 56.381 -6.892 -29.848 1.00 71.88 748 ALA A N 1
ATOM 5405 C CA . ALA A 1 748 ? 56.025 -5.511 -30.138 1.00 71.88 748 ALA A CA 1
ATOM 5406 C C . ALA A 1 748 ? 57.278 -4.658 -30.411 1.00 71.88 748 ALA A C 1
ATOM 5408 O O . ALA A 1 748 ? 58.339 -4.875 -29.809 1.00 71.88 748 ALA A O 1
ATOM 5409 N N . PHE A 1 749 ? 57.138 -3.674 -31.293 1.00 62.72 749 PHE A N 1
ATOM 5410 C CA . PHE A 1 749 ? 58.083 -2.581 -31.499 1.00 62.72 749 PHE A CA 1
ATOM 5411 C C . PHE A 1 749 ? 57.347 -1.233 -31.406 1.00 62.72 749 PHE A C 1
ATOM 5413 O O . PHE A 1 749 ? 56.124 -1.179 -31.274 1.00 62.72 749 PHE A O 1
ATOM 5420 N N . GLY A 1 750 ? 58.104 -0.137 -31.378 1.00 55.78 750 GLY A N 1
ATOM 5421 C CA . GLY A 1 750 ? 57.541 1.206 -31.293 1.00 55.78 750 GLY A CA 1
ATOM 5422 C C . GLY A 1 750 ? 58.414 2.211 -32.026 1.00 55.78 750 GLY A C 1
ATOM 5423 O O . GLY A 1 750 ? 59.380 2.722 -31.453 1.00 55.78 750 GLY A O 1
ATOM 5424 N N . ASP A 1 751 ? 58.078 2.503 -33.284 1.00 47.31 751 ASP A N 1
ATOM 5425 C CA . ASP A 1 751 ? 58.731 3.582 -34.028 1.00 47.31 751 ASP A CA 1
ATOM 5426 C C . ASP A 1 751 ? 58.277 4.969 -33.546 1.00 47.31 751 ASP A C 1
ATOM 5428 O O . ASP A 1 751 ? 57.177 5.445 -33.833 1.00 47.31 751 ASP A O 1
ATOM 5432 N N . THR A 1 752 ? 59.188 5.685 -32.889 1.00 36.69 752 THR A N 1
ATOM 5433 C CA . THR A 1 752 ? 59.085 7.133 -32.680 1.00 36.69 752 THR A CA 1
ATOM 5434 C C . THR A 1 752 ? 59.820 7.916 -33.776 1.00 36.69 752 THR A C 1
ATOM 5436 O O . THR A 1 752 ? 60.668 8.754 -33.481 1.00 36.69 752 THR A O 1
ATOM 5439 N N . ARG A 1 753 ? 59.456 7.681 -35.048 1.00 39.25 753 ARG A N 1
ATOM 5440 C CA . ARG A 1 753 ? 59.896 8.405 -36.259 1.00 39.25 753 ARG A CA 1
ATOM 5441 C C . ARG A 1 753 ? 61.371 8.834 -36.280 1.00 39.25 753 ARG A C 1
ATOM 5443 O O . ARG A 1 753 ? 61.649 9.994 -35.982 1.00 39.25 753 ARG A O 1
ATOM 5450 N N . ASP A 1 754 ? 62.258 7.959 -36.756 1.00 44.34 754 ASP A N 1
ATOM 5451 C CA . ASP A 1 754 ? 63.436 8.214 -37.639 1.00 44.34 754 ASP A CA 1
ATOM 5452 C C . ASP A 1 754 ? 64.461 9.372 -37.340 1.00 44.34 754 ASP A C 1
ATOM 5454 O O . ASP A 1 754 ? 65.493 9.458 -38.012 1.00 44.34 754 ASP A O 1
ATOM 5458 N N . ASP A 1 755 ? 64.250 10.259 -36.354 1.00 42.56 755 ASP A N 1
ATOM 5459 C CA . ASP A 1 755 ? 64.903 11.582 -36.222 1.00 42.56 755 ASP A CA 1
ATOM 5460 C C . ASP A 1 755 ? 65.497 11.900 -34.818 1.00 42.56 755 ASP A C 1
ATOM 5462 O O . ASP A 1 755 ? 66.529 12.576 -34.753 1.00 42.56 755 ASP A O 1
ATOM 5466 N N . GLU A 1 756 ? 64.904 11.451 -33.696 1.00 34.66 756 GLU A N 1
ATOM 5467 C CA . GLU A 1 756 ? 65.301 11.846 -32.315 1.00 34.66 756 GLU A CA 1
ATOM 5468 C C . GLU A 1 756 ? 65.798 10.661 -31.432 1.00 34.66 756 GLU A C 1
ATOM 5470 O O . GLU A 1 756 ? 65.495 9.498 -31.701 1.00 34.66 756 GLU A O 1
ATOM 5475 N N . PRO A 1 757 ? 66.627 10.900 -30.387 1.00 36.28 757 PRO A N 1
ATOM 5476 C CA . PRO A 1 757 ? 67.443 9.855 -29.763 1.00 36.28 757 PRO A CA 1
ATOM 5477 C C . PRO A 1 757 ? 66.832 9.219 -28.497 1.00 36.28 757 PRO A C 1
ATOM 5479 O O . PRO A 1 757 ? 67.331 9.448 -27.395 1.00 36.28 757 PRO A O 1
ATOM 5482 N N . ALA A 1 758 ? 65.848 8.335 -28.686 1.00 38.78 758 ALA A N 1
ATOM 5483 C CA . ALA A 1 758 ? 65.472 7.246 -27.767 1.00 38.78 758 ALA A CA 1
ATOM 5484 C C . ALA A 1 758 ? 65.459 7.583 -26.253 1.00 38.78 758 ALA A C 1
ATOM 5486 O O . ALA A 1 758 ? 66.296 7.093 -25.487 1.00 38.78 758 ALA A O 1
ATOM 5487 N N . ASP A 1 759 ? 64.473 8.367 -25.810 1.00 39.31 759 ASP A N 1
ATOM 5488 C CA . ASP A 1 759 ? 64.209 8.689 -24.399 1.00 39.31 759 ASP A CA 1
ATOM 5489 C C . ASP A 1 759 ? 63.059 7.888 -23.751 1.00 39.31 759 ASP A C 1
ATOM 5491 O O . ASP A 1 759 ? 62.597 8.233 -22.669 1.00 39.31 759 ASP A O 1
ATOM 5495 N N . GLY A 1 760 ? 62.715 6.727 -24.324 1.00 38.62 760 GLY A N 1
ATOM 5496 C CA . GLY A 1 760 ? 62.159 5.592 -23.568 1.00 38.62 760 GLY A CA 1
ATOM 5497 C C . GLY A 1 760 ? 60.655 5.593 -23.285 1.00 38.62 760 GLY A C 1
ATOM 5498 O O . GLY A 1 760 ? 60.204 4.712 -22.563 1.00 38.62 760 GLY A O 1
ATOM 5499 N N . GLU A 1 761 ? 59.894 6.523 -23.861 1.00 42.84 761 GLU A N 1
ATOM 5500 C CA . GLU A 1 761 ? 58.428 6.604 -23.732 1.00 42.84 761 GLU A CA 1
ATOM 5501 C C . GLU A 1 761 ? 57.776 6.218 -25.079 1.00 42.84 761 GLU A C 1
ATOM 5503 O O . GLU A 1 761 ? 57.177 7.042 -25.770 1.00 42.84 761 GLU A O 1
ATOM 5508 N N . GLY A 1 762 ? 57.999 4.969 -25.509 1.00 40.59 762 GLY A N 1
ATOM 5509 C CA . GLY A 1 762 ? 57.322 4.368 -26.668 1.00 40.59 762 GLY A CA 1
ATOM 5510 C C . GLY A 1 762 ? 55.907 3.908 -26.305 1.00 40.59 762 GLY A C 1
ATOM 5511 O O . GLY A 1 762 ? 55.642 3.622 -25.142 1.00 40.59 762 GLY A O 1
ATOM 5512 N N . SER A 1 763 ? 54.998 3.860 -27.280 1.00 44.94 763 SER A N 1
ATOM 5513 C CA . SER A 1 763 ? 53.587 3.511 -27.057 1.00 44.94 763 SER A CA 1
ATOM 5514 C C . SER A 1 763 ? 53.385 2.059 -26.608 1.00 44.94 763 SER A C 1
ATOM 5516 O O . SER A 1 763 ? 54.061 1.160 -27.102 1.00 44.94 763 SER A O 1
ATOM 5518 N N . ASP A 1 764 ? 52.413 1.841 -25.716 1.00 51.50 764 ASP A N 1
ATOM 5519 C CA . ASP A 1 764 ? 52.034 0.536 -25.156 1.00 51.50 764 ASP A CA 1
ATOM 5520 C C . ASP A 1 764 ? 51.394 -0.397 -26.214 1.00 51.50 764 ASP A C 1
ATOM 5522 O O . ASP A 1 764 ? 50.176 -0.573 -26.280 1.00 51.50 764 ASP A O 1
ATOM 5526 N N . SER A 1 765 ? 52.219 -0.992 -27.076 1.00 55.78 765 SER A N 1
ATOM 5527 C CA . SER A 1 765 ? 51.800 -1.754 -28.264 1.00 55.78 765 SER A CA 1
ATOM 5528 C C . SER A 1 765 ? 51.408 -3.217 -27.968 1.00 55.78 765 SER A C 1
ATOM 5530 O O . SER A 1 765 ? 51.922 -4.146 -28.592 1.00 55.78 765 SER A O 1
ATOM 5532 N N . ALA A 1 766 ? 50.495 -3.445 -27.020 1.00 59.19 766 ALA A N 1
ATOM 5533 C CA . ALA A 1 766 ? 49.896 -4.764 -26.769 1.00 59.19 766 ALA A CA 1
ATOM 5534 C C . ALA A 1 766 ? 48.789 -5.083 -27.797 1.00 59.19 766 ALA A C 1
ATOM 5536 O O . ALA A 1 766 ? 48.061 -4.191 -28.241 1.00 59.19 766 ALA A O 1
ATOM 5537 N N . GLY A 1 767 ? 48.618 -6.354 -28.183 1.00 60.72 767 GLY A N 1
ATOM 5538 C CA . GLY A 1 767 ? 47.619 -6.707 -29.198 1.00 60.72 767 GLY A CA 1
ATOM 5539 C C . GLY A 1 767 ? 47.702 -8.124 -29.760 1.00 60.72 767 GLY A C 1
ATOM 5540 O O . GLY A 1 767 ? 48.300 -9.019 -29.169 1.00 60.72 767 GLY A O 1
ATOM 5541 N N . PHE A 1 768 ? 47.058 -8.319 -30.915 1.00 65.50 768 PHE A N 1
ATOM 5542 C CA . PHE A 1 768 ? 46.823 -9.626 -31.535 1.00 65.50 768 PHE A CA 1
ATOM 5543 C C . PHE A 1 768 ? 47.370 -9.683 -32.965 1.00 65.50 768 PHE A C 1
ATOM 5545 O O . PHE A 1 768 ? 47.111 -8.777 -33.767 1.00 65.50 768 PHE A O 1
ATOM 5552 N N . TYR A 1 769 ? 48.037 -10.784 -33.314 1.00 69.25 769 TYR A N 1
ATOM 5553 C CA . TYR A 1 769 ? 48.601 -10.996 -34.646 1.00 69.25 769 TYR A CA 1
ATOM 5554 C C . TYR A 1 769 ? 48.323 -12.405 -35.191 1.00 69.25 769 TYR A C 1
ATOM 5556 O O . TYR A 1 769 ? 48.195 -13.383 -34.451 1.00 69.25 769 TYR A O 1
ATOM 5564 N N . PHE A 1 770 ? 48.286 -12.519 -36.518 1.00 70.31 770 PHE A N 1
ATOM 5565 C CA . PHE A 1 770 ? 48.517 -13.779 -37.226 1.00 70.31 770 PHE A CA 1
ATOM 5566 C C . PHE A 1 770 ? 49.909 -13.774 -37.864 1.00 70.31 770 PHE A C 1
ATOM 5568 O O . PHE A 1 770 ? 50.470 -12.710 -38.121 1.00 70.31 770 PHE A O 1
ATOM 5575 N N . VAL A 1 771 ? 50.457 -14.951 -38.170 1.00 76.06 771 VAL A N 1
ATOM 5576 C CA . VAL A 1 771 ? 51.746 -15.096 -38.863 1.00 76.06 771 VAL A CA 1
ATOM 5577 C C . VAL A 1 771 ? 51.746 -16.241 -39.884 1.00 76.06 771 VAL A C 1
ATOM 5579 O O . VAL A 1 771 ? 51.275 -17.338 -39.596 1.00 76.06 771 VAL A O 1
ATOM 5582 N N . ASP A 1 772 ? 52.294 -15.993 -41.080 1.00 80.06 772 ASP A N 1
ATOM 5583 C CA . ASP A 1 772 ? 52.681 -16.999 -42.088 1.00 80.06 772 ASP A CA 1
ATOM 5584 C C . ASP A 1 772 ? 54.150 -17.408 -41.893 1.00 80.06 772 ASP A C 1
ATOM 5586 O O . ASP A 1 772 ? 54.996 -16.549 -41.647 1.00 80.06 772 ASP A O 1
ATOM 5590 N N . VAL A 1 773 ? 54.496 -18.689 -42.071 1.00 86.12 773 VAL A N 1
ATOM 5591 C CA . VAL A 1 773 ? 55.892 -19.167 -42.032 1.00 86.12 773 VAL A CA 1
ATOM 5592 C C . VAL A 1 773 ? 56.168 -20.132 -43.188 1.00 86.12 773 VAL A C 1
ATOM 5594 O O . VAL A 1 773 ? 55.728 -21.282 -43.180 1.00 86.12 773 VAL A O 1
ATOM 5597 N N . ARG A 1 774 ? 56.973 -19.711 -44.178 1.00 85.12 774 ARG A N 1
ATOM 5598 C CA . ARG A 1 774 ? 57.239 -20.481 -45.414 1.00 85.12 774 ARG A CA 1
ATOM 5599 C C . ARG A 1 774 ? 58.718 -20.759 -45.654 1.00 85.12 774 ARG A C 1
ATOM 5601 O O . ARG A 1 774 ? 59.513 -19.831 -45.782 1.00 85.12 774 ARG A O 1
ATOM 5608 N N . VAL A 1 775 ? 59.081 -22.024 -45.898 1.00 88.25 775 VAL A N 1
ATOM 5609 C CA . VAL A 1 775 ? 60.442 -22.419 -46.319 1.00 88.25 775 VAL A CA 1
ATOM 5610 C C . VAL A 1 775 ? 60.458 -22.920 -47.770 1.00 88.25 775 VAL A C 1
ATOM 5612 O O . VAL A 1 775 ? 59.897 -23.969 -48.090 1.00 88.25 775 VAL A O 1
ATOM 5615 N N . ASP A 1 776 ? 61.110 -22.166 -48.659 1.00 88.19 776 ASP A N 1
ATOM 5616 C CA . ASP A 1 776 ? 61.006 -22.217 -50.132 1.00 88.19 776 ASP A CA 1
ATOM 5617 C C . ASP A 1 776 ? 59.552 -22.245 -50.660 1.00 88.19 776 ASP A C 1
ATOM 5619 O O . ASP A 1 776 ? 59.268 -22.865 -51.685 1.00 88.19 776 ASP A O 1
ATOM 5623 N N . GLY A 1 777 ? 58.613 -21.596 -49.961 1.00 79.25 777 GLY A N 1
ATOM 5624 C CA . GLY A 1 777 ? 57.188 -21.636 -50.322 1.00 79.25 777 GLY A CA 1
ATOM 5625 C C . GLY A 1 777 ? 56.470 -22.932 -49.918 1.00 79.25 777 GLY A C 1
ATOM 5626 O O . GLY A 1 777 ? 55.484 -23.312 -50.542 1.00 79.25 777 GLY A O 1
ATOM 5627 N N . GLN A 1 778 ? 56.967 -23.641 -48.902 1.00 83.69 778 GLN A N 1
ATOM 5628 C CA . GLN A 1 778 ? 56.217 -24.670 -48.173 1.00 83.69 778 GLN A CA 1
ATOM 5629 C C . GLN A 1 778 ? 55.915 -24.142 -46.773 1.00 83.69 778 GLN A C 1
ATOM 5631 O O . GLN A 1 778 ? 56.856 -23.778 -46.068 1.00 83.69 778 GLN A O 1
ATOM 5636 N N . ALA A 1 779 ? 54.638 -24.076 -46.399 1.00 79.62 779 ALA A N 1
ATOM 5637 C CA . ALA A 1 779 ? 54.209 -23.525 -45.120 1.00 79.62 779 ALA A CA 1
ATOM 5638 C C . ALA A 1 779 ? 54.432 -24.454 -43.922 1.00 79.62 779 ALA A C 1
ATOM 5640 O O . ALA A 1 779 ? 54.519 -25.682 -44.054 1.00 79.62 779 ALA A O 1
ATOM 5641 N N . TYR A 1 780 ? 54.496 -23.831 -42.750 1.00 83.12 780 TYR A N 1
ATOM 5642 C CA . TYR A 1 780 ? 54.682 -24.434 -41.440 1.00 83.12 780 TYR A CA 1
ATOM 5643 C C . TYR A 1 780 ? 53.645 -23.870 -40.460 1.00 83.12 780 TYR A C 1
ATOM 5645 O O . TYR A 1 780 ? 53.273 -22.708 -40.556 1.00 83.12 780 TYR A O 1
ATOM 5653 N N . ALA A 1 781 ? 53.205 -24.696 -39.516 1.00 74.88 781 ALA A N 1
ATOM 5654 C CA . ALA A 1 781 ? 52.242 -24.344 -38.473 1.00 74.88 781 ALA A CA 1
ATOM 5655 C C . ALA A 1 781 ? 52.665 -24.955 -37.126 1.00 74.88 781 ALA A C 1
ATOM 5657 O O . ALA A 1 781 ? 53.583 -25.782 -37.086 1.00 74.88 781 ALA A O 1
ATOM 5658 N N . ARG A 1 782 ? 52.006 -24.560 -36.028 1.00 75.81 782 ARG A N 1
ATOM 5659 C CA . ARG A 1 782 ? 52.243 -25.128 -34.689 1.00 75.81 782 ARG A CA 1
ATOM 5660 C C . ARG A 1 782 ? 52.029 -26.650 -34.661 1.00 75.81 782 ARG A C 1
ATOM 5662 O O . ARG A 1 782 ? 51.199 -27.197 -35.385 1.00 75.81 782 ARG A O 1
ATOM 5669 N N . SER A 1 783 ? 52.793 -27.332 -33.812 1.00 70.06 783 SER A N 1
ATOM 5670 C CA . SER A 1 783 ? 52.608 -28.744 -33.463 1.00 70.06 783 SER A CA 1
ATOM 5671 C C . SER A 1 783 ? 51.310 -28.939 -32.669 1.00 70.06 783 SER A C 1
ATOM 5673 O O . SER A 1 783 ? 51.172 -28.379 -31.587 1.00 70.06 783 SER A O 1
ATOM 5675 N N . SER A 1 784 ? 50.403 -29.806 -33.133 1.00 59.16 784 SER A N 1
ATOM 5676 C CA . SER A 1 784 ? 49.123 -30.139 -32.465 1.00 59.16 784 SER A CA 1
ATOM 5677 C C . SER A 1 784 ? 49.266 -30.896 -31.125 1.00 59.16 784 SER A C 1
ATOM 5679 O O . SER A 1 784 ? 48.309 -31.470 -30.611 1.00 59.16 784 SER A O 1
ATOM 5681 N N . ALA A 1 785 ? 50.484 -30.997 -30.588 1.00 58.28 785 ALA A N 1
ATOM 5682 C CA . ALA A 1 785 ? 50.764 -31.503 -29.245 1.00 58.28 785 ALA A CA 1
ATOM 5683 C C . ALA A 1 785 ? 51.064 -30.372 -28.244 1.00 58.28 785 ALA A C 1
ATOM 5685 O O . ALA A 1 785 ? 51.000 -30.604 -27.039 1.00 58.28 785 ALA A O 1
ATOM 5686 N N . ASP A 1 786 ? 51.377 -29.173 -28.745 1.00 59.03 786 ASP A N 1
ATOM 5687 C CA . ASP A 1 786 ? 51.924 -28.044 -27.998 1.00 59.03 786 ASP A CA 1
ATOM 5688 C C . ASP A 1 786 ? 51.176 -26.758 -28.418 1.00 59.03 786 ASP A C 1
ATOM 5690 O O . ASP A 1 786 ? 51.714 -25.896 -29.113 1.00 59.03 786 ASP A O 1
ATOM 5694 N N . CYS A 1 787 ? 49.902 -26.660 -28.021 1.00 57.09 787 CYS A N 1
ATOM 5695 C CA . CYS A 1 787 ? 49.097 -25.434 -28.087 1.00 57.09 787 CYS A CA 1
ATOM 5696 C C . CYS A 1 787 ? 49.005 -24.814 -26.681 1.00 57.09 787 CYS A C 1
ATOM 5698 O O . CYS A 1 787 ? 48.127 -25.216 -25.911 1.00 57.09 787 CYS A O 1
ATOM 5700 N N . PRO A 1 788 ? 49.916 -23.897 -26.312 1.00 54.56 788 PRO A N 1
ATOM 5701 C CA . PRO A 1 788 ? 49.746 -23.041 -25.142 1.00 54.56 788 PRO A CA 1
ATOM 5702 C C . PRO A 1 788 ? 48.689 -21.945 -25.411 1.00 54.56 788 PRO A C 1
ATOM 5704 O O . PRO A 1 788 ? 47.995 -21.993 -26.431 1.00 54.56 788 PRO A O 1
ATOM 5707 N N . GLY A 1 789 ? 48.536 -21.000 -24.475 1.00 52.34 789 GLY A N 1
ATOM 5708 C CA . GLY A 1 789 ? 47.657 -19.831 -24.621 1.00 52.34 789 GLY A CA 1
ATOM 5709 C C . GLY A 1 789 ? 48.057 -18.919 -25.785 1.00 52.34 789 GLY A C 1
ATOM 5710 O O . GLY A 1 789 ? 49.100 -19.118 -26.411 1.00 52.34 789 GLY A O 1
ATOM 5711 N N . ALA A 1 790 ? 47.217 -17.928 -26.094 1.00 53.69 790 ALA A N 1
ATOM 5712 C CA . ALA A 1 790 ? 47.557 -16.903 -27.080 1.00 53.69 790 ALA A CA 1
ATOM 5713 C C . ALA A 1 790 ? 48.763 -16.048 -26.646 1.00 53.69 790 ALA A C 1
ATOM 5715 O O . ALA A 1 790 ? 49.544 -15.673 -27.514 1.00 53.69 790 ALA A O 1
ATOM 5716 N N . ASP A 1 791 ? 48.904 -15.804 -25.338 1.00 61.12 791 ASP A N 1
ATOM 5717 C CA . ASP A 1 791 ? 50.154 -15.465 -24.637 1.00 61.12 791 ASP A CA 1
ATOM 5718 C C . ASP A 1 791 ? 50.639 -16.734 -23.906 1.00 61.12 791 ASP A C 1
ATOM 5720 O O . ASP A 1 791 ? 49.847 -17.450 -23.275 1.00 61.12 791 ASP A O 1
ATOM 5724 N N . ASP A 1 792 ? 51.933 -17.043 -24.012 1.00 61.31 792 ASP A N 1
ATOM 5725 C CA . ASP A 1 792 ? 52.584 -18.116 -23.258 1.00 61.31 792 ASP A CA 1
ATOM 5726 C C . ASP A 1 792 ? 53.905 -17.713 -22.565 1.00 61.31 792 ASP A C 1
ATOM 5728 O O . ASP A 1 792 ? 54.546 -18.566 -21.930 1.00 61.31 792 ASP A O 1
ATOM 5732 N N . GLY A 1 793 ? 54.317 -16.442 -22.679 1.00 63.78 793 GLY A N 1
ATOM 5733 C CA . GLY A 1 793 ? 55.578 -15.892 -22.171 1.00 63.78 793 GLY A CA 1
ATOM 5734 C C . GLY A 1 793 ? 56.822 -16.749 -22.453 1.00 63.78 793 GLY A C 1
ATOM 5735 O O . GLY A 1 793 ? 57.708 -16.854 -21.589 1.00 63.78 793 GLY A O 1
ATOM 5736 N N . ASN A 1 794 ? 56.876 -17.465 -23.585 1.00 71.31 794 ASN A N 1
ATOM 5737 C CA . ASN A 1 794 ? 57.902 -18.483 -23.802 1.00 71.31 794 ASN A CA 1
ATOM 5738 C C . ASN A 1 794 ? 59.315 -17.914 -24.043 1.00 71.31 794 ASN A C 1
ATOM 5740 O O . ASN A 1 794 ? 59.582 -16.719 -24.131 1.00 71.31 794 ASN A O 1
ATOM 5744 N N . THR A 1 795 ? 60.291 -18.821 -24.110 1.00 80.06 795 THR A N 1
ATOM 5745 C CA . THR A 1 795 ? 61.687 -18.483 -24.399 1.00 80.06 795 THR A CA 1
ATOM 5746 C C . THR A 1 795 ? 62.237 -19.401 -25.480 1.00 80.06 795 THR A C 1
ATOM 5748 O O . THR A 1 795 ? 61.768 -20.525 -25.643 1.00 80.06 795 THR A O 1
ATOM 5751 N N . ILE A 1 796 ? 63.353 -19.018 -26.111 1.00 79.50 796 ILE A N 1
ATOM 5752 C CA . ILE A 1 796 ? 64.156 -19.882 -27.007 1.00 79.50 796 ILE A CA 1
ATOM 5753 C C . ILE A 1 796 ? 64.371 -21.309 -26.439 1.00 79.50 796 ILE A C 1
ATOM 5755 O O . ILE A 1 796 ? 64.479 -22.273 -27.197 1.00 79.50 796 ILE A O 1
ATOM 5759 N N . GLY A 1 797 ? 64.425 -21.478 -25.110 1.00 77.75 797 GLY A N 1
ATOM 5760 C CA . GLY A 1 797 ? 64.587 -22.782 -24.457 1.00 77.75 797 GLY A CA 1
ATOM 5761 C C . GLY A 1 797 ? 63.357 -23.703 -24.499 1.00 77.75 797 GLY A C 1
ATOM 5762 O O . GLY A 1 797 ? 63.527 -24.921 -24.419 1.00 77.75 797 GLY A O 1
ATOM 5763 N N . ASN A 1 798 ? 62.151 -23.146 -24.636 1.00 80.38 798 ASN A N 1
ATOM 5764 C CA . ASN A 1 798 ? 60.862 -23.851 -24.683 1.00 80.38 798 ASN A CA 1
ATOM 5765 C C . ASN A 1 798 ? 59.974 -23.443 -25.879 1.00 80.38 798 ASN A C 1
ATOM 5767 O O . ASN A 1 798 ? 58.799 -23.783 -25.897 1.00 80.38 798 ASN A O 1
ATOM 5771 N N . ALA A 1 799 ? 60.560 -22.760 -26.865 1.00 83.38 799 ALA A N 1
ATOM 5772 C CA . ALA A 1 799 ? 59.921 -22.218 -28.059 1.00 83.38 799 ALA A CA 1
ATOM 5773 C C . ALA A 1 799 ? 59.037 -23.230 -28.813 1.00 83.38 799 ALA A C 1
ATOM 5775 O O . ALA A 1 799 ? 59.472 -24.349 -29.119 1.00 83.38 799 ALA A O 1
ATOM 5776 N N . THR A 1 800 ? 57.829 -22.791 -29.166 1.00 83.88 800 THR A N 1
ATOM 5777 C CA . THR A 1 800 ? 56.741 -23.604 -29.725 1.00 83.88 800 THR A CA 1
ATOM 5778 C C . THR A 1 800 ? 57.140 -24.268 -31.058 1.00 83.88 800 THR A C 1
ATOM 5780 O O . THR A 1 800 ? 57.471 -23.566 -32.021 1.00 83.88 800 THR A O 1
ATOM 5783 N N . PRO A 1 801 ? 57.143 -25.616 -31.168 1.00 83.75 801 PRO A N 1
ATOM 5784 C CA . PRO A 1 801 ? 57.624 -26.309 -32.366 1.00 83.75 801 PRO A CA 1
ATOM 5785 C C . PRO A 1 801 ? 56.745 -26.098 -33.606 1.00 83.75 801 PRO A C 1
ATOM 5787 O O . PRO A 1 801 ? 55.539 -26.350 -33.584 1.00 83.75 801 PRO A O 1
ATOM 5790 N N . LEU A 1 802 ? 57.376 -25.729 -34.723 1.00 84.25 802 LEU A N 1
ATOM 5791 C CA . LEU A 1 802 ? 56.748 -25.612 -36.037 1.00 84.25 802 LEU A CA 1
ATOM 5792 C C . LEU A 1 802 ? 56.995 -26.854 -36.898 1.00 84.25 802 LEU A C 1
ATOM 5794 O O . LEU A 1 802 ? 58.136 -27.262 -37.141 1.00 84.25 802 LEU A O 1
ATOM 5798 N N . VAL A 1 803 ? 55.913 -27.411 -37.439 1.00 81.69 803 VAL A N 1
ATOM 5799 C CA . VAL A 1 803 ? 55.907 -28.566 -38.346 1.00 81.69 803 VAL A CA 1
ATOM 5800 C C . VAL A 1 803 ? 55.392 -28.161 -39.733 1.00 81.69 803 VAL A C 1
ATOM 5802 O O . VAL A 1 803 ? 54.615 -27.214 -39.836 1.00 81.69 803 VAL A O 1
ATOM 5805 N N . PRO A 1 804 ? 55.787 -28.838 -40.830 1.00 84.06 804 PRO A N 1
ATOM 5806 C CA . PRO A 1 804 ? 55.247 -28.535 -42.154 1.00 84.06 804 PRO A CA 1
ATOM 5807 C C . PRO A 1 804 ? 53.725 -28.708 -42.165 1.00 84.06 804 PRO A C 1
ATOM 5809 O O . PRO A 1 804 ? 53.237 -29.768 -41.765 1.00 84.06 804 PRO A O 1
ATOM 5812 N N . PHE A 1 805 ? 52.985 -27.725 -42.679 1.00 70.19 805 PHE A N 1
ATOM 5813 C CA . PHE A 1 805 ? 51.517 -27.677 -42.611 1.00 70.19 805 PHE A CA 1
ATOM 5814 C C . PHE A 1 805 ? 50.850 -28.974 -43.114 1.00 70.19 805 PHE A C 1
ATOM 5816 O O . PHE A 1 805 ? 49.961 -29.525 -42.475 1.00 70.19 805 PHE A O 1
ATOM 5823 N N . SER A 1 806 ? 51.397 -29.570 -44.181 1.00 71.88 806 SER A N 1
ATOM 5824 C CA . SER A 1 806 ? 50.988 -30.872 -44.743 1.00 71.88 806 SER A CA 1
ATOM 5825 C C . SER A 1 806 ? 51.110 -32.099 -43.812 1.00 71.88 806 SER A C 1
ATOM 5827 O O . SER A 1 806 ? 50.851 -33.217 -44.257 1.00 71.88 806 SER A O 1
ATOM 5829 N N . SER A 1 807 ? 51.584 -31.927 -42.574 1.00 71.00 807 SER A N 1
ATOM 5830 C CA . SER A 1 807 ? 51.706 -32.982 -41.556 1.00 71.00 807 SER A CA 1
ATOM 5831 C C . SER A 1 807 ? 50.807 -32.787 -40.329 1.00 71.00 807 SER A C 1
ATOM 5833 O O . SER A 1 807 ? 50.767 -33.679 -39.484 1.00 71.00 807 SER A O 1
ATOM 5835 N N . VAL A 1 808 ? 50.056 -31.682 -40.261 1.00 64.81 808 VAL A N 1
ATOM 5836 C CA . VAL A 1 808 ? 48.982 -31.474 -39.278 1.00 64.81 808 VAL A CA 1
ATOM 5837 C C . VAL A 1 808 ? 47.769 -32.327 -39.674 1.00 64.81 808 VAL A C 1
ATOM 5839 O O . VAL A 1 808 ? 47.494 -32.514 -40.862 1.00 64.81 808 VAL A O 1
ATOM 5842 N N . THR A 1 809 ? 47.046 -32.873 -38.694 1.00 56.59 809 THR A N 1
ATOM 5843 C CA . THR A 1 809 ? 45.831 -33.675 -38.919 1.00 56.59 809 THR A CA 1
ATOM 5844 C C . THR A 1 809 ? 44.619 -33.035 -38.261 1.00 56.59 809 THR A C 1
ATOM 5846 O O . THR A 1 809 ? 44.659 -32.727 -37.077 1.00 56.59 809 THR A O 1
ATOM 5849 N N . GLU A 1 810 ? 43.536 -32.907 -39.023 1.00 49.38 810 GLU A N 1
ATOM 5850 C CA . GLU A 1 810 ? 42.251 -32.328 -38.615 1.00 49.38 810 GLU A CA 1
ATOM 5851 C C . GLU A 1 810 ? 41.698 -33.013 -37.341 1.00 49.38 810 GLU A C 1
ATOM 5853 O O . GLU A 1 810 ? 41.337 -34.193 -37.370 1.00 49.38 810 GLU A O 1
ATOM 5858 N N . GLY A 1 811 ? 41.686 -32.291 -36.210 1.00 52.88 811 GLY A N 1
ATOM 5859 C CA . GLY A 1 811 ? 41.274 -32.834 -34.903 1.00 52.88 811 GLY A CA 1
ATOM 5860 C C . GLY A 1 811 ? 41.561 -31.968 -33.661 1.00 52.88 811 GLY A C 1
ATOM 5861 O O . GLY A 1 811 ? 41.475 -32.483 -32.549 1.00 52.88 811 GLY A O 1
ATOM 5862 N N . ASP A 1 812 ? 41.903 -30.685 -33.821 1.00 53.19 812 ASP A N 1
ATOM 5863 C CA . ASP A 1 812 ? 42.497 -29.828 -32.774 1.00 53.19 812 ASP A CA 1
ATOM 5864 C C . ASP A 1 812 ? 41.477 -29.087 -31.881 1.00 53.19 812 ASP A C 1
ATOM 5866 O O . ASP A 1 812 ? 41.536 -27.872 -31.682 1.00 53.19 812 ASP A O 1
ATOM 5870 N N . SER A 1 813 ? 40.516 -29.813 -31.301 1.00 52.22 813 SER A N 1
ATOM 5871 C CA . SER A 1 813 ? 39.444 -29.202 -30.493 1.00 52.22 813 SER A CA 1
ATOM 5872 C C . SER A 1 813 ? 39.938 -28.407 -29.273 1.00 52.22 813 SER A C 1
ATOM 5874 O O . SER A 1 813 ? 39.231 -27.515 -28.816 1.00 52.22 813 SER A O 1
ATOM 5876 N N . SER A 1 814 ? 41.133 -28.697 -28.745 1.00 51.94 814 SER A N 1
ATOM 5877 C CA . SER A 1 814 ? 41.750 -27.923 -27.657 1.00 51.94 814 SER A CA 1
ATOM 5878 C C . SER A 1 814 ? 42.320 -26.586 -28.131 1.00 51.94 814 SER A C 1
ATOM 5880 O O . SER A 1 814 ? 42.030 -25.566 -27.518 1.00 51.94 814 SER A O 1
ATOM 5882 N N . CYS A 1 815 ? 43.068 -26.560 -29.239 1.00 51.25 815 CYS A N 1
ATOM 5883 C CA . CYS A 1 815 ? 43.649 -25.320 -29.764 1.00 51.25 815 CYS A CA 1
ATOM 5884 C C . CYS A 1 815 ? 42.552 -24.337 -30.215 1.00 51.25 815 CYS A C 1
ATOM 5886 O O . CYS A 1 815 ? 42.694 -23.129 -30.051 1.00 51.25 815 CYS A O 1
ATOM 5888 N N . ILE A 1 816 ? 41.432 -24.861 -30.730 1.00 51.94 816 ILE A N 1
ATOM 5889 C CA . ILE A 1 816 ? 40.235 -24.075 -31.067 1.00 51.94 816 ILE A CA 1
ATOM 5890 C C . ILE A 1 816 ? 39.566 -23.530 -29.798 1.00 51.94 816 ILE A C 1
ATOM 5892 O O . ILE A 1 816 ? 39.200 -22.360 -29.771 1.00 51.94 816 ILE A O 1
ATOM 5896 N N . ALA A 1 817 ? 39.430 -24.341 -28.742 1.00 50.31 817 ALA A N 1
ATOM 5897 C CA . ALA A 1 817 ? 38.842 -23.897 -27.477 1.00 50.31 817 ALA A CA 1
ATOM 5898 C C . ALA A 1 817 ? 39.656 -22.771 -26.814 1.00 50.31 817 ALA A C 1
ATOM 5900 O O . ALA A 1 817 ? 39.057 -21.813 -26.338 1.00 50.31 817 ALA A O 1
ATOM 5901 N N . THR A 1 818 ? 40.991 -22.841 -26.854 1.00 51.69 818 THR A N 1
ATOM 5902 C CA . THR A 1 818 ? 41.877 -21.767 -26.371 1.00 51.69 818 THR A CA 1
ATOM 5903 C C . THR A 1 818 ? 41.810 -20.523 -27.265 1.00 51.69 818 THR A C 1
ATOM 5905 O O . THR A 1 818 ? 41.636 -19.417 -26.771 1.00 51.69 818 THR A O 1
ATOM 5908 N N . CYS A 1 819 ? 41.816 -20.682 -28.596 1.00 48.91 819 CYS A N 1
ATOM 5909 C CA . CYS A 1 819 ? 41.592 -19.556 -29.517 1.00 48.91 819 CYS A CA 1
ATOM 5910 C C . CYS A 1 819 ? 40.235 -18.868 -29.265 1.00 48.91 819 CYS A C 1
ATOM 5912 O O . CYS A 1 819 ? 40.125 -17.652 -29.387 1.00 48.91 819 CYS A O 1
ATOM 5914 N N . ARG A 1 820 ? 39.204 -19.634 -28.871 1.00 49.50 820 ARG A N 1
ATOM 5915 C CA . ARG A 1 820 ? 37.889 -19.103 -28.494 1.00 49.50 820 ARG A CA 1
ATOM 5916 C C . ARG A 1 820 ? 37.914 -18.406 -27.128 1.00 49.50 820 ARG A C 1
ATOM 5918 O O . ARG A 1 820 ? 37.356 -17.321 -27.046 1.00 49.50 820 ARG A O 1
ATOM 5925 N N . SER A 1 821 ? 38.552 -18.964 -26.090 1.00 45.72 821 SER A N 1
ATOM 5926 C CA . SER A 1 821 ? 38.630 -18.318 -24.763 1.00 45.72 821 SER A CA 1
ATOM 5927 C C . SER A 1 821 ? 39.389 -16.999 -24.796 1.00 45.72 821 SER A C 1
ATOM 5929 O O . SER A 1 821 ? 38.962 -16.025 -24.187 1.00 45.72 821 SER A O 1
ATOM 5931 N N . ASP A 1 822 ? 40.477 -16.945 -25.557 1.00 44.81 822 ASP A N 1
ATOM 5932 C CA . ASP A 1 822 ? 41.384 -15.795 -25.562 1.00 44.81 822 ASP A CA 1
ATOM 5933 C C . ASP A 1 822 ? 40.843 -14.661 -26.466 1.00 44.81 822 ASP A C 1
ATOM 5935 O O . ASP A 1 822 ? 41.325 -13.529 -26.436 1.00 44.81 822 ASP A O 1
ATOM 5939 N N . LEU A 1 823 ? 39.783 -14.958 -27.232 1.00 46.09 823 LEU A N 1
ATOM 5940 C CA . LEU A 1 823 ? 38.942 -14.008 -27.961 1.00 46.09 823 LEU A CA 1
ATOM 5941 C C . LEU A 1 823 ? 37.589 -13.733 -27.266 1.00 46.09 823 LEU A C 1
ATOM 5943 O O . LEU A 1 823 ? 36.838 -12.893 -27.762 1.00 46.09 823 LEU A O 1
ATOM 5947 N N . ALA A 1 824 ? 37.276 -14.382 -26.133 1.00 40.56 824 ALA A N 1
ATOM 5948 C CA . ALA A 1 824 ? 35.973 -14.328 -25.451 1.00 40.56 824 ALA A CA 1
ATOM 5949 C C . ALA A 1 824 ? 35.747 -13.057 -24.604 1.00 40.56 824 ALA A C 1
ATOM 5951 O O . ALA A 1 824 ? 35.252 -13.111 -23.478 1.00 40.56 824 ALA A O 1
ATOM 5952 N N . TYR A 1 825 ? 36.047 -11.890 -25.173 1.00 38.34 825 TYR A N 1
ATOM 5953 C CA . TYR A 1 825 ? 35.270 -10.700 -24.836 1.00 38.34 825 TYR A CA 1
ATOM 5954 C C . TYR A 1 825 ? 33.928 -10.819 -25.554 1.00 38.34 825 TYR A C 1
ATOM 5956 O O . TYR A 1 825 ? 33.875 -10.534 -26.749 1.00 38.34 825 TYR A O 1
ATOM 5964 N N . GLU A 1 826 ? 32.888 -11.241 -24.824 1.00 40.19 826 GLU A N 1
ATOM 5965 C CA . GLU A 1 826 ? 31.480 -11.250 -25.256 1.00 40.19 826 GLU A CA 1
ATOM 5966 C C . GLU A 1 826 ? 31.140 -9.952 -26.007 1.00 40.19 826 GLU A C 1
ATOM 5968 O O . GLU A 1 826 ? 31.004 -8.891 -25.383 1.00 40.19 826 GLU A O 1
ATOM 5973 N N . PRO A 1 827 ? 31.061 -9.980 -27.350 1.00 40.28 827 PRO A N 1
ATOM 5974 C CA . PRO A 1 827 ? 30.891 -8.767 -28.111 1.00 40.28 827 PRO A CA 1
ATOM 5975 C C . PRO A 1 827 ? 29.396 -8.485 -28.196 1.00 40.28 827 PRO A C 1
ATOM 5977 O O . PRO A 1 827 ? 28.682 -9.112 -28.978 1.00 40.28 827 PRO A O 1
ATOM 5980 N N . LEU A 1 828 ? 28.924 -7.485 -27.445 1.00 46.34 828 LEU A N 1
ATOM 5981 C CA . LEU A 1 828 ? 27.650 -6.833 -27.748 1.00 46.34 828 LEU A CA 1
ATOM 5982 C C . LEU A 1 828 ? 27.792 -6.102 -29.090 1.00 46.34 828 LEU A C 1
ATOM 5984 O O . LEU A 1 828 ? 27.933 -4.882 -29.152 1.00 46.34 828 LEU A O 1
ATOM 5988 N N . THR A 1 829 ? 27.738 -6.860 -30.184 1.00 54.16 829 THR A N 1
ATOM 5989 C CA . THR A 1 829 ? 27.467 -6.329 -31.512 1.00 54.16 829 THR A CA 1
ATOM 5990 C C . THR A 1 829 ? 26.035 -5.828 -31.492 1.00 54.16 829 THR A C 1
ATOM 5992 O O . THR A 1 829 ? 25.105 -6.589 -31.774 1.00 54.16 829 THR A O 1
ATOM 5995 N N . LEU A 1 830 ? 25.845 -4.562 -31.107 1.00 58.25 830 LEU A N 1
ATOM 5996 C CA . LEU A 1 830 ? 24.607 -3.854 -31.406 1.00 58.25 830 LEU A CA 1
ATOM 5997 C C . LEU A 1 830 ? 24.325 -4.014 -32.908 1.00 58.25 830 LEU A C 1
ATOM 5999 O O . LEU A 1 830 ? 25.264 -3.897 -33.701 1.00 58.25 830 LEU A O 1
ATOM 6003 N N . PRO A 1 831 ? 23.080 -4.334 -33.296 1.00 57.12 831 PRO A N 1
ATOM 6004 C CA . PRO A 1 831 ? 21.862 -4.308 -32.470 1.00 57.12 831 PRO A CA 1
ATOM 6005 C C . PRO A 1 831 ? 21.618 -5.513 -31.529 1.00 57.12 831 PRO A C 1
ATOM 6007 O O . PRO A 1 831 ? 20.816 -5.397 -30.606 1.00 57.12 831 PRO A O 1
ATOM 6010 N N . TYR A 1 832 ? 22.280 -6.656 -31.697 1.00 61.00 832 TYR A N 1
ATOM 6011 C CA . TYR A 1 832 ? 21.808 -7.940 -31.148 1.00 61.00 832 TYR A CA 1
ATOM 6012 C C . TYR A 1 832 ? 21.958 -8.138 -29.628 1.00 61.00 832 TYR A C 1
ATOM 6014 O O . TYR A 1 832 ? 21.042 -8.647 -28.985 1.00 61.00 832 TYR A O 1
ATOM 6022 N N . GLY A 1 833 ? 23.091 -7.752 -29.033 1.00 69.62 833 GLY A N 1
ATOM 6023 C CA . GLY A 1 833 ? 23.426 -8.163 -27.657 1.00 69.62 833 GLY A CA 1
ATOM 6024 C C . GLY A 1 833 ? 22.754 -7.381 -26.514 1.00 69.62 833 GLY A C 1
ATOM 6025 O O . GLY A 1 833 ? 22.706 -7.870 -25.387 1.00 69.62 833 GLY A O 1
ATOM 6026 N N . ILE A 1 834 ? 22.238 -6.171 -26.765 1.00 79.75 834 ILE A N 1
ATOM 6027 C CA . ILE A 1 834 ? 21.738 -5.293 -25.686 1.00 79.75 834 ILE A CA 1
ATOM 6028 C C . ILE A 1 834 ? 20.355 -5.694 -25.166 1.00 79.75 834 ILE A C 1
ATOM 6030 O O . ILE A 1 834 ? 20.070 -5.482 -23.991 1.00 79.75 834 ILE A O 1
ATOM 6034 N N . ALA A 1 835 ? 19.516 -6.306 -26.008 1.00 85.81 835 ALA A N 1
ATOM 6035 C CA . ALA A 1 835 ? 18.171 -6.721 -25.616 1.00 85.81 835 ALA A CA 1
ATOM 6036 C C . ALA A 1 835 ? 18.228 -7.769 -24.495 1.00 85.81 835 ALA A C 1
ATOM 6038 O O . ALA A 1 835 ? 17.532 -7.650 -23.496 1.00 85.81 835 ALA A O 1
ATOM 6039 N N . GLN A 1 836 ? 19.154 -8.730 -24.592 1.00 81.12 836 GLN A N 1
ATOM 6040 C CA . GLN A 1 836 ? 19.403 -9.687 -23.513 1.00 81.12 836 GLN A CA 1
ATOM 6041 C C . GLN A 1 836 ? 20.030 -9.017 -22.279 1.00 81.12 836 GLN A C 1
ATOM 6043 O O . GLN A 1 836 ? 19.614 -9.294 -21.160 1.00 81.12 836 GLN A O 1
ATOM 6048 N N . ALA A 1 837 ? 20.993 -8.108 -22.468 1.00 79.81 837 ALA A N 1
ATOM 6049 C CA . ALA A 1 837 ? 21.664 -7.401 -21.369 1.00 79.81 837 ALA A CA 1
ATOM 6050 C C . ALA A 1 837 ? 20.781 -6.367 -20.638 1.00 79.81 837 ALA A C 1
ATOM 6052 O O . ALA A 1 837 ? 21.209 -5.813 -19.630 1.00 79.81 837 ALA A O 1
ATOM 6053 N N . THR A 1 838 ? 19.576 -6.106 -21.147 1.00 87.75 838 THR A N 1
ATOM 6054 C CA . THR A 1 838 ? 18.543 -5.263 -20.524 1.00 87.75 838 THR A CA 1
ATOM 6055 C C . THR A 1 838 ? 17.244 -6.032 -20.284 1.00 87.75 838 THR A C 1
ATOM 6057 O O . THR A 1 838 ? 16.205 -5.416 -20.075 1.00 87.75 838 THR A O 1
ATOM 6060 N N . GLU A 1 839 ? 17.296 -7.369 -20.333 1.00 87.75 839 GLU A N 1
ATOM 6061 C CA . GLU A 1 839 ? 16.188 -8.312 -20.083 1.00 87.75 839 GLU A CA 1
ATOM 6062 C C . GLU A 1 839 ? 14.929 -8.054 -20.941 1.00 87.75 839 GLU A C 1
ATOM 6064 O O . GLU A 1 839 ? 13.845 -8.557 -20.663 1.00 87.75 839 GLU A O 1
ATOM 6069 N N . ALA A 1 840 ? 15.083 -7.338 -22.060 1.00 91.56 840 ALA A N 1
ATOM 6070 C CA . ALA A 1 840 ? 14.095 -7.237 -23.126 1.00 91.56 840 ALA A CA 1
ATOM 6071 C C . ALA A 1 840 ? 14.069 -8.554 -23.924 1.00 91.56 840 ALA A C 1
ATOM 6073 O O . ALA A 1 840 ? 14.491 -8.621 -25.082 1.00 91.56 840 ALA A O 1
ATOM 6074 N N . ALA A 1 841 ? 13.618 -9.625 -23.274 1.00 89.69 841 ALA A N 1
ATOM 6075 C CA . ALA A 1 841 ? 13.542 -10.978 -23.805 1.00 89.69 841 ALA A CA 1
ATOM 6076 C C . ALA A 1 841 ? 12.241 -11.668 -23.368 1.00 89.69 841 ALA A C 1
ATOM 6078 O O . ALA A 1 841 ? 11.689 -11.363 -22.316 1.00 89.69 841 ALA A O 1
ATOM 6079 N N . VAL A 1 842 ? 11.751 -12.599 -24.188 1.00 90.94 842 VAL A N 1
ATOM 6080 C CA . VAL A 1 842 ? 10.488 -13.323 -23.959 1.00 90.94 842 VAL A CA 1
ATOM 6081 C C . VAL A 1 842 ? 10.664 -14.832 -24.169 1.00 90.94 842 VAL A C 1
ATOM 6083 O O . VAL A 1 842 ? 11.492 -15.234 -24.991 1.00 90.94 842 VAL A O 1
ATOM 6086 N N . PRO A 1 843 ? 9.888 -15.698 -23.497 1.00 89.06 843 PRO A N 1
ATOM 6087 C CA . PRO A 1 843 ? 9.930 -17.140 -23.735 1.00 89.06 843 PRO A CA 1
ATOM 6088 C C . PRO A 1 843 ? 9.514 -17.500 -25.173 1.00 89.06 843 PRO A C 1
ATOM 6090 O O . PRO A 1 843 ? 8.633 -16.877 -25.770 1.00 89.06 843 PRO A O 1
ATOM 6093 N N . THR A 1 844 ? 10.103 -18.562 -25.738 1.00 87.19 844 THR A N 1
ATOM 6094 C CA . THR A 1 844 ? 9.851 -19.009 -27.130 1.00 87.19 844 THR A CA 1
ATOM 6095 C C . THR A 1 844 ? 8.379 -19.277 -27.456 1.00 87.19 844 THR A C 1
ATOM 6097 O O . THR A 1 844 ? 7.997 -19.182 -28.620 1.00 87.19 844 THR A O 1
ATOM 6100 N N . CYS A 1 845 ? 7.528 -19.584 -26.476 1.00 86.06 845 CYS A N 1
ATOM 6101 C CA . CYS A 1 845 ? 6.093 -19.806 -26.675 1.00 86.06 845 CYS A CA 1
ATOM 6102 C C . CYS A 1 845 ? 5.254 -18.518 -26.815 1.00 86.06 845 CYS A C 1
ATOM 6104 O O . CYS A 1 845 ? 4.113 -18.609 -27.274 1.00 86.06 845 CYS A O 1
ATOM 6106 N N . ALA A 1 846 ? 5.795 -17.330 -26.503 1.00 87.38 846 ALA A N 1
ATOM 6107 C CA . ALA A 1 846 ? 5.082 -16.054 -26.652 1.00 87.38 846 ALA A CA 1
ATOM 6108 C C . ALA A 1 846 ? 4.665 -15.819 -28.116 1.00 87.38 846 ALA A C 1
ATOM 6110 O O . ALA A 1 846 ? 3.571 -15.340 -28.410 1.00 87.38 846 ALA A O 1
ATOM 6111 N N . TRP A 1 847 ? 5.485 -16.292 -29.059 1.00 85.81 847 TRP A N 1
ATOM 6112 C CA . TRP A 1 847 ? 5.214 -16.214 -30.494 1.00 85.81 847 TRP A CA 1
ATOM 6113 C C . TRP A 1 847 ? 3.994 -17.025 -30.972 1.00 85.81 847 TRP A C 1
ATOM 6115 O O . TRP A 1 847 ? 3.503 -16.775 -32.071 1.00 85.81 847 TRP A O 1
ATOM 6125 N N . ASP A 1 848 ? 3.463 -17.956 -30.167 1.00 81.88 848 ASP A N 1
ATOM 6126 C CA . ASP A 1 848 ? 2.173 -18.616 -30.438 1.00 81.88 848 ASP A CA 1
ATOM 6127 C C . ASP A 1 848 ? 0.960 -17.816 -29.918 1.00 81.88 848 ASP A C 1
ATOM 6129 O O . ASP A 1 848 ? -0.182 -18.228 -30.137 1.00 81.88 848 ASP A O 1
ATOM 6133 N N . ARG A 1 849 ? 1.187 -16.692 -29.220 1.00 77.25 849 ARG A N 1
ATOM 6134 C CA . ARG A 1 849 ? 0.146 -15.829 -28.637 1.00 77.25 849 ARG A CA 1
ATOM 6135 C C . ARG A 1 849 ? -0.095 -14.540 -29.421 1.00 77.25 849 ARG A C 1
ATOM 6137 O O . ARG A 1 849 ? -1.230 -14.071 -29.426 1.00 77.25 849 ARG A O 1
ATOM 6144 N N . PHE A 1 850 ? 0.894 -14.026 -30.155 1.00 66.94 850 PHE A N 1
ATOM 6145 C CA . PHE A 1 850 ? 0.690 -12.871 -31.039 1.00 66.94 850 PHE A CA 1
ATOM 6146 C C . PHE A 1 850 ? -0.261 -13.202 -32.204 1.00 66.94 850 PHE A C 1
ATOM 6148 O O . PHE A 1 850 ? -0.036 -14.114 -33.009 1.00 66.94 850 PHE A O 1
ATOM 6155 N N . GLY A 1 851 ? -1.329 -12.416 -32.342 1.00 60.00 851 GLY A N 1
ATOM 6156 C CA . GLY A 1 851 ? -2.252 -12.493 -33.475 1.00 60.00 851 GLY A CA 1
ATOM 6157 C C . GLY A 1 851 ? -3.037 -13.810 -33.584 1.00 60.00 851 GLY A C 1
ATOM 6158 O O . GLY A 1 851 ? -3.933 -14.084 -32.792 1.00 60.00 851 GLY A O 1
ATOM 6159 N N . THR A 1 852 ? -2.808 -14.581 -34.657 1.00 57.47 852 THR A N 1
ATOM 6160 C CA . THR A 1 852 ? -3.578 -15.821 -34.946 1.00 57.47 852 THR A CA 1
ATOM 6161 C C . THR A 1 852 ? -2.737 -17.029 -35.376 1.00 57.47 852 THR A C 1
ATOM 6163 O O . THR A 1 852 ? -3.289 -18.122 -35.517 1.00 57.47 852 THR A O 1
ATOM 6166 N N . ALA A 1 853 ? -1.436 -16.839 -35.614 1.00 71.75 853 ALA A N 1
ATOM 6167 C CA . ALA A 1 853 ? -0.434 -17.862 -35.922 1.00 71.75 853 ALA A CA 1
ATOM 6168 C C . ALA A 1 853 ? 0.956 -17.202 -36.007 1.00 71.75 853 ALA A C 1
ATOM 6170 O O . ALA A 1 853 ? 1.044 -16.042 -36.416 1.00 71.75 853 ALA A O 1
ATOM 6171 N N . ARG A 1 854 ? 2.026 -17.967 -35.735 1.00 84.06 854 ARG A N 1
ATOM 6172 C CA . ARG A 1 854 ? 3.417 -17.557 -36.013 1.00 84.06 854 ARG A CA 1
ATOM 6173 C C . ARG A 1 854 ? 3.616 -17.110 -37.474 1.00 84.06 854 ARG A C 1
ATOM 6175 O O . ARG A 1 854 ? 2.942 -17.639 -38.370 1.00 84.06 854 ARG A O 1
ATOM 6182 N N . PRO A 1 855 ? 4.583 -16.211 -37.745 1.00 83.44 855 PRO A N 1
ATOM 6183 C CA . PRO A 1 855 ? 5.047 -15.920 -39.098 1.00 83.44 855 PRO A CA 1
ATOM 6184 C C . PRO A 1 855 ? 5.491 -17.177 -39.860 1.00 83.44 855 PRO A C 1
ATOM 6186 O O . PRO A 1 855 ? 5.913 -18.183 -39.283 1.00 83.44 855 PRO A O 1
ATOM 6189 N N . ALA A 1 856 ? 5.419 -17.120 -41.190 1.00 80.56 856 ALA A N 1
ATOM 6190 C CA . ALA A 1 856 ? 5.956 -18.186 -42.025 1.00 80.56 856 ALA A CA 1
ATOM 6191 C C . ALA A 1 856 ? 7.490 -18.188 -41.930 1.00 80.56 856 ALA A C 1
ATOM 6193 O O . ALA A 1 856 ? 8.107 -17.157 -42.159 1.00 80.56 856 ALA A O 1
ATOM 6194 N N . GLY A 1 857 ? 8.079 -19.345 -41.614 1.00 82.50 857 GLY A N 1
ATOM 6195 C CA . GLY A 1 857 ? 9.531 -19.489 -41.440 1.00 82.50 857 GLY A CA 1
ATOM 6196 C C . GLY A 1 857 ? 9.998 -19.582 -39.985 1.00 82.50 857 GLY A C 1
ATOM 6197 O O . GLY A 1 857 ? 11.154 -19.909 -39.757 1.00 82.50 857 GLY A O 1
ATOM 6198 N N . CYS A 1 858 ? 9.119 -19.364 -39.003 1.00 87.50 858 CYS A N 1
ATOM 6199 C CA . CYS A 1 858 ? 9.432 -19.545 -37.583 1.00 87.50 858 CYS A CA 1
ATOM 6200 C C . CYS A 1 858 ? 8.903 -20.891 -37.050 1.00 87.50 858 CYS A C 1
ATOM 6202 O O . CYS A 1 858 ? 7.703 -21.172 -37.150 1.00 87.50 858 CYS A O 1
ATOM 6204 N N . ALA A 1 859 ? 9.777 -21.733 -36.490 1.00 87.31 859 ALA A N 1
ATOM 6205 C CA . ALA A 1 859 ? 9.392 -22.938 -35.750 1.00 87.31 859 ALA A CA 1
ATOM 6206 C C . ALA A 1 859 ? 8.846 -22.603 -34.345 1.00 87.31 859 ALA A C 1
ATOM 6208 O O . ALA A 1 859 ? 8.777 -21.441 -33.953 1.00 87.31 859 ALA A O 1
ATOM 6209 N N . ALA A 1 860 ? 8.422 -23.624 -33.589 1.00 84.31 860 ALA A N 1
ATOM 6210 C CA . ALA A 1 860 ? 7.846 -23.453 -32.247 1.00 84.31 860 ALA A CA 1
ATOM 6211 C C . ALA A 1 860 ? 8.912 -23.173 -31.167 1.00 84.31 860 ALA A C 1
ATOM 6213 O O . ALA A 1 860 ? 8.656 -22.487 -30.184 1.00 84.31 860 ALA A O 1
ATOM 6214 N N . ASP A 1 861 ? 10.108 -23.709 -31.385 1.00 84.19 861 ASP A N 1
ATOM 6215 C CA . ASP A 1 861 ? 11.320 -23.614 -30.574 1.00 84.19 861 ASP A CA 1
ATOM 6216 C C . ASP A 1 861 ? 12.272 -22.491 -31.043 1.00 84.19 861 ASP A C 1
ATOM 6218 O O . ASP A 1 861 ? 13.417 -22.415 -30.604 1.00 84.19 861 ASP A O 1
ATOM 6222 N N . GLU A 1 862 ? 11.790 -21.603 -31.917 1.00 85.81 862 GLU A N 1
ATOM 6223 C CA . GLU A 1 862 ? 12.529 -20.468 -32.479 1.00 85.81 862 GLU A CA 1
ATOM 6224 C C . GLU A 1 862 ? 11.894 -19.122 -32.101 1.00 85.81 862 GLU A C 1
ATOM 6226 O O . GLU A 1 862 ? 10.705 -19.015 -31.784 1.00 85.81 862 GLU A O 1
ATOM 6231 N N . CYS A 1 863 ? 12.713 -18.078 -32.186 1.00 85.94 863 CYS A N 1
ATOM 6232 C CA . CYS A 1 863 ? 12.345 -16.684 -32.006 1.00 85.94 863 CYS A CA 1
ATOM 6233 C C . CYS A 1 863 ? 11.967 -16.072 -33.353 1.00 85.94 863 CYS A C 1
ATOM 6235 O O . CYS A 1 863 ? 12.786 -16.049 -34.274 1.00 85.94 863 CYS A O 1
ATOM 6237 N N . CYS A 1 864 ? 10.751 -15.542 -33.485 1.00 88.50 864 CYS A N 1
ATOM 6238 C CA . CYS A 1 864 ? 10.255 -15.014 -34.761 1.00 88.50 864 CYS A CA 1
ATOM 6239 C C . CYS A 1 864 ? 10.694 -13.559 -35.020 1.00 88.50 864 CYS A C 1
ATOM 6241 O O . CYS A 1 864 ? 9.922 -12.754 -35.540 1.00 88.50 864 CYS A O 1
ATOM 6243 N N . THR A 1 865 ? 11.921 -13.209 -34.622 1.00 85.75 865 THR A N 1
ATOM 6244 C CA . THR A 1 865 ? 12.472 -11.848 -34.725 1.00 85.75 865 THR A CA 1
ATOM 6245 C C . THR A 1 865 ? 13.298 -11.625 -35.993 1.00 85.75 865 THR A C 1
ATOM 6247 O O . THR A 1 865 ? 13.606 -10.487 -36.339 1.00 85.75 865 THR A O 1
ATOM 6250 N N . GLY A 1 866 ? 13.674 -12.684 -36.712 1.00 81.38 866 GLY A N 1
ATOM 6251 C CA . GLY A 1 866 ? 14.457 -12.564 -37.936 1.00 81.38 866 GLY A CA 1
ATOM 6252 C C . GLY A 1 866 ? 13.685 -11.916 -39.091 1.00 81.38 866 GLY A C 1
ATOM 6253 O O . GLY A 1 866 ? 12.484 -11.684 -39.004 1.00 81.38 866 GLY A O 1
ATOM 6254 N N . LEU A 1 867 ? 14.389 -11.637 -40.195 1.00 82.44 867 LEU A N 1
ATOM 6255 C CA . LEU A 1 867 ? 13.834 -10.993 -41.397 1.00 82.44 867 LEU A CA 1
ATOM 6256 C C . LEU A 1 867 ? 12.465 -11.571 -41.817 1.00 82.44 867 LEU A C 1
ATOM 6258 O O . LEU A 1 867 ? 12.332 -12.785 -41.940 1.00 82.44 867 LEU A O 1
ATOM 6262 N N . ASP A 1 868 ? 11.471 -10.702 -42.039 1.00 78.00 868 ASP A N 1
ATOM 6263 C CA . ASP A 1 868 ? 10.065 -11.046 -42.347 1.00 78.00 868 ASP A CA 1
ATOM 6264 C C . ASP A 1 868 ? 9.359 -11.953 -41.300 1.00 78.00 868 ASP A C 1
ATOM 6266 O O . ASP A 1 868 ? 8.286 -12.505 -41.556 1.00 78.00 868 ASP A O 1
ATOM 6270 N N . GLY A 1 869 ? 9.930 -12.083 -40.098 1.00 81.38 869 GLY A N 1
ATOM 6271 C CA . GLY A 1 869 ? 9.478 -12.976 -39.028 1.00 81.38 869 GLY A CA 1
ATOM 6272 C C . GLY A 1 869 ? 10.043 -14.403 -39.105 1.00 81.38 869 GLY A C 1
ATOM 6273 O O . GLY A 1 869 ? 9.604 -15.264 -38.343 1.00 81.38 869 GLY A O 1
ATOM 6274 N N . GLU A 1 870 ? 10.990 -14.681 -40.009 1.00 84.50 870 GLU A N 1
ATOM 6275 C CA . GLU A 1 870 ? 11.687 -15.974 -40.108 1.00 84.50 870 GLU A CA 1
ATOM 6276 C C . GLU A 1 870 ? 12.426 -16.319 -38.802 1.00 84.50 870 GLU A C 1
ATOM 6278 O O . GLU A 1 870 ? 13.018 -15.447 -38.158 1.00 84.50 870 GLU A O 1
ATOM 6283 N N . GLY A 1 871 ? 12.460 -17.606 -38.450 1.00 81.56 871 GLY A N 1
ATOM 6284 C CA . GLY A 1 871 ? 13.011 -18.092 -37.187 1.00 81.56 871 GLY A CA 1
ATOM 6285 C C . GLY A 1 871 ? 14.490 -17.763 -36.964 1.00 81.56 871 GLY A C 1
ATOM 6286 O O . GLY A 1 871 ? 15.302 -17.691 -37.896 1.00 81.56 871 GLY A O 1
ATOM 6287 N N . VAL A 1 872 ? 14.836 -17.569 -35.693 1.00 80.19 872 VAL A N 1
ATOM 6288 C CA . VAL A 1 872 ? 16.192 -17.408 -35.154 1.00 80.19 872 VAL A CA 1
ATOM 6289 C C . VAL A 1 872 ? 16.314 -18.321 -33.923 1.00 80.19 872 VAL A C 1
ATOM 6291 O O . VAL A 1 872 ? 15.344 -18.419 -33.167 1.00 80.19 872 VAL A O 1
ATOM 6294 N N . PRO A 1 873 ? 17.454 -18.999 -33.683 1.00 77.06 873 PRO A N 1
ATOM 6295 C CA . PRO A 1 873 ? 17.649 -19.765 -32.454 1.00 77.06 873 PRO A CA 1
ATOM 6296 C C . PRO A 1 873 ? 17.511 -18.887 -31.194 1.00 77.06 873 PRO A C 1
ATOM 6298 O O . PRO A 1 873 ? 17.968 -17.741 -31.219 1.00 77.06 873 PRO A O 1
ATOM 6301 N N . PRO A 1 874 ? 16.930 -19.401 -30.096 1.00 76.81 874 PRO A N 1
ATOM 6302 C CA . PRO A 1 874 ? 16.919 -18.705 -28.813 1.00 76.81 874 PRO A CA 1
ATOM 6303 C C . PRO A 1 874 ? 18.323 -18.587 -28.210 1.00 76.81 874 PRO A C 1
ATOM 6305 O O . PRO A 1 874 ? 19.273 -19.253 -28.630 1.00 76.81 874 PRO A O 1
ATOM 6308 N N . SER A 1 875 ? 18.435 -17.740 -27.188 1.00 71.25 875 SER A N 1
ATOM 6309 C CA . SER A 1 875 ? 19.637 -17.606 -26.365 1.00 71.25 875 SER A CA 1
ATOM 6310 C C . SER A 1 875 ? 19.987 -18.915 -25.637 1.00 71.25 875 SER A C 1
ATOM 6312 O O . SER A 1 875 ? 19.162 -19.821 -25.507 1.00 71.25 875 SER A O 1
ATOM 6314 N N . ALA A 1 876 ? 21.197 -18.996 -25.076 1.00 65.44 876 ALA A N 1
ATOM 6315 C CA . ALA A 1 876 ? 21.636 -20.150 -24.285 1.00 65.44 876 ALA A CA 1
ATOM 6316 C C . ALA A 1 876 ? 20.781 -20.429 -23.024 1.00 65.44 876 ALA A C 1
ATOM 6318 O O . ALA A 1 876 ? 20.863 -21.529 -22.476 1.00 65.44 876 ALA A O 1
ATOM 6319 N N . ALA A 1 877 ? 19.967 -19.464 -22.576 1.00 64.31 877 ALA A N 1
ATOM 6320 C CA . ALA A 1 877 ? 18.998 -19.634 -21.491 1.00 64.31 877 ALA A CA 1
ATOM 6321 C C . ALA A 1 877 ? 17.665 -20.261 -21.958 1.00 64.31 877 ALA A C 1
ATOM 6323 O O . ALA A 1 877 ? 16.971 -20.890 -21.163 1.00 64.31 877 ALA A O 1
ATOM 6324 N N . GLY A 1 878 ? 17.344 -20.162 -23.255 1.00 73.94 878 GLY A N 1
ATOM 6325 C CA . GLY A 1 878 ? 16.068 -20.580 -23.852 1.00 73.94 878 GLY A CA 1
ATOM 6326 C C . GLY A 1 878 ? 15.160 -19.413 -24.261 1.00 73.94 878 GLY A C 1
ATOM 6327 O O . GLY A 1 878 ? 14.196 -19.623 -24.999 1.00 73.94 878 GLY A O 1
ATOM 6328 N N . ASP A 1 879 ? 15.493 -18.192 -23.840 1.00 82.25 879 ASP A N 1
ATOM 6329 C CA . ASP A 1 879 ? 14.715 -16.978 -24.100 1.00 82.25 879 ASP A CA 1
ATOM 6330 C C . ASP A 1 879 ? 15.029 -16.356 -25.462 1.00 82.25 879 ASP A C 1
ATOM 6332 O O . ASP A 1 879 ? 16.121 -16.536 -26.013 1.00 82.25 879 ASP A O 1
ATOM 6336 N N . CYS A 1 880 ? 14.085 -15.566 -25.969 1.00 86.44 880 CYS A N 1
ATOM 6337 C CA . CYS A 1 880 ? 14.173 -14.789 -27.198 1.00 86.44 880 CYS A CA 1
ATOM 6338 C C . CYS A 1 880 ? 14.399 -13.301 -26.899 1.00 86.44 880 CYS A C 1
ATOM 6340 O O . CYS A 1 880 ? 13.426 -12.607 -26.594 1.00 86.44 880 CYS A O 1
ATOM 6342 N N . PRO A 1 881 ? 15.630 -12.773 -27.032 1.00 87.62 881 PRO A N 1
ATOM 6343 C CA . PRO A 1 881 ? 15.869 -11.335 -27.000 1.00 87.62 881 PRO A CA 1
ATOM 6344 C C . PRO A 1 881 ? 15.063 -10.627 -28.092 1.00 87.62 881 PRO A C 1
ATOM 6346 O O . PRO A 1 881 ? 15.000 -11.101 -29.230 1.00 87.62 881 PRO A O 1
ATOM 6349 N N . LEU A 1 882 ? 14.489 -9.469 -27.773 1.00 91.69 882 LEU A N 1
ATOM 6350 C CA . LEU A 1 882 ? 13.692 -8.639 -28.682 1.00 91.69 882 LEU A CA 1
ATOM 6351 C C . LEU A 1 882 ? 14.590 -7.830 -29.635 1.00 91.69 882 LEU A C 1
ATOM 6353 O O . LEU A 1 882 ? 14.516 -6.605 -29.728 1.00 91.69 882 LEU A O 1
ATOM 6357 N N . SER A 1 883 ? 15.458 -8.551 -30.348 1.00 88.00 883 SER A N 1
ATOM 6358 C CA . SER A 1 883 ? 16.302 -8.035 -31.418 1.00 88.00 883 SER A CA 1
ATOM 6359 C C . SER A 1 883 ? 15.795 -8.539 -32.764 1.00 88.00 883 SER A C 1
ATOM 6361 O O . SER A 1 883 ? 15.899 -9.726 -33.089 1.00 88.00 883 SER A O 1
ATOM 6363 N N . TYR A 1 884 ? 15.206 -7.620 -33.520 1.00 87.81 884 TYR A N 1
ATOM 6364 C CA . TYR A 1 884 ? 14.493 -7.870 -34.762 1.00 87.81 884 TYR A CA 1
ATOM 6365 C C . TYR A 1 884 ? 15.322 -7.564 -36.008 1.00 87.81 884 TYR A C 1
ATOM 6367 O O . TYR A 1 884 ? 16.274 -6.783 -35.959 1.00 87.81 884 TYR A O 1
ATOM 6375 N N . GLN A 1 885 ? 14.899 -8.106 -37.153 1.00 83.69 885 GLN A N 1
ATOM 6376 C CA . GLN A 1 885 ? 15.349 -7.652 -38.466 1.00 83.69 885 GLN A CA 1
ATOM 6377 C C . GLN A 1 885 ? 14.202 -7.216 -39.385 1.00 83.69 885 GLN A C 1
ATOM 6379 O O . GLN A 1 885 ? 13.177 -7.886 -39.490 1.00 83.69 885 GLN A O 1
ATOM 6384 N N . ILE A 1 886 ? 14.446 -6.144 -40.133 1.00 85.56 886 ILE A N 1
ATOM 6385 C CA . ILE A 1 886 ? 13.638 -5.653 -41.256 1.00 85.56 886 ILE A CA 1
ATOM 6386 C C . ILE A 1 886 ? 14.440 -5.737 -42.561 1.00 85.56 886 ILE A C 1
ATOM 6388 O O . ILE A 1 886 ? 15.651 -5.958 -42.541 1.00 85.56 886 ILE A O 1
ATOM 6392 N N . ASP A 1 887 ? 13.776 -5.601 -43.708 1.00 82.81 887 ASP A N 1
ATOM 6393 C CA . ASP A 1 887 ? 14.438 -5.735 -45.011 1.00 82.81 887 ASP A CA 1
ATOM 6394 C C . ASP A 1 887 ? 15.316 -4.533 -45.402 1.00 82.81 887 ASP A C 1
ATOM 6396 O O . ASP A 1 887 ? 15.229 -3.457 -44.814 1.00 82.81 887 ASP A O 1
ATOM 6400 N N . ASP A 1 888 ? 16.135 -4.719 -46.447 1.00 81.19 888 ASP A N 1
ATOM 6401 C CA . ASP A 1 888 ? 16.997 -3.711 -47.087 1.00 81.19 888 ASP A CA 1
ATOM 6402 C C . ASP A 1 888 ? 16.275 -2.413 -47.523 1.00 81.19 888 ASP A C 1
ATOM 6404 O O . ASP A 1 888 ? 16.932 -1.500 -48.022 1.00 81.19 888 ASP A O 1
ATOM 6408 N N . GLU A 1 889 ? 14.947 -2.334 -47.403 1.00 84.38 889 GLU A N 1
ATOM 6409 C CA . GLU A 1 889 ? 14.075 -1.243 -47.854 1.00 84.38 889 GLU A CA 1
ATOM 6410 C C . GLU A 1 889 ? 13.221 -0.683 -46.683 1.00 84.38 889 GLU A C 1
ATOM 6412 O O . GLU A 1 889 ? 12.213 0.004 -46.899 1.00 84.38 889 GLU A O 1
ATOM 6417 N N . GLY A 1 890 ? 13.614 -0.991 -45.439 1.00 83.94 890 GLY A N 1
ATOM 6418 C CA . GLY A 1 890 ? 13.041 -0.495 -44.185 1.00 83.94 890 GLY A CA 1
ATOM 6419 C C . GLY A 1 890 ? 11.611 -0.959 -43.896 1.00 83.94 890 GLY A C 1
ATOM 6420 O O . GLY A 1 890 ? 10.948 -0.425 -42.998 1.00 83.94 890 GLY A O 1
ATOM 6421 N N . ARG A 1 891 ? 11.073 -1.902 -44.680 1.00 87.00 891 ARG A N 1
ATOM 6422 C CA . ARG A 1 891 ? 9.646 -2.241 -44.635 1.00 87.00 891 ARG A CA 1
ATOM 6423 C C . ARG A 1 891 ? 9.323 -3.070 -43.402 1.00 87.00 891 ARG A C 1
ATOM 6425 O O . ARG A 1 891 ? 10.134 -3.831 -42.892 1.00 87.00 891 ARG A O 1
ATOM 6432 N N . GLY A 1 892 ? 8.094 -2.914 -42.917 1.00 85.00 892 GLY A N 1
ATOM 6433 C CA . GLY A 1 892 ? 7.625 -3.596 -41.711 1.00 85.00 892 GLY A CA 1
ATOM 6434 C C . GLY A 1 892 ? 8.040 -2.925 -40.398 1.00 85.00 892 GLY A C 1
ATOM 6435 O O . GLY A 1 892 ? 7.418 -3.234 -39.385 1.00 85.00 892 GLY A O 1
ATOM 6436 N N . LEU A 1 893 ? 8.980 -1.964 -40.403 1.00 92.44 893 LEU A N 1
ATOM 6437 C CA . LEU A 1 893 ? 9.498 -1.269 -39.211 1.00 92.44 893 LEU A CA 1
ATOM 6438 C C . LEU A 1 893 ? 8.410 -0.908 -38.188 1.00 92.44 893 LEU A C 1
ATOM 6440 O O . LEU A 1 893 ? 8.448 -1.393 -37.065 1.00 92.44 893 LEU A O 1
ATOM 6444 N N . GLY A 1 894 ? 7.389 -0.138 -38.576 1.00 92.69 894 GLY A N 1
ATOM 6445 C CA . GLY A 1 894 ? 6.338 0.278 -37.640 1.00 92.69 894 GLY A CA 1
ATOM 6446 C C . GLY A 1 894 ? 5.481 -0.862 -37.069 1.00 92.69 894 GLY A C 1
ATOM 6447 O O . GLY A 1 894 ? 4.948 -0.722 -35.976 1.00 92.69 894 GLY A O 1
ATOM 6448 N N . GLY A 1 895 ? 5.366 -1.997 -37.767 1.00 91.69 895 GLY A N 1
ATOM 6449 C CA . GLY A 1 895 ? 4.743 -3.211 -37.222 1.00 91.69 895 GLY A CA 1
ATOM 6450 C C . GLY A 1 895 ? 5.693 -4.000 -36.316 1.00 91.69 895 GLY A C 1
ATOM 6451 O O . GLY A 1 895 ? 5.260 -4.554 -35.315 1.00 91.69 895 GLY A O 1
ATOM 6452 N N . THR A 1 896 ? 6.989 -3.982 -36.631 1.00 91.50 896 THR A N 1
ATOM 6453 C CA . THR A 1 896 ? 8.063 -4.599 -35.834 1.00 91.50 896 THR A CA 1
ATOM 6454 C C . THR A 1 896 ? 8.203 -3.908 -34.477 1.00 91.50 896 THR A C 1
ATOM 6456 O O . THR A 1 896 ? 8.324 -4.583 -33.462 1.00 91.50 896 THR A O 1
ATOM 6459 N N . VAL A 1 897 ? 8.092 -2.573 -34.435 1.00 94.62 897 VAL A N 1
ATOM 6460 C CA . VAL A 1 897 ? 8.036 -1.813 -33.174 1.00 94.62 897 VAL A CA 1
ATOM 6461 C C . VAL A 1 897 ? 6.830 -2.243 -32.336 1.00 94.62 897 VAL A C 1
ATOM 6463 O O . VAL A 1 897 ? 7.007 -2.573 -31.170 1.00 94.62 897 VAL A O 1
ATOM 6466 N N . VAL A 1 898 ? 5.622 -2.293 -32.916 1.00 94.31 898 VAL A N 1
ATOM 6467 C CA . VAL A 1 898 ? 4.411 -2.705 -32.177 1.00 94.31 898 VAL A CA 1
ATOM 6468 C C . VAL A 1 898 ? 4.540 -4.132 -31.650 1.00 94.31 898 VAL A C 1
ATOM 6470 O O . VAL A 1 898 ? 4.297 -4.337 -30.470 1.00 94.31 898 VAL A O 1
ATOM 6473 N N . ALA A 1 899 ? 4.995 -5.086 -32.469 1.00 90.56 899 ALA A N 1
ATOM 6474 C CA . ALA A 1 899 ? 5.221 -6.467 -32.036 1.00 90.56 899 ALA A CA 1
ATOM 6475 C C . ALA A 1 899 ? 6.305 -6.573 -30.945 1.00 90.56 899 ALA A C 1
ATOM 6477 O O . ALA A 1 899 ? 6.192 -7.387 -30.036 1.00 90.56 899 ALA A O 1
ATOM 6478 N N . GLY A 1 900 ? 7.339 -5.726 -30.995 1.00 92.06 900 GLY A N 1
ATOM 6479 C CA . GLY A 1 900 ? 8.340 -5.601 -29.936 1.00 92.06 900 GLY A CA 1
ATOM 6480 C C . GLY A 1 900 ? 7.735 -5.174 -28.602 1.00 92.06 900 GLY A C 1
ATOM 6481 O O . GLY A 1 900 ? 8.005 -5.809 -27.586 1.00 92.06 900 GLY A O 1
ATOM 6482 N N . ILE A 1 901 ? 6.896 -4.137 -28.608 1.00 94.44 901 ILE A N 1
ATOM 6483 C CA . ILE A 1 901 ? 6.215 -3.666 -27.397 1.00 94.44 901 ILE A CA 1
ATOM 6484 C C . ILE A 1 901 ? 5.193 -4.695 -26.9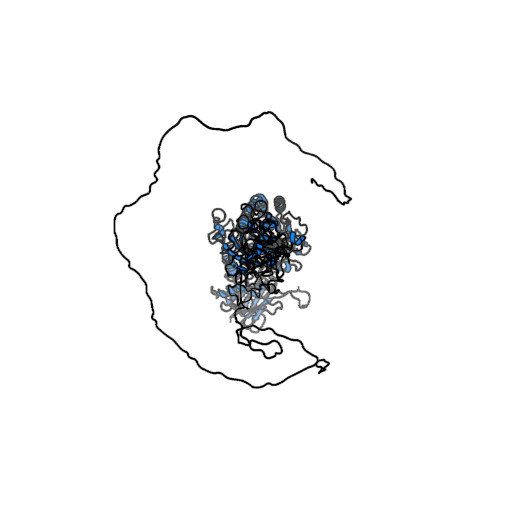12 1.00 94.44 901 ILE A C 1
ATOM 6486 O O . ILE A 1 901 ? 5.238 -5.058 -25.746 1.00 94.44 901 ILE A O 1
ATOM 6490 N N . GLU A 1 902 ? 4.341 -5.224 -27.796 1.00 91.38 902 GLU A N 1
ATOM 6491 C CA . GLU A 1 902 ? 3.351 -6.272 -27.491 1.00 91.38 902 GLU A CA 1
ATOM 6492 C C . GLU A 1 902 ? 4.010 -7.533 -26.906 1.00 91.38 902 GLU A C 1
ATOM 6494 O O . GLU A 1 902 ? 3.418 -8.192 -26.057 1.00 91.38 902 GLU A O 1
ATOM 6499 N N . ALA A 1 903 ? 5.241 -7.860 -27.313 1.00 90.44 903 ALA A N 1
ATOM 6500 C CA . ALA A 1 903 ? 6.017 -8.935 -26.708 1.00 90.44 903 ALA A CA 1
ATOM 6501 C C . ALA A 1 903 ? 6.515 -8.577 -25.303 1.00 90.44 903 ALA A C 1
ATOM 6503 O O . ALA A 1 903 ? 6.316 -9.353 -24.368 1.00 90.44 903 ALA A O 1
ATOM 6504 N N . LEU A 1 904 ? 7.131 -7.402 -25.150 1.00 92.31 904 LEU A N 1
ATOM 6505 C CA . LEU A 1 904 ? 7.678 -6.942 -23.876 1.00 92.31 904 LEU A CA 1
ATOM 6506 C C . LEU A 1 904 ? 6.583 -6.820 -22.802 1.00 92.31 904 LEU A C 1
ATOM 6508 O O . LEU A 1 904 ? 6.684 -7.447 -21.754 1.00 92.31 904 LEU A O 1
ATOM 6512 N N . VAL A 1 905 ? 5.514 -6.070 -23.086 1.00 91.62 905 VAL A N 1
ATOM 6513 C CA . VAL A 1 905 ? 4.487 -5.683 -22.098 1.00 91.62 905 VAL A CA 1
ATOM 6514 C C . VAL A 1 905 ? 3.422 -6.751 -21.834 1.00 91.62 905 VAL A C 1
ATOM 6516 O O . VAL A 1 905 ? 2.478 -6.485 -21.101 1.00 91.62 905 VAL A O 1
ATOM 6519 N N . HIS A 1 906 ? 3.590 -7.965 -22.372 1.00 88.06 906 HIS A N 1
ATOM 6520 C CA . HIS A 1 906 ? 2.771 -9.131 -22.010 1.00 88.06 906 HIS A CA 1
ATOM 6521 C C . HIS A 1 906 ? 3.583 -10.368 -21.579 1.00 88.06 906 HIS A C 1
ATOM 6523 O O . HIS A 1 906 ? 3.052 -11.206 -20.856 1.00 88.06 906 HIS A O 1
ATOM 6529 N N . PHE A 1 907 ? 4.841 -10.528 -22.024 1.00 89.50 907 PHE A N 1
ATOM 6530 C CA . PHE A 1 907 ? 5.581 -11.795 -21.868 1.00 89.50 907 PHE A CA 1
ATOM 6531 C C . PHE A 1 907 ? 7.022 -11.660 -21.357 1.00 89.50 907 PHE A C 1
ATOM 6533 O O . PHE A 1 907 ? 7.659 -12.691 -21.128 1.00 89.50 907 PHE A O 1
ATOM 6540 N N . ALA A 1 908 ? 7.568 -10.450 -21.193 1.00 90.12 908 ALA A N 1
ATOM 6541 C CA . ALA A 1 908 ? 8.879 -10.299 -20.565 1.00 90.12 908 ALA A CA 1
ATOM 6542 C C . ALA A 1 908 ? 8.739 -10.434 -19.038 1.00 90.12 908 ALA A C 1
ATOM 6544 O O . ALA A 1 908 ? 7.891 -9.753 -18.454 1.00 90.12 908 ALA A O 1
ATOM 6545 N N . PRO A 1 909 ? 9.522 -11.307 -18.378 1.00 90.00 909 PRO A N 1
ATOM 6546 C CA . PRO A 1 909 ? 9.502 -11.411 -16.930 1.00 90.00 909 PRO A CA 1
ATOM 6547 C C . PRO A 1 909 ? 10.215 -10.211 -16.297 1.00 90.00 909 PRO A C 1
ATOM 6549 O O . PRO A 1 909 ? 11.289 -9.807 -16.740 1.00 90.00 909 PRO A O 1
ATOM 6552 N N . PHE A 1 910 ? 9.634 -9.695 -15.224 1.00 89.56 910 PHE A N 1
ATOM 6553 C CA . PHE A 1 910 ? 10.195 -8.674 -14.354 1.00 89.56 910 PHE A CA 1
ATOM 6554 C C . PHE A 1 910 ? 10.231 -9.153 -12.899 1.00 89.56 910 PHE A C 1
ATOM 6556 O O . PHE A 1 910 ? 9.683 -10.197 -12.521 1.00 89.56 910 PHE A O 1
ATOM 6563 N N . THR A 1 911 ? 10.919 -8.379 -12.069 1.00 90.56 911 THR A N 1
ATOM 6564 C CA . THR A 1 911 ? 11.051 -8.619 -10.633 1.00 90.56 911 THR A CA 1
ATOM 6565 C C . THR A 1 911 ? 10.227 -7.592 -9.865 1.00 90.56 911 THR A C 1
ATOM 6567 O O . THR A 1 911 ? 10.436 -6.398 -10.032 1.00 90.56 911 THR A O 1
ATOM 6570 N N . VAL A 1 912 ? 9.293 -8.030 -9.022 1.00 92.38 912 VAL A N 1
ATOM 6571 C CA . VAL A 1 912 ? 8.406 -7.147 -8.250 1.00 92.38 912 VAL A CA 1
ATOM 6572 C C . VAL A 1 912 ? 8.898 -6.977 -6.823 1.00 92.38 912 VAL A C 1
ATOM 6574 O O . VAL A 1 912 ? 9.078 -7.966 -6.115 1.00 92.38 912 VAL A O 1
ATOM 6577 N N . THR A 1 913 ? 9.001 -5.727 -6.384 1.00 91.25 913 THR A N 1
ATOM 6578 C CA . THR A 1 913 ? 9.170 -5.329 -4.980 1.00 91.25 913 THR A CA 1
ATOM 6579 C C . THR A 1 913 ? 7.981 -4.473 -4.528 1.00 91.25 913 THR A C 1
ATOM 6581 O O . THR A 1 913 ? 7.147 -4.072 -5.346 1.00 91.25 913 THR A O 1
ATOM 6584 N N . THR A 1 914 ? 7.883 -4.176 -3.230 1.00 91.62 914 THR A N 1
ATOM 6585 C CA . THR A 1 914 ? 6.885 -3.230 -2.698 1.00 91.62 914 THR A CA 1
ATOM 6586 C C . THR A 1 914 ? 7.544 -2.067 -1.969 1.00 91.62 914 THR A C 1
ATOM 6588 O O . THR A 1 914 ? 8.411 -2.283 -1.123 1.00 91.62 914 THR A O 1
ATOM 6591 N N . VAL A 1 915 ? 7.104 -0.838 -2.248 1.00 91.56 915 VAL A N 1
ATOM 6592 C CA . VAL A 1 915 ? 7.622 0.390 -1.626 1.00 91.56 915 VAL A CA 1
ATOM 6593 C C . VAL A 1 915 ? 6.513 1.083 -0.840 1.00 91.56 915 VAL A C 1
ATOM 6595 O O . VAL A 1 915 ? 5.493 1.482 -1.396 1.00 91.56 915 VAL A O 1
ATOM 6598 N N . ILE A 1 916 ? 6.732 1.265 0.464 1.00 93.44 916 ILE A N 1
ATOM 6599 C CA . ILE A 1 916 ? 5.831 2.030 1.331 1.00 93.44 916 ILE A CA 1
ATOM 6600 C C . ILE A 1 916 ? 6.149 3.523 1.180 1.00 93.44 916 ILE A C 1
ATOM 6602 O O . ILE A 1 916 ? 7.296 3.942 1.359 1.00 93.44 916 ILE A O 1
ATOM 6606 N N . ARG A 1 917 ? 5.131 4.345 0.918 1.00 93.38 917 ARG A N 1
ATOM 6607 C CA . ARG A 1 917 ? 5.219 5.810 0.940 1.00 93.38 917 ARG A CA 1
ATOM 6608 C C . ARG A 1 917 ? 4.253 6.416 1.964 1.00 93.38 917 ARG A C 1
ATOM 6610 O O . ARG A 1 917 ? 3.113 5.961 2.068 1.00 93.38 917 ARG A O 1
ATOM 6617 N N . PRO A 1 918 ? 4.659 7.486 2.671 1.00 95.12 918 PRO A N 1
ATOM 6618 C CA . PRO A 1 918 ? 3.724 8.317 3.415 1.00 95.12 918 PRO A CA 1
ATOM 6619 C C . PRO A 1 918 ? 2.829 9.119 2.456 1.00 95.12 918 PRO A C 1
ATOM 6621 O O . PRO A 1 918 ? 3.162 9.308 1.281 1.00 95.12 918 PRO A O 1
ATOM 6624 N N . ASP A 1 919 ? 1.724 9.643 2.977 1.00 94.88 919 ASP A N 1
ATOM 6625 C CA . ASP A 1 919 ? 0.900 10.627 2.277 1.00 94.88 919 ASP A CA 1
ATOM 6626 C C . ASP A 1 919 ? 1.676 11.956 2.143 1.00 94.88 919 ASP A C 1
ATOM 6628 O O . ASP A 1 919 ? 2.139 12.502 3.152 1.00 94.88 919 ASP A O 1
ATOM 6632 N N . PRO A 1 920 ? 1.876 12.479 0.915 1.00 92.31 920 PRO A N 1
ATOM 6633 C CA . PRO A 1 920 ? 2.652 13.694 0.690 1.00 92.31 920 PRO A CA 1
ATOM 6634 C C . PRO A 1 920 ? 1.963 14.971 1.192 1.00 92.31 920 PRO A C 1
ATOM 6636 O O . PRO A 1 920 ? 2.673 15.917 1.541 1.00 92.31 920 PRO A O 1
ATOM 6639 N N . ASP A 1 921 ? 0.629 15.023 1.235 1.00 92.56 921 ASP A N 1
ATOM 6640 C CA . ASP A 1 921 ? -0.115 16.186 1.724 1.00 92.56 921 ASP A CA 1
ATOM 6641 C C . ASP A 1 921 ? -0.108 16.215 3.260 1.00 92.56 921 ASP A C 1
ATOM 6643 O O . ASP A 1 921 ? 0.173 17.262 3.846 1.00 92.56 921 ASP A O 1
ATOM 6647 N N . GLU A 1 922 ? -0.294 15.070 3.924 1.00 90.69 922 GLU A N 1
ATOM 6648 C CA . GLU A 1 922 ? -0.210 14.969 5.392 1.00 90.69 922 GLU A CA 1
ATOM 6649 C C . GLU A 1 922 ? 1.235 15.164 5.904 1.00 90.69 922 GLU A C 1
ATOM 6651 O O . GLU A 1 922 ? 1.475 15.916 6.856 1.00 90.69 922 GLU A O 1
ATOM 6656 N N . LEU A 1 923 ? 2.235 14.620 5.198 1.00 92.44 923 LEU A N 1
ATOM 6657 C CA . LEU A 1 923 ? 3.653 14.911 5.451 1.00 92.44 923 LEU A CA 1
ATOM 6658 C C . LEU A 1 923 ? 3.980 16.405 5.269 1.00 92.44 923 LEU A C 1
ATOM 6660 O O . LEU A 1 923 ? 4.795 16.954 6.015 1.00 92.44 923 LEU A O 1
ATOM 6664 N N . ALA A 1 924 ? 3.350 17.089 4.309 1.00 91.38 924 ALA A N 1
ATOM 6665 C CA . ALA A 1 924 ? 3.520 18.529 4.113 1.00 91.38 924 ALA A CA 1
ATOM 6666 C C . ALA A 1 924 ? 2.749 19.384 5.139 1.00 91.38 924 ALA A C 1
ATOM 6668 O O . ALA A 1 924 ? 3.170 20.511 5.423 1.00 91.38 924 ALA A O 1
ATOM 6669 N N . ALA A 1 925 ? 1.641 18.874 5.687 1.00 91.81 925 ALA A N 1
ATOM 6670 C CA . ALA A 1 925 ? 0.777 19.576 6.632 1.00 91.81 925 ALA A CA 1
ATOM 6671 C C . ALA A 1 925 ? 1.263 19.471 8.087 1.00 91.81 925 ALA A C 1
ATOM 6673 O O . ALA A 1 925 ? 1.390 20.499 8.759 1.00 91.81 925 ALA A O 1
ATOM 6674 N N . SER A 1 926 ? 1.551 18.256 8.568 1.00 88.75 926 SER A N 1
ATOM 6675 C CA . SER A 1 926 ? 1.909 17.984 9.970 1.00 88.75 926 SER A CA 1
ATOM 6676 C C . SER A 1 926 ? 3.358 17.522 10.171 1.00 88.75 926 SER A C 1
ATOM 6678 O O . SER A 1 926 ? 3.882 17.610 11.284 1.00 88.75 926 SER A O 1
ATOM 6680 N N . GLY A 1 927 ? 4.024 17.054 9.110 1.00 90.31 927 GLY A N 1
ATOM 6681 C CA . GLY A 1 927 ? 5.330 16.392 9.197 1.00 90.31 927 GLY A CA 1
ATOM 6682 C C . GLY A 1 927 ? 5.254 14.894 9.521 1.00 90.31 927 GLY A C 1
ATOM 6683 O O . GLY A 1 927 ? 6.286 14.297 9.828 1.00 90.31 927 GLY A O 1
ATOM 6684 N N . LEU A 1 928 ? 4.063 14.287 9.481 1.00 89.00 928 LEU A N 1
ATOM 6685 C CA . LEU A 1 928 ? 3.858 12.856 9.707 1.00 89.00 928 LEU A CA 1
ATOM 6686 C C . LEU A 1 928 ? 4.394 12.004 8.552 1.00 89.00 928 LEU A C 1
ATOM 6688 O O . LEU A 1 928 ? 4.050 12.205 7.392 1.00 89.00 928 LEU A O 1
ATOM 6692 N N . LEU A 1 929 ? 5.171 10.979 8.892 1.00 93.12 929 LEU A N 1
ATOM 6693 C CA . LEU A 1 929 ? 5.462 9.861 8.003 1.00 93.12 929 LEU A CA 1
ATOM 6694 C C . LEU A 1 929 ? 4.427 8.756 8.251 1.00 93.12 929 LEU A C 1
ATOM 6696 O O . LEU A 1 929 ? 4.678 7.850 9.039 1.00 93.12 929 LEU A O 1
ATOM 6700 N N . THR A 1 930 ? 3.265 8.817 7.588 1.00 93.88 930 THR A N 1
ATOM 6701 C CA . THR A 1 930 ? 2.203 7.792 7.727 1.00 93.88 930 THR A CA 1
ATOM 6702 C C . THR A 1 930 ? 2.652 6.391 7.299 1.00 93.88 930 THR A C 1
ATOM 6704 O O . THR A 1 930 ? 2.035 5.401 7.671 1.00 93.88 930 THR A O 1
ATOM 6707 N N . SER A 1 931 ? 3.786 6.276 6.604 1.00 93.88 931 SER A N 1
ATOM 6708 C CA . SER A 1 931 ? 4.477 5.006 6.376 1.00 93.88 931 SER A CA 1
ATOM 6709 C C . SER A 1 931 ? 4.835 4.249 7.663 1.00 93.88 931 SER A C 1
ATOM 6711 O O . SER A 1 931 ? 5.023 3.043 7.589 1.00 93.88 931 SER A O 1
ATOM 6713 N N . CYS A 1 932 ? 4.932 4.909 8.829 1.00 94.38 932 CYS A N 1
ATOM 6714 C CA . CYS A 1 932 ? 5.286 4.233 10.084 1.00 94.38 932 CYS A CA 1
ATOM 6715 C C . CYS A 1 932 ? 4.202 3.275 10.606 1.00 94.38 932 CYS A C 1
ATOM 6717 O O . CYS A 1 932 ? 4.526 2.389 11.387 1.00 94.38 932 CYS A O 1
ATOM 6719 N N . PHE A 1 933 ? 2.949 3.415 10.151 1.00 96.19 933 PHE A N 1
ATOM 6720 C CA . PHE A 1 933 ? 1.863 2.498 10.509 1.00 96.19 933 PHE A CA 1
ATOM 6721 C C . PHE A 1 933 ? 2.001 1.106 9.862 1.00 96.19 933 PHE A C 1
ATOM 6723 O O . PHE A 1 933 ? 1.342 0.165 10.295 1.00 96.19 933 PHE A O 1
ATOM 6730 N N . ILE A 1 934 ? 2.829 0.956 8.821 1.00 95.38 934 ILE A N 1
ATOM 6731 C CA . ILE A 1 934 ? 3.033 -0.313 8.110 1.00 95.38 934 ILE A CA 1
ATOM 6732 C C . ILE A 1 934 ? 4.394 -0.875 8.524 1.00 95.38 934 ILE A C 1
ATOM 6734 O O . ILE A 1 934 ? 5.433 -0.301 8.203 1.00 95.38 934 ILE A O 1
ATOM 6738 N N . ARG A 1 935 ? 4.393 -2.009 9.231 1.00 91.81 935 ARG A N 1
ATOM 6739 C CA . ARG A 1 935 ? 5.610 -2.635 9.772 1.00 91.81 935 ARG A CA 1
ATOM 6740 C C . ARG A 1 935 ? 6.380 -3.405 8.700 1.00 91.81 935 ARG A C 1
ATOM 6742 O O . ARG A 1 935 ? 7.606 -3.329 8.665 1.00 91.81 935 ARG A O 1
ATOM 6749 N N . ARG A 1 936 ? 5.678 -4.147 7.834 1.00 90.69 936 ARG A N 1
ATOM 6750 C CA . ARG A 1 936 ? 6.249 -4.854 6.670 1.00 90.69 936 ARG A CA 1
ATOM 6751 C C . ARG A 1 936 ? 5.170 -5.288 5.677 1.00 90.69 936 ARG A C 1
ATOM 6753 O O . ARG A 1 936 ? 3.978 -5.268 5.979 1.00 90.69 936 ARG A O 1
ATOM 6760 N N . ILE A 1 937 ? 5.618 -5.743 4.511 1.00 92.81 937 ILE A N 1
ATOM 6761 C CA . ILE A 1 937 ? 4.796 -6.378 3.480 1.00 92.81 937 ILE A CA 1
ATOM 6762 C C . ILE A 1 937 ? 5.489 -7.691 3.103 1.00 92.81 937 ILE A C 1
ATOM 6764 O O . ILE A 1 937 ? 6.689 -7.692 2.843 1.00 92.81 937 ILE A O 1
ATOM 6768 N N . VAL A 1 938 ? 4.756 -8.806 3.105 1.00 91.88 938 VAL A N 1
ATOM 6769 C CA . VAL A 1 938 ? 5.307 -10.155 2.895 1.00 91.88 938 VAL A CA 1
ATOM 6770 C C . VAL A 1 938 ? 4.646 -10.807 1.673 1.00 91.88 938 VAL A C 1
ATOM 6772 O O . VAL A 1 938 ? 3.417 -10.885 1.636 1.00 91.88 938 VAL A O 1
ATOM 6775 N N . PRO A 1 939 ? 5.398 -11.312 0.675 1.00 92.94 939 PRO A N 1
ATOM 6776 C CA . PRO A 1 939 ? 4.836 -12.024 -0.471 1.00 92.94 939 PRO A CA 1
ATOM 6777 C C . PRO A 1 939 ? 4.268 -13.385 -0.036 1.00 92.94 939 PRO A C 1
ATOM 6779 O O . PRO A 1 939 ? 4.976 -14.219 0.530 1.00 92.94 939 PRO A O 1
ATOM 6782 N N . VAL A 1 940 ? 2.982 -13.625 -0.312 1.00 92.38 940 VAL A N 1
ATOM 6783 C CA . VAL A 1 940 ? 2.255 -14.840 0.108 1.00 92.38 940 VAL A CA 1
ATOM 6784 C C . VAL A 1 940 ? 2.096 -15.819 -1.048 1.00 92.38 940 VAL A C 1
ATOM 6786 O O . VAL A 1 940 ? 2.410 -17.002 -0.917 1.00 92.38 940 VAL A O 1
ATOM 6789 N N . SER A 1 941 ? 1.576 -15.350 -2.185 1.00 91.69 941 SER A N 1
ATOM 6790 C CA . SER A 1 941 ? 1.358 -16.192 -3.364 1.00 91.69 941 SER A CA 1
ATOM 6791 C C . SER A 1 941 ? 1.230 -15.375 -4.646 1.00 91.69 941 SER A C 1
ATOM 6793 O O . SER A 1 941 ? 0.898 -14.194 -4.618 1.00 91.69 941 SER A O 1
ATOM 6795 N N . ALA A 1 942 ? 1.472 -16.029 -5.777 1.00 92.19 942 ALA A N 1
ATOM 6796 C CA . ALA A 1 942 ? 1.279 -15.476 -7.108 1.00 92.19 942 ALA A CA 1
ATOM 6797 C C . ALA A 1 942 ? 0.563 -16.503 -7.991 1.00 92.19 942 ALA A C 1
ATOM 6799 O O . ALA A 1 942 ? 0.737 -17.713 -7.817 1.00 92.19 942 ALA A O 1
ATOM 6800 N N . SER A 1 943 ? -0.222 -16.034 -8.957 1.00 89.31 943 SER A N 1
ATOM 6801 C CA . SER A 1 943 ? -0.818 -16.885 -9.985 1.00 89.31 943 SER A CA 1
ATOM 6802 C C . SER A 1 943 ? -0.894 -16.150 -11.319 1.00 89.31 943 SER A C 1
ATOM 6804 O O . SER A 1 943 ? -1.737 -15.272 -11.503 1.00 89.31 943 SER A O 1
ATOM 6806 N N . THR A 1 944 ? -0.042 -16.543 -12.265 1.00 84.44 944 THR A N 1
ATOM 6807 C CA . THR A 1 944 ? -0.200 -16.164 -13.673 1.00 84.44 944 THR A CA 1
ATOM 6808 C C . THR A 1 944 ? -1.209 -17.088 -14.355 1.00 84.44 944 THR A C 1
ATOM 6810 O O . THR A 1 944 ? -1.267 -18.290 -14.078 1.00 84.44 944 THR A O 1
ATOM 6813 N N . LEU A 1 945 ? -2.026 -16.529 -15.250 1.00 73.38 945 LEU A N 1
ATOM 6814 C CA . LEU A 1 945 ? -2.892 -17.314 -16.130 1.00 73.38 945 LEU A CA 1
ATOM 6815 C C . LEU A 1 945 ? -2.170 -17.767 -17.405 1.00 73.38 945 LEU A C 1
ATOM 6817 O O . LEU A 1 945 ? -2.681 -18.662 -18.090 1.00 73.38 945 LEU A O 1
ATOM 6821 N N . ASP A 1 946 ? -0.999 -17.203 -17.732 1.00 73.56 946 ASP A N 1
ATOM 6822 C CA . ASP A 1 946 ? -0.264 -17.634 -18.914 1.00 73.56 946 ASP A CA 1
ATOM 6823 C C . ASP A 1 946 ? 0.754 -18.742 -18.638 1.00 73.56 946 ASP A C 1
ATOM 6825 O O . ASP A 1 946 ? 1.895 -18.533 -18.254 1.00 73.56 946 ASP A O 1
ATOM 6829 N N . THR A 1 947 ? 0.342 -19.940 -19.031 1.00 74.38 947 THR A N 1
ATOM 6830 C CA . THR A 1 947 ? 1.137 -21.160 -19.260 1.00 74.38 947 THR A CA 1
ATOM 6831 C C . THR A 1 947 ? 2.456 -21.031 -20.050 1.00 74.38 947 THR A C 1
ATOM 6833 O O . THR A 1 947 ? 3.138 -22.044 -20.206 1.00 74.38 947 THR A O 1
ATOM 6836 N N . CYS A 1 948 ? 2.777 -19.873 -20.634 1.00 80.56 948 CYS A N 1
ATOM 6837 C CA . CYS A 1 948 ? 4.060 -19.617 -21.296 1.00 80.56 948 CYS A CA 1
ATOM 6838 C C . CYS A 1 948 ? 5.082 -18.908 -20.388 1.00 80.56 948 CYS A C 1
ATOM 6840 O O . CYS A 1 948 ? 6.284 -18.996 -20.637 1.00 80.56 948 CYS A O 1
ATOM 6842 N N . ALA A 1 949 ? 4.618 -18.231 -19.338 1.00 76.19 949 ALA A N 1
ATOM 6843 C CA . ALA A 1 949 ? 5.476 -17.581 -18.364 1.00 76.19 949 ALA A CA 1
ATOM 6844 C C . ALA A 1 949 ? 6.225 -18.606 -17.487 1.00 76.19 949 ALA A C 1
ATOM 6846 O O . ALA A 1 949 ? 5.735 -19.724 -17.286 1.00 76.19 949 ALA A O 1
ATOM 6847 N N . PRO A 1 950 ? 7.397 -18.243 -16.935 1.00 80.12 950 PRO A N 1
ATOM 6848 C CA . PRO A 1 950 ? 7.953 -18.952 -15.786 1.00 80.12 950 PRO A CA 1
ATOM 6849 C C . PRO A 1 950 ? 7.001 -18.863 -14.578 1.00 80.12 950 PRO A C 1
ATOM 6851 O O . PRO A 1 950 ? 6.269 -17.888 -14.432 1.00 80.12 950 PRO A O 1
ATOM 6854 N N . ASP A 1 951 ? 7.032 -19.863 -13.690 1.00 84.75 951 ASP A N 1
ATOM 6855 C CA . ASP A 1 951 ? 6.313 -19.789 -12.411 1.00 84.75 951 ASP A CA 1
ATOM 6856 C C . ASP A 1 951 ? 6.893 -18.630 -11.561 1.00 84.75 951 ASP A C 1
ATOM 6858 O O . ASP A 1 951 ? 8.105 -18.642 -11.290 1.00 84.75 951 ASP A O 1
ATOM 6862 N N . PRO A 1 952 ? 6.079 -17.650 -11.112 1.00 90.75 952 PRO A N 1
ATOM 6863 C CA . PRO A 1 952 ? 6.546 -16.585 -10.228 1.00 90.75 952 PRO A CA 1
ATOM 6864 C C . PRO A 1 952 ? 6.915 -17.135 -8.846 1.00 90.75 952 PRO A C 1
ATOM 6866 O O . PRO A 1 952 ? 6.189 -17.958 -8.282 1.00 90.75 952 PRO A O 1
ATOM 6869 N N . ILE A 1 953 ? 8.032 -16.674 -8.280 1.00 89.88 953 ILE A N 1
ATOM 6870 C CA . ILE A 1 953 ? 8.578 -17.190 -7.014 1.00 89.88 953 ILE A CA 1
ATOM 6871 C C . ILE A 1 953 ? 8.839 -16.062 -6.005 1.00 89.88 953 ILE A C 1
ATOM 6873 O O . ILE A 1 953 ? 9.484 -15.076 -6.361 1.00 89.88 953 ILE A O 1
ATOM 6877 N N . PRO A 1 954 ? 8.390 -16.190 -4.740 1.00 90.69 954 PRO A N 1
ATOM 6878 C CA . PRO A 1 954 ? 8.820 -15.304 -3.661 1.00 90.69 954 PRO A CA 1
ATOM 6879 C C . PRO A 1 954 ? 10.345 -15.319 -3.475 1.00 90.69 954 PRO A C 1
ATOM 6881 O O . PRO A 1 954 ? 10.964 -16.387 -3.510 1.00 90.69 954 PRO A O 1
ATOM 6884 N N . ALA A 1 955 ? 10.939 -14.149 -3.245 1.00 86.38 955 ALA A N 1
ATOM 6885 C CA . ALA A 1 955 ? 12.379 -13.949 -3.101 1.00 86.38 955 ALA A CA 1
ATOM 6886 C C . ALA A 1 955 ? 12.720 -12.899 -2.021 1.00 86.38 955 ALA A C 1
ATOM 6888 O O . ALA A 1 955 ? 11.877 -12.092 -1.636 1.00 86.38 955 ALA A O 1
ATOM 6889 N N . ASP A 1 956 ? 13.973 -12.931 -1.559 1.00 82.88 956 ASP A N 1
ATOM 6890 C CA . ASP A 1 956 ? 14.669 -11.816 -0.897 1.00 82.88 956 ASP A CA 1
ATOM 6891 C C . ASP A 1 956 ? 15.665 -11.246 -1.916 1.00 82.88 956 ASP A C 1
ATOM 6893 O O . ASP A 1 956 ? 16.514 -11.986 -2.430 1.00 82.88 956 ASP A O 1
ATOM 6897 N N . LEU A 1 957 ? 15.539 -9.958 -2.241 1.00 74.50 957 LEU A N 1
ATOM 6898 C CA . LEU A 1 957 ? 16.460 -9.246 -3.138 1.00 74.50 957 LEU A CA 1
ATOM 6899 C C . LEU A 1 957 ? 17.443 -8.339 -2.395 1.00 74.50 957 LEU A C 1
ATOM 6901 O O . LEU A 1 957 ? 18.394 -7.845 -3.008 1.00 74.50 957 LEU A O 1
ATOM 6905 N N . THR A 1 958 ? 17.241 -8.121 -1.096 1.00 63.75 958 THR A N 1
ATOM 6906 C CA . THR A 1 958 ? 18.027 -7.206 -0.264 1.00 63.75 958 THR A CA 1
ATOM 6907 C C . THR A 1 958 ? 18.772 -7.938 0.867 1.00 63.75 958 THR A C 1
ATOM 6909 O O . THR A 1 958 ? 18.705 -7.546 2.037 1.00 63.75 958 THR A O 1
ATOM 6912 N N . PRO A 1 959 ? 19.581 -8.976 0.551 1.00 62.19 959 PRO A N 1
ATOM 6913 C CA . PRO A 1 959 ? 20.253 -9.771 1.565 1.00 62.19 959 PRO A CA 1
ATOM 6914 C C . PRO A 1 959 ? 21.220 -8.910 2.403 1.00 62.19 959 PRO A C 1
ATOM 6916 O O . PRO A 1 959 ? 22.009 -8.140 1.843 1.00 62.19 959 PRO A O 1
ATOM 6919 N N . PRO A 1 960 ? 21.254 -9.081 3.741 1.00 51.41 960 PRO A N 1
ATOM 6920 C CA . PRO A 1 960 ? 20.769 -10.253 4.468 1.00 51.41 960 PRO A CA 1
ATOM 6921 C C . PRO A 1 960 ? 19.457 -10.010 5.244 1.00 51.41 960 PRO A C 1
ATOM 6923 O O . PRO A 1 960 ? 19.486 -9.880 6.472 1.00 51.41 960 PRO A O 1
ATOM 6926 N N . SER A 1 961 ? 18.314 -10.019 4.557 1.00 57.16 961 SER A N 1
ATOM 6927 C CA . SER A 1 961 ? 17.012 -10.187 5.207 1.00 57.16 961 SER A CA 1
ATOM 6928 C C . SER A 1 961 ? 16.810 -11.655 5.641 1.00 57.16 961 SER A C 1
ATOM 6930 O O . SER A 1 961 ? 17.325 -12.573 4.995 1.00 57.16 961 SER A O 1
ATOM 6932 N N . PRO A 1 962 ? 16.091 -11.938 6.744 1.00 62.81 962 PRO A N 1
ATOM 6933 C CA . PRO A 1 962 ? 15.532 -13.262 7.012 1.00 62.81 962 PRO A CA 1
ATOM 6934 C C . PRO A 1 962 ? 14.129 -13.445 6.401 1.00 62.81 962 PRO A C 1
ATOM 6936 O O . PRO A 1 962 ? 13.565 -14.535 6.503 1.00 62.81 962 PRO A O 1
ATOM 6939 N N . GLU A 1 963 ? 13.562 -12.393 5.806 1.00 72.19 963 GLU A N 1
ATOM 6940 C CA . GLU A 1 963 ? 12.180 -12.313 5.329 1.00 72.19 963 GLU A CA 1
ATOM 6941 C C . GLU A 1 963 ? 12.149 -12.013 3.827 1.00 72.19 963 GLU A C 1
ATOM 6943 O O . GLU A 1 963 ? 12.988 -11.274 3.313 1.00 72.19 963 GLU A O 1
ATOM 6948 N N . LEU A 1 964 ? 11.185 -12.608 3.126 1.00 81.94 964 LEU A N 1
ATOM 6949 C CA . LEU A 1 964 ? 10.974 -12.394 1.695 1.00 81.94 964 LEU A CA 1
ATOM 6950 C C . LEU A 1 964 ? 10.334 -11.013 1.492 1.00 81.94 964 LEU A C 1
ATOM 6952 O O . LEU A 1 964 ? 9.382 -10.686 2.198 1.00 81.94 964 LEU A O 1
ATOM 6956 N N . ASP A 1 965 ? 10.832 -10.238 0.531 1.00 83.56 965 ASP A N 1
ATOM 6957 C CA . ASP A 1 965 ? 10.396 -8.861 0.240 1.00 83.56 965 ASP A CA 1
ATOM 6958 C C . ASP A 1 965 ? 9.789 -8.702 -1.170 1.00 83.56 965 ASP A C 1
ATOM 6960 O O . ASP A 1 965 ? 9.198 -7.669 -1.488 1.00 83.56 965 ASP A O 1
ATOM 6964 N N . SER A 1 966 ? 9.924 -9.729 -2.018 1.00 90.50 966 SER A N 1
ATOM 6965 C CA . SER A 1 966 ? 9.773 -9.603 -3.471 1.00 90.50 966 SER A CA 1
ATOM 6966 C C . SER A 1 966 ? 9.194 -10.851 -4.145 1.00 90.50 966 SER A C 1
ATOM 6968 O O . SER A 1 966 ? 9.178 -11.943 -3.574 1.00 90.50 966 SER A O 1
ATOM 6970 N N . PHE A 1 967 ? 8.810 -10.718 -5.417 1.00 92.62 967 PHE A N 1
ATOM 6971 C CA . PHE A 1 967 ? 8.609 -11.833 -6.348 1.00 92.62 967 PHE A CA 1
ATOM 6972 C C . PHE A 1 967 ? 9.565 -11.718 -7.545 1.00 92.62 967 PHE A C 1
ATOM 6974 O O . PHE A 1 967 ? 9.653 -10.671 -8.180 1.00 92.62 967 PHE A O 1
ATOM 6981 N N . GLN A 1 968 ? 10.232 -12.810 -7.910 1.00 91.00 968 GLN A N 1
ATOM 6982 C CA . GLN A 1 968 ? 10.910 -12.965 -9.203 1.00 91.00 968 GLN A CA 1
ATOM 6983 C C . GLN A 1 968 ? 9.999 -13.698 -10.196 1.00 91.00 968 GLN A C 1
ATOM 6985 O O . GLN A 1 968 ? 9.032 -14.350 -9.791 1.00 91.00 968 GLN A O 1
ATOM 6990 N N . ASN A 1 969 ? 10.347 -13.652 -11.487 1.00 89.62 969 ASN A N 1
ATOM 6991 C CA . ASN A 1 969 ? 9.630 -14.329 -12.576 1.00 89.62 969 ASN A CA 1
ATOM 6992 C C . ASN A 1 969 ? 8.164 -13.872 -12.750 1.00 89.62 969 ASN A C 1
ATOM 6994 O O . ASN A 1 969 ? 7.332 -14.639 -13.233 1.00 89.62 969 ASN A O 1
ATOM 6998 N N . VAL A 1 970 ? 7.828 -12.640 -12.361 1.00 91.50 970 VAL A N 1
ATOM 6999 C CA . VAL A 1 970 ? 6.487 -12.078 -12.575 1.00 91.50 970 VAL A CA 1
ATOM 7000 C C . VAL A 1 970 ? 6.373 -11.638 -14.032 1.00 91.50 970 VAL A C 1
ATOM 7002 O O . VAL A 1 970 ? 7.275 -10.988 -14.541 1.00 91.50 970 VAL A O 1
ATOM 7005 N N . VAL A 1 971 ? 5.281 -11.975 -14.712 1.00 90.38 971 VAL A N 1
ATOM 7006 C CA . VAL A 1 971 ? 4.950 -11.407 -16.032 1.00 90.38 971 VAL A CA 1
ATOM 7007 C C . VAL A 1 971 ? 3.789 -10.416 -15.902 1.00 90.38 971 VAL A C 1
ATOM 7009 O O . VAL A 1 971 ? 3.044 -10.503 -14.920 1.00 90.38 971 VAL A O 1
ATOM 7012 N N . PRO A 1 972 ? 3.569 -9.522 -16.880 1.00 89.38 972 PRO A N 1
ATOM 7013 C CA . PRO A 1 972 ? 2.318 -8.773 -16.991 1.00 89.38 972 PRO A CA 1
ATOM 7014 C C . PRO A 1 972 ? 1.084 -9.683 -16.843 1.00 89.38 972 PRO A C 1
ATOM 7016 O O . PRO A 1 972 ? 1.125 -10.867 -17.190 1.00 89.38 972 PRO A O 1
ATOM 7019 N N . GLY A 1 973 ? -0.002 -9.164 -16.272 1.00 87.44 973 GLY A N 1
ATOM 7020 C CA . GLY A 1 973 ? -1.219 -9.942 -16.020 1.00 87.44 973 GLY A CA 1
ATOM 7021 C C . GLY A 1 973 ? -1.098 -11.021 -14.933 1.00 87.44 973 GLY A C 1
ATOM 7022 O O . GLY A 1 973 ? -1.937 -11.925 -14.871 1.00 87.44 973 GLY A O 1
ATOM 7023 N N . THR A 1 974 ? -0.066 -10.980 -14.082 1.00 91.31 974 THR A N 1
ATOM 7024 C CA . THR A 1 974 ? 0.071 -11.911 -12.950 1.00 91.31 974 THR A CA 1
ATOM 7025 C C . THR A 1 974 ? -0.705 -11.397 -11.744 1.00 91.31 974 THR A C 1
ATOM 7027 O O . THR A 1 974 ? -0.444 -10.308 -11.250 1.00 91.31 974 THR A O 1
ATOM 7030 N N . ARG A 1 975 ? -1.596 -12.220 -11.186 1.00 92.81 975 ARG A N 1
ATOM 7031 C CA . ARG A 1 975 ? -2.247 -11.914 -9.908 1.00 92.81 975 ARG A CA 1
ATOM 7032 C C . ARG A 1 975 ? -1.255 -12.126 -8.764 1.00 92.81 975 ARG A C 1
ATOM 7034 O O . ARG A 1 975 ? -0.751 -13.243 -8.609 1.00 92.81 975 ARG A O 1
ATOM 7041 N N . LEU A 1 976 ? -0.996 -11.099 -7.957 1.00 93.50 976 LEU A N 1
ATOM 7042 C CA . LEU A 1 976 ? -0.101 -11.163 -6.794 1.00 93.50 976 LEU A CA 1
ATOM 7043 C C . LEU A 1 976 ? -0.876 -11.005 -5.485 1.00 93.50 976 LEU A C 1
ATOM 7045 O O . LEU A 1 976 ? -1.839 -10.247 -5.393 1.00 93.50 976 LEU A O 1
ATOM 7049 N N . SER A 1 977 ? -0.431 -11.710 -4.450 1.00 93.75 977 SER A N 1
ATOM 7050 C CA . SER A 1 977 ? -0.968 -11.617 -3.098 1.00 93.75 977 SER A CA 1
ATOM 7051 C C . SER A 1 977 ? 0.166 -11.476 -2.093 1.00 93.75 977 SER A C 1
ATOM 7053 O O . SER A 1 977 ? 1.075 -12.309 -2.016 1.00 93.75 977 SER A O 1
ATOM 7055 N N . PHE A 1 978 ? 0.061 -10.419 -1.301 1.00 94.56 978 PHE A N 1
ATOM 7056 C CA . PHE A 1 978 ? 0.909 -10.107 -0.167 1.00 94.56 978 PHE A CA 1
ATOM 7057 C C . PHE A 1 978 ? 0.071 -10.139 1.113 1.00 94.56 978 PHE A C 1
ATOM 7059 O O . PHE A 1 978 ? -1.161 -10.103 1.076 1.00 94.56 978 PHE A O 1
ATOM 7066 N N . ARG A 1 979 ? 0.745 -10.159 2.255 1.00 94.50 979 ARG A N 1
ATOM 7067 C CA . ARG A 1 979 ? 0.172 -9.810 3.550 1.00 94.50 979 ARG A CA 1
ATOM 7068 C C . ARG A 1 979 ? 0.828 -8.518 4.011 1.00 94.50 979 ARG A C 1
ATOM 7070 O O . ARG A 1 979 ? 2.047 -8.386 3.895 1.00 94.50 979 ARG A O 1
ATOM 7077 N N . VAL A 1 980 ? 0.027 -7.570 4.472 1.00 96.31 980 VAL A N 1
ATOM 7078 C CA . VAL A 1 980 ? 0.510 -6.321 5.064 1.00 96.31 980 VAL A CA 1
ATOM 7079 C C . VAL A 1 980 ? 0.367 -6.461 6.569 1.00 96.31 980 VAL A C 1
ATOM 7081 O O . VAL A 1 980 ? -0.723 -6.780 7.031 1.00 96.31 980 VAL A O 1
ATOM 7084 N N . ASP A 1 981 ? 1.456 -6.241 7.300 1.00 95.38 981 ASP A N 1
ATOM 7085 C CA . ASP A 1 981 ? 1.478 -6.239 8.762 1.00 95.38 981 ASP A CA 1
ATOM 7086 C C . ASP A 1 981 ? 1.527 -4.770 9.221 1.00 95.38 981 ASP A C 1
ATOM 7088 O O . ASP A 1 981 ? 2.456 -4.039 8.850 1.00 95.38 981 ASP A O 1
ATOM 7092 N N . ALA A 1 982 ? 0.550 -4.324 10.010 1.00 97.19 982 ALA A N 1
ATOM 7093 C CA . ALA A 1 982 ? 0.355 -2.925 10.393 1.00 97.19 982 ALA A CA 1
ATOM 7094 C C . ALA A 1 982 ? 0.224 -2.751 11.917 1.00 97.19 982 ALA A C 1
ATOM 7096 O O . ALA A 1 982 ? -0.245 -3.640 12.618 1.00 97.19 982 ALA A O 1
ATOM 7097 N N . GLN A 1 983 ? 0.686 -1.616 12.447 1.00 97.31 983 GLN A N 1
ATOM 7098 C CA . GLN A 1 983 ? 0.665 -1.310 13.882 1.00 97.31 983 GLN A CA 1
ATOM 7099 C C . GLN A 1 983 ? 0.814 0.200 14.113 1.00 97.31 983 GLN A C 1
ATOM 7101 O O . GLN A 1 983 ? 1.630 0.850 13.463 1.00 97.31 983 GLN A O 1
ATOM 7106 N N . ASN A 1 984 ? 0.112 0.770 15.094 1.00 96.62 984 ASN A N 1
ATOM 7107 C CA . ASN A 1 984 ? 0.326 2.155 15.533 1.00 96.62 984 ASN A CA 1
ATOM 7108 C C . ASN A 1 984 ? 1.507 2.258 16.526 1.00 96.62 984 ASN A C 1
ATOM 7110 O O . ASN A 1 984 ? 1.364 2.706 17.664 1.00 96.62 984 ASN A O 1
ATOM 7114 N N . GLU A 1 985 ? 2.691 1.828 16.082 1.00 94.19 985 GLU A N 1
ATOM 7115 C CA . GLU A 1 985 ? 3.953 1.868 16.832 1.00 94.19 985 GLU A CA 1
ATOM 7116 C C . GLU A 1 985 ? 5.135 2.115 15.877 1.00 94.19 985 GLU A C 1
ATOM 7118 O O . GLU A 1 985 ? 5.314 1.410 14.884 1.00 94.19 985 GLU A O 1
ATOM 7123 N N . ASN A 1 986 ? 5.966 3.111 16.184 1.00 89.19 986 ASN A N 1
ATOM 7124 C CA . ASN A 1 986 ? 7.146 3.468 15.398 1.00 89.19 986 ASN A CA 1
ATOM 7125 C C . ASN A 1 986 ? 8.423 2.730 15.868 1.00 89.19 986 ASN A C 1
ATOM 7127 O O . ASN A 1 986 ? 8.429 2.033 16.880 1.00 89.19 986 ASN A O 1
ATOM 7131 N N . ASP A 1 987 ? 9.541 2.909 15.155 1.00 86.31 987 ASP A N 1
ATOM 7132 C CA . ASP A 1 987 ? 10.830 2.241 15.442 1.00 86.31 987 ASP A CA 1
ATOM 7133 C C . ASP A 1 987 ? 11.448 2.554 16.825 1.00 86.31 987 ASP A C 1
ATOM 7135 O O . ASP A 1 987 ? 12.430 1.922 17.223 1.00 86.31 987 ASP A O 1
ATOM 7139 N N . ALA A 1 988 ? 10.926 3.546 17.556 1.00 89.12 988 ALA A N 1
ATOM 7140 C CA . ALA A 1 988 ? 11.355 3.887 18.912 1.00 89.12 988 ALA A CA 1
ATOM 7141 C C . ALA A 1 988 ? 10.506 3.220 20.014 1.00 89.12 988 ALA A C 1
ATOM 7143 O O . ALA A 1 988 ? 10.847 3.362 21.190 1.00 89.12 988 ALA A O 1
ATOM 7144 N N . GLY A 1 989 ? 9.434 2.498 19.658 1.00 88.94 989 GLY A N 1
ATOM 7145 C CA . GLY A 1 989 ? 8.450 1.973 20.613 1.00 88.94 989 GLY A CA 1
ATOM 7146 C C . GLY A 1 989 ? 7.473 3.037 21.129 1.00 88.94 989 GLY A C 1
ATOM 7147 O O . GLY A 1 989 ? 6.915 2.893 22.214 1.00 88.94 989 GLY A O 1
ATOM 7148 N N . GLU A 1 990 ? 7.300 4.132 20.384 1.00 91.88 990 GLU A N 1
ATOM 7149 C CA . GLU A 1 990 ? 6.319 5.189 20.654 1.00 91.88 990 GLU A CA 1
ATOM 7150 C C . GLU A 1 990 ? 5.179 5.096 19.622 1.00 91.88 990 GLU A C 1
ATOM 7152 O O . GLU A 1 990 ? 5.397 4.646 18.494 1.00 91.88 990 GLU A O 1
ATOM 7157 N N . ALA A 1 991 ? 3.964 5.540 19.959 1.00 91.94 991 ALA A N 1
ATOM 7158 C CA . ALA A 1 991 ? 2.846 5.502 19.014 1.00 91.94 991 ALA A CA 1
ATOM 7159 C C . ALA A 1 991 ? 3.135 6.358 17.764 1.00 91.94 991 ALA A C 1
ATOM 7161 O O . ALA A 1 991 ? 3.697 7.454 17.862 1.00 91.94 991 ALA A O 1
ATOM 7162 N N . CYS A 1 992 ? 2.717 5.896 16.581 1.00 92.94 992 CYS A N 1
ATOM 7163 C CA . CYS A 1 992 ? 2.745 6.719 15.364 1.00 92.94 992 CYS A CA 1
ATOM 7164 C C . CYS A 1 992 ? 1.828 7.939 15.527 1.00 92.94 992 CYS A C 1
ATOM 7166 O O . CYS A 1 992 ? 2.216 9.078 15.229 1.00 92.94 992 CYS A O 1
ATOM 7168 N N . ARG A 1 993 ? 0.631 7.712 16.075 1.00 94.06 993 ARG A N 1
ATOM 7169 C CA . ARG A 1 993 ? -0.310 8.732 16.538 1.00 94.06 993 ARG A CA 1
ATOM 7170 C C . ARG A 1 993 ? -0.965 8.281 17.840 1.00 94.06 993 ARG A C 1
ATOM 7172 O O . ARG A 1 993 ? -1.463 7.167 17.932 1.00 94.06 993 ARG A O 1
ATOM 7179 N N . ALA A 1 994 ? -0.959 9.163 18.836 1.00 93.00 994 ALA A N 1
ATOM 7180 C CA . ALA A 1 994 ? -1.825 9.009 19.997 1.00 93.00 994 ALA A CA 1
ATOM 7181 C C . ALA A 1 994 ? -3.279 9.281 19.585 1.00 93.00 994 ALA A C 1
ATOM 7183 O O . ALA A 1 994 ? -3.517 10.121 18.711 1.00 93.00 994 ALA A O 1
ATOM 7184 N N . ALA A 1 995 ? -4.211 8.588 20.231 1.00 91.75 995 ALA A N 1
ATOM 7185 C CA . ALA A 1 995 ? -5.638 8.800 20.054 1.00 91.75 995 ALA A CA 1
ATOM 7186 C C . ALA A 1 995 ? -6.093 10.177 20.582 1.00 91.75 995 ALA A C 1
ATOM 7188 O O . ALA A 1 995 ? -5.345 10.901 21.250 1.00 91.75 995 ALA A O 1
ATOM 7189 N N . THR A 1 996 ? -7.328 10.538 20.254 1.00 92.62 996 THR A N 1
ATOM 7190 C CA . THR A 1 996 ? -8.047 11.738 20.712 1.00 92.62 996 THR A CA 1
ATOM 7191 C C . THR A 1 996 ? -9.497 11.368 20.997 1.00 92.62 996 THR A C 1
ATOM 7193 O O . THR A 1 996 ? -9.939 10.349 20.499 1.00 92.62 996 THR A O 1
ATOM 7196 N N . ALA A 1 997 ? -10.266 12.208 21.692 1.00 87.75 997 ALA A N 1
ATOM 7197 C CA . ALA A 1 997 ? -11.719 12.030 21.890 1.00 87.75 997 ALA A CA 1
ATOM 7198 C C . ALA A 1 997 ? -12.570 12.217 20.600 1.00 87.75 997 ALA A C 1
ATOM 7200 O O . ALA A 1 997 ? -13.665 12.757 20.641 1.00 87.75 997 ALA A O 1
ATOM 7201 N N . GLU A 1 998 ? -11.995 11.889 19.443 1.00 90.62 998 GLU A N 1
ATOM 7202 C CA . GLU A 1 998 ? -12.543 11.932 18.083 1.00 90.62 998 GLU A CA 1
ATOM 7203 C C . GLU A 1 998 ? -11.703 10.914 17.272 1.00 90.62 998 GLU A C 1
ATOM 7205 O O . GLU A 1 998 ? -10.462 10.980 17.364 1.00 90.62 998 GLU A O 1
ATOM 7210 N N . PRO A 1 999 ? -12.298 10.009 16.472 1.00 93.50 999 PRO A N 1
ATOM 7211 C CA . PRO A 1 999 ? -11.552 9.032 15.677 1.00 93.50 999 PRO A CA 1
ATOM 7212 C C . PRO A 1 999 ? -10.796 9.695 14.510 1.00 93.50 999 PRO A C 1
ATOM 7214 O O . PRO A 1 999 ? -11.215 10.718 13.960 1.00 93.50 999 PRO A O 1
ATOM 7217 N N . GLN A 1 1000 ? -9.651 9.130 14.105 1.00 94.38 1000 GLN A N 1
ATOM 7218 C CA . GLN A 1 1000 ? -8.738 9.762 13.137 1.00 94.38 1000 GLN A CA 1
ATOM 7219 C C . GLN A 1 1000 ? -8.469 8.884 11.908 1.00 94.38 1000 GLN A C 1
ATOM 7221 O O . GLN A 1 1000 ? -7.974 7.768 12.043 1.00 94.38 1000 GLN A O 1
ATOM 7226 N N . MET A 1 1001 ? -8.667 9.421 10.697 1.00 94.81 1001 MET A N 1
ATOM 7227 C CA . MET A 1 1001 ? -8.254 8.767 9.445 1.00 94.81 1001 MET A CA 1
ATOM 7228 C C . MET A 1 1001 ? -6.936 9.335 8.898 1.00 94.81 1001 MET A C 1
ATOM 7230 O O . MET A 1 1001 ? -6.798 10.536 8.661 1.00 94.81 1001 MET A O 1
ATOM 7234 N N . PHE A 1 1002 ? -5.996 8.438 8.609 1.00 95.50 1002 PHE A N 1
ATOM 7235 C CA . PHE A 1 1002 ? -4.750 8.682 7.886 1.00 95.50 1002 PHE A CA 1
ATOM 7236 C C . PHE A 1 1002 ? -4.688 7.840 6.605 1.00 95.50 1002 PHE A C 1
ATOM 7238 O O . PHE A 1 1002 ? -5.430 6.873 6.428 1.00 95.50 1002 PHE A O 1
ATOM 7245 N N . ARG A 1 1003 ? -3.762 8.191 5.706 1.00 95.19 1003 ARG A N 1
ATOM 7246 C CA . ARG A 1 1003 ? -3.467 7.423 4.489 1.00 95.19 1003 ARG A CA 1
ATOM 7247 C C . ARG A 1 1003 ? -1.988 7.094 4.393 1.00 95.19 1003 ARG A C 1
ATOM 7249 O O . ARG A 1 1003 ? -1.140 7.935 4.684 1.00 95.19 1003 ARG A O 1
ATOM 7256 N N . ALA A 1 1004 ? -1.678 5.896 3.927 1.00 95.94 1004 ALA A N 1
ATOM 7257 C CA . ALA A 1 1004 ? -0.365 5.514 3.424 1.00 95.94 1004 ALA A CA 1
ATOM 7258 C C . ALA A 1 1004 ? -0.530 4.879 2.036 1.00 95.94 1004 ALA A C 1
ATOM 7260 O O . ALA A 1 1004 ? -1.639 4.537 1.630 1.00 95.94 1004 ALA A O 1
ATOM 7261 N N . PHE A 1 1005 ? 0.565 4.733 1.296 1.00 95.25 1005 PHE A N 1
ATOM 7262 C CA . PHE A 1 1005 ? 0.545 4.148 -0.043 1.00 95.25 1005 PHE A CA 1
ATOM 7263 C C . PHE A 1 1005 ? 1.529 2.984 -0.133 1.00 95.25 1005 PHE A C 1
ATOM 7265 O O . PHE A 1 1005 ? 2.663 3.093 0.336 1.00 95.25 1005 PHE A O 1
ATOM 7272 N N . ILE A 1 1006 ? 1.105 1.894 -0.768 1.00 94.44 1006 ILE A N 1
ATOM 7273 C CA . ILE A 1 1006 ? 1.965 0.768 -1.139 1.00 94.44 1006 ILE A CA 1
ATOM 7274 C C . ILE A 1 1006 ? 2.075 0.752 -2.661 1.00 94.44 1006 ILE A C 1
ATOM 7276 O O . ILE A 1 1006 ? 1.108 0.419 -3.343 1.00 94.44 1006 ILE A O 1
ATOM 7280 N N . ASP A 1 1007 ? 3.245 1.102 -3.190 1.00 92.12 1007 ASP A N 1
ATOM 7281 C CA . ASP A 1 1007 ? 3.554 0.928 -4.609 1.00 92.12 1007 ASP A CA 1
ATOM 7282 C C . ASP A 1 1007 ? 4.069 -0.491 -4.856 1.00 92.12 1007 ASP A C 1
ATOM 7284 O O . ASP A 1 1007 ? 4.963 -0.967 -4.152 1.00 92.12 1007 ASP A O 1
ATOM 7288 N N . VAL A 1 1008 ? 3.549 -1.143 -5.892 1.00 90.69 1008 VAL A N 1
ATOM 7289 C CA . VAL A 1 1008 ? 4.110 -2.367 -6.470 1.00 90.69 1008 VAL A CA 1
ATOM 7290 C C . VAL A 1 1008 ? 5.055 -1.949 -7.584 1.00 90.69 1008 VAL A C 1
ATOM 7292 O O . VAL A 1 1008 ? 4.636 -1.278 -8.527 1.00 90.69 1008 VAL A O 1
ATOM 7295 N N . VAL A 1 1009 ? 6.331 -2.320 -7.476 1.00 90.50 1009 VAL A N 1
ATOM 7296 C CA . VAL A 1 1009 ? 7.389 -1.794 -8.343 1.00 90.50 1009 VAL A CA 1
ATOM 7297 C C . VAL A 1 1009 ? 8.078 -2.924 -9.101 1.00 90.50 1009 VAL A C 1
ATOM 7299 O O . VAL A 1 1009 ? 8.791 -3.739 -8.518 1.00 90.50 1009 VAL A O 1
ATOM 7302 N N . ALA A 1 1010 ? 7.886 -2.951 -10.418 1.00 88.56 1010 ALA A N 1
ATOM 7303 C CA . ALA A 1 1010 ? 8.616 -3.807 -11.340 1.00 88.56 1010 ALA A CA 1
ATOM 7304 C C . ALA A 1 1010 ? 10.030 -3.253 -11.603 1.00 88.56 1010 ALA A C 1
ATOM 7306 O O . ALA A 1 1010 ? 10.232 -2.064 -11.871 1.00 88.56 1010 ALA A O 1
ATOM 7307 N N . ASP A 1 1011 ? 11.015 -4.140 -11.493 1.00 83.81 1011 ASP A N 1
ATOM 7308 C CA . ASP A 1 1011 ? 12.448 -3.926 -11.710 1.00 83.81 1011 ASP A CA 1
ATOM 7309 C C . ASP A 1 1011 ? 13.040 -2.751 -10.910 1.00 83.81 1011 ASP A C 1
ATOM 7311 O O . ASP A 1 1011 ? 14.008 -2.113 -11.315 1.00 83.81 1011 ASP A O 1
ATOM 7315 N N . GLY A 1 1012 ? 12.436 -2.447 -9.754 1.00 81.25 1012 GLY A N 1
ATOM 7316 C CA . GLY A 1 1012 ? 12.857 -1.368 -8.854 1.00 81.25 1012 GLY A CA 1
ATOM 7317 C C . GLY A 1 1012 ? 12.604 0.058 -9.363 1.00 81.25 1012 GLY A C 1
ATOM 7318 O O . GLY A 1 1012 ? 12.975 1.003 -8.668 1.00 81.25 1012 GLY A O 1
ATOM 7319 N N . VAL A 1 1013 ? 11.974 0.233 -10.534 1.00 81.00 1013 VAL A N 1
ATOM 7320 C CA . VAL A 1 1013 ? 11.742 1.553 -11.159 1.00 81.00 1013 VAL A CA 1
ATOM 7321 C C . VAL A 1 1013 ? 10.298 1.763 -11.630 1.00 81.00 1013 VAL A C 1
ATOM 7323 O O . VAL A 1 1013 ? 9.774 2.868 -11.503 1.00 81.00 1013 VAL A O 1
ATOM 7326 N N . THR A 1 1014 ? 9.635 0.739 -12.171 1.00 85.62 1014 THR A N 1
ATOM 7327 C CA . THR A 1 1014 ? 8.315 0.884 -12.806 1.00 85.62 1014 THR A CA 1
ATOM 7328 C C . THR A 1 1014 ? 7.199 0.603 -11.807 1.00 85.62 1014 THR A C 1
ATOM 7330 O O . THR A 1 1014 ? 6.989 -0.550 -11.443 1.00 85.62 1014 THR A O 1
ATOM 7333 N N . VAL A 1 1015 ? 6.443 1.617 -11.385 1.00 88.38 1015 VAL A N 1
ATOM 7334 C CA . VAL A 1 1015 ? 5.214 1.388 -10.601 1.00 88.38 1015 VAL A CA 1
ATOM 7335 C C . VAL A 1 1015 ? 4.148 0.740 -11.493 1.00 88.38 1015 VAL A C 1
ATOM 7337 O O . VAL A 1 1015 ? 3.842 1.282 -12.554 1.00 88.38 1015 VAL A O 1
ATOM 7340 N N . VAL A 1 1016 ? 3.601 -0.408 -11.073 1.00 89.06 1016 VAL A N 1
ATOM 7341 C CA . VAL A 1 1016 ? 2.557 -1.157 -11.810 1.00 89.06 1016 VAL A CA 1
ATOM 7342 C C . VAL A 1 1016 ? 1.175 -1.100 -11.145 1.00 89.06 1016 VAL A C 1
ATOM 7344 O O . VAL A 1 1016 ? 0.177 -1.058 -11.852 1.00 89.06 1016 VAL A O 1
ATOM 7347 N N . ASP A 1 1017 ? 1.100 -1.002 -9.813 1.00 89.62 1017 ASP A N 1
ATOM 7348 C CA . ASP A 1 1017 ? -0.099 -0.552 -9.081 1.00 89.62 1017 ASP A CA 1
ATOM 7349 C C . ASP A 1 1017 ? 0.328 0.263 -7.847 1.00 89.62 1017 ASP A C 1
ATOM 7351 O O . ASP A 1 1017 ? 1.433 0.089 -7.326 1.00 89.62 1017 ASP A O 1
ATOM 7355 N N . THR A 1 1018 ? -0.563 1.121 -7.357 1.00 90.31 1018 THR A N 1
ATOM 7356 C CA . THR A 1 1018 ? -0.443 1.822 -6.074 1.00 90.31 1018 THR A CA 1
ATOM 7357 C C . THR A 1 1018 ? -1.707 1.554 -5.266 1.00 90.31 1018 THR A C 1
ATOM 7359 O O . THR A 1 1018 ? -2.799 1.963 -5.658 1.00 90.31 1018 THR A O 1
ATOM 7362 N N . ARG A 1 1019 ? -1.571 0.934 -4.091 1.00 91.81 1019 ARG A N 1
ATOM 7363 C CA . ARG A 1 1019 ? -2.687 0.759 -3.157 1.00 91.81 1019 ARG A CA 1
ATOM 7364 C C . ARG A 1 1019 ? -2.717 1.862 -2.104 1.00 91.81 1019 ARG A C 1
ATOM 7366 O O . ARG A 1 1019 ? -1.778 1.991 -1.318 1.00 91.81 1019 ARG A O 1
ATOM 7373 N N . ASP A 1 1020 ? -3.828 2.594 -2.047 1.00 93.88 1020 ASP A N 1
ATOM 7374 C CA . ASP A 1 1020 ? -4.238 3.371 -0.874 1.00 93.88 1020 ASP A CA 1
ATOM 7375 C C . ASP A 1 1020 ? -4.461 2.423 0.317 1.00 93.88 1020 ASP A C 1
ATOM 7377 O O . ASP A 1 1020 ? -5.304 1.524 0.252 1.00 93.88 1020 ASP A O 1
ATOM 7381 N N . VAL A 1 1021 ? -3.730 2.650 1.407 1.00 95.69 1021 VAL A N 1
ATOM 7382 C CA . VAL A 1 1021 ? -3.959 2.030 2.716 1.00 95.69 1021 VAL A CA 1
ATOM 7383 C C . VAL A 1 1021 ? -4.593 3.080 3.620 1.00 95.69 1021 VAL A C 1
ATOM 7385 O O . VAL A 1 1021 ? -3.966 4.091 3.944 1.00 95.69 1021 VAL A O 1
ATOM 7388 N N . ILE A 1 1022 ? -5.844 2.852 4.004 1.00 95.88 1022 ILE A N 1
ATOM 7389 C CA . ILE A 1 1022 ? -6.568 3.677 4.973 1.00 95.88 1022 ILE A CA 1
ATOM 7390 C C . ILE A 1 1022 ? -6.169 3.204 6.372 1.00 95.88 1022 ILE A C 1
ATOM 7392 O O . ILE A 1 1022 ? -6.174 2.010 6.656 1.00 95.88 1022 ILE A O 1
ATOM 7396 N N . ILE A 1 1023 ? -5.809 4.127 7.252 1.00 96.25 1023 ILE A N 1
ATOM 7397 C CA . ILE A 1 1023 ? -5.478 3.821 8.643 1.00 96.25 1023 ILE A CA 1
ATOM 7398 C C . ILE A 1 1023 ? -6.435 4.606 9.520 1.00 96.25 1023 ILE A C 1
ATOM 7400 O O . ILE A 1 1023 ? -6.395 5.835 9.518 1.00 96.25 1023 ILE A O 1
ATOM 7404 N N . ILE A 1 1024 ? -7.275 3.899 10.263 1.00 95.94 1024 ILE A N 1
ATOM 7405 C CA . ILE A 1 1024 ? -8.059 4.471 11.349 1.00 95.94 1024 ILE A CA 1
ATOM 7406 C C . ILE A 1 1024 ? -7.242 4.324 12.630 1.00 95.94 1024 ILE A C 1
ATOM 7408 O O . ILE A 1 1024 ? -6.747 3.241 12.940 1.00 95.94 1024 ILE A O 1
ATOM 7412 N N . VAL A 1 1025 ? -7.085 5.414 13.372 1.00 95.69 1025 VAL A N 1
ATOM 7413 C CA . VAL A 1 1025 ? -6.746 5.355 14.794 1.00 95.69 1025 VAL A CA 1
ATOM 7414 C C . VAL A 1 1025 ? -8.064 5.588 15.534 1.00 95.69 1025 VAL A C 1
ATOM 7416 O O . VAL A 1 1025 ? -8.670 6.641 15.297 1.00 95.69 1025 VAL A O 1
ATOM 7419 N N . PRO A 1 1026 ? -8.527 4.628 16.356 1.00 93.44 1026 PRO A N 1
ATOM 7420 C CA . PRO A 1 1026 ? -9.738 4.799 17.150 1.00 93.44 1026 PRO A CA 1
ATOM 7421 C C . PRO A 1 1026 ? -9.571 5.972 18.129 1.00 93.44 1026 PRO A C 1
ATOM 7423 O O . PRO A 1 1026 ? -8.454 6.495 18.298 1.00 93.44 1026 PRO A O 1
ATOM 7426 N N . PRO A 1 1027 ? -10.666 6.435 18.738 1.00 92.81 1027 PRO A N 1
ATOM 7427 C CA . PRO A 1 1027 ? -10.603 7.476 19.744 1.00 92.81 1027 PRO A CA 1
ATOM 7428 C C . PRO A 1 1027 ? -9.874 6.984 21.011 1.00 92.81 1027 PRO A C 1
ATOM 7430 O O . PRO A 1 1027 ? -9.306 5.891 21.068 1.00 92.81 1027 PRO A O 1
ATOM 7433 N N . ALA A 1 1028 ? -9.744 7.870 21.992 1.00 89.69 1028 ALA A N 1
ATOM 7434 C CA . ALA A 1 1028 ? -9.277 7.505 23.321 1.00 89.69 1028 ALA A CA 1
ATOM 7435 C C . ALA A 1 1028 ? -10.522 7.250 24.175 1.00 89.69 1028 ALA A C 1
ATOM 7437 O O . ALA A 1 1028 ? -11.371 8.147 24.148 1.00 89.69 1028 ALA A O 1
ATOM 7438 N N . PRO A 1 1029 ? -10.594 6.131 24.925 1.00 83.88 1029 PRO A N 1
ATOM 7439 C CA . PRO A 1 1029 ? -11.735 5.837 25.778 1.00 83.88 1029 PRO A CA 1
ATOM 7440 C C . PRO A 1 1029 ? -12.100 7.014 26.693 1.00 83.88 1029 PRO A C 1
ATOM 7442 O O . PRO A 1 1029 ? -11.209 7.803 27.067 1.00 83.88 1029 PRO A O 1
ATOM 7445 N N . PRO A 1 1030 ? -13.382 7.148 27.049 1.00 84.06 1030 PRO A N 1
ATOM 7446 C CA . PRO A 1 1030 ? -13.882 8.154 27.970 1.00 84.06 1030 PRO A CA 1
ATOM 7447 C C . PRO A 1 1030 ? -13.123 8.166 29.293 1.00 84.06 1030 PRO A C 1
ATOM 7449 O O . PRO A 1 1030 ? -12.551 7.179 29.753 1.00 84.06 1030 PRO A O 1
ATOM 7452 N N . SER A 1 1031 ? -13.073 9.343 29.912 1.00 75.75 1031 SER A N 1
ATOM 7453 C CA . SER A 1 1031 ? -12.520 9.472 31.253 1.00 75.75 1031 SER A CA 1
ATOM 7454 C C . SER A 1 1031 ? -13.646 9.367 32.269 1.00 75.75 1031 SER A C 1
ATOM 7456 O O . SER A 1 1031 ? -14.253 10.392 32.589 1.00 75.75 1031 SER A O 1
ATOM 7458 N N . GLN A 1 1032 ? -13.855 8.149 32.765 1.00 65.06 1032 GLN A N 1
ATOM 7459 C CA . GLN A 1 1032 ? -14.567 7.862 34.010 1.00 65.06 1032 GLN A CA 1
ATOM 7460 C C . GLN A 1 1032 ? -14.165 8.857 35.133 1.00 65.06 1032 GLN A C 1
ATOM 7462 O O . GLN A 1 1032 ? -12.989 9.264 35.178 1.00 65.06 1032 GLN A O 1
ATOM 7467 N N . PRO A 1 1033 ? -15.095 9.299 36.006 1.00 57.56 1033 PRO A N 1
ATOM 7468 C CA . PRO A 1 1033 ? -14.786 10.124 37.182 1.00 57.56 1033 PRO A CA 1
ATOM 7469 C C . PRO A 1 1033 ? -13.804 9.439 38.171 1.00 57.56 1033 PRO A C 1
ATOM 7471 O O . PRO A 1 1033 ? -13.530 8.243 38.072 1.00 57.56 1033 PRO A O 1
ATOM 7474 N N . GLU A 1 1034 ? -13.182 10.223 39.075 1.00 44.03 1034 GLU A N 1
ATOM 7475 C CA . GLU A 1 1034 ? -12.008 9.836 39.915 1.00 44.03 1034 GLU A CA 1
ATOM 7476 C C . GLU A 1 1034 ? -12.176 10.146 41.417 1.00 44.03 1034 GLU A C 1
ATOM 7478 O O . GLU A 1 1034 ? -12.512 11.313 41.736 1.00 44.03 1034 GLU A O 1
#

Foldseek 3Di:
DDDDDDDDDDDDDDDDDDDDDDDDDDDDDDDDDDDDDDDDDDDDDDDDDDDDDDDDDDDDDDDDDDDDDDDDDDDDDDDDDDDDDDDDDDDDDDDDDDDDDDDDDDDDDDDDDDDDDDYDDDDDDDDDDDDDDDDDDDDDDDDDDDDDDDDDDDDDDDDDDDDQQQDQDCQLQEGCPQLHVQPDQQCPPPGRSSGAQQRNVLPAGQSLQQVDNHSPDHRDQQCVPPPGLSRDQQRNPLQAGCSQQDQPQACPPPDGRSRDQQHNVLPAGVNLQQVDRHNVPHADQQCPPPDGQSNDQQRVVLLAGCSQQDQDQQCPPPDGQSRDQQRNPLPDGSSVQADDNHNPDDGDQQCPPPDHRSRFLQRNVLFAGVSQQPAPPVHAHRSDLQRCPLPDGRLRCVQQVWGSRDSVTDDPAFEDAFAFLDDWDKDKDWDQFQFQQFAEEEEEEELAQQCALQLVQCLVFQVPFQVVLLCVRHVHYKYWYKYAAADCDPPWWPVVDPHHRIDTLAFIFPPSVSRSVSSVPRHNDNGTTNDFATNLLQHLLCQLALQWWDDVPDIGDRAQQPVPDDPPTQSAGGGNRHHHLAHAYEYEYEDQGWHDAQVLVCVRPVRTPGHGPVSSLCSCLVQLYFYFYEYAVNDPPPQPPVSCCVVLCVVQPPDDLKHKAWDDDLQFLFKAKEKEDDQPQAFWKKKKWKWAPDPDQLFQKDKWKAAPVRHTFDAPDWDAPPPPDRTTGTMGIGGHHDGDTMMIIMTGDFDPDDDDDDPDPGDSRTGMMMMWIATNRFGKDFDLVDQDASGDSDDPVGHTYIDGPVPDDPDNPPNSVRSCVNVPPPDPRPPPPVNVSSLLKFALQVQCVPDHHQFPQADSQFALQEESRHGDHDDPVSIGRNHHYYYSSSPCVSVSSSVSSVRRSAGRWWKKFKDKFFDPVCCVVPVAGPSQQWPAKAWDDKDAPDPRFDHKDFADPPPPDPGTGIIGRDGTGMMTMIMIIGHQAGPVRGGSDHAASRKHKGWMKMFIDTSNRHGSDIGIYIYIHRHHHDDGDD

Radius of gyration: 55.35 Å; chains: 1; bounding box: 135×109×164 Å

Secondary structure (DSSP, 8-state):
------------------------------------------------------------------------------------------------------------------------------------------------------S----------S-SSS--SS-SSS-TTTS-SS---SSSSS--STT-SSSSSSSS-HHHHTSSS-TTSPPP-SSSSSS-GGG-SSSSSSSS-HHHH-S--SSSSS--GGG-SSTTSSSS-HHHHSSSS-TTS----SSSSSS-GGG-SSTTSSSS-HHHH-S--SSSSSS-GGG-TTTTSSSS-HHHH-S---TTSPPP-SSSSSS-GGG-TTTTSSSS-GGG-B-TTTS-BTT-SSSSSSS--HHHHHHHT--TT-TTS---SEEEE--BT---EEEEEEES-----EEEEEEEEE-SSSTHHHHHHHHHHIIIIIHHHHHHH-TEEEEEEEEE---SSTTTS-TTS---S-EEEEEEES-HHHHHHHHTT----TT--SSS-BSHHHHHHHHHH---EEETTEEE----TTTT--TTSS---BTTTTB-TTSEEEEEEEESSPBPPHHHHHHH-TT--PPPHHHHHHHHHTTT-EEEEEEETTSPP---HHHHHHHHHHHHTSS-SEEEEEE--TTS---EEEEE--TT-TTSEEEEEEEESSTT----EEEEEEETT-PBPPEEEEES---SSSS---EEEEE--S-S-EEEEEEE----TTTS---S------EEEEEEEEETTEEEEE-TT----S-----TTTPEEEEEGGG--S--HHHHHHHHHTT------TTTHHHHHTT-EEEGGGGGTSTTSPPTT--TTSBTTSGGG--BPPPTTSEEESEEEE-TT-TTHHHHHHHHHHHHHHH--EEEEEEEEE-HHHHHHT---GGGGEEEEEEEEEEES-TTSPPPEEE-SSSS-SS--EEEEE-TTEEEEEEEEE-B--TTSS-SS---SS-EEEEEEEEEEETTTEEEEEEEEEEEEP-PPP----

Sequence (1034 aa):
MFSSPRSHAVVCRFDQGHKRPLAYAFGLLLALFLGACGDPPAPSGYDASTGQTDAKAPDGSGLDDAGADAANGHDGAPDGHVNDEDAGTDGSSADGSSSDDGSVGDSSSTDSSSGDAGSGDTGSGDTGSGDTGSGDAVSSDAASTGDAGPDNGDAGSGHGDAGSQFRDQDSDGISDRDEGDGSIDTDGDGVPDSLDSDSDDDGISDREEAGDISITSRPVDTDFDGVPDFRDLDADGDSIADAEEGTADLDQDGIPNFQDIDSDGDGILDRDEAGDADPASEAVDTDNDGQPDFIDLDSDGDTIADAIEGTRDGDGDDVPDFRDDDSDQDGHLDRDEVTDTDLSTRPDDTDGDGIFDFRDLDSDGDGLRDADELGCPGSTDAHRADSDGDGFQDTAEIAFGSSPCSAASGIVGFYFVLPPLGPVEDAPLVFEDTDIDRADLAINIDTTSSMRDEIANLQASLSNVIVPGVTTSVPDAAFSVTSFEDYPVVPFGNPSYSDRPFEIQTRVTTDVTRAQAAVDALEAVSASGGNIPESGLEALYQIATGAGTSWPGGQTPAFDPAVGLVPGVADGTIGGVGFRSDSLPIVVHITDALSHEGREYQSADPSITAASVENVKTALFDIGARVITIANARLPRSLTDGDIDSIFQSQCTRGTEHFFGRIEDPVGHDIDWFRLDGNNLSGRRLVIETFAARLGSALDSLIVVVDQNGEVQAGGSQVDDILNYHIVDSRFDGTLTGSPPYYIGITAFGDTRDDEPADGEGSDSAGFYFVDVRVDGQAYARSSADCPGADDGNTIGNATPLVPFSSVTEGDSSCIATCRSDLAYEPLTLPYGIAQATEAAVPTCAWDRFGTARPAGCAADECCTGLDGEGVPPSAAGDCPLSYQIDDEGRGLGGTVVAGIEALVHFAPFTVTTVIRPDPDELAASGLLTSCFIRRIVPVSASTLDTCAPDPIPADLTPPSPELDSFQNVVPGTRLSFRVDAQNENDAGEACRAATAEPQMFRAFIDVVADGVTVVDTRDVIIIVPPAPPSQPE

pLDDT: mean 75.01, std 22.79, range [23.73, 97.94]